Protein 6NKO (pdb70)

B-factor: mean 50.33, std 14.56, range [22.37, 113.45]

Solvent-accessible surface area: 29366 Å² total; per-residue (Å²): 192,35,8,0,0,0,8,6,22,61,65,118,59,1,75,81,1,0,13,0,0,23,177,50,62,7,37,0,0,0,19,112,26,0,22,118,85,0,83,107,51,65,29,68,2,31,96,2,10,19,8,23,8,9,36,101,8,0,54,9,65,0,28,9,0,0,0,13,0,0,0,0,0,2,1,95,94,64,84,54,8,27,32,34,20,2,1,31,2,4,27,40,5,11,0,0,0,0,10,33,105,164,39,49,117,54,105,100,43,27,93,25,81,37,0,45,94,88,2,38,8,9,4,4,3,1,0,6,0,0,0,14,16,11,81,56,0,0,1,0,7,36,9,97,14,5,77,60,0,15,102,49,0,73,148,31,54,2,97,22,92,24,2,51,90,129,64,9,65,49,3,0,41,65,1,0,102,50,3,3,64,14,3,56,49,0,4,103,3,1,33,18,13,36,55,235,144,22,7,0,0,0,12,6,54,57,73,116,66,1,62,70,2,0,8,0,0,45,174,48,57,7,36,1,0,1,21,84,42,1,19,107,73,0,86,103,47,66,33,77,3,34,84,4,12,27,31,0,24,8,54,99,6,0,58,10,54,0,65,7,0,0,0,16,3,0,0,0,0,2,0,56,83,80,87,49,4,35,24,30,13,8,0,17,5,12,46,41,2,14,0,0,0,6,15,28,73,159,28,62,153,50,120,151,78,42,99,70,79,50,13,62,105,101,2,66,6,8,5,4,3,2,0,4,0,0,0,25,4,16,104,59,0,0,1,0,4,44,10,101,19,5,83,74,0,16,112,41,0,66,147,32,44,7,101,25,96,26,2,45,80,121,53,9,44,48,2,0,36,46,2,0,106,52,3,3,64,17,1,46,43,0,0,90,6,6,53,68,66,116,104,58,2,0,0,0,14,3,37,40,55,113,59,0,67,80,1,0,34,1,0,52,155,36,43,9,57,1,0,0,50,103,26,0,18,119,69,0,86,112,44,66,33,144,5,55,105,0,33,108,20,60,24,14,2,84,15,0,70,17,81,0,45,15,1,0,0,11,1,0,0,0,0,5,0,85,86,39,136,50,0,72,144,27,8,74,76,33,21,8,51,40,2,13,0,0,1,2,10,18,133,100,20,64,152,104,220,141,68,61,32,66,57,113,158,3,50,10,10,3,2,5,5,0,7,0,0,0,21,15,10,57,52,0,0,1,0,10,44,11,98,16,3,86,54,0,22,110,44,0,87,149,30,63,6,94,25,96,28,3,56,81,132,63,8,54,50,6,0,45,80,2,0,97,56,1,3,41,8,0,36,14,0,0,74,18,7,88,157,113,44,3,0,0,0,13,0,43,26,67,117,63,0,65,73,0,0,32,7,0,53,158,35,46,7,72,1,0,0,17,108,29,0,21,108,72,0,88,114,50,65,30,142,10,53,105,0,37,115,24,57,22,12,4,81,10,5,78,12,51,0,50,12,0,0,0,9,0,0,0,0,0,8,2,80,92,56,144,53,1,65,129,21,9,76,80,31,32,5,55,42,2,12,0,0,0,2,4,11,136,93,25,73,135,70,130,170,131,75,91,22,80,61,88,153,3,50,5,8,4,2,4,4,0,6,0,0,0,24,18,3,74,61,0,0,1,0,5,34,9,98,15,5,106,61,0,23,115,43,0,82,126,40,64,6,98,21,106,25,3,67,78,114,53,8,15,51,3,0,31,56,0,0,123,40,1,2,40,8,1,45,17,0,0,77,23,25,76

Radius of gyration: 28.03 Å; Cα contacts (8 Å, |Δi|>4): 1583; chains: 4; bounding box: 72×95×61 Å

Foldseek 3Di:
DAEAEAEAPPCPLVQVLQVLLVVLVHAAEYEDPNVVVNVVVPGPHHHLQVPQFPDPPPPRLCGQVHCQNLLLLQQDPDPVSVVVCVVVVRHHHAEYEYEADDADAQAAQQDCVRHPVSDRDSRLSSQLSNLVVLVRHARHYDSVCSPVCSVQCVVVSNDSVSQDPVNSNVNSVVSVVVVVVVVVRVVSNVVSNPGD/DAEAEAEEPPCPLVQVLQVLLVVLVYAYEYDDVNVVVNVVVVHDHHHLQVVQPHCPPPNRLCSQVHCQNLLLLQQDDDPVSVVVCVVVVRHRHAEYEYEADDDDDDDDPDDLVVVVVRDHDNRLSNLLSCLVVLVRYARHYDSVCSVVCSVQCVVVRNDSVSQPSVNSNVNSVVSVVNVVVVVVRVVVSVVD/DPFAAEEAEEPPCPLLQVLQVLLVVLVHAYEYDDVSVVVNVVVPHPHHHLCPQPPQDCPPNSLCRCPDCQNLLLQQFDPDPVSVVVCVVVVRHRHAEYEYEDDQDDAQVVLVVVLVPQRDNRLSNQLSNLVRLVRHQRHYDSVCSVVQSVQCVVVSNDSPSCDPVNSNVNSVVSVVRSVSNVVSSVNSVD/DAAEEEAEEPPCPLLQVLLVLLVVLRHAYEYEDVSVVVNVVVPRPHHHLCPQPPQDCPPNNQCRCVDCLNLLLLQFDPDPVSVVVCVVRVRHHHAEYEYADDADDADDPPLPPVVVPQRDSRLSRQLSNLVVLVRHQRHYDSVCSVVQSVQCVVVSNDNVSQDSVNSNVNSVVSVVRVVSNVVSVVSSVD

Nearest PDB structures (foldseek):
  6nko-assembly6_C  TM=1.005E+00  e=1.215E-35  Streptomyces kaniharaensis
  6nko-assembly5_D  TM=9.969E-01  e=2.941E-32  Streptomyces kaniharaensis
  6nko-assembly1_A  TM=9.649E-01  e=1.818E-29  Streptomyces kaniharaensis
  7mgq-assembly1_B  TM=8.864E-01  e=3.845E-17  Cryptococcus neoformans
  7mgq-assembly1_A  TM=8.821E-01  e=7.609E-17  Cryptococcus neoformans

Organism: NCBI:txid212423

Secondary structure (DSSP, 8-state):
--EEEEE-SS-TTHHHHHHHHHHTT-EEEE-HHHHHHHHHTT--PEETTTTTS-TTTTTTTTTT-SHHHHHHHH--SSHHHHHHHHHHT-----EEEE--PPP----TT--GGGTGGG--SHHHHHHHHHHHTTTTSEEE-SGGGHHHHHHHHHHTTT-GGGS-HHHHHHHHHHHHHHHHHHHHHHHHHHHHHT--/--EEEEEESS-TTHHHHHHHHHHTT-EEEE-HHHHHHHHHTT---EEHHHHTT-SSGGGGTTTT-SIIIIIHHH--SSHHHHHHHHHHT-----EEEEE-PPPPPP-TT---TTGGGG--SHHHHHHHHHHHTTTTSEEE-SGGGHHHHHHHHHTTTT-GGGS-HHHHHHHHHHHHHHHHHHHHHHHHHH--/--S-EEEEE-SS-TTHHHHHHHHHHTT-EEEE-SHHHHHHHHTT---EESTTSTT---TGGGTTTTSSIIIIIHHH--SSHHHHHHHHHHT-----EEEE--PPPPP---HHHHHHT--SHHHHHHHHHHHTTTTSEEE--GGGHHHHHHHHHHTTT-GGGS-HHHHHHHHHHHHHHHHHHHHHHHHHT-/---EEEEEESS-TTHHHHHHHHHHTT-EEEE-HHHHHHHHHTT--PEEGGGSTT---HHHHTTTTSSIIIIIHHH--SSHHHHHHHHHHT-----EEEEE-PPPPPP----TTSGGG--SHHHHHHHHHHHTTTTSEEE--GGGHHHHHHHHHHTTT-GGGS-HHHHHHHHHHHHHHHHHHHHHHHHHH-

Sequence (768 aa):
HMLAVLAVSDKRNIEPLAAGLLRLGWRVAATEGTYRLLRDAGHEVERIADLAGVPTLLGGRVKTLTVSVMGGILARETESDLREMAEYGIPRIDLVCNNYYLLPEPQPGLDPAGFREKVDVGGPAMLRGAAKNFEHVIPLSDPDDYDDVLKLLEQGGGLPSAVPVERRLALAEKAFRISGAYDASVAELFGASGSRHMLAVLAVSDKRNIEPLAAGLLRLGWRVAATEGTYRLLRDAGHEVERIADLAGVPTLLGGRVKTLTVSVMGGILARETESDLREMAEYGIPRIDLVCNNYYLLPEPQPGLDPAGFREKVDVGGPAMLRGAAKNFEHVIPLSDPDDYDDVLKLLEQGGGLPSAVPVERRLALAEKAFRISGAYDASVAELFGAGSHMLAVLAVSDKRNIEPLAAGLLRLGWRVAATEGTYRLLRDAGHEVERIADLAGVPTLLGGRVKTLTVSVMGGILARETESDLREMAEYGIPRIDLVCNNYYLLPEPQDPAGFREKVDVGGPAMLRGAAKNFEHVIPLSDPDDYDDVLKLLEQGGGLPSAVPVERRLALAEKAFRISGAYDASVAELFGSHMLAVLAVSDKRNIEPLAAGLLRLGWRVAATEGTYRLLRDAGHEVERIADLAGVPTLLGGRVKTLTVSVMGGILARETESDLREMAEYGIPRIDLVCNNYYLLPEPQPDPAGFREKVDVGGPAMLRGAAKNFEHVIPLSDPDDYDDVLKLLEQGGGLPSAVPVERRLALAEKAFRISGAYDASVAELFG

Structure (mmCIF, N/CA/C/O backbone):
data_6NKO
#
_entry.id   6NKO
#
_cell.length_a   57.218
_cell.length_b   111.401
_cell.length_c   163.396
_cell.angle_alpha   90.00
_cell.angle_beta   90.00
_cell.angle_gamma   90.00
#
_symmetry.space_group_name_H-M   'P 2 21 21'
#
loop_
_entity.id
_entity.type
_entity.pdbx_description
1 polymer ForH
2 water water
#
loop_
_atom_site.group_PDB
_atom_site.id
_atom_site.type_symbol
_atom_site.label_atom_id
_atom_site.label_alt_id
_atom_site.label_comp_id
_atom_site.label_asym_id
_atom_site.label_entity_id
_atom_site.label_seq_id
_atom_site.pdbx_PDB_ins_code
_atom_site.Cartn_x
_atom_site.Cartn_y
_atom_site.Cartn_z
_atom_site.occupancy
_atom_site.B_iso_or_equiv
_atom_site.auth_seq_id
_atom_site.auth_comp_id
_atom_site.auth_asym_id
_atom_site.auth_atom_id
_atom_site.pdbx_PDB_model_num
ATOM 1 N N . HIS A 1 20 ? 4.345 143.062 7.563 1.00 86.93 -1 HIS A N 1
ATOM 2 C CA . HIS A 1 20 ? 3.071 142.628 8.139 1.00 92.20 -1 HIS A CA 1
ATOM 3 C C . HIS A 1 20 ? 3.020 141.106 8.471 1.00 89.82 -1 HIS A C 1
ATOM 4 O O . HIS A 1 20 ? 2.576 140.746 9.568 1.00 93.59 -1 HIS A O 1
ATOM 11 N N . MET A 1 21 ? 3.486 140.206 7.587 1.00 64.03 0 MET A N 1
ATOM 12 C CA . MET A 1 21 ? 3.187 138.781 7.753 1.00 31.88 0 MET A CA 1
ATOM 13 C C . MET A 1 21 ? 4.381 137.843 7.563 1.00 55.66 0 MET A C 1
ATOM 14 O O . MET A 1 21 ? 5.359 138.141 6.869 1.00 42.25 0 MET A O 1
ATOM 19 N N . LEU A 1 22 ? 4.233 136.650 8.160 1.00 41.36 1 LEU A N 1
ATOM 20 C CA . LEU A 1 22 ? 5.287 135.639 8.259 1.00 36.01 1 LEU A CA 1
ATOM 21 C C . LEU A 1 22 ? 4.696 134.238 8.416 1.00 37.06 1 LEU A C 1
ATOM 22 O O . LEU A 1 22 ? 3.855 134.014 9.291 1.00 40.67 1 LEU A O 1
ATOM 27 N N . ALA A 1 23 ? 5.170 133.298 7.592 1.00 33.17 2 ALA A N 1
ATOM 28 C CA . ALA A 1 23 ? 4.808 131.885 7.658 1.00 28.95 2 ALA A CA 1
ATOM 29 C C . ALA A 1 23 ? 6.051 131.036 7.891 1.00 36.88 2 ALA A C 1
ATOM 30 O O . ALA A 1 23 ? 7.136 131.374 7.411 1.00 29.62 2 ALA A O 1
ATOM 32 N N . VAL A 1 24 ? 5.887 129.925 8.613 1.00 34.26 3 VAL A N 1
ATOM 33 C CA . VAL A 1 24 ? 6.962 128.967 8.866 1.00 30.23 3 VAL A CA 1
ATOM 34 C C . VAL A 1 24 ? 6.560 127.635 8.247 1.00 32.83 3 VAL A C 1
ATOM 35 O O . VAL A 1 24 ? 5.540 127.049 8.631 1.00 33.22 3 VAL A O 1
ATOM 39 N N . LEU A 1 25 ? 7.366 127.151 7.304 1.00 41.42 4 LEU A N 1
ATOM 40 C CA . LEU A 1 25 ? 7.088 125.919 6.569 1.00 41.32 4 LEU A CA 1
ATOM 41 C C . LEU A 1 25 ? 8.071 124.849 7.033 1.00 35.50 4 LEU A C 1
ATOM 42 O O . LEU A 1 25 ? 9.252 124.888 6.674 1.00 45.73 4 LEU A O 1
ATOM 47 N N . ALA A 1 26 ? 7.582 123.892 7.827 1.00 36.89 5 ALA A N 1
ATOM 48 C CA . ALA A 1 26 ? 8.408 122.813 8.376 1.00 36.00 5 ALA A CA 1
ATOM 49 C C . ALA A 1 26 ? 7.753 121.472 8.040 1.00 43.10 5 ALA A C 1
ATOM 50 O O . ALA A 1 26 ? 7.273 120.762 8.925 1.00 38.12 5 ALA A O 1
ATOM 52 N N . VAL A 1 27 ? 7.747 121.119 6.757 1.00 38.97 6 VAL A N 1
ATOM 53 C CA . VAL A 1 27 ? 7.038 119.940 6.274 1.00 40.87 6 VAL A CA 1
ATOM 54 C C . VAL A 1 27 ? 8.042 118.892 5.820 1.00 39.76 6 VAL A C 1
ATOM 55 O O . VAL A 1 27 ? 9.089 119.218 5.247 1.00 52.74 6 VAL A O 1
ATOM 59 N N . SER A 1 28 ? 7.723 117.628 6.096 1.00 48.26 7 SER A N 1
ATOM 60 C CA . SER A 1 28 ? 8.463 116.495 5.557 1.00 47.94 7 SER A CA 1
ATOM 61 C C . SER A 1 28 ? 7.804 115.953 4.295 1.00 46.99 7 SER A C 1
ATOM 62 O O . SER A 1 28 ? 8.497 115.547 3.356 1.00 45.43 7 SER A O 1
ATOM 65 N N . ASP A 1 29 ? 6.473 115.936 4.271 1.00 41.20 8 ASP A N 1
ATOM 66 C CA . ASP A 1 29 ? 5.706 115.654 3.064 1.00 45.41 8 ASP A CA 1
ATOM 67 C C . ASP A 1 29 ? 5.625 116.940 2.249 1.00 44.68 8 ASP A C 1
ATOM 68 O O . ASP A 1 29 ? 4.946 117.891 2.649 1.00 41.57 8 ASP A O 1
ATOM 73 N N . LYS A 1 30 ? 6.313 116.975 1.110 1.00 39.90 9 LYS A N 1
ATOM 74 C CA . LYS A 1 30 ? 6.448 118.197 0.326 1.00 40.85 9 LYS A CA 1
ATOM 75 C C . LYS A 1 30 ? 5.295 118.433 -0.639 1.00 48.38 9 LYS A C 1
ATOM 76 O O . LYS A 1 30 ? 5.339 119.405 -1.400 1.00 38.55 9 LYS A O 1
ATOM 82 N N . ARG A 1 31 ? 4.271 117.582 -0.633 1.00 40.45 10 ARG A N 1
ATOM 83 C CA . ARG A 1 31 ? 3.188 117.725 -1.597 1.00 37.83 10 ARG A CA 1
ATOM 84 C C . ARG A 1 31 ? 2.454 119.043 -1.381 1.00 43.82 10 ARG A C 1
ATOM 85 O O . ARG A 1 31 ? 2.067 119.375 -0.256 1.00 41.80 10 ARG A O 1
ATOM 93 N N . ASN A 1 32 ? 2.284 119.799 -2.469 1.00 45.86 11 ASN A N 1
ATOM 94 C CA . ASN A 1 32 ? 1.591 121.086 -2.519 1.00 38.49 11 ASN A CA 1
ATOM 95 C C . ASN A 1 32 ? 2.325 122.200 -1.783 1.00 39.82 11 ASN A C 1
ATOM 96 O O . ASN A 1 32 ? 1.753 123.282 -1.594 1.00 38.13 11 ASN A O 1
ATOM 101 N N . ILE A 1 33 ? 3.575 121.981 -1.364 1.00 32.30 12 ILE A N 1
ATOM 102 C CA . ILE A 1 33 ? 4.260 123.003 -0.576 1.00 45.78 12 ILE A CA 1
ATOM 103 C C . ILE A 1 33 ? 4.692 124.177 -1.448 1.00 54.80 12 ILE A C 1
ATOM 104 O O . ILE A 1 33 ? 4.806 125.309 -0.960 1.00 43.10 12 ILE A O 1
ATOM 109 N N . GLU A 1 34 ? 4.928 123.945 -2.741 1.00 46.11 13 GLU A N 1
ATOM 110 C CA . GLU A 1 34 ? 5.390 125.018 -3.616 1.00 46.02 13 GLU A CA 1
ATOM 111 C C . GLU A 1 34 ? 4.264 125.978 -3.997 1.00 43.78 13 GLU A C 1
ATOM 112 O O . GLU A 1 34 ? 4.479 127.196 -3.969 1.00 44.81 13 GLU A O 1
ATOM 118 N N . PRO A 1 35 ? 3.065 125.505 -4.367 1.00 50.54 14 PRO A N 1
ATOM 119 C CA . PRO A 1 35 ? 1.981 126.467 -4.631 1.00 48.75 14 PRO A CA 1
ATOM 120 C C . PRO A 1 35 ? 1.595 127.279 -3.410 1.00 42.05 14 PRO A C 1
ATOM 121 O O . PRO A 1 35 ? 1.067 128.388 -3.555 1.00 52.61 14 PRO A O 1
ATOM 125 N N . LEU A 1 36 ? 1.836 126.757 -2.205 1.00 38.90 15 LEU A N 1
ATOM 126 C CA . LEU A 1 36 ? 1.546 127.517 -0.996 1.00 37.49 15 LEU A CA 1
ATOM 127 C C . LEU A 1 36 ? 2.629 128.556 -0.730 1.00 41.84 15 LEU A C 1
ATOM 128 O O . LEU A 1 36 ? 2.329 129.737 -0.530 1.00 40.73 15 LEU A O 1
ATOM 133 N N . ALA A 1 37 ? 3.897 128.133 -0.739 1.00 35.84 16 ALA A N 1
ATOM 134 C CA . ALA A 1 37 ? 4.999 129.065 -0.516 1.00 41.46 16 ALA A CA 1
ATOM 135 C C . ALA A 1 37 ? 5.001 130.174 -1.560 1.00 50.13 16 ALA A C 1
ATOM 136 O O . ALA A 1 37 ? 5.157 131.355 -1.229 1.00 56.33 16 ALA A O 1
ATOM 138 N N . ALA A 1 38 ? 4.829 129.810 -2.833 1.00 55.23 17 ALA A N 1
ATOM 139 C CA . ALA A 1 38 ? 4.780 130.819 -3.886 1.00 53.73 17 ALA A CA 1
ATOM 140 C C . ALA A 1 38 ? 3.558 131.715 -3.732 1.00 52.87 17 ALA A C 1
ATOM 141 O O . ALA A 1 38 ? 3.656 132.938 -3.875 1.00 54.63 17 ALA A O 1
ATOM 143 N N . GLY A 1 39 ? 2.400 131.124 -3.428 1.00 41.39 18 GLY A N 1
ATOM 144 C CA . GLY A 1 39 ? 1.195 131.921 -3.263 1.00 44.13 18 GLY A CA 1
ATOM 145 C C . GLY A 1 39 ? 1.305 132.926 -2.131 1.00 59.85 18 GLY A C 1
ATOM 146 O O . GLY A 1 39 ? 0.778 134.038 -2.221 1.00 50.25 18 GLY A O 1
ATOM 147 N N . LEU A 1 40 ? 1.994 132.551 -1.050 1.00 53.37 19 LEU A N 1
ATOM 148 C CA . LEU A 1 40 ? 2.172 133.479 0.061 1.00 53.38 19 LEU A CA 1
ATOM 149 C C . LEU A 1 40 ? 3.174 134.571 -0.290 1.00 50.88 19 LEU A C 1
ATOM 150 O O . LEU A 1 40 ? 3.008 135.727 0.117 1.00 42.05 19 LEU A O 1
ATOM 155 N N . LEU A 1 41 ? 4.216 134.229 -1.052 1.00 46.73 20 LEU A N 1
ATOM 156 C CA . LEU A 1 41 ? 5.226 135.220 -1.413 1.00 50.67 20 LEU A CA 1
ATOM 157 C C . LEU A 1 41 ? 4.648 136.298 -2.324 1.00 46.54 20 LEU A C 1
ATOM 158 O O . LEU A 1 41 ? 4.987 137.479 -2.185 1.00 52.63 20 LEU A O 1
ATOM 163 N N . ARG A 1 42 ? 3.775 135.916 -3.261 1.00 47.34 21 ARG A N 1
ATOM 164 C CA . ARG A 1 42 ? 3.124 136.905 -4.114 1.00 60.60 21 ARG A CA 1
ATOM 165 C C . ARG A 1 42 ? 2.190 137.816 -3.328 1.00 57.98 21 ARG A C 1
ATOM 166 O O . ARG A 1 42 ? 1.920 138.938 -3.771 1.00 61.81 21 ARG A O 1
ATOM 174 N N . LEU A 1 43 ? 1.693 137.361 -2.179 1.00 51.64 22 LEU A N 1
ATOM 175 C CA . LEU A 1 43 ? 0.851 138.183 -1.321 1.00 48.00 22 LEU A CA 1
ATOM 176 C C . LEU A 1 43 ? 1.656 139.096 -0.404 1.00 42.68 22 LEU A C 1
ATOM 177 O O . LEU A 1 43 ? 1.061 139.801 0.418 1.00 41.06 22 LEU A O 1
ATOM 182 N N . GLY A 1 44 ? 2.982 139.104 -0.525 1.00 39.37 23 GLY A N 1
ATOM 183 C CA . GLY A 1 44 ? 3.826 139.927 0.311 1.00 42.75 23 GLY A CA 1
ATOM 184 C C . GLY A 1 44 ? 4.260 139.286 1.610 1.00 52.70 23 GLY A C 1
ATOM 185 O O . GLY A 1 44 ? 5.017 139.910 2.366 1.00 43.23 23 GLY A O 1
ATOM 186 N N . TRP A 1 45 ? 3.805 138.068 1.894 1.00 46.21 24 TRP A N 1
ATOM 187 C CA . TRP A 1 45 ? 4.204 137.383 3.114 1.00 42.57 24 TRP A CA 1
ATOM 188 C C . TRP A 1 45 ? 5.703 137.113 3.113 1.00 41.11 24 TRP A C 1
ATOM 189 O O . TRP A 1 45 ? 6.344 137.020 2.062 1.00 47.60 24 TRP A O 1
ATOM 200 N N . ARG A 1 46 ? 6.263 136.989 4.309 1.00 44.39 25 ARG A N 1
ATOM 201 C CA . ARG A 1 46 ? 7.590 136.420 4.473 1.00 38.47 25 ARG A CA 1
ATOM 202 C C . ARG A 1 46 ? 7.432 134.930 4.734 1.00 53.60 25 ARG A C 1
ATOM 203 O O . ARG A 1 46 ? 6.618 134.524 5.568 1.00 45.01 25 ARG A O 1
ATOM 211 N N . VAL A 1 47 ? 8.186 134.119 4.001 1.00 51.24 26 VAL A N 1
ATOM 212 C CA . VAL A 1 47 ? 8.078 132.669 4.074 1.00 44.67 26 VAL A CA 1
ATOM 213 C C . VAL A 1 47 ? 9.421 132.121 4.530 1.00 50.66 26 VAL A C 1
ATOM 214 O O . VAL A 1 47 ? 10.439 132.313 3.853 1.00 50.53 26 VAL A O 1
ATOM 218 N N . ALA A 1 48 ? 9.423 131.450 5.678 1.00 46.27 27 ALA A N 1
ATOM 219 C CA . ALA A 1 48 ? 10.619 130.849 6.247 1.00 39.68 27 ALA A CA 1
ATOM 220 C C . ALA A 1 48 ? 10.410 129.348 6.383 1.00 35.77 27 ALA A C 1
ATOM 221 O O . ALA A 1 48 ? 9.309 128.893 6.708 1.00 42.50 27 ALA A O 1
ATOM 223 N N . ALA A 1 49 ? 11.468 128.580 6.135 1.00 42.16 28 ALA A N 1
ATOM 224 C CA . ALA A 1 49 ? 11.355 127.134 6.028 1.00 36.02 28 ALA A CA 1
ATOM 225 C C . ALA A 1 49 ? 12.483 126.442 6.778 1.00 44.62 28 ALA A C 1
ATOM 226 O O . ALA A 1 49 ? 13.569 126.999 6.960 1.00 40.76 28 ALA A O 1
ATOM 228 N N . THR A 1 50 ? 12.208 125.213 7.210 1.00 42.96 29 THR A N 1
ATOM 229 C CA . THR A 1 50 ? 13.238 124.357 7.776 1.00 37.91 29 THR A CA 1
ATOM 230 C C . THR A 1 50 ? 14.112 123.790 6.660 1.00 42.60 29 THR A C 1
ATOM 231 O O . THR A 1 50 ? 13.970 124.137 5.485 1.00 41.70 29 THR A O 1
ATOM 235 N N . GLU A 1 51 ? 15.002 122.868 7.036 1.00 49.99 30 GLU A N 1
ATOM 236 C CA . GLU A 1 51 ? 16.114 122.497 6.165 1.00 60.37 30 GLU A CA 1
ATOM 237 C C . GLU A 1 51 ? 15.632 121.891 4.848 1.00 54.50 30 GLU A C 1
ATOM 238 O O . GLU A 1 51 ? 16.071 122.304 3.769 1.00 57.66 30 GLU A O 1
ATOM 244 N N . GLY A 1 52 ? 14.708 120.930 4.912 1.00 52.61 31 GLY A N 1
ATOM 245 C CA . GLY A 1 52 ? 14.296 120.240 3.699 1.00 60.33 31 GLY A CA 1
ATOM 246 C C . GLY A 1 52 ? 13.516 121.133 2.754 1.00 56.95 31 GLY A C 1
ATOM 247 O O . GLY A 1 52 ? 13.829 121.229 1.565 1.00 61.17 31 GLY A O 1
ATOM 248 N N . THR A 1 53 ? 12.483 121.799 3.275 1.00 47.00 32 THR A N 1
ATOM 249 C CA . THR A 1 53 ? 11.656 122.670 2.447 1.00 44.33 32 THR A CA 1
ATOM 250 C C . THR A 1 53 ? 12.462 123.814 1.848 1.00 52.28 32 THR A C 1
ATOM 251 O O . THR A 1 53 ? 12.173 124.257 0.731 1.00 42.82 32 THR A O 1
ATOM 255 N N . TYR A 1 54 ? 13.478 124.297 2.568 1.00 46.05 33 TYR A N 1
ATOM 256 C CA . TYR A 1 54 ? 14.224 125.469 2.118 1.00 47.79 33 TYR A CA 1
ATOM 257 C C . TYR A 1 54 ? 14.973 125.185 0.823 1.00 33.50 33 TYR A C 1
ATOM 258 O O . TYR A 1 54 ? 14.862 125.944 -0.147 1.00 43.60 33 TYR A O 1
ATOM 267 N N . ARG A 1 55 ? 15.743 124.095 0.789 1.00 40.55 34 ARG A N 1
ATOM 268 C CA . ARG A 1 55 ? 16.551 123.796 -0.389 1.00 49.77 34 ARG A CA 1
ATOM 269 C C . ARG A 1 55 ? 15.676 123.547 -1.609 1.00 49.54 34 ARG A C 1
ATOM 270 O O . ARG A 1 55 ? 16.033 123.934 -2.728 1.00 49.44 34 ARG A O 1
ATOM 278 N N . LEU A 1 56 ? 14.520 122.913 -1.411 1.00 49.73 35 LEU A N 1
ATOM 279 C CA . LEU A 1 56 ? 13.617 122.657 -2.527 1.00 39.93 35 LEU A CA 1
ATOM 280 C C . LEU A 1 56 ? 13.024 123.952 -3.068 1.00 51.06 35 LEU A C 1
ATOM 281 O O . LEU A 1 56 ? 12.955 124.147 -4.287 1.00 47.15 35 LEU A O 1
ATOM 286 N N . LEU A 1 57 ? 12.593 124.850 -2.179 1.00 47.46 36 LEU A N 1
ATOM 287 C CA . LEU A 1 57 ? 11.947 126.077 -2.632 1.00 44.61 36 LEU A CA 1
ATOM 288 C C . LEU A 1 57 ? 12.948 127.053 -3.235 1.00 45.93 36 LEU A C 1
ATOM 289 O O . LEU A 1 57 ? 12.614 127.769 -4.186 1.00 48.21 36 LEU A O 1
ATOM 294 N N . ARG A 1 58 ? 14.173 127.097 -2.705 1.00 41.93 37 ARG A N 1
ATOM 295 C CA . ARG A 1 58 ? 15.173 128.018 -3.236 1.00 59.08 37 ARG A CA 1
ATOM 296 C C . ARG A 1 58 ? 15.695 127.551 -4.589 1.00 60.18 37 ARG A C 1
ATOM 297 O O . ARG A 1 58 ? 15.952 128.373 -5.477 1.00 63.48 37 ARG A O 1
ATOM 305 N N . ASP A 1 59 ? 15.867 126.238 -4.765 1.00 48.70 38 ASP A N 1
ATOM 306 C CA . ASP A 1 59 ? 16.246 125.721 -6.076 1.00 61.10 38 ASP A CA 1
ATOM 307 C C . ASP A 1 59 ? 15.166 125.999 -7.112 1.00 58.62 38 ASP A C 1
ATOM 308 O O . ASP A 1 59 ? 15.467 126.132 -8.304 1.00 57.78 38 ASP A O 1
ATOM 313 N N . ALA A 1 60 ? 13.908 126.088 -6.678 1.00 46.82 39 ALA A N 1
ATOM 314 C CA . ALA A 1 60 ? 12.807 126.481 -7.547 1.00 48.18 39 ALA A CA 1
ATOM 315 C C . ALA A 1 60 ? 12.707 127.992 -7.718 1.00 42.87 39 ALA A C 1
ATOM 316 O O . ALA A 1 60 ? 11.783 128.464 -8.387 1.00 48.45 39 ALA A O 1
ATOM 318 N N . GLY A 1 61 ? 13.613 128.760 -7.116 1.00 50.07 40 GLY A N 1
ATOM 319 C CA . GLY A 1 61 ? 13.645 130.194 -7.338 1.00 54.87 40 GLY A CA 1
ATOM 320 C C . GLY A 1 61 ? 12.660 131.006 -6.530 1.00 50.26 40 GLY A C 1
ATOM 321 O O . GLY A 1 61 ? 12.177 132.037 -7.014 1.00 50.58 40 GLY A O 1
ATOM 322 N N . HIS A 1 62 ? 12.362 130.589 -5.305 1.00 53.85 41 HIS A N 1
ATOM 323 C CA . HIS A 1 62 ? 11.480 131.342 -4.428 1.00 48.28 41 HIS A CA 1
ATOM 324 C C . HIS A 1 62 ? 12.305 131.951 -3.302 1.00 43.32 41 HIS A C 1
ATOM 325 O O . HIS A 1 62 ? 13.241 131.320 -2.793 1.00 42.98 41 HIS A O 1
ATOM 332 N N . GLU A 1 63 ? 11.973 133.192 -2.946 1.00 60.50 42 GLU A N 1
ATOM 333 C CA . GLU A 1 63 ? 12.726 133.961 -1.956 1.00 68.31 42 GLU A CA 1
ATOM 334 C C . GLU A 1 63 ? 12.304 133.569 -0.535 1.00 50.45 42 GLU A C 1
ATOM 335 O O . GLU A 1 63 ? 11.835 134.384 0.264 1.00 58.90 42 GLU A O 1
ATOM 341 N N . VAL A 1 64 ? 12.483 132.304 -0.232 1.00 50.20 43 VAL A N 1
ATOM 342 C CA . VAL A 1 64 ? 12.179 131.786 1.095 1.00 56.14 43 VAL A CA 1
ATOM 343 C C . VAL A 1 64 ? 13.391 132.005 1.985 1.00 50.78 43 VAL A C 1
ATOM 344 O O . VAL A 1 64 ? 14.542 131.991 1.534 1.00 54.59 43 VAL A O 1
ATOM 348 N N . GLU A 1 65 ? 13.128 132.233 3.261 1.00 54.11 44 GLU A N 1
ATOM 349 C CA . GLU A 1 65 ? 14.179 132.484 4.229 1.00 53.19 44 GLU A CA 1
ATOM 350 C C . GLU A 1 65 ? 14.439 131.218 5.032 1.00 44.54 44 GLU A C 1
ATOM 351 O O . GLU A 1 65 ? 13.574 130.350 5.154 1.00 40.04 44 GLU A O 1
ATOM 357 N N . ARG A 1 66 ? 15.654 131.106 5.553 1.00 46.77 45 ARG A N 1
ATOM 358 C CA . ARG A 1 66 ? 16.032 129.952 6.356 1.00 47.72 45 ARG A CA 1
ATOM 359 C C . ARG A 1 66 ? 15.559 130.149 7.790 1.00 62.62 45 ARG A C 1
ATOM 360 O O . ARG A 1 66 ? 16.009 131.076 8.470 1.00 59.54 45 ARG A O 1
ATOM 368 N N . ILE A 1 67 ? 14.662 129.274 8.256 1.00 54.02 46 ILE A N 1
ATOM 369 C CA . ILE A 1 67 ? 14.180 129.345 9.634 1.00 57.52 46 ILE A CA 1
ATOM 370 C C . ILE A 1 67 ? 15.305 129.127 10.632 1.00 61.60 46 ILE A C 1
ATOM 371 O O . ILE A 1 67 ? 15.156 129.444 11.815 1.00 72.66 46 ILE A O 1
ATOM 376 N N . ALA A 1 68 ? 16.429 128.563 10.195 1.00 48.96 47 ALA A N 1
ATOM 377 C CA . ALA A 1 68 ? 17.559 128.399 11.099 1.00 60.24 47 ALA A CA 1
ATOM 378 C C . ALA A 1 68 ? 18.193 129.747 11.428 1.00 75.64 47 ALA A C 1
ATOM 379 O O . ALA A 1 68 ? 18.148 130.203 12.579 1.00 69.47 47 ALA A O 1
ATOM 381 N N . ASP A 1 69 ? 18.817 130.388 10.437 1.00 70.93 48 ASP A N 1
ATOM 382 C CA . ASP A 1 69 ? 19.435 131.690 10.674 1.00 72.90 48 ASP A CA 1
ATOM 383 C C . ASP A 1 69 ? 18.419 132.702 11.198 1.00 76.73 48 ASP A C 1
ATOM 384 O O . ASP A 1 69 ? 18.744 133.564 12.024 1.00 72.14 48 ASP A O 1
ATOM 389 N N . LEU A 1 70 ? 17.184 132.610 10.723 1.00 72.02 49 LEU A N 1
ATOM 390 C CA . LEU A 1 70 ? 16.115 133.525 11.104 1.00 51.70 49 LEU A CA 1
ATOM 391 C C . LEU A 1 70 ? 15.484 133.021 12.386 1.00 79.47 49 LEU A C 1
ATOM 392 O O . LEU A 1 70 ? 14.775 132.014 12.359 1.00 74.26 49 LEU A O 1
ATOM 397 N N . ALA A 1 71 ? 15.694 133.736 13.492 1.00 80.73 50 ALA A N 1
ATOM 398 C CA . ALA A 1 71 ? 14.979 133.479 14.747 1.00 69.53 50 ALA A CA 1
ATOM 399 C C . ALA A 1 71 ? 15.252 132.082 15.276 1.00 61.03 50 ALA A C 1
ATOM 400 O O . ALA A 1 71 ? 14.579 131.609 16.194 1.00 49.96 50 ALA A O 1
ATOM 402 N N . GLY A 1 72 ? 16.237 131.410 14.709 1.00 64.54 51 GLY A N 1
ATOM 403 C CA . GLY A 1 72 ? 16.502 130.056 15.107 1.00 57.29 51 GLY A CA 1
ATOM 404 C C . GLY A 1 72 ? 17.925 129.922 15.557 1.00 78.63 51 GLY A C 1
ATOM 405 O O . GLY A 1 72 ? 18.601 130.914 15.862 1.00 79.72 51 GLY A O 1
ATOM 406 N N . VAL A 1 73 ? 18.405 128.691 15.570 1.00 55.01 52 VAL A N 1
ATOM 407 C CA . VAL A 1 73 ? 19.647 128.367 16.240 1.00 72.64 52 VAL A CA 1
ATOM 408 C C . VAL A 1 73 ? 20.365 127.331 15.366 1.00 77.64 52 VAL A C 1
ATOM 409 O O . VAL A 1 73 ? 20.254 126.118 15.580 1.00 78.14 52 VAL A O 1
ATOM 413 N N . PRO A 1 74 ? 21.018 127.787 14.248 1.00 89.91 53 PRO A N 1
ATOM 414 C CA . PRO A 1 74 ? 21.524 126.863 13.217 1.00 83.78 53 PRO A CA 1
ATOM 415 C C . PRO A 1 74 ? 22.848 126.256 13.617 1.00 72.40 53 PRO A C 1
ATOM 416 O O . PRO A 1 74 ? 23.632 126.936 14.281 1.00 72.07 53 PRO A O 1
ATOM 420 N N . THR A 1 75 ? 23.128 125.029 13.186 1.00 74.78 54 THR A N 1
ATOM 421 C CA . THR A 1 75 ? 24.356 124.260 13.413 1.00 60.61 54 THR A CA 1
ATOM 422 C C . THR A 1 75 ? 24.568 123.913 14.890 1.00 55.37 54 THR A C 1
ATOM 423 O O . THR A 1 75 ? 25.512 123.188 15.186 1.00 65.69 54 THR A O 1
ATOM 427 N N . LEU A 1 76 ? 23.718 124.364 15.820 1.00 54.96 55 LEU A N 1
ATOM 428 C CA . LEU A 1 76 ? 24.048 124.205 17.238 1.00 47.31 55 LEU A CA 1
ATOM 429 C C . LEU A 1 76 ? 24.178 122.738 17.629 1.00 65.55 55 LEU A C 1
ATOM 430 O O . LEU A 1 76 ? 25.209 122.321 18.162 1.00 85.30 55 LEU A O 1
ATOM 435 N N . LEU A 1 77 ? 23.146 121.941 17.378 1.00 55.02 56 LEU A N 1
ATOM 436 C CA . LEU A 1 77 ? 23.173 120.523 17.699 1.00 55.78 56 LEU A CA 1
ATOM 437 C C . LEU A 1 77 ? 22.742 119.742 16.456 1.00 60.47 56 LEU A C 1
ATOM 438 O O . LEU A 1 77 ? 21.851 118.901 16.490 1.00 52.28 56 LEU A O 1
ATOM 443 N N . GLY A 1 78 ? 23.403 120.021 15.333 1.00 49.54 57 GLY A N 1
ATOM 444 C CA . GLY A 1 78 ? 22.915 119.566 14.045 1.00 47.21 57 GLY A CA 1
ATOM 445 C C . GLY A 1 78 ? 21.583 120.160 13.653 1.00 42.65 57 GLY A C 1
ATOM 446 O O . GLY A 1 78 ? 20.896 119.611 12.787 1.00 50.30 57 GLY A O 1
ATOM 447 N N . GLY A 1 79 ? 21.193 121.268 14.281 1.00 48.78 58 GLY A N 1
ATOM 448 C CA . GLY A 1 79 ? 19.921 121.898 13.991 1.00 50.54 58 GLY A CA 1
ATOM 449 C C . GLY A 1 79 ? 18.739 121.338 14.746 1.00 42.84 58 GLY A C 1
ATOM 450 O O . GLY A 1 79 ? 17.595 121.599 14.363 1.00 46.96 58 GLY A O 1
ATOM 451 N N . ARG A 1 80 ? 18.975 120.584 15.820 1.00 36.20 59 ARG A N 1
ATOM 452 C CA . ARG A 1 80 ? 17.895 119.929 16.548 1.00 47.45 59 ARG A CA 1
ATOM 453 C C . ARG A 1 80 ? 17.119 120.872 17.457 1.00 45.07 59 ARG A C 1
ATOM 454 O O . ARG A 1 80 ? 16.081 120.470 17.995 1.00 45.93 59 ARG A O 1
ATOM 462 N N . VAL A 1 81 ? 17.583 122.105 17.637 1.00 31.72 60 VAL A N 1
ATOM 463 C CA . VAL A 1 81 ? 16.880 123.100 18.433 1.00 41.43 60 VAL A CA 1
ATOM 464 C C . VAL A 1 81 ? 16.549 124.341 17.599 1.00 35.96 60 VAL A C 1
ATOM 465 O O . VAL A 1 81 ? 16.188 125.378 18.143 1.00 46.82 60 VAL A O 1
ATOM 469 N N . LYS A 1 82 ? 16.647 124.228 16.271 1.00 41.06 61 LYS A N 1
ATOM 470 C CA . LYS A 1 82 ? 16.616 125.399 15.399 1.00 36.18 61 LYS A CA 1
ATOM 471 C C . LYS A 1 82 ? 15.290 126.153 15.448 1.00 39.61 61 LYS A C 1
ATOM 472 O O . LYS A 1 82 ? 15.262 127.341 15.117 1.00 42.66 61 LYS A O 1
ATOM 478 N N . THR A 1 83 ? 14.194 125.509 15.840 1.00 28.67 62 THR A N 1
ATOM 479 C CA . THR A 1 83 ? 12.937 126.214 16.046 1.00 33.83 62 THR A CA 1
ATOM 480 C C . THR A 1 83 ? 12.580 126.342 17.518 1.00 40.62 62 THR A C 1
ATOM 481 O O . THR A 1 83 ? 11.520 126.887 17.844 1.00 32.67 62 THR A O 1
ATOM 485 N N . LEU A 1 84 ? 13.440 125.862 18.412 1.00 29.80 63 LEU A N 1
ATOM 486 C CA . LEU A 1 84 ? 13.190 125.927 19.847 1.00 32.71 63 LEU A CA 1
ATOM 487 C C . LEU A 1 84 ? 13.932 127.126 20.438 1.00 36.97 63 LEU A C 1
ATOM 488 O O . LEU A 1 84 ? 14.920 127.007 21.163 1.00 38.43 63 LEU A O 1
ATOM 493 N N . THR A 1 85 ? 13.43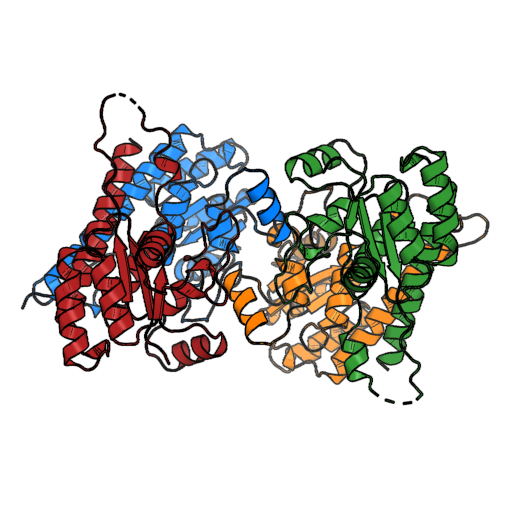5 128.308 20.082 1.00 30.61 64 THR A N 1
ATOM 494 C CA . THR A 1 85 ? 13.947 129.576 20.575 1.00 29.44 64 THR A CA 1
ATOM 495 C C . THR A 1 85 ? 12.775 130.443 21.008 1.00 33.67 64 THR A C 1
ATOM 496 O O . THR A 1 85 ? 11.617 130.175 20.675 1.00 35.47 64 THR A O 1
ATOM 500 N N . VAL A 1 86 ? 13.091 131.501 21.755 1.00 35.74 65 VAL A N 1
ATOM 501 C CA . VAL A 1 86 ? 12.059 132.434 22.196 1.00 30.24 65 VAL A CA 1
ATOM 502 C C . VAL A 1 86 ? 11.406 133.112 20.998 1.00 31.27 65 VAL A C 1
ATOM 503 O O . VAL A 1 86 ? 10.190 133.334 20.978 1.00 44.17 65 VAL A O 1
ATOM 507 N N . SER A 1 87 ? 12.194 133.431 19.970 1.00 36.96 66 SER A N 1
ATOM 508 C CA . SER A 1 87 ? 11.662 134.172 18.830 1.00 38.38 66 SER A CA 1
ATOM 509 C C . SER A 1 87 ? 10.638 133.351 18.052 1.00 38.86 66 SER A C 1
ATOM 510 O O . SER A 1 87 ? 9.576 133.865 17.680 1.00 32.70 66 SER A O 1
ATOM 513 N N . VAL A 1 88 ? 10.931 132.076 17.794 1.00 35.54 67 VAL A N 1
ATOM 514 C CA . VAL A 1 88 ? 10.006 131.253 17.021 1.00 37.03 67 VAL A CA 1
ATOM 515 C C . VAL A 1 88 ? 8.815 130.830 17.873 1.00 36.20 67 VAL A C 1
ATOM 516 O O . VAL A 1 88 ? 7.658 131.031 17.489 1.00 36.22 67 VAL A O 1
ATOM 520 N N . MET A 1 89 ? 9.077 130.236 19.041 1.00 28.78 68 MET A N 1
ATOM 521 C CA . MET A 1 89 ? 7.987 129.753 19.882 1.00 25.76 68 MET A CA 1
ATOM 522 C C . MET A 1 89 ? 7.208 130.900 20.513 1.00 41.03 68 MET A C 1
ATOM 523 O O . MET A 1 89 ? 6.000 130.773 20.747 1.00 37.75 68 MET A O 1
ATOM 528 N N . GLY A 1 90 ? 7.875 132.020 20.799 1.00 36.24 69 GLY A N 1
ATOM 529 C CA . GLY A 1 90 ? 7.154 133.191 21.266 1.00 33.73 69 GLY A CA 1
ATOM 530 C C . GLY A 1 90 ? 6.271 133.788 20.188 1.00 33.97 69 GLY A C 1
ATOM 531 O O . GLY A 1 90 ? 5.161 134.249 20.468 1.00 35.28 69 GLY A O 1
ATOM 532 N N . GLY A 1 91 ? 6.745 133.781 18.941 1.00 38.98 70 GLY A N 1
ATOM 533 C CA . GLY A 1 91 ? 5.938 134.276 17.840 1.00 37.70 70 GLY A CA 1
ATOM 534 C C . GLY A 1 91 ? 4.676 133.474 17.603 1.00 29.94 70 GLY A C 1
ATOM 535 O O . GLY A 1 91 ? 3.740 133.977 16.972 1.00 38.47 70 GLY A O 1
ATOM 536 N N . ILE A 1 92 ? 4.627 132.243 18.101 1.00 26.39 71 ILE A N 1
ATOM 537 C CA . ILE A 1 92 ? 3.464 131.380 17.947 1.00 39.65 71 ILE A CA 1
ATOM 538 C C . ILE A 1 92 ? 2.553 131.439 19.167 1.00 38.71 71 ILE A C 1
ATOM 539 O O . ILE A 1 92 ? 1.329 131.468 19.029 1.00 47.71 71 ILE A O 1
ATOM 544 N N . LEU A 1 93 ? 3.130 131.472 20.369 1.00 38.11 72 LEU A N 1
ATOM 545 C CA . LEU A 1 93 ? 2.354 131.312 21.592 1.00 40.32 72 LEU A CA 1
ATOM 546 C C . LEU A 1 93 ? 1.923 132.628 22.225 1.00 47.74 72 LEU A C 1
ATOM 547 O O . LEU A 1 93 ? 1.010 132.620 23.059 1.00 60.61 72 LEU A O 1
ATOM 552 N N . ALA A 1 94 ? 2.552 133.746 21.867 1.00 35.82 73 ALA A N 1
ATOM 553 C CA . ALA A 1 94 ? 2.259 135.009 22.533 1.00 42.15 73 ALA A CA 1
ATOM 554 C C . ALA A 1 94 ? 0.811 135.425 22.305 1.00 46.42 73 ALA A C 1
ATOM 555 O O . ALA A 1 94 ? 0.281 135.310 21.196 1.00 53.87 73 ALA A O 1
ATOM 557 N N . ARG A 1 95 ? 0.174 135.911 23.370 1.00 51.59 74 ARG A N 1
ATOM 558 C CA . ARG A 1 95 ? -1.218 136.335 23.324 1.00 51.75 74 ARG A CA 1
ATOM 559 C C . ARG A 1 95 ? -1.304 137.766 22.796 1.00 52.19 74 ARG A C 1
ATOM 560 O O . ARG A 1 95 ? -0.315 138.350 22.342 1.00 58.88 74 ARG A O 1
ATOM 568 N N . GLU A 1 96 ? -2.503 138.344 22.842 1.00 63.24 75 GLU A N 1
ATOM 569 C CA . GLU A 1 96 ? -2.702 139.753 22.541 1.00 65.97 75 GLU A CA 1
ATOM 570 C C . GLU A 1 96 ? -2.832 140.597 23.805 1.00 56.58 75 GLU A C 1
ATOM 571 O O . GLU A 1 96 ? -3.345 141.719 23.745 1.00 69.21 75 GLU A O 1
ATOM 577 N N . THR A 1 97 ? -2.384 140.077 24.945 1.00 52.96 76 THR A N 1
ATOM 578 C CA . THR A 1 97 ? -2.378 140.850 26.175 1.00 45.79 76 THR A CA 1
ATOM 579 C C . THR A 1 97 ? -1.398 142.016 26.067 1.00 59.37 76 THR A C 1
ATOM 580 O O . THR A 1 97 ? -0.495 142.029 25.226 1.00 54.67 76 THR A O 1
ATOM 584 N N . GLU A 1 98 ? -1.591 143.009 26.938 1.00 48.72 77 GLU A N 1
ATOM 585 C CA . GLU A 1 98 ? -0.648 144.120 27.007 1.00 52.93 77 GLU A CA 1
ATOM 586 C C . GLU A 1 98 ? 0.748 143.629 27.370 1.00 51.53 77 GLU A C 1
ATOM 587 O O . GLU A 1 98 ? 1.748 144.102 26.817 1.00 49.12 77 GLU A O 1
ATOM 593 N N . SER A 1 99 ? 0.829 142.661 28.286 1.00 40.27 78 SER A N 1
ATOM 594 C CA . SER A 1 99 ? 2.122 142.154 28.733 1.00 43.25 78 SER A CA 1
ATOM 595 C C . SER A 1 99 ? 2.849 141.408 27.619 1.00 48.65 78 SER A C 1
ATOM 596 O O . SER A 1 99 ? 4.071 141.537 27.476 1.00 47.36 78 SER A O 1
ATOM 599 N N . ASP A 1 100 ? 2.120 140.623 26.820 1.00 45.30 79 ASP A N 1
ATOM 600 C CA . ASP A 1 100 ? 2.761 139.883 25.735 1.00 44.59 79 ASP A CA 1
ATOM 601 C C . ASP A 1 100 ? 3.141 140.807 24.586 1.00 47.13 79 ASP A C 1
ATOM 602 O O . ASP A 1 100 ? 4.218 140.661 23.994 1.00 45.85 79 ASP A O 1
ATOM 607 N N . LEU A 1 101 ? 2.267 141.760 24.249 1.00 51.72 80 LEU A N 1
ATOM 608 C CA . LEU A 1 101 ? 2.599 142.733 23.214 1.00 48.13 80 LEU A CA 1
ATOM 609 C C . LEU A 1 101 ? 3.838 143.531 23.592 1.00 48.53 80 LEU A C 1
ATOM 610 O O . LEU A 1 101 ? 4.719 143.759 22.754 1.00 46.22 80 LEU A O 1
ATOM 615 N N . ARG A 1 102 ? 3.924 143.960 24.853 1.00 49.66 81 ARG A N 1
ATOM 616 C CA . ARG A 1 102 ? 5.096 144.701 25.307 1.00 56.58 81 ARG A CA 1
ATOM 617 C C . ARG A 1 102 ? 6.362 143.870 25.143 1.00 52.86 81 ARG A C 1
ATOM 618 O O . ARG A 1 102 ? 7.363 144.345 24.596 1.00 46.13 81 ARG A O 1
ATOM 626 N N . GLU A 1 103 ? 6.326 142.611 25.589 1.00 39.36 82 GLU A N 1
ATOM 627 C CA . GLU A 1 103 ? 7.524 141.778 25.553 1.00 56.47 82 GLU A CA 1
ATOM 628 C C . GLU A 1 103 ? 7.915 141.398 24.128 1.00 47.72 82 GLU A C 1
ATOM 629 O O . GLU A 1 103 ? 9.109 141.278 23.831 1.00 46.73 82 GLU A O 1
ATOM 635 N N . MET A 1 104 ? 6.938 141.206 23.237 1.00 37.96 83 MET A N 1
ATOM 636 C CA . MET A 1 104 ? 7.262 141.012 21.827 1.00 36.35 83 MET A CA 1
ATOM 637 C C . MET A 1 104 ? 7.972 142.233 21.260 1.00 44.09 83 MET A C 1
ATOM 638 O O . MET A 1 104 ? 8.913 142.104 20.466 1.00 38.83 83 MET A O 1
ATOM 643 N N . ALA A 1 105 ? 7.534 143.428 21.660 1.00 40.26 84 ALA A N 1
ATOM 644 C CA . ALA A 1 105 ? 8.160 144.653 21.177 1.00 39.38 84 ALA A CA 1
ATOM 645 C C . ALA A 1 105 ? 9.550 144.840 21.773 1.00 34.46 84 ALA A C 1
ATOM 646 O O . ALA A 1 105 ? 10.492 145.197 21.056 1.00 38.78 84 ALA A O 1
ATOM 648 N N . GLU A 1 106 ? 9.696 144.609 23.083 1.00 36.21 85 GLU A N 1
ATOM 649 C CA . GLU A 1 106 ? 10.992 144.787 23.736 1.00 50.01 85 GLU A CA 1
ATOM 650 C C . GLU A 1 106 ? 12.062 143.927 23.075 1.00 57.58 85 GLU A C 1
ATOM 651 O O . GLU A 1 106 ? 13.148 144.413 22.736 1.00 39.50 85 GLU A O 1
ATOM 657 N N . TYR A 1 107 ? 11.770 142.641 22.881 1.00 39.64 86 TYR A N 1
ATOM 658 C CA . TYR A 1 107 ? 12.745 141.708 22.338 1.00 47.22 86 TYR A CA 1
ATOM 659 C C . TYR A 1 107 ? 12.749 141.665 20.817 1.00 37.14 86 TYR A C 1
ATOM 660 O O . TYR A 1 107 ? 13.646 141.048 20.234 1.00 44.60 86 TYR A O 1
ATOM 669 N N . GLY A 1 108 ? 11.787 142.309 20.164 1.00 47.74 87 GLY A N 1
ATOM 670 C CA . GLY A 1 108 ? 11.753 142.343 18.717 1.00 42.32 87 GLY A CA 1
ATOM 671 C C . GLY A 1 108 ? 11.333 141.028 18.095 1.00 47.46 87 GLY A C 1
ATOM 672 O O . GLY A 1 108 ? 11.992 140.529 17.178 1.00 46.07 87 GLY A O 1
ATOM 673 N N . ILE A 1 109 ? 10.233 140.462 18.579 1.00 36.32 88 ILE A N 1
ATOM 674 C CA . ILE A 1 109 ? 9.746 139.162 18.138 1.00 38.52 88 ILE A CA 1
ATOM 675 C C . ILE A 1 109 ? 8.527 139.392 17.248 1.00 36.50 88 ILE A C 1
ATOM 676 O O . ILE A 1 109 ? 7.471 139.815 17.740 1.00 45.23 88 ILE A O 1
ATOM 681 N N . PRO A 1 110 ? 8.615 139.121 15.951 1.00 43.03 89 PRO A N 1
ATOM 682 C CA . PRO A 1 110 ? 7.435 139.230 15.092 1.00 38.61 89 PRO A CA 1
ATOM 683 C C . PRO A 1 110 ? 6.484 138.063 15.311 1.00 41.93 89 PRO A C 1
ATOM 684 O O . PRO A 1 110 ? 6.867 136.983 15.763 1.00 37.32 89 PRO A O 1
ATOM 688 N N . ARG A 1 111 ? 5.220 138.305 14.986 1.00 41.20 90 ARG A N 1
ATOM 689 C CA . ARG A 1 111 ? 4.212 137.261 15.064 1.00 43.64 90 ARG A CA 1
ATOM 690 C C . ARG A 1 111 ? 4.359 136.306 13.886 1.00 42.03 90 ARG A C 1
ATOM 691 O O . ARG A 1 111 ? 4.607 136.727 12.753 1.00 39.82 90 ARG A O 1
ATOM 699 N N . ILE A 1 112 ? 4.228 135.014 14.165 1.00 40.41 91 ILE A N 1
ATOM 700 C CA . ILE A 1 112 ? 4.170 133.989 13.131 1.00 42.01 91 ILE A CA 1
ATOM 701 C C . ILE A 1 112 ? 2.697 133.714 12.856 1.00 39.00 91 ILE A C 1
ATOM 702 O O . ILE A 1 112 ? 1.978 133.198 13.719 1.00 35.53 91 ILE A O 1
ATOM 707 N N . ASP A 1 113 ? 2.240 134.068 11.656 1.00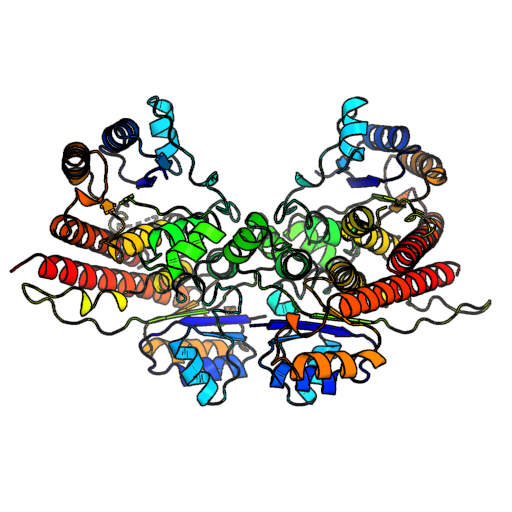 39.28 92 ASP A N 1
ATOM 708 C CA . ASP A 1 113 ? 0.825 133.981 11.322 1.00 42.75 92 ASP A CA 1
ATOM 709 C C . ASP A 1 113 ? 0.406 132.615 10.799 1.00 44.33 92 ASP A C 1
ATOM 710 O O . ASP A 1 113 ? -0.791 132.306 10.809 1.00 44.90 92 ASP A O 1
ATOM 715 N N . LEU A 1 114 ? 1.350 131.793 10.348 1.00 34.30 93 LEU A N 1
ATOM 716 C CA . LEU A 1 114 ? 1.011 130.505 9.759 1.00 42.18 93 LEU A CA 1
ATOM 717 C C . LEU A 1 114 ? 2.116 129.505 10.056 1.00 34.88 93 LEU A C 1
ATOM 718 O O . LEU A 1 114 ? 3.299 129.811 9.881 1.00 31.89 93 LEU A O 1
ATOM 723 N N . VAL A 1 115 ? 1.721 128.313 10.495 1.00 36.54 94 VAL A N 1
ATOM 724 C CA . VAL A 1 115 ? 2.641 127.214 10.755 1.00 30.73 94 VAL A CA 1
ATOM 725 C C . VAL A 1 115 ? 2.215 126.031 9.899 1.00 32.65 94 VAL A C 1
ATOM 726 O O . VAL A 1 115 ? 1.037 125.656 9.892 1.00 37.36 94 VAL A O 1
ATOM 730 N N . CYS A 1 116 ? 3.172 125.451 9.181 1.00 37.74 95 CYS A N 1
ATOM 731 C CA . CYS A 1 116 ? 2.955 124.276 8.346 1.00 30.59 95 CYS A CA 1
ATOM 732 C C . CYS A 1 116 ? 3.928 123.191 8.787 1.00 33.31 95 CYS A C 1
ATOM 733 O O . CYS A 1 116 ? 5.146 123.389 8.721 1.00 39.07 95 CYS A O 1
ATOM 736 N N . ASN A 1 117 ? 3.400 122.052 9.235 1.00 30.40 96 ASN A N 1
ATOM 737 C CA . ASN A 1 117 ? 4.238 121.001 9.805 1.00 44.28 96 ASN A CA 1
ATOM 738 C C . ASN A 1 117 ? 3.741 119.625 9.380 1.00 45.30 96 ASN A C 1
ATOM 739 O O . ASN A 1 117 ? 2.573 119.288 9.599 1.00 33.73 96 ASN A O 1
ATOM 744 N N . ASN A 1 118 ? 4.643 118.835 8.788 1.00 46.54 97 ASN A N 1
ATOM 745 C CA . ASN A 1 118 ? 4.359 117.500 8.272 1.00 63.04 97 ASN A CA 1
ATOM 746 C C . ASN A 1 118 ? 5.355 116.510 8.858 1.00 33.41 97 ASN A C 1
ATOM 747 O O . ASN A 1 118 ? 6.439 116.887 9.308 1.00 46.11 97 ASN A O 1
ATOM 752 N N . TYR A 1 119 ? 5.000 115.227 8.811 1.00 30.83 98 TYR A N 1
ATOM 753 C CA . TYR A 1 119 ? 5.855 114.168 9.331 1.00 50.31 98 TYR A CA 1
ATOM 754 C C . TYR A 1 119 ? 6.235 113.169 8.246 1.00 45.71 98 TYR A C 1
ATOM 755 O O . TYR A 1 119 ? 5.471 112.914 7.310 1.00 43.81 98 TYR A O 1
ATOM 764 N N . TYR A 1 120 ? 7.431 112.602 8.396 1.00 39.14 99 TYR A N 1
ATOM 765 C CA . TYR A 1 120 ? 7.895 111.551 7.505 1.00 36.80 99 TYR A CA 1
ATOM 766 C C . TYR A 1 120 ? 7.063 110.285 7.692 1.00 46.74 99 TYR A C 1
ATOM 767 O O . TYR A 1 120 ? 6.399 110.088 8.714 1.00 54.30 99 TYR A O 1
ATOM 776 N N . LEU A 1 121 ? 7.111 109.419 6.683 1.00 44.19 100 LEU A N 1
ATOM 777 C CA . LEU A 1 121 ? 6.397 108.151 6.746 1.00 40.06 100 LEU A CA 1
ATOM 778 C C . LEU A 1 121 ? 7.065 107.221 7.751 1.00 43.02 100 LEU A C 1
ATOM 779 O O . LEU A 1 121 ? 8.290 107.065 7.750 1.00 49.27 100 LEU A O 1
ATOM 784 N N . LEU A 1 122 ? 6.257 106.598 8.608 1.00 44.02 101 LEU A N 1
ATOM 785 C CA . LEU A 1 122 ? 6.868 105.695 9.568 1.00 48.81 101 LEU A CA 1
ATOM 786 C C . LEU A 1 122 ? 6.687 104.244 9.137 1.00 40.30 101 LEU A C 1
ATOM 787 O O . LEU A 1 122 ? 5.681 103.893 8.513 1.00 46.96 101 LEU A O 1
ATOM 792 N N . PRO A 1 123 ? 7.651 103.376 9.460 1.00 47.17 102 PRO A N 1
ATOM 793 C CA . PRO A 1 123 ? 7.519 101.959 9.097 1.00 40.03 102 PRO A CA 1
ATOM 794 C C . PRO A 1 123 ? 6.488 101.233 9.946 1.00 48.38 102 PRO A C 1
ATOM 795 O O . PRO A 1 123 ? 5.886 101.822 10.850 1.00 51.11 102 PRO A O 1
ATOM 799 N N . GLU A 1 124 ? 6.282 99.943 9.665 1.00 46.72 103 GLU A N 1
ATOM 800 C CA . GLU A 1 124 ? 5.274 99.169 10.369 1.00 43.00 103 GLU A CA 1
ATOM 801 C C . GLU A 1 124 ? 5.843 98.575 11.655 1.00 47.74 103 GLU A C 1
ATOM 802 O O . GLU A 1 124 ? 7.050 98.333 11.755 1.00 48.69 103 GLU A O 1
ATOM 808 N N . PRO A 1 125 ? 4.995 98.351 12.661 1.00 54.08 104 PRO A N 1
ATOM 809 C CA . PRO A 1 125 ? 5.451 97.716 13.906 1.00 51.73 104 PRO A CA 1
ATOM 810 C C . PRO A 1 125 ? 5.657 96.222 13.714 1.00 65.67 104 PRO A C 1
ATOM 811 O O . PRO A 1 125 ? 4.698 95.448 13.640 1.00 79.93 104 PRO A O 1
ATOM 815 N N . GLN A 1 126 ? 6.920 95.812 13.623 1.00 62.23 105 GLN A N 1
ATOM 816 C CA . GLN A 1 126 ? 7.277 94.407 13.533 1.00 65.48 105 GLN A CA 1
ATOM 817 C C . GLN A 1 126 ? 8.062 93.996 14.772 1.00 66.30 105 GLN A C 1
ATOM 818 O O . GLN A 1 126 ? 8.807 94.805 15.334 1.00 64.58 105 GLN A O 1
ATOM 824 N N . PRO A 1 127 ? 7.903 92.754 15.232 1.00 73.66 106 PRO A N 1
ATOM 825 C CA . PRO A 1 127 ? 8.629 92.315 16.431 1.00 72.97 106 PRO A CA 1
ATOM 826 C C . PRO A 1 127 ? 10.135 92.427 16.245 1.00 67.62 106 PRO A C 1
ATOM 827 O O . PRO A 1 127 ? 10.679 92.085 15.193 1.00 59.61 106 PRO A O 1
ATOM 831 N N . GLY A 1 128 ? 10.806 92.916 17.285 1.00 69.88 107 GLY A N 1
ATOM 832 C CA . GLY A 1 128 ? 12.234 93.155 17.202 1.00 59.01 107 GLY A CA 1
ATOM 833 C C . GLY A 1 128 ? 12.604 94.336 16.335 1.00 61.20 107 GLY A C 1
ATOM 834 O O . GLY A 1 128 ? 13.713 94.374 15.793 1.00 62.52 107 GLY A O 1
ATOM 835 N N . LEU A 1 129 ? 11.701 95.305 16.196 1.00 65.29 108 LEU A N 1
ATOM 836 C CA . LEU A 1 129 ? 11.934 96.451 15.326 1.00 60.51 108 LEU A CA 1
ATOM 837 C C . LEU A 1 129 ? 13.152 97.246 15.780 1.00 53.69 108 LEU A C 1
ATOM 838 O O . LEU A 1 129 ? 13.236 97.678 16.933 1.00 54.16 108 LEU A O 1
ATOM 843 N N . ASP A 1 130 ? 14.095 97.433 14.868 1.00 53.61 109 ASP A N 1
ATOM 844 C CA . ASP A 1 130 ? 15.275 98.246 15.147 1.00 62.98 109 ASP A CA 1
ATOM 845 C C . ASP A 1 130 ? 14.868 99.711 15.250 1.00 62.19 109 ASP A C 1
ATOM 846 O O . ASP A 1 130 ? 14.274 100.245 14.304 1.00 52.98 109 ASP A O 1
ATOM 851 N N . PRO A 1 131 ? 15.145 100.390 16.368 1.00 61.10 110 PRO A N 1
ATOM 852 C CA . PRO A 1 131 ? 14.752 101.804 16.487 1.00 58.44 110 PRO A CA 1
ATOM 853 C C . PRO A 1 131 ? 15.347 102.711 15.422 1.00 65.07 110 PRO A C 1
ATOM 854 O O . PRO A 1 131 ? 14.802 103.797 15.187 1.00 64.27 110 PRO A O 1
ATOM 858 N N . ALA A 1 132 ? 16.439 102.307 14.769 1.00 59.35 111 ALA A N 1
ATOM 859 C CA . ALA A 1 132 ? 17.057 103.154 13.755 1.00 54.01 111 ALA A CA 1
ATOM 860 C C . ALA A 1 132 ? 16.135 103.417 12.572 1.00 58.77 111 ALA A C 1
ATOM 861 O O . ALA A 1 132 ? 16.304 104.427 11.880 1.00 80.09 111 ALA A O 1
ATOM 863 N N . GLY A 1 133 ? 15.165 102.542 12.327 1.00 60.05 112 GLY A N 1
ATOM 864 C CA . GLY A 1 133 ? 14.284 102.682 11.188 1.00 60.66 112 GLY A CA 1
ATOM 865 C C . GLY A 1 133 ? 13.171 103.697 11.316 1.00 65.28 112 GLY A C 1
ATOM 866 O O . GLY A 1 133 ? 12.369 103.826 10.386 1.00 64.96 112 GLY A O 1
ATOM 867 N N . PHE A 1 134 ? 13.086 104.429 12.428 1.00 58.01 113 PHE A N 1
ATOM 868 C CA . PHE A 1 134 ? 11.990 105.377 12.598 1.00 61.61 113 PHE A CA 1
ATOM 869 C C . PHE A 1 134 ? 12.338 106.527 13.537 1.00 53.11 113 PHE A C 1
ATOM 870 O O . PHE A 1 134 ? 11.744 107.606 13.442 1.00 62.40 113 PHE A O 1
ATOM 878 N N . ARG A 1 135 ? 13.296 106.313 14.441 1.00 49.32 114 ARG A N 1
ATOM 879 C CA . ARG A 1 135 ? 13.441 107.206 15.588 1.00 53.32 114 ARG A CA 1
ATOM 880 C C . ARG A 1 135 ? 13.892 108.602 15.173 1.00 50.03 114 ARG A C 1
ATOM 881 O O . ARG A 1 135 ? 13.278 109.600 15.568 1.00 48.03 114 ARG A O 1
ATOM 889 N N . GLU A 1 136 ? 14.982 108.706 14.410 1.00 37.32 115 GLU A N 1
ATOM 890 C CA . GLU A 1 136 ? 15.464 110.041 14.070 1.00 60.10 115 GLU A CA 1
ATOM 891 C C . GLU A 1 136 ? 14.557 110.756 13.079 1.00 47.30 115 GLU A C 1
ATOM 892 O O . GLU A 1 136 ? 14.718 111.964 12.879 1.00 62.72 115 GLU A O 1
ATOM 898 N N . LYS A 1 137 ? 13.605 110.048 12.468 1.00 35.43 116 LYS A N 1
ATOM 899 C CA . LYS A 1 137 ? 12.566 110.698 11.683 1.00 44.63 116 LYS A CA 1
ATOM 900 C C . LYS A 1 137 ? 11.504 111.358 12.554 1.00 51.55 116 LYS A C 1
ATOM 901 O O . LYS A 1 137 ? 10.690 112.126 12.031 1.00 41.35 116 LYS A O 1
ATOM 907 N N . VAL A 1 138 ? 11.499 111.082 13.859 1.00 45.85 117 VAL A N 1
ATOM 908 C CA . VAL A 1 138 ? 10.510 111.669 14.756 1.00 47.30 117 VAL A CA 1
ATOM 909 C C . VAL A 1 138 ? 10.805 113.151 14.944 1.00 45.90 117 VAL A C 1
ATOM 910 O O . VAL A 1 138 ? 11.929 113.544 15.285 1.00 39.46 117 VAL A O 1
ATOM 914 N N . ASP A 1 139 ? 9.787 113.980 14.729 1.00 40.47 118 ASP A N 1
ATOM 915 C CA . ASP A 1 139 ? 9.907 115.426 14.853 1.00 44.65 118 ASP A CA 1
ATOM 916 C C . ASP A 1 139 ? 9.564 115.849 16.277 1.00 40.59 118 ASP A C 1
ATOM 917 O O . ASP A 1 139 ? 8.557 115.405 16.838 1.00 44.90 118 ASP A O 1
ATOM 922 N N . VAL A 1 140 ? 10.401 116.704 16.855 1.00 35.30 119 VAL A N 1
ATOM 923 C CA . VAL A 1 140 ? 10.186 117.246 18.191 1.00 33.22 119 VAL A CA 1
ATOM 924 C C . VAL A 1 140 ? 9.773 118.712 18.134 1.00 39.57 119 VAL A C 1
ATOM 925 O O . VAL A 1 140 ? 8.742 119.098 18.688 1.00 44.81 119 VAL A O 1
ATOM 929 N N . GLY A 1 141 ? 10.570 119.546 17.463 1.00 32.92 120 GLY A N 1
ATOM 930 C CA . GLY A 1 141 ? 10.247 120.959 17.385 1.00 34.98 120 GLY A CA 1
ATOM 931 C C . GLY A 1 141 ? 9.071 121.258 16.479 1.00 46.70 120 GLY A C 1
ATOM 932 O O . GLY A 1 141 ? 8.364 122.250 16.685 1.00 40.50 120 GLY A O 1
ATOM 933 N N . GLY A 1 142 ? 8.842 120.415 15.474 1.00 35.36 121 GLY A N 1
ATOM 934 C CA . GLY A 1 142 ? 7.751 120.597 14.546 1.00 32.02 121 GLY A CA 1
ATOM 935 C C . GLY A 1 142 ? 6.392 120.591 15.218 1.00 40.27 121 GLY A C 1
ATOM 936 O O . GLY A 1 142 ? 5.659 121.586 15.189 1.00 35.11 121 GLY A O 1
ATOM 937 N N . PRO A 1 143 ? 6.021 119.458 15.824 1.00 39.54 122 PRO A N 1
ATOM 938 C CA . PRO A 1 143 ? 4.741 119.410 16.550 1.00 42.21 122 PRO A CA 1
ATOM 939 C C . PRO A 1 143 ? 4.632 120.442 17.658 1.00 34.97 122 PRO A C 1
ATOM 940 O O . PRO A 1 143 ? 3.515 120.850 17.994 1.00 36.35 122 PRO A O 1
ATOM 944 N N . ALA A 1 144 ? 5.751 120.879 18.242 1.00 37.16 123 ALA A N 1
ATOM 945 C CA . ALA A 1 144 ? 5.679 121.974 19.205 1.00 35.16 123 ALA A CA 1
ATOM 946 C C . ALA A 1 144 ? 5.153 123.244 18.545 1.00 40.64 123 ALA A C 1
ATOM 947 O O . ALA A 1 144 ? 4.338 123.965 19.132 1.00 39.85 123 ALA A O 1
ATOM 949 N N . MET A 1 145 ? 5.598 123.526 17.316 1.00 29.62 124 MET A N 1
ATOM 950 C CA . MET A 1 145 ? 5.077 124.679 16.588 1.00 31.26 124 MET A CA 1
ATOM 951 C C . MET A 1 145 ? 3.625 124.465 16.178 1.00 35.51 124 MET A C 1
ATOM 952 O O . MET A 1 145 ? 2.814 125.395 16.244 1.00 41.60 124 MET A O 1
ATOM 957 N N . LEU A 1 146 ? 3.278 123.247 15.750 1.00 48.24 125 LEU A N 1
ATOM 958 C CA . LEU A 1 146 ? 1.932 122.997 15.240 1.00 40.01 125 LEU A CA 1
ATOM 959 C C . LEU A 1 146 ? 0.907 122.945 16.368 1.00 39.59 125 LEU A C 1
ATOM 960 O O . LEU A 1 146 ? -0.182 123.519 16.250 1.00 36.33 125 LEU A O 1
ATOM 965 N N . ARG A 1 147 ? 1.231 122.251 17.463 1.00 37.66 126 ARG A N 1
ATOM 966 C CA . ARG A 1 147 ? 0.337 122.241 18.616 1.00 33.35 126 ARG A CA 1
ATOM 967 C C . ARG A 1 147 ? 0.216 123.627 19.230 1.00 37.25 126 ARG A C 1
ATOM 968 O O . ARG A 1 147 ? -0.856 123.995 19.726 1.00 42.29 126 ARG A O 1
ATOM 976 N N . GLY A 1 148 ? 1.297 124.409 19.207 1.00 33.59 127 GLY A N 1
ATOM 977 C CA . GLY A 1 148 ? 1.215 125.775 19.696 1.00 29.38 127 GLY A CA 1
ATOM 978 C C . GLY A 1 148 ? 0.367 126.656 18.798 1.00 38.91 127 GLY A C 1
ATOM 979 O O . GLY A 1 148 ? -0.397 127.497 19.280 1.00 32.30 127 GLY A O 1
ATOM 980 N N . ALA A 1 149 ? 0.487 126.471 17.481 1.00 34.24 128 ALA A N 1
ATOM 981 C CA . ALA A 1 149 ? -0.344 127.220 16.546 1.00 32.53 128 ALA A CA 1
ATOM 982 C C . ALA A 1 149 ? -1.812 126.847 16.696 1.00 40.43 128 ALA A C 1
ATOM 983 O O . ALA A 1 149 ? -2.684 127.723 16.686 1.00 43.56 128 ALA A O 1
ATOM 985 N N . ALA A 1 150 ? -2.102 125.552 16.842 1.00 40.39 129 ALA A N 1
ATOM 986 C CA . ALA A 1 150 ? -3.485 125.119 17.005 1.00 40.89 129 ALA A CA 1
ATOM 987 C C . ALA A 1 150 ? -4.080 125.643 18.306 1.00 43.48 129 ALA A C 1
ATOM 988 O O . ALA A 1 150 ? -5.241 126.067 18.338 1.00 44.67 129 ALA A O 1
ATOM 990 N N . LYS A 1 151 ? -3.302 125.624 19.391 1.00 34.92 130 LYS A N 1
ATOM 991 C CA . LYS A 1 151 ? -3.790 126.176 20.651 1.00 41.23 130 LYS A CA 1
ATOM 992 C C . LYS A 1 151 ? -4.068 127.669 20.523 1.00 44.66 130 LYS A C 1
ATOM 993 O O . LYS A 1 151 ? -5.018 128.186 21.120 1.00 45.58 130 LYS A O 1
ATOM 999 N N . ASN A 1 152 ? -3.257 128.372 19.735 1.00 45.16 131 ASN A N 1
ATOM 1000 C CA . ASN A 1 152 ? -3.409 129.807 19.530 1.00 36.77 131 ASN A CA 1
ATOM 1001 C C . ASN A 1 152 ? -3.981 130.086 18.143 1.00 40.27 131 ASN A C 1
ATOM 1002 O O . ASN A 1 152 ? -3.454 130.928 17.409 1.00 38.10 131 ASN A O 1
ATOM 1007 N N . PHE A 1 153 ? -5.062 129.388 17.776 1.00 37.89 132 PHE A N 1
ATOM 1008 C CA . PHE A 1 153 ? -5.533 129.417 16.393 1.00 51.16 132 PHE A CA 1
ATOM 1009 C C . PHE A 1 153 ? -6.141 130.757 15.994 1.00 40.65 132 PHE A C 1
ATOM 1010 O O . PHE A 1 153 ? -6.258 131.033 14.796 1.00 37.52 132 PHE A O 1
ATOM 1018 N N . GLU A 1 154 ? -6.542 131.588 16.957 1.00 40.41 133 GLU A N 1
ATOM 1019 C CA . GLU A 1 154 ? -7.050 132.911 16.613 1.00 46.49 133 GLU A CA 1
ATOM 1020 C C . GLU A 1 154 ? -5.975 133.798 16.000 1.00 52.69 133 GLU A C 1
ATOM 1021 O O . GLU A 1 154 ? -6.305 134.735 15.266 1.00 47.78 133 GLU A O 1
ATOM 1027 N N . HIS A 1 155 ? -4.700 133.518 16.274 1.00 41.65 134 HIS A N 1
ATOM 1028 C CA . HIS A 1 155 ? -3.605 134.344 15.792 1.00 44.10 134 HIS A CA 1
ATOM 1029 C C . HIS A 1 155 ? -2.584 133.592 14.950 1.00 43.00 134 HIS A C 1
ATOM 1030 O O . HIS A 1 155 ? -1.712 134.235 14.356 1.00 36.88 134 HIS A O 1
ATOM 1037 N N . VAL A 1 156 ? -2.652 132.262 14.887 1.00 41.77 135 VAL A N 1
ATOM 1038 C CA . VAL A 1 156 ? -1.774 131.463 14.038 1.00 38.12 135 VAL A CA 1
ATOM 1039 C C . VAL A 1 156 ? -2.621 130.437 13.302 1.00 36.63 135 VAL A C 1
ATOM 1040 O O . VAL A 1 156 ? -3.461 129.766 13.911 1.00 36.38 135 VAL A O 1
ATOM 1044 N N . ILE A 1 157 ? -2.397 130.307 12.000 1.00 34.59 136 ILE A N 1
ATOM 1045 C CA . ILE A 1 157 ? -3.095 129.324 11.180 1.00 38.78 136 ILE A CA 1
ATOM 1046 C C . ILE A 1 157 ? -2.326 128.007 11.269 1.00 38.03 136 ILE A C 1
ATOM 1047 O O . ILE A 1 157 ? -1.143 127.974 10.895 1.00 33.83 136 ILE A O 1
ATOM 1052 N N . PRO A 1 158 ? -2.941 126.926 11.755 1.00 31.68 137 PRO A N 1
ATOM 1053 C CA . PRO A 1 158 ? -2.223 125.652 11.869 1.00 38.59 137 PRO A CA 1
ATOM 1054 C C . PRO A 1 158 ? -2.532 124.706 10.719 1.00 41.37 137 PRO A C 1
ATOM 1055 O O . PRO A 1 158 ? -3.640 124.169 10.637 1.00 44.76 137 PRO A O 1
ATOM 1059 N N . LEU A 1 159 ? -1.567 124.479 9.834 1.00 30.23 138 LEU A N 1
ATOM 1060 C CA . LEU A 1 159 ? -1.762 123.636 8.664 1.00 33.40 138 LEU A CA 1
ATOM 1061 C C . LEU A 1 159 ? -0.886 122.395 8.762 1.00 44.41 138 LEU A C 1
ATOM 1062 O O . LEU A 1 159 ? 0.281 122.485 9.156 1.00 42.74 138 LEU A O 1
ATOM 1067 N N . SER A 1 160 ? -1.445 121.246 8.381 1.00 36.44 139 SER A N 1
ATOM 1068 C CA . SER A 1 160 ? -0.711 119.986 8.377 1.00 41.97 139 SER A CA 1
ATOM 1069 C C . SER A 1 160 ? -1.010 119.197 7.110 1.00 38.54 139 SER A C 1
ATOM 1070 O O . SER A 1 160 ? -0.093 118.823 6.373 1.00 34.72 139 SER A O 1
ATOM 1073 N N . ASP A 1 161 ? -2.287 118.942 6.860 1.00 35.50 140 ASP A N 1
ATOM 1074 C CA . ASP A 1 161 ? -2.714 118.169 5.699 1.00 39.63 140 ASP A CA 1
ATOM 1075 C C . ASP A 1 161 ? -2.525 118.977 4.421 1.00 37.77 140 ASP A C 1
ATOM 1076 O O . ASP A 1 161 ? -3.123 120.053 4.284 1.00 40.08 140 ASP A O 1
ATOM 1081 N N . PRO A 1 162 ? -1.720 118.505 3.463 1.00 40.92 141 PRO A N 1
ATOM 1082 C CA . PRO A 1 162 ? -1.550 119.247 2.201 1.00 37.22 141 PRO A CA 1
ATOM 1083 C C . PRO A 1 162 ? -2.839 119.445 1.411 1.00 43.05 141 PRO A C 1
ATOM 1084 O O . PRO A 1 162 ? -2.831 120.216 0.443 1.00 44.57 141 PRO A O 1
ATOM 1088 N N . ASP A 1 163 ? -3.935 118.783 1.782 1.00 46.17 142 ASP A N 1
ATOM 1089 C CA . ASP A 1 163 ? -5.214 119.011 1.123 1.00 40.50 142 ASP A CA 1
ATOM 1090 C C . ASP A 1 163 ? -5.924 120.260 1.628 1.00 46.40 142 ASP A C 1
ATOM 1091 O O . ASP A 1 163 ? -6.939 120.656 1.045 1.00 41.13 142 ASP A O 1
ATOM 1096 N N . ASP A 1 164 ? -5.419 120.885 2.690 1.00 44.12 143 ASP A N 1
ATOM 1097 C CA . ASP A 1 164 ? -5.981 122.122 3.214 1.00 38.46 143 ASP A CA 1
ATOM 1098 C C . ASP A 1 164 ? -5.263 123.362 2.699 1.00 35.65 143 ASP A C 1
ATOM 1099 O O . ASP A 1 164 ? -5.699 124.478 2.994 1.00 47.55 143 ASP A O 1
ATOM 1104 N N . TYR A 1 165 ? -4.179 123.193 1.936 1.00 40.45 144 TYR A N 1
ATOM 1105 C CA . TYR A 1 165 ? -3.358 124.334 1.538 1.00 43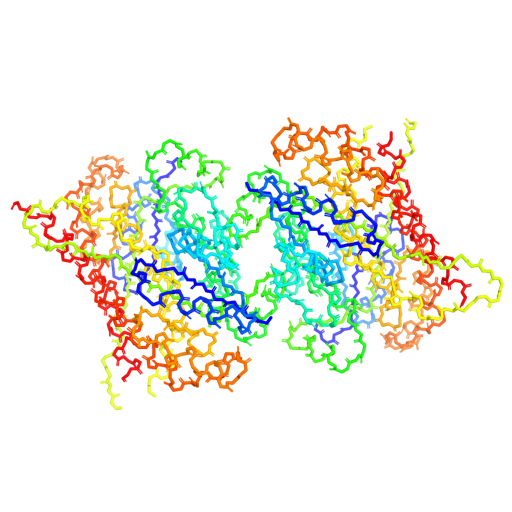.10 144 TYR A CA 1
ATOM 1106 C C . TYR A 1 165 ? -4.137 125.291 0.646 1.00 42.39 144 TYR A C 1
ATOM 1107 O O . TYR A 1 165 ? -4.094 126.512 0.838 1.00 41.66 144 TYR A O 1
ATOM 1116 N N . ASP A 1 166 ? -4.857 124.750 -0.340 1.00 49.03 145 ASP A N 1
ATOM 1117 C CA . ASP A 1 166 ? -5.470 125.589 -1.366 1.00 48.76 145 ASP A CA 1
ATOM 1118 C C . ASP A 1 166 ? -6.554 126.487 -0.782 1.00 39.77 145 ASP A C 1
ATOM 1119 O O . ASP A 1 166 ? -6.584 127.693 -1.055 1.00 48.54 145 ASP A O 1
ATOM 1124 N N . ASP A 1 167 ? -7.456 125.920 0.022 1.00 42.79 146 ASP A N 1
ATOM 1125 C CA . ASP A 1 167 ? -8.542 126.718 0.586 1.00 45.77 146 ASP A CA 1
ATOM 1126 C C . ASP A 1 167 ? -8.004 127.864 1.435 1.00 59.29 146 ASP A C 1
ATOM 1127 O O . ASP A 1 167 ? -8.551 128.973 1.413 1.00 59.44 146 ASP A O 1
ATOM 1132 N N . VAL A 1 168 ? -6.929 127.617 2.187 1.00 49.05 147 VAL A N 1
ATOM 1133 C CA . VAL A 1 168 ? -6.331 128.678 2.989 1.00 45.12 147 VAL A CA 1
ATOM 1134 C C . VAL A 1 168 ? -5.704 129.734 2.089 1.00 45.57 147 VAL A C 1
ATOM 1135 O O . VAL A 1 168 ? -5.881 130.939 2.306 1.00 47.60 147 VAL A O 1
ATOM 1139 N N . LEU A 1 169 ? -4.971 129.303 1.060 1.00 40.13 148 LEU A N 1
ATOM 1140 C CA . LEU A 1 169 ? -4.344 130.252 0.147 1.00 51.10 148 LEU A CA 1
ATOM 1141 C C . LEU A 1 169 ? -5.389 131.054 -0.619 1.00 58.38 148 LEU A C 1
ATOM 1142 O O . LEU A 1 169 ? -5.217 132.259 -0.841 1.00 49.55 148 LEU A O 1
ATOM 1147 N N . LYS A 1 170 ? -6.481 130.404 -1.031 1.00 56.66 149 LYS A N 1
ATOM 1148 C CA . LYS A 1 170 ? -7.543 131.124 -1.724 1.00 54.68 149 LYS A CA 1
ATOM 1149 C C . LYS A 1 170 ? -8.206 132.141 -0.805 1.00 58.89 149 LYS A C 1
ATOM 1150 O O . LYS A 1 170 ? -8.430 133.288 -1.205 1.00 62.38 149 LYS A O 1
ATOM 1156 N N . LEU A 1 171 ? -8.508 131.743 0.435 1.00 55.48 150 LEU A N 1
ATOM 1157 C CA . LEU A 1 171 ? -9.101 132.666 1.399 1.00 48.60 150 LEU A CA 1
ATOM 1158 C C . LEU A 1 171 ? -8.221 133.895 1.598 1.00 53.43 150 LEU A C 1
ATOM 1159 O O . LEU A 1 171 ? -8.706 135.032 1.570 1.00 64.23 150 LEU A O 1
ATOM 1164 N N . LEU A 1 172 ? -6.918 133.683 1.801 1.00 49.83 151 LEU A N 1
ATOM 1165 C CA . LEU A 1 172 ? -6.002 134.809 1.952 1.00 65.02 151 LEU A CA 1
ATOM 1166 C C . LEU A 1 172 ? -5.948 135.659 0.689 1.00 70.87 151 LEU A C 1
ATOM 1167 O O . LEU A 1 172 ? -5.714 136.871 0.766 1.00 58.12 151 LEU A O 1
ATOM 1172 N N . GLU A 1 173 ? -6.169 135.049 -0.477 1.00 65.63 152 GLU A N 1
ATOM 1173 C CA . GLU A 1 173 ? -6.106 135.796 -1.727 1.00 57.92 152 GLU A CA 1
ATOM 1174 C C . GLU A 1 173 ? -7.336 136.672 -1.938 1.00 59.82 152 GLU A C 1
ATOM 1175 O O . GLU A 1 173 ? -7.219 137.757 -2.519 1.00 72.78 152 GLU A O 1
ATOM 1181 N N . GLN A 1 174 ? -8.513 136.235 -1.478 1.00 67.95 153 GLN A N 1
ATOM 1182 C CA . GLN A 1 174 ? -9.688 137.098 -1.559 1.00 67.69 153 GLN A CA 1
ATOM 1183 C C . GLN A 1 174 ? -9.573 138.286 -0.614 1.00 68.32 153 GLN A C 1
ATOM 1184 O O . GLN A 1 174 ? -10.050 139.380 -0.936 1.00 83.03 153 GLN A O 1
ATOM 1190 N N . GLY A 1 175 ? -8.948 138.095 0.546 1.00 66.33 154 GLY A N 1
ATOM 1191 C CA . GLY A 1 175 ? -8.857 139.140 1.545 1.00 38.68 154 GLY A CA 1
ATOM 1192 C C . GLY A 1 175 ? -7.537 139.882 1.556 1.00 59.93 154 GLY A C 1
ATOM 1193 O O . GLY A 1 175 ? -7.073 140.318 2.614 1.00 62.92 154 GLY A O 1
ATOM 1194 N N . GLY A 1 176 ? -6.920 140.028 0.385 1.00 55.24 155 GLY A N 1
ATOM 1195 C CA . GLY A 1 176 ? -5.710 140.821 0.266 1.00 67.61 155 GLY A CA 1
ATOM 1196 C C . GLY A 1 176 ? -4.522 140.310 1.048 1.00 70.33 155 GLY A C 1
ATOM 1197 O O . GLY A 1 176 ? -3.634 141.095 1.388 1.00 63.39 155 GLY A O 1
ATOM 1198 N N . GLY A 1 177 ? -4.472 139.013 1.342 1.00 70.51 156 GLY A N 1
ATOM 1199 C CA . GLY A 1 177 ? -3.353 138.452 2.070 1.00 61.93 156 GLY A CA 1
ATOM 1200 C C . GLY A 1 177 ? -3.358 138.707 3.558 1.00 62.50 156 GLY A C 1
ATOM 1201 O O . GLY A 1 177 ? -2.354 138.423 4.222 1.00 56.57 156 GLY A O 1
ATOM 1202 N N . LEU A 1 178 ? -4.450 139.229 4.106 1.00 55.05 157 LEU A N 1
ATOM 1203 C CA . LEU A 1 178 ? -4.455 139.515 5.535 1.00 54.36 157 LEU A CA 1
ATOM 1204 C C . LEU A 1 178 ? -4.897 138.279 6.316 1.00 54.64 157 LEU A C 1
ATOM 1205 O O . LEU A 1 178 ? -5.834 137.589 5.904 1.00 53.07 157 LEU A O 1
ATOM 1210 N N . PRO A 1 179 ? -4.240 137.980 7.440 1.00 56.05 158 PRO A N 1
ATOM 1211 C CA . PRO A 1 179 ? -4.598 136.771 8.202 1.00 49.60 158 PRO A CA 1
ATOM 1212 C C . PRO A 1 179 ? -6.047 136.738 8.646 1.00 49.16 158 PRO A C 1
ATOM 1213 O O . PRO A 1 179 ? -6.580 135.645 8.876 1.00 51.68 158 PRO A O 1
ATOM 1217 N N . SER A 1 180 ? -6.707 137.893 8.764 1.00 49.18 159 SER A N 1
ATOM 1218 C CA . SER A 1 180 ? -8.120 137.912 9.121 1.00 54.47 159 SER A CA 1
ATOM 1219 C C . SER A 1 180 ? -9.002 137.300 8.040 1.00 52.05 159 SER A C 1
ATOM 1220 O O . SER A 1 180 ? -10.147 136.935 8.329 1.00 50.31 159 SER A O 1
ATOM 1223 N N . ALA A 1 181 ? -8.498 137.173 6.809 1.00 46.07 160 ALA A N 1
ATOM 1224 C CA . ALA A 1 181 ? -9.270 136.562 5.733 1.00 49.09 160 ALA A CA 1
ATOM 1225 C C . ALA A 1 181 ? -9.570 135.087 5.978 1.00 59.88 160 ALA A C 1
ATOM 1226 O O . ALA A 1 181 ? -10.412 134.523 5.271 1.00 55.48 160 ALA A O 1
ATOM 1228 N N . VAL A 1 182 ? -8.905 134.451 6.939 1.00 49.37 161 VAL A N 1
ATOM 1229 C CA . VAL A 1 182 ? -9.232 133.091 7.360 1.00 50.34 161 VAL A CA 1
ATOM 1230 C C . VAL A 1 182 ? -10.068 133.197 8.633 1.00 45.70 161 VAL A C 1
ATOM 1231 O O . VAL A 1 182 ? -9.528 133.575 9.685 1.00 51.80 161 VAL A O 1
ATOM 1235 N N . PRO A 1 183 ? -11.359 132.877 8.593 1.00 53.28 162 PRO A N 1
ATOM 1236 C CA . PRO A 1 183 ? -12.236 133.173 9.732 1.00 49.65 162 PRO A CA 1
ATOM 1237 C C . PRO A 1 183 ? -11.925 132.306 10.944 1.00 55.90 162 PRO A C 1
ATOM 1238 O O . PRO A 1 183 ? -11.195 131.315 10.883 1.00 56.07 162 PRO A O 1
ATOM 1242 N N . VAL A 1 184 ? -12.511 132.716 12.071 1.00 52.55 163 VAL A N 1
ATOM 1243 C CA . VAL A 1 184 ? -12.359 131.979 13.322 1.00 50.78 163 VAL A CA 1
ATOM 1244 C C . VAL A 1 184 ? -12.858 130.548 13.165 1.00 61.03 163 VAL A C 1
ATOM 1245 O O . VAL A 1 184 ? -12.247 129.600 13.674 1.00 55.31 163 VAL A O 1
ATOM 1249 N N . GLU A 1 185 ? -13.970 130.371 12.446 1.00 62.15 164 GLU A N 1
ATOM 1250 C CA . GLU A 1 185 ? -14.581 129.052 12.316 1.00 44.43 164 GLU A CA 1
ATOM 1251 C C . GLU A 1 185 ? -13.665 128.082 11.579 1.00 53.45 164 GLU A C 1
ATOM 1252 O O . GLU A 1 185 ? -13.572 126.905 11.945 1.00 49.47 164 GLU A O 1
ATOM 1258 N N . ARG A 1 186 ? -12.980 128.556 10.535 1.00 46.35 165 ARG A N 1
ATOM 1259 C CA . ARG A 1 186 ? -12.061 127.689 9.806 1.00 47.17 165 ARG A CA 1
ATOM 1260 C C . ARG A 1 186 ? -10.803 127.403 10.618 1.00 57.86 165 ARG A C 1
ATOM 1261 O O . ARG A 1 186 ? -10.225 126.316 10.502 1.00 39.39 165 ARG A O 1
ATOM 1269 N N . ARG A 1 187 ? -10.379 128.352 11.456 1.00 42.42 166 ARG A N 1
ATOM 1270 C CA . ARG A 1 187 ? -9.167 128.158 12.244 1.00 42.95 166 ARG A CA 1
ATOM 1271 C C . ARG A 1 187 ? -9.355 127.073 13.299 1.00 51.44 166 ARG A C 1
ATOM 1272 O O . ARG A 1 187 ? -8.450 126.262 13.532 1.00 42.40 166 ARG A O 1
ATOM 1280 N N . LEU A 1 188 ? -10.523 127.036 13.945 1.00 50.40 167 LEU A N 1
ATOM 1281 C CA . LEU A 1 188 ? -10.766 126.019 14.963 1.00 52.05 167 LEU A CA 1
ATOM 1282 C C . LEU A 1 188 ? -10.851 124.628 14.345 1.00 49.93 167 LEU A C 1
ATOM 1283 O O . LEU A 1 188 ? -10.374 123.651 14.935 1.00 51.33 167 LEU A O 1
ATOM 1288 N N . ALA A 1 189 ? -11.449 124.518 13.156 1.00 42.20 168 ALA A N 1
ATOM 1289 C CA . ALA A 1 189 ? -11.499 123.228 12.474 1.00 47.17 168 ALA A CA 1
ATOM 1290 C C . ALA A 1 189 ? -10.099 122.734 12.131 1.00 50.22 168 ALA A C 1
ATOM 1291 O O . ALA A 1 189 ? -9.804 121.540 12.263 1.00 45.14 168 ALA A O 1
ATOM 1293 N N . LEU A 1 190 ? -9.223 123.638 11.684 1.00 35.50 169 LEU A N 1
ATOM 1294 C CA . LEU A 1 190 ? -7.840 123.256 11.424 1.00 41.17 169 LEU A CA 1
ATOM 1295 C C . LEU A 1 190 ? -7.097 122.950 12.717 1.00 55.13 169 LEU A C 1
ATOM 1296 O O . LEU A 1 190 ? -6.228 122.070 12.739 1.00 38.25 169 LEU A O 1
ATOM 1301 N N . ALA A 1 191 ? -7.428 123.659 13.798 1.00 41.37 170 ALA A N 1
ATOM 1302 C CA . ALA A 1 191 ? -6.756 123.427 15.071 1.00 44.97 170 ALA A CA 1
ATOM 1303 C C . ALA A 1 191 ? -7.107 122.055 15.631 1.00 41.62 170 ALA A C 1
ATOM 1304 O O . ALA A 1 191 ? -6.227 121.315 16.086 1.00 45.64 170 ALA A O 1
ATOM 1306 N N . GLU A 1 192 ? -8.393 121.698 15.601 1.00 50.84 171 GLU A N 1
ATOM 1307 C CA . GLU A 1 192 ? -8.803 120.367 16.037 1.00 53.69 171 GLU A CA 1
ATOM 1308 C C . GLU A 1 192 ? -8.165 119.287 15.175 1.00 38.94 171 GLU A C 1
ATOM 1309 O O . GLU A 1 192 ? -7.751 118.237 15.681 1.00 39.07 171 GLU A O 1
ATOM 1315 N N . LYS A 1 193 ? -8.080 119.528 13.867 1.00 37.62 172 LYS A N 1
ATOM 1316 C CA . LYS A 1 193 ? -7.444 118.566 12.975 1.00 42.81 172 LYS A CA 1
ATOM 1317 C C . LYS A 1 193 ? -5.957 118.432 13.283 1.00 42.55 172 LYS A C 1
ATOM 1318 O O . LYS A 1 193 ? -5.399 117.330 13.209 1.00 39.01 172 LYS A O 1
ATOM 1324 N N . ALA A 1 194 ? -5.304 119.540 13.643 1.00 48.30 173 ALA A N 1
ATOM 1325 C CA . ALA A 1 194 ? -3.877 119.501 13.948 1.00 40.50 173 ALA A CA 1
ATOM 1326 C C . ALA A 1 194 ? -3.599 118.630 15.168 1.00 36.01 173 ALA A C 1
ATOM 1327 O O . ALA A 1 194 ? -2.690 117.791 15.153 1.00 34.15 173 ALA A O 1
ATOM 1329 N N . PHE A 1 195 ? -4.377 118.818 16.239 1.00 26.81 174 PHE A N 1
ATOM 1330 C CA . PHE A 1 195 ? -4.214 117.982 17.426 1.00 36.78 174 PHE A CA 1
ATOM 1331 C C . PHE A 1 195 ? -4.533 116.524 17.129 1.00 37.14 174 PHE A C 1
ATOM 1332 O O . PHE A 1 195 ? -3.918 115.623 17.713 1.00 36.45 174 PHE A O 1
ATOM 1340 N N . ARG A 1 196 ? -5.484 116.274 16.226 1.00 33.47 175 ARG A N 1
ATOM 1341 C CA . ARG A 1 196 ? -5.817 114.904 15.849 1.00 36.04 175 ARG A CA 1
ATOM 1342 C C . ARG A 1 196 ? -4.661 114.242 15.112 1.00 34.16 175 ARG A C 1
ATOM 1343 O O . ARG A 1 196 ? -4.306 113.091 15.395 1.00 34.55 175 ARG A O 1
ATOM 1351 N N . ILE A 1 197 ? -4.060 114.957 14.159 1.00 39.86 176 ILE A N 1
ATOM 1352 C CA . ILE A 1 197 ? -2.921 114.413 13.425 1.00 37.43 176 ILE A CA 1
ATOM 1353 C C . ILE A 1 197 ? -1.747 114.173 14.368 1.00 35.99 176 ILE A C 1
ATOM 1354 O O . ILE A 1 197 ? -1.052 113.154 14.273 1.00 34.44 176 ILE A O 1
ATOM 1359 N N . SER A 1 198 ? -1.517 115.096 15.305 1.00 37.80 177 SER A N 1
ATOM 1360 C CA . SER A 1 198 ? -0.424 114.924 16.256 1.00 44.67 177 SER A CA 1
ATOM 1361 C C . SER A 1 198 ? -0.685 113.752 17.193 1.00 41.03 177 SER A C 1
ATOM 1362 O O . SER A 1 198 ? 0.234 112.989 17.515 1.00 40.02 177 SER A O 1
ATOM 1365 N N . GLY A 1 199 ? -1.932 113.593 17.642 1.00 43.14 178 GLY A N 1
ATOM 1366 C CA . GLY A 1 199 ? -2.256 112.472 18.509 1.00 37.70 178 GLY A CA 1
ATOM 1367 C C . GLY A 1 199 ? -2.062 111.133 17.826 1.00 38.32 178 GLY A C 1
ATOM 1368 O O . GLY A 1 199 ? -1.561 110.183 18.433 1.00 40.95 178 GLY A O 1
ATOM 1369 N N . ALA A 1 200 ? -2.450 111.040 16.551 1.00 37.15 179 ALA A N 1
ATOM 1370 C CA . ALA A 1 200 ? -2.251 109.801 15.809 1.00 32.80 179 ALA A CA 1
ATOM 1371 C C . ALA A 1 200 ? -0.778 109.561 15.513 1.00 35.72 179 ALA A C 1
ATOM 1372 O O . ALA A 1 200 ? -0.329 108.408 15.490 1.00 45.73 179 ALA A O 1
ATOM 1374 N N . TYR A 1 201 ? -0.018 110.634 15.290 1.00 37.05 180 TYR A N 1
ATOM 1375 C CA . TYR A 1 201 ? 1.421 110.515 15.082 1.00 29.46 180 TYR A CA 1
ATOM 1376 C C . TYR A 1 201 ? 2.103 109.908 16.304 1.00 45.40 180 TYR A C 1
ATOM 1377 O O . TYR A 1 201 ? 2.908 108.978 16.182 1.00 45.59 180 TYR A O 1
ATOM 1386 N N . ASP A 1 202 ? 1.782 110.417 17.498 1.00 39.48 181 ASP A N 1
ATOM 1387 C CA . ASP A 1 202 ? 2.402 109.906 18.716 1.00 44.69 181 ASP A CA 1
ATOM 1388 C C . ASP A 1 202 ? 1.966 108.477 19.024 1.00 40.28 181 ASP A C 1
ATOM 1389 O O . ASP A 1 202 ? 2.760 107.690 19.552 1.00 36.19 181 ASP A O 1
ATOM 1394 N N . ALA A 1 203 ? 0.715 108.124 18.714 1.00 38.17 182 ALA A N 1
ATOM 1395 C CA . ALA A 1 203 ? 0.252 106.763 18.975 1.00 39.58 182 ALA A CA 1
ATOM 1396 C C . ALA A 1 203 ? 0.959 105.760 18.073 1.00 42.33 182 ALA A C 1
ATOM 1397 O O . ALA A 1 203 ? 1.270 104.642 18.502 1.00 51.78 182 ALA A O 1
ATOM 1399 N N . SER A 1 204 ? 1.226 106.142 16.821 1.00 35.61 183 SER A N 1
ATOM 1400 C CA . SER A 1 204 ? 1.977 105.268 15.926 1.00 37.85 183 SER A CA 1
ATOM 1401 C C . SER A 1 204 ? 3.419 105.108 16.393 1.00 41.98 183 SER A C 1
ATOM 1402 O O . SER A 1 204 ? 3.972 104.002 16.348 1.00 50.33 183 SER A O 1
ATOM 1405 N N . VAL A 1 205 ? 4.045 106.199 16.842 1.00 42.09 184 VAL A N 1
ATOM 1406 C CA . VAL A 1 205 ? 5.425 106.120 17.316 1.00 44.20 184 VAL A CA 1
ATOM 1407 C C . VAL A 1 205 ? 5.510 105.266 18.576 1.00 39.20 184 VAL A C 1
ATOM 1408 O O . VAL A 1 205 ? 6.465 104.502 18.760 1.00 46.97 184 VAL A O 1
ATOM 1412 N N . ALA A 1 206 ? 4.511 105.374 19.458 1.00 35.74 185 ALA A N 1
ATOM 1413 C CA . ALA A 1 206 ? 4.477 104.525 20.645 1.00 37.63 185 ALA A CA 1
ATOM 1414 C C . ALA A 1 206 ? 4.392 103.053 20.265 1.00 43.11 185 ALA A C 1
ATOM 1415 O O . ALA A 1 206 ? 5.032 102.202 20.893 1.00 41.94 185 ALA A O 1
ATOM 1417 N N . GLU A 1 207 ? 3.609 102.734 19.232 1.00 40.63 186 GLU A N 1
ATOM 1418 C CA . GLU A 1 207 ? 3.517 101.354 18.767 1.00 50.69 186 GLU A CA 1
ATOM 1419 C C . GLU A 1 207 ? 4.856 100.842 18.254 1.00 46.23 186 GLU A C 1
ATOM 1420 O O . GLU A 1 207 ? 5.170 99.657 18.412 1.00 47.36 186 GLU A O 1
ATOM 1426 N N . LEU A 1 208 ? 5.657 101.713 17.636 1.00 45.06 187 LEU A N 1
ATOM 1427 C CA . LEU A 1 208 ? 6.968 101.288 17.156 1.00 52.19 187 LEU A CA 1
ATOM 1428 C C . LEU A 1 208 ? 7.919 101.030 18.318 1.00 52.68 187 LEU A C 1
ATOM 1429 O O . LEU A 1 208 ? 8.688 100.062 18.293 1.00 41.16 187 LEU A O 1
ATOM 1434 N N . PHE A 1 209 ? 7.878 101.880 19.348 1.00 50.68 188 PHE A N 1
ATOM 1435 C CA . PHE A 1 209 ? 8.703 101.646 20.529 1.00 55.86 188 PHE A CA 1
ATOM 1436 C C . PHE A 1 209 ? 8.287 100.365 21.241 1.00 56.39 188 PHE A C 1
ATOM 1437 O O . PHE A 1 209 ? 9.139 99.608 21.721 1.00 46.86 188 PHE A O 1
ATOM 1445 N N . GLY A 1 210 ? 6.979 100.104 21.315 1.00 49.78 189 GLY A N 1
ATOM 1446 C CA . GLY A 1 210 ? 6.515 98.864 21.917 1.00 49.85 189 GLY A CA 1
ATOM 1447 C C . GLY A 1 210 ? 6.955 97.637 21.141 1.00 51.81 189 GLY A C 1
ATOM 1448 O O . GLY A 1 210 ? 7.398 96.646 21.727 1.00 48.25 189 GLY A O 1
ATOM 1449 N N . ALA A 1 211 ? 6.838 97.685 19.810 1.00 60.53 190 ALA A N 1
ATOM 1450 C CA . ALA A 1 211 ? 7.325 96.593 18.975 1.00 53.70 190 ALA A CA 1
ATOM 1451 C C . ALA A 1 211 ? 8.841 96.464 19.024 1.00 56.93 190 ALA A C 1
ATOM 1452 O O . ALA A 1 211 ? 9.367 95.374 18.775 1.00 58.08 190 ALA A O 1
ATOM 1454 N N . SER A 1 212 ? 9.554 97.548 19.337 1.00 53.51 191 SER A N 1
ATOM 1455 C CA . SER A 1 212 ? 10.999 97.474 19.501 1.00 56.86 191 SER A CA 1
ATOM 1456 C C . SER A 1 212 ? 11.401 96.642 20.711 1.00 71.54 191 SER A C 1
ATOM 1457 O O . SER A 1 212 ? 12.513 96.104 20.737 1.00 72.88 191 SER A O 1
ATOM 1460 N N . GLY A 1 213 ? 10.526 96.523 21.708 1.00 71.54 192 GLY A N 1
ATOM 1461 C CA . GLY A 1 213 ? 10.798 95.773 22.914 1.00 75.60 192 GLY A CA 1
ATOM 1462 C C . GLY A 1 213 ? 10.492 94.296 22.850 1.00 82.73 192 GLY A C 1
ATOM 1463 O O . GLY A 1 213 ? 10.725 93.583 23.831 1.00 91.04 192 GLY A O 1
ATOM 1464 N N . SER A 1 214 ? 9.968 93.809 21.728 1.00 83.59 193 SER A N 1
ATOM 1465 C CA . SER A 1 214 ? 9.715 92.390 21.550 1.00 90.25 193 SER A CA 1
ATOM 1466 C C . SER A 1 214 ? 10.928 91.723 20.903 1.00 92.54 193 SER A C 1
ATOM 1467 O O . SER A 1 214 ? 11.944 92.362 20.617 1.00 87.49 193 SER A O 1
ATOM 1470 N N . ARG A 1 215 ? 10.824 90.419 20.669 1.00 97.45 194 ARG A N 1
ATOM 1471 C CA . ARG A 1 215 ? 11.918 89.664 20.070 1.00 97.63 194 ARG A CA 1
ATOM 1472 C C . ARG A 1 215 ? 11.609 89.299 18.622 1.00 87.13 194 ARG A C 1
ATOM 1473 O O . ARG A 1 215 ? 10.453 89.082 18.261 1.00 91.06 194 ARG A O 1
ATOM 1481 N N . HIS B 1 20 ? 27.600 131.789 8.969 1.00 70.42 -1 HIS B N 1
ATOM 1482 C CA . HIS B 1 20 ? 26.547 132.713 8.562 1.00 84.07 -1 HIS B CA 1
ATOM 1483 C C . HIS B 1 20 ? 26.804 134.110 9.109 1.00 82.43 -1 HIS B C 1
ATOM 1484 O O . HIS B 1 20 ? 27.099 134.280 10.292 1.00 85.32 -1 HIS B O 1
ATOM 1491 N N . MET B 1 21 ? 26.683 135.110 8.242 1.00 66.35 0 MET B N 1
ATOM 1492 C CA . MET B 1 21 ? 26.955 136.491 8.603 1.00 43.40 0 MET B CA 1
ATOM 1493 C C . MET B 1 21 ? 25.764 137.363 8.238 1.00 50.76 0 MET B C 1
ATOM 1494 O O . MET B 1 21 ? 25.023 137.071 7.295 1.00 39.89 0 MET B O 1
ATOM 1499 N N . LEU B 1 22 ? 25.593 138.443 8.995 1.00 40.29 1 LEU B N 1
ATOM 1500 C CA . LEU B 1 22 ? 24.478 139.359 8.816 1.00 41.21 1 LEU B CA 1
ATOM 1501 C C . LEU B 1 22 ? 24.995 140.789 8.792 1.00 46.95 1 LEU B C 1
ATOM 1502 O O . LEU B 1 22 ? 25.838 141.169 9.610 1.00 39.23 1 LEU B O 1
ATOM 1507 N N . ALA B 1 23 ? 24.491 141.576 7.845 1.00 38.99 2 ALA B N 1
ATOM 1508 C CA . ALA B 1 23 ? 24.821 142.988 7.738 1.00 44.53 2 ALA B CA 1
ATOM 1509 C C . ALA B 1 23 ? 23.542 143.810 7.795 1.00 42.21 2 ALA B C 1
ATOM 1510 O O . ALA B 1 23 ? 22.505 143.397 7.265 1.00 44.53 2 ALA B O 1
ATOM 1512 N N . VAL B 1 24 ? 23.619 144.966 8.448 1.00 37.22 3 VAL B N 1
ATOM 1513 C CA . VAL B 1 24 ? 22.500 145.900 8.545 1.00 44.03 3 VAL B CA 1
ATOM 1514 C C . VAL B 1 24 ? 22.915 147.190 7.853 1.00 43.93 3 VAL B C 1
ATOM 1515 O O . VAL B 1 24 ? 23.918 147.810 8.231 1.00 40.22 3 VAL B O 1
ATOM 1519 N N . LEU B 1 25 ? 22.148 147.590 6.843 1.00 46.77 4 LEU B N 1
ATOM 1520 C CA . LEU B 1 25 ? 22.465 148.746 6.010 1.00 38.37 4 LEU B CA 1
ATOM 1521 C C . LEU B 1 25 ? 21.397 149.810 6.234 1.00 41.19 4 LEU B C 1
ATOM 1522 O O . LEU B 1 25 ? 20.245 149.633 5.827 1.00 41.99 4 LEU B O 1
ATOM 1527 N N . ALA B 1 26 ? 21.782 150.924 6.876 1.00 41.25 5 ALA B N 1
ATOM 1528 C CA . ALA B 1 26 ? 20.857 152.025 7.169 1.00 48.46 5 ALA B CA 1
ATOM 1529 C C . ALA B 1 26 ? 21.593 153.341 6.907 1.00 52.00 5 ALA B C 1
ATOM 1530 O O . ALA B 1 26 ? 22.037 154.029 7.830 1.00 43.86 5 ALA B O 1
ATOM 1532 N N . VAL B 1 27 ? 21.710 153.698 5.631 1.00 35.66 6 VAL B N 1
ATOM 1533 C CA . VAL B 1 27 ? 22.461 154.872 5.203 1.00 41.09 6 VAL B CA 1
ATOM 1534 C C . VAL B 1 27 ? 21.500 155.915 4.652 1.00 48.89 6 VAL B C 1
ATOM 1535 O O . VAL B 1 27 ? 20.542 155.585 3.943 1.00 52.41 6 VAL B O 1
ATOM 1539 N N . SER B 1 28 ? 21.750 157.179 4.996 1.00 54.41 7 SER B N 1
ATOM 1540 C CA . SER B 1 28 ? 21.037 158.277 4.354 1.00 53.44 7 SER B CA 1
ATOM 1541 C C . SER B 1 28 ? 21.700 158.655 3.037 1.00 53.46 7 SER B C 1
ATOM 1542 O O . SER B 1 28 ? 21.014 158.905 2.040 1.00 60.18 7 SER B O 1
ATOM 1545 N N . ASP B 1 29 ? 23.030 158.704 3.021 1.00 43.19 8 ASP B N 1
ATOM 1546 C CA . ASP B 1 29 ? 23.791 158.878 1.789 1.00 50.80 8 ASP B CA 1
ATOM 1547 C C . ASP B 1 29 ? 23.953 157.510 1.142 1.00 58.18 8 ASP B C 1
ATOM 1548 O O . ASP B 1 29 ? 24.746 156.684 1.606 1.00 56.52 8 ASP B O 1
ATOM 1553 N N . LYS B 1 30 ? 23.202 157.264 0.073 1.00 57.30 9 LYS B N 1
ATOM 1554 C CA . LYS B 1 30 ? 23.188 155.955 -0.564 1.00 47.79 9 LYS B CA 1
ATOM 1555 C C . LYS B 1 30 ? 24.372 155.728 -1.498 1.00 52.58 9 LYS B C 1
ATOM 1556 O O . LYS B 1 30 ? 24.347 154.767 -2.269 1.00 57.18 9 LYS B O 1
ATOM 1562 N N . ARG B 1 31 ? 25.411 156.557 -1.443 1.00 57.67 10 ARG B N 1
ATOM 1563 C CA . ARG B 1 31 ? 26.531 156.403 -2.362 1.00 50.06 10 ARG B CA 1
ATOM 1564 C C . ARG B 1 31 ? 27.275 155.101 -2.091 1.00 56.62 10 ARG B C 1
ATOM 1565 O O . ARG B 1 31 ? 27.610 154.792 -0.944 1.00 56.91 10 ARG B O 1
ATOM 1573 N N . ASN B 1 32 ? 27.518 154.332 -3.156 1.00 65.32 11 ASN B N 1
ATOM 1574 C CA . ASN B 1 32 ? 28.291 153.089 -3.123 1.00 54.53 11 ASN B CA 1
ATOM 1575 C C . ASN B 1 32 ? 27.642 152.008 -2.262 1.00 51.91 11 ASN B C 1
ATOM 1576 O O . ASN B 1 32 ? 28.297 151.021 -1.909 1.00 53.80 11 ASN B O 1
ATOM 1581 N N . ILE B 1 33 ? 26.361 152.159 -1.919 1.00 50.64 12 ILE B N 1
ATOM 1582 C CA . ILE B 1 33 ? 25.714 151.157 -1.077 1.00 57.33 12 ILE B CA 1
ATOM 1583 C C . ILE B 1 33 ? 25.399 149.894 -1.872 1.00 61.24 12 ILE B C 1
ATOM 1584 O O . ILE B 1 33 ? 25.352 148.794 -1.306 1.00 46.33 12 ILE B O 1
ATOM 1589 N N . GLU B 1 34 ? 25.199 150.014 -3.185 1.00 64.24 13 GLU B N 1
ATOM 1590 C CA . GLU B 1 34 ? 24.829 148.861 -3.998 1.00 44.40 13 GLU B CA 1
ATOM 1591 C C . GLU B 1 34 ? 26.023 147.938 -4.243 1.00 50.71 13 GLU B C 1
ATOM 1592 O O . GLU B 1 34 ? 25.884 146.720 -4.070 1.00 56.81 13 GLU B O 1
ATOM 1598 N N . PRO B 1 35 ? 27.198 148.440 -4.648 1.00 53.11 14 PRO B N 1
ATOM 1599 C CA . PRO B 1 35 ? 28.358 147.538 -4.756 1.00 50.45 14 PRO B CA 1
ATOM 1600 C C . PRO B 1 35 ? 28.761 146.903 -3.436 1.00 56.77 14 PRO B C 1
ATOM 1601 O O . PRO B 1 35 ? 29.413 145.851 -3.446 1.00 61.92 14 PRO B O 1
ATOM 1605 N N . LEU B 1 36 ? 28.405 147.506 -2.300 1.00 53.13 15 LEU B N 1
ATOM 1606 C CA . LEU B 1 36 ? 28.685 146.876 -1.014 1.00 53.98 15 LEU B CA 1
ATOM 1607 C C . LEU B 1 36 ? 27.722 145.725 -0.748 1.00 52.57 15 LEU B C 1
ATOM 1608 O O . LEU B 1 36 ? 28.142 144.633 -0.350 1.00 43.75 15 LEU B O 1
ATOM 1613 N N . ALA B 1 37 ? 26.425 145.955 -0.968 1.00 43.10 1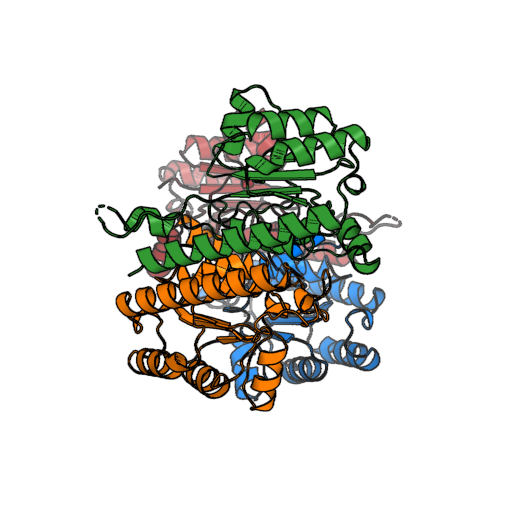6 ALA B N 1
ATOM 1614 C CA . ALA B 1 37 ? 25.440 144.901 -0.757 1.00 48.11 16 ALA B CA 1
ATOM 1615 C C . ALA B 1 37 ? 25.669 143.735 -1.708 1.00 59.25 16 ALA B C 1
ATOM 1616 O O . ALA B 1 37 ? 25.555 142.569 -1.311 1.00 57.23 16 ALA B O 1
ATOM 1618 N N . ALA B 1 38 ? 25.994 144.030 -2.970 1.00 56.62 17 ALA B N 1
ATOM 1619 C CA . ALA B 1 38 ? 26.217 142.967 -3.944 1.00 50.47 17 ALA B CA 1
ATOM 1620 C C . ALA B 1 38 ? 27.408 142.103 -3.554 1.00 47.34 17 ALA B C 1
ATOM 1621 O O . ALA B 1 38 ? 27.344 140.871 -3.638 1.00 57.05 17 ALA B O 1
ATOM 1623 N N . GLY B 1 39 ? 28.501 142.732 -3.119 1.00 38.55 18 GLY B N 1
ATOM 1624 C CA . GLY B 1 39 ? 29.661 141.965 -2.696 1.00 46.57 18 GLY B CA 1
ATOM 1625 C C . GLY B 1 39 ? 29.395 141.139 -1.451 1.00 58.78 18 GLY B C 1
ATOM 1626 O O . GLY B 1 39 ? 29.894 140.017 -1.322 1.00 61.13 18 GLY B O 1
ATOM 1627 N N . LEU B 1 40 ? 28.608 141.678 -0.518 1.00 66.87 19 LEU B N 1
ATOM 1628 C CA . LEU B 1 40 ? 28.288 140.934 0.696 1.00 60.35 19 LEU B CA 1
ATOM 1629 C C . LEU B 1 40 ? 27.399 139.737 0.381 1.00 49.94 19 LEU B C 1
ATOM 1630 O O . LEU B 1 40 ? 27.652 138.622 0.851 1.00 46.54 19 LEU B O 1
ATOM 1635 N N . LEU B 1 41 ? 26.354 139.948 -0.424 1.00 50.25 20 LEU B N 1
ATOM 1636 C CA . LEU B 1 41 ? 25.495 138.840 -0.828 1.00 46.64 20 LEU B CA 1
ATOM 1637 C C . LEU B 1 41 ? 26.273 137.780 -1.599 1.00 51.46 20 LEU B C 1
ATOM 1638 O O . LEU B 1 41 ? 25.957 136.588 -1.505 1.00 60.22 20 LEU B O 1
ATOM 1643 N N . ARG B 1 42 ? 27.291 138.192 -2.357 1.00 48.61 21 ARG B N 1
ATOM 1644 C CA . ARG B 1 42 ? 28.095 137.238 -3.115 1.00 52.80 21 ARG B CA 1
ATOM 1645 C C . ARG B 1 42 ? 28.799 136.249 -2.194 1.00 65.83 21 ARG B C 1
ATOM 1646 O O . ARG B 1 42 ? 28.938 135.067 -2.529 1.00 53.34 21 ARG B O 1
ATOM 1654 N N . LEU B 1 43 ? 29.247 136.713 -1.029 1.00 55.40 22 LEU B N 1
ATOM 1655 C CA . LEU B 1 43 ? 29.979 135.881 -0.085 1.00 48.84 22 LEU B CA 1
ATOM 1656 C C . LEU B 1 43 ? 29.067 135.124 0.872 1.00 55.14 22 LEU B C 1
ATOM 1657 O O . LEU B 1 43 ? 29.551 134.595 1.879 1.00 46.86 22 LEU B O 1
ATOM 1662 N N . GLY B 1 44 ? 27.768 135.058 0.585 1.00 35.23 23 GLY B N 1
ATOM 1663 C CA . GLY B 1 44 ? 26.846 134.329 1.431 1.00 61.86 23 GLY B CA 1
ATOM 1664 C C . GLY B 1 44 ? 26.309 135.090 2.622 1.00 57.37 23 GLY B C 1
ATOM 1665 O O . GLY B 1 44 ? 25.700 134.473 3.504 1.00 60.14 23 GLY B O 1
ATOM 1666 N N . TRP B 1 45 ? 26.509 136.403 2.681 1.00 50.38 24 TRP B N 1
ATOM 1667 C CA . TRP B 1 45 ? 25.998 137.202 3.785 1.00 56.66 24 TRP B CA 1
ATOM 1668 C C . TRP B 1 45 ? 24.496 137.420 3.652 1.00 48.69 24 TRP B C 1
ATOM 1669 O O . TRP B 1 45 ? 23.952 137.511 2.548 1.00 47.18 24 TRP B O 1
ATOM 1680 N N . ARG B 1 46 ? 23.827 137.509 4.798 1.00 52.85 25 ARG B N 1
ATOM 1681 C CA . ARG B 1 46 ? 22.489 138.077 4.845 1.00 45.76 25 ARG B CA 1
ATOM 1682 C C . ARG B 1 46 ? 22.600 139.592 4.946 1.00 46.99 25 ARG B C 1
ATOM 1683 O O . ARG B 1 46 ? 23.501 140.117 5.607 1.00 47.01 25 ARG B O 1
ATOM 1691 N N . VAL B 1 47 ? 21.691 140.297 4.278 1.00 43.35 26 VAL B N 1
ATOM 1692 C CA . VAL B 1 47 ? 21.729 141.755 4.213 1.00 37.09 26 VAL B CA 1
ATOM 1693 C C . VAL B 1 47 ? 20.349 142.288 4.570 1.00 34.38 26 VAL B C 1
ATOM 1694 O O . VAL B 1 47 ? 19.400 142.138 3.791 1.00 39.44 26 VAL B O 1
ATOM 1698 N N . ALA B 1 48 ? 20.236 142.911 5.739 1.00 39.74 27 ALA B N 1
ATOM 1699 C CA . ALA B 1 48 ? 19.028 143.613 6.144 1.00 47.38 27 ALA B CA 1
ATOM 1700 C C . ALA B 1 48 ? 19.234 145.114 5.986 1.00 36.21 27 ALA B C 1
ATOM 1701 O O . ALA B 1 48 ? 20.359 145.614 6.066 1.00 41.82 27 ALA B O 1
ATOM 1703 N N . ALA B 1 49 ? 18.136 145.834 5.756 1.00 35.73 28 ALA B N 1
ATOM 1704 C CA . ALA B 1 49 ? 18.230 147.258 5.463 1.00 54.53 28 ALA B CA 1
ATOM 1705 C C . ALA B 1 49 ? 16.964 147.978 5.904 1.00 51.39 28 ALA B C 1
ATOM 1706 O O . ALA B 1 49 ? 15.882 147.388 5.967 1.00 48.90 28 ALA B O 1
ATOM 1708 N N . THR B 1 50 ? 17.117 149.265 6.208 1.00 38.28 29 THR B N 1
ATOM 1709 C CA . THR B 1 50 ? 15.982 150.136 6.459 1.00 41.06 29 THR B CA 1
ATOM 1710 C C . THR B 1 50 ? 15.337 150.542 5.133 1.00 43.08 29 THR B C 1
ATOM 1711 O O . THR B 1 50 ? 15.888 150.314 4.054 1.00 46.20 29 THR B O 1
ATOM 1715 N N . GLU B 1 51 ? 14.164 151.176 5.231 1.00 47.14 30 GLU B N 1
ATOM 1716 C CA . GLU B 1 51 ? 13.258 151.315 4.091 1.00 60.38 30 GLU B CA 1
ATOM 1717 C C . GLU B 1 51 ? 13.944 151.905 2.861 1.00 59.57 30 GLU B C 1
ATOM 1718 O O . GLU B 1 51 ? 13.964 151.287 1.790 1.00 52.13 30 GLU B O 1
ATOM 1724 N N . GLY B 1 52 ? 14.500 153.111 2.993 1.00 50.74 31 GLY B N 1
ATOM 1725 C CA . GLY B 1 52 ? 15.100 153.768 1.840 1.00 34.72 31 GLY B CA 1
ATOM 1726 C C . GLY B 1 52 ? 16.244 152.975 1.238 1.00 49.29 31 GLY B C 1
ATOM 1727 O O . GLY B 1 52 ? 16.354 152.854 0.016 1.00 46.06 31 GLY B O 1
ATOM 1728 N N . THR B 1 53 ? 17.114 152.425 2.087 1.00 59.32 32 THR B N 1
ATOM 1729 C CA . THR B 1 53 ? 18.191 151.576 1.593 1.00 42.59 32 THR B CA 1
ATOM 1730 C C . THR B 1 53 ? 17.655 150.260 1.044 1.00 61.27 32 THR B C 1
ATOM 1731 O O . THR B 1 53 ? 18.204 149.724 0.074 1.00 47.50 32 THR B O 1
ATOM 1735 N N . TYR B 1 54 ? 16.581 149.736 1.638 1.00 56.84 33 TYR B N 1
ATOM 1736 C CA . TYR B 1 54 ? 16.014 148.471 1.183 1.00 51.96 33 TYR B CA 1
ATOM 1737 C C . TYR B 1 54 ? 15.441 148.597 -0.223 1.00 63.98 33 TYR B C 1
ATOM 1738 O O . TYR B 1 54 ? 15.747 147.784 -1.103 1.00 56.79 33 TYR B O 1
ATOM 1747 N N . ARG B 1 55 ? 14.596 149.608 -0.446 1.00 62.19 34 ARG B N 1
ATOM 1748 C CA . ARG B 1 55 ? 13.936 149.754 -1.739 1.00 63.88 34 ARG B CA 1
ATOM 1749 C C . ARG B 1 55 ? 14.950 149.938 -2.863 1.00 63.70 34 ARG B C 1
ATOM 1750 O O . ARG B 1 55 ? 14.814 149.334 -3.933 1.00 66.20 34 ARG B O 1
ATOM 1758 N N . LEU B 1 56 ? 15.981 150.754 -2.636 1.00 59.62 35 LEU B N 1
ATOM 1759 C CA . LEU B 1 56 ? 17.007 150.933 -3.659 1.00 58.91 35 LEU B CA 1
ATOM 1760 C C . LEU B 1 56 ? 17.752 149.631 -3.923 1.00 56.38 35 LEU B C 1
ATOM 1761 O O . LEU B 1 56 ? 18.097 149.325 -5.070 1.00 59.10 35 LEU B O 1
ATOM 1766 N N . LEU B 1 57 ? 18.003 148.846 -2.873 1.00 63.51 36 LEU B N 1
ATOM 1767 C CA . LEU B 1 57 ? 18.739 147.600 -3.046 1.00 62.17 36 LEU B CA 1
ATOM 1768 C C . LEU B 1 57 ? 17.892 146.536 -3.733 1.00 64.48 36 LEU B C 1
ATOM 1769 O O . LEU B 1 57 ? 18.430 145.702 -4.472 1.00 51.68 36 LEU B O 1
ATOM 1774 N N . ARG B 1 58 ? 16.577 146.543 -3.508 1.00 59.56 37 ARG B N 1
ATOM 1775 C CA . ARG B 1 58 ? 15.709 145.597 -4.200 1.00 61.43 37 ARG B CA 1
ATOM 1776 C C . ARG B 1 58 ? 15.436 146.024 -5.636 1.00 77.33 37 ARG B C 1
ATOM 1777 O O . ARG B 1 58 ? 15.291 145.167 -6.514 1.00 79.08 37 ARG B O 1
ATOM 1785 N N . ASP B 1 59 ? 15.367 147.333 -5.896 1.00 77.17 38 ASP B N 1
ATOM 1786 C CA . ASP B 1 59 ? 15.271 147.813 -7.270 1.00 62.50 38 ASP B CA 1
ATOM 1787 C C . ASP B 1 59 ? 16.501 147.439 -8.085 1.00 70.08 38 ASP B C 1
ATOM 1788 O O . ASP B 1 59 ? 16.414 147.347 -9.314 1.00 77.08 38 ASP B O 1
ATOM 1793 N N . ALA B 1 60 ? 17.641 147.221 -7.428 1.00 64.82 39 ALA B N 1
ATOM 1794 C CA . ALA B 1 60 ? 18.827 146.676 -8.075 1.00 62.54 39 ALA B CA 1
ATOM 1795 C C . ALA B 1 60 ? 18.750 145.170 -8.273 1.00 71.28 39 ALA B C 1
ATOM 1796 O O . ALA B 1 60 ? 19.704 144.580 -8.792 1.00 67.95 39 ALA B O 1
ATOM 1798 N N . GLY B 1 61 ? 17.652 144.537 -7.867 1.00 66.64 40 GLY B N 1
ATOM 1799 C CA . GLY B 1 61 ? 17.523 143.102 -8.008 1.00 63.45 40 GLY B CA 1
ATOM 1800 C C . GLY B 1 61 ? 18.288 142.293 -6.987 1.00 68.67 40 GLY B C 1
ATOM 1801 O O . GLY B 1 61 ? 18.679 141.159 -7.276 1.00 68.17 40 GLY B O 1
ATOM 1802 N N . HIS B 1 62 ? 18.517 142.842 -5.797 1.00 60.96 41 HIS B N 1
ATOM 1803 C CA . HIS B 1 62 ? 19.243 142.147 -4.744 1.00 58.45 41 HIS B CA 1
ATOM 1804 C C . HIS B 1 62 ? 18.272 141.601 -3.707 1.00 53.70 41 HIS B C 1
ATOM 1805 O O . HIS B 1 62 ? 17.269 142.243 -3.380 1.00 58.97 41 HIS B O 1
ATOM 1812 N N . GLU B 1 63 ? 18.577 140.410 -3.193 1.00 61.78 42 GLU B N 1
ATOM 1813 C CA . GLU B 1 63 ? 17.738 139.745 -2.196 1.00 65.19 42 GLU B CA 1
ATOM 1814 C C . GLU B 1 63 ? 18.144 140.251 -0.818 1.00 56.82 42 GLU B C 1
ATOM 1815 O O . GLU B 1 63 ? 18.985 139.664 -0.137 1.00 50.23 42 GLU B O 1
ATOM 1821 N N . VAL B 1 64 ? 17.541 141.360 -0.405 1.00 63.05 43 VAL B N 1
ATOM 1822 C CA . VAL B 1 64 ? 17.800 141.945 0.901 1.00 57.05 43 VAL B CA 1
ATOM 1823 C C . VAL B 1 64 ? 16.527 141.864 1.730 1.00 48.21 43 VAL B C 1
ATOM 1824 O O . VAL B 1 64 ? 15.422 141.669 1.212 1.00 60.31 43 VAL B O 1
ATOM 1828 N N . GLU B 1 65 ? 16.691 142.011 3.039 1.00 48.48 44 GLU B N 1
ATOM 1829 C CA . GLU B 1 65 ? 15.585 141.930 3.979 1.00 51.50 44 GLU B CA 1
ATOM 1830 C C . GLU B 1 65 ? 15.365 143.277 4.654 1.00 43.28 44 GLU B C 1
ATOM 1831 O O . GLU B 1 65 ? 16.260 144.124 4.712 1.00 51.62 44 GLU B O 1
ATOM 1837 N N . ARG B 1 66 ? 14.151 143.469 5.159 1.00 44.04 45 ARG B N 1
ATOM 1838 C CA . ARG B 1 66 ? 13.819 144.645 5.950 1.00 45.86 45 ARG B CA 1
ATOM 1839 C C . ARG B 1 66 ? 14.184 144.374 7.404 1.00 44.56 45 ARG B C 1
ATOM 1840 O O . ARG B 1 66 ? 13.611 143.479 8.034 1.00 55.46 45 ARG B O 1
ATOM 1848 N N . ILE B 1 67 ? 15.144 145.138 7.932 1.00 43.77 46 ILE B N 1
ATOM 1849 C CA . ILE B 1 67 ? 15.514 144.994 9.335 1.00 48.24 46 ILE B CA 1
ATOM 1850 C C . ILE B 1 67 ? 14.341 145.330 10.248 1.00 48.88 46 ILE B C 1
ATOM 1851 O O . ILE B 1 67 ? 14.300 144.880 11.397 1.00 54.37 46 ILE B O 1
ATOM 1856 N N . ALA B 1 68 ? 13.369 146.099 9.752 1.00 46.57 47 ALA B N 1
ATOM 1857 C CA . ALA B 1 68 ? 12.182 146.403 10.543 1.00 52.21 47 ALA B CA 1
ATOM 1858 C C . ALA B 1 68 ? 11.359 145.147 10.807 1.00 53.74 47 ALA B C 1
ATOM 1859 O O . ALA B 1 68 ? 10.947 144.891 11.945 1.00 49.50 47 ALA B O 1
ATOM 1861 N N . ASP B 1 69 ? 11.109 144.348 9.764 1.00 51.22 48 ASP B N 1
ATOM 1862 C CA . ASP B 1 69 ? 10.325 143.128 9.937 1.00 56.01 48 ASP B CA 1
ATOM 1863 C C . ASP B 1 69 ? 11.029 142.131 10.849 1.00 54.08 48 ASP B C 1
ATOM 1864 O O . ASP B 1 69 ? 10.368 141.388 11.585 1.00 57.95 48 ASP B O 1
ATOM 1869 N N . LEU B 1 70 ? 12.363 142.099 10.816 1.00 55.39 49 LEU B N 1
ATOM 1870 C CA . LEU B 1 70 ? 13.115 141.200 11.682 1.00 54.77 49 LEU B CA 1
ATOM 1871 C C . LEU B 1 70 ? 13.078 141.630 13.142 1.00 60.24 49 LEU B C 1
ATOM 1872 O O . LEU B 1 70 ? 13.323 140.800 14.024 1.00 66.66 49 LEU B O 1
ATOM 1877 N N . ALA B 1 71 ? 12.786 142.901 13.417 1.00 63.87 50 ALA B N 1
ATOM 1878 C CA . ALA B 1 71 ? 12.711 143.411 14.779 1.00 53.57 50 ALA B CA 1
ATOM 1879 C C . ALA B 1 71 ? 11.277 143.566 15.273 1.00 63.89 50 ALA B C 1
ATOM 1880 O O . ALA B 1 71 ? 11.060 144.141 16.344 1.00 61.06 50 ALA B O 1
ATOM 1882 N N . GLY B 1 72 ? 10.296 143.097 14.506 1.00 58.54 51 GLY B N 1
ATOM 1883 C CA . GLY B 1 72 ? 8.935 142.960 14.991 1.00 60.00 51 GLY B CA 1
ATOM 1884 C C . GLY B 1 72 ? 8.174 144.217 15.372 1.00 49.89 51 GLY B C 1
ATOM 1885 O O . GLY B 1 72 ? 7.004 144.121 15.754 1.00 62.84 51 GLY B O 1
ATOM 1886 N N . VAL B 1 73 ? 8.797 145.390 15.290 1.00 65.50 52 VAL B N 1
ATOM 1887 C CA . VAL B 1 73 ? 8.079 146.638 15.556 1.00 69.65 52 VAL B CA 1
ATOM 1888 C C . VAL B 1 73 ? 8.334 147.657 14.449 1.00 56.32 52 VAL B C 1
ATOM 1889 O O . VAL B 1 73 ? 8.876 148.741 14.713 1.00 50.24 52 VAL B O 1
ATOM 1893 N N . PRO B 1 74 ? 7.946 147.370 13.204 1.00 58.74 53 PRO B N 1
ATOM 1894 C CA . PRO B 1 74 ? 8.153 148.359 12.136 1.00 54.28 53 PRO B CA 1
ATOM 1895 C C . PRO B 1 74 ? 7.218 149.552 12.222 1.00 51.47 53 PRO B C 1
ATOM 1896 O O . PRO B 1 74 ? 7.553 150.616 11.690 1.00 52.57 53 PRO B O 1
ATOM 1900 N N . THR B 1 75 ? 6.068 149.415 12.884 1.00 54.74 54 THR B N 1
ATOM 1901 C CA . THR B 1 75 ? 5.007 150.408 12.816 1.00 62.63 54 THR B CA 1
ATOM 1902 C C . THR B 1 75 ? 4.839 151.222 14.096 1.00 50.47 54 THR B C 1
ATOM 1903 O O . THR B 1 75 ? 4.333 152.347 14.028 1.00 50.11 54 THR B O 1
ATOM 1907 N N . LEU B 1 76 ? 5.294 150.711 15.240 1.00 54.06 55 LEU B N 1
ATOM 1908 C CA . LEU B 1 76 ? 5.126 151.406 16.512 1.00 53.26 55 LEU B CA 1
ATOM 1909 C C . LEU B 1 76 ? 5.715 152.812 16.468 1.00 48.04 55 LEU B C 1
ATOM 1910 O O . LEU B 1 76 ? 6.862 153.006 16.054 1.00 56.86 55 LEU B O 1
ATOM 1915 N N . LEU B 1 77 ? 4.912 153.791 16.898 1.00 51.30 56 LEU B N 1
ATOM 1916 C CA . LEU B 1 77 ? 5.343 155.187 17.029 1.00 45.17 56 LEU B CA 1
ATOM 1917 C C . LEU B 1 77 ? 5.966 155.713 15.737 1.00 48.16 56 LEU B C 1
ATOM 1918 O O . LEU B 1 77 ? 6.971 156.428 15.751 1.00 46.50 56 LEU B O 1
ATOM 1923 N N . GLY B 1 78 ? 5.359 155.353 14.608 1.00 46.86 57 GLY B N 1
ATOM 1924 C CA . GLY B 1 78 ? 5.839 155.816 13.322 1.00 41.91 57 GLY B CA 1
ATOM 1925 C C . GLY B 1 78 ? 7.199 155.299 12.917 1.00 43.51 57 GLY B C 1
ATOM 1926 O O . GLY B 1 78 ? 7.870 155.930 12.098 1.00 56.66 57 GLY B O 1
ATOM 1927 N N . GLY B 1 79 ? 7.631 154.166 13.468 1.00 49.28 58 GLY B N 1
ATOM 1928 C CA . GLY B 1 79 ? 8.919 153.603 13.119 1.00 45.24 58 GLY B CA 1
ATOM 1929 C C . GLY B 1 79 ? 10.101 154.160 13.879 1.00 40.61 58 GLY B C 1
ATOM 1930 O O . GLY B 1 79 ? 11.243 153.826 13.545 1.00 47.08 58 GLY B O 1
ATOM 1931 N N . ARG B 1 80 ? 9.870 154.990 14.897 1.00 40.13 59 ARG B N 1
ATOM 1932 C CA . ARG B 1 80 ? 10.957 155.596 15.659 1.00 42.75 59 ARG B CA 1
ATOM 1933 C C . ARG B 1 80 ? 11.698 154.599 16.540 1.00 40.99 59 ARG B C 1
ATOM 1934 O O . ARG B 1 80 ? 12.656 154.989 17.217 1.00 43.43 59 ARG B O 1
ATOM 1942 N N . VAL B 1 81 ? 11.290 153.334 16.543 1.00 38.83 60 VAL B N 1
ATOM 1943 C CA . VAL B 1 81 ? 11.817 152.343 17.472 1.00 44.96 60 VAL B CA 1
ATOM 1944 C C . VAL B 1 81 ? 12.110 151.071 16.670 1.00 32.07 60 VAL B C 1
ATOM 1945 O O . VAL B 1 81 ? 12.428 150.016 17.227 1.00 39.72 60 VAL B O 1
ATOM 1949 N N . LYS B 1 82 ? 12.103 151.191 15.336 1.00 37.17 61 LYS B N 1
ATOM 1950 C CA . LYS B 1 82 ? 12.157 150.003 14.483 1.00 43.25 61 LYS B CA 1
ATOM 1951 C C . LYS B 1 82 ? 13.421 149.172 14.702 1.00 37.25 61 LYS B C 1
ATOM 1952 O O . LYS B 1 82 ? 13.366 147.941 14.615 1.00 43.55 61 LYS B O 1
ATOM 1958 N N . THR B 1 83 ? 14.557 149.799 14.998 1.00 39.22 62 THR B N 1
ATOM 1959 C CA . THR B 1 83 ? 15.771 149.049 15.301 1.00 39.70 62 THR B CA 1
ATOM 1960 C C . THR B 1 83 ? 16.122 149.048 16.781 1.00 37.25 62 THR B C 1
ATOM 1961 O O . THR B 1 83 ? 17.169 148.507 17.154 1.00 38.96 62 THR B O 1
ATOM 1965 N N . LEU B 1 84 ? 15.282 149.630 17.632 1.00 39.43 63 LEU B N 1
ATOM 1966 C CA . LEU B 1 84 ? 15.558 149.696 19.065 1.00 38.47 63 LEU B CA 1
ATOM 1967 C C . LEU B 1 84 ? 14.841 148.551 19.780 1.00 39.01 63 LEU B C 1
ATOM 1968 O O . LEU B 1 84 ? 13.833 148.727 20.466 1.00 38.24 63 LEU B O 1
ATOM 1973 N N . THR B 1 85 ? 15.383 147.349 19.583 1.00 36.05 64 THR B N 1
ATOM 1974 C CA . THR B 1 85 ? 14.897 146.130 20.215 1.00 36.59 64 THR B CA 1
ATOM 1975 C C . THR B 1 85 ? 16.083 145.329 20.733 1.00 34.62 64 THR B C 1
ATOM 1976 O O . THR B 1 85 ? 17.241 145.626 20.429 1.00 33.31 64 THR B O 1
ATOM 1980 N N . VAL B 1 86 ? 15.779 144.290 21.514 1.00 30.76 65 VAL B N 1
ATOM 1981 C CA . VAL B 1 86 ? 16.825 143.394 21.998 1.00 33.92 65 VAL B CA 1
ATOM 1982 C C . VAL B 1 86 ? 17.458 142.634 20.837 1.00 39.10 65 VAL B C 1
ATOM 1983 O O . VAL B 1 86 ? 18.664 142.367 20.836 1.00 41.53 65 VAL B O 1
ATOM 1987 N N . SER B 1 87 ? 16.661 142.283 19.826 1.00 34.50 66 SER B N 1
ATOM 1988 C CA . SER B 1 87 ? 17.181 141.490 18.716 1.00 43.83 66 SER B CA 1
ATOM 1989 C C . SER B 1 87 ? 18.234 142.263 17.927 1.00 38.35 66 SER B C 1
ATOM 1990 O O . SER B 1 87 ? 19.311 141.735 17.628 1.00 38.23 66 SER B O 1
ATOM 1993 N N . VAL B 1 88 ? 17.945 143.518 17.586 1.00 32.97 67 VAL B N 1
ATOM 1994 C CA . VAL B 1 88 ? 18.890 144.304 16.799 1.00 31.34 67 VAL B CA 1
ATOM 1995 C C . VAL B 1 88 ? 20.025 144.823 17.673 1.00 39.92 67 VAL B C 1
ATOM 1996 O O . VAL B 1 88 ? 21.206 144.628 17.362 1.00 42.28 67 VAL B O 1
ATOM 2000 N N . MET B 1 89 ? 19.690 145.490 18.780 1.00 32.62 68 MET B N 1
ATOM 2001 C CA . MET B 1 89 ? 20.724 146.100 19.612 1.00 31.17 68 MET B CA 1
ATOM 2002 C C . MET B 1 89 ? 21.536 145.048 20.357 1.00 33.18 68 MET B C 1
ATOM 2003 O O . MET B 1 89 ? 22.751 145.201 20.526 1.00 35.28 68 MET B O 1
ATOM 2008 N N . GLY B 1 90 ? 20.886 143.976 20.813 1.00 36.84 69 GLY B N 1
ATOM 2009 C CA . GLY B 1 90 ? 21.627 142.887 21.426 1.00 37.17 69 GLY B CA 1
ATOM 2010 C C . GLY B 1 90 ? 22.558 142.197 20.447 1.00 49.01 69 GLY B C 1
ATOM 2011 O O . GLY B 1 90 ? 23.705 141.888 20.781 1.00 37.83 69 GLY B O 1
ATOM 2012 N N . GLY B 1 91 ? 22.086 141.960 19.221 1.00 36.35 70 GLY B N 1
ATOM 2013 C CA . GLY B 1 91 ? 22.934 141.368 18.201 1.00 45.05 70 GLY B CA 1
ATOM 2014 C C . GLY B 1 91 ? 24.189 142.165 17.908 1.00 41.95 70 GLY B C 1
ATOM 2015 O O . GLY B 1 91 ? 25.169 141.604 17.404 1.00 37.31 70 GLY B O 1
ATOM 2016 N N . ILE B 1 92 ? 24.185 143.458 18.219 1.00 40.72 71 ILE B N 1
ATOM 2017 C CA . ILE B 1 92 ? 25.352 144.307 18.002 1.00 44.72 71 ILE B CA 1
ATOM 2018 C C . ILE B 1 92 ? 26.224 144.380 19.249 1.00 45.25 71 ILE B C 1
ATOM 2019 O O . ILE B 1 92 ? 27.448 144.242 19.175 1.00 41.97 71 ILE B O 1
ATOM 2024 N N . LEU B 1 93 ? 25.610 144.583 20.413 1.00 41.40 72 LEU B N 1
ATOM 2025 C CA . LEU B 1 93 ? 26.348 144.857 21.639 1.00 43.54 72 LEU B CA 1
ATOM 2026 C C . LEU B 1 93 ? 26.735 143.608 22.419 1.00 31.51 72 LEU B C 1
ATOM 2027 O O . LEU B 1 93 ? 27.560 143.708 23.332 1.00 44.92 72 LEU B O 1
ATOM 2032 N N . ALA B 1 94 ? 26.165 142.448 22.097 1.00 36.03 73 ALA B N 1
ATOM 2033 C CA . ALA B 1 94 ? 26.507 141.231 22.820 1.00 43.30 73 ALA B CA 1
ATOM 2034 C C . ALA B 1 94 ? 27.990 140.917 22.682 1.00 50.12 73 ALA B C 1
ATOM 2035 O O . ALA B 1 94 ? 28.598 141.135 21.631 1.00 46.77 73 ALA B O 1
ATOM 2037 N N . ARG B 1 95 ? 28.571 140.401 23.758 1.00 45.21 74 ARG B N 1
ATOM 2038 C CA . ARG B 1 95 ? 29.974 140.024 23.771 1.00 49.62 74 ARG B CA 1
ATOM 2039 C C . ARG B 1 95 ? 30.095 138.526 23.491 1.00 57.71 74 ARG B C 1
ATOM 2040 O O . ARG B 1 95 ? 29.106 137.840 23.216 1.00 59.77 74 ARG B O 1
ATOM 2048 N N . GLU B 1 96 ? 31.316 137.997 23.561 1.00 63.06 75 GLU B N 1
ATOM 2049 C CA . GLU B 1 96 ? 31.581 136.599 23.247 1.00 62.57 75 GLU B CA 1
ATOM 2050 C C . GLU B 1 96 ? 31.700 135.725 24.489 1.00 60.56 75 GLU B C 1
ATOM 2051 O O . GLU B 1 96 ? 32.200 134.599 24.399 1.00 70.35 75 GLU B O 1
ATOM 2057 N N . THR B 1 97 ? 31.252 136.2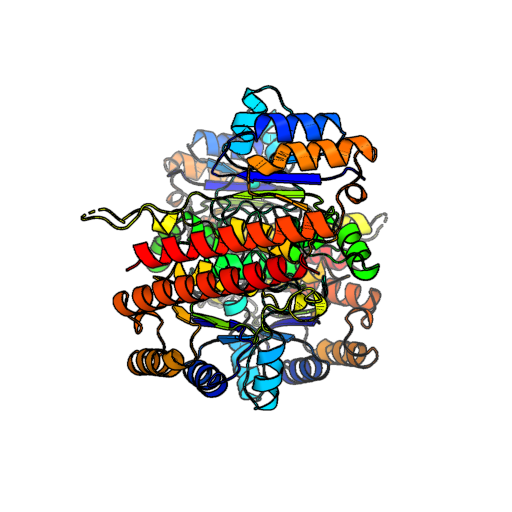15 25.640 1.00 59.32 76 THR B N 1
ATOM 2058 C CA . THR B 1 97 ? 31.276 135.419 26.855 1.00 49.65 76 THR B CA 1
ATOM 2059 C C . THR B 1 97 ? 30.245 134.294 26.767 1.00 57.57 76 THR B C 1
ATOM 2060 O O . THR B 1 97 ? 29.354 134.291 25.914 1.00 58.59 76 THR B O 1
ATOM 2064 N N . GLU B 1 98 ? 30.381 133.323 27.672 1.00 58.09 77 GLU B N 1
ATOM 2065 C CA . GLU B 1 98 ? 29.477 132.178 27.668 1.00 59.55 77 GLU B CA 1
ATOM 2066 C C . GLU B 1 98 ? 28.040 132.606 27.936 1.00 53.25 77 GLU B C 1
ATOM 2067 O O . GLU B 1 98 ? 27.108 132.122 27.282 1.00 44.86 77 GLU B O 1
ATOM 2073 N N . SER B 1 99 ? 27.843 133.515 28.893 1.00 48.94 78 SER B N 1
ATOM 2074 C CA . SER B 1 99 ? 26.494 133.953 29.235 1.00 52.72 78 SER B CA 1
ATOM 2075 C C . SER B 1 99 ? 25.844 134.712 28.083 1.00 58.74 78 SER B C 1
ATOM 2076 O O . SER B 1 99 ? 24.661 134.505 27.786 1.00 51.20 78 SER B O 1
ATOM 2079 N N . ASP B 1 100 ? 26.598 135.595 27.422 1.00 50.75 79 ASP B N 1
ATOM 2080 C CA . ASP B 1 100 ? 26.041 136.344 26.300 1.00 55.99 79 ASP B CA 1
ATOM 2081 C C . ASP B 1 100 ? 25.726 135.426 25.125 1.00 46.05 79 ASP B C 1
ATOM 2082 O O . ASP B 1 100 ? 24.688 135.579 24.470 1.00 43.71 79 ASP B O 1
ATOM 2087 N N . LEU B 1 101 ? 26.609 134.467 24.842 1.00 50.35 80 LEU B N 1
ATOM 2088 C CA . LEU B 1 101 ? 26.371 133.558 23.726 1.00 48.78 80 LEU B CA 1
ATOM 2089 C C . LEU B 1 101 ? 25.179 132.650 23.998 1.00 45.26 80 LEU B C 1
ATOM 2090 O O . LEU B 1 101 ? 24.387 132.372 23.090 1.00 48.11 80 LEU B O 1
ATOM 2095 N N . ARG B 1 102 ? 25.030 132.184 25.241 1.00 42.13 81 ARG B N 1
ATOM 2096 C CA . ARG B 1 102 ? 23.893 131.332 25.578 1.00 44.46 81 ARG B CA 1
ATOM 2097 C C . ARG B 1 102 ? 22.576 132.086 25.441 1.00 49.70 81 ARG B C 1
ATOM 2098 O O . ARG B 1 102 ? 21.590 131.538 24.932 1.00 47.83 81 ARG B O 1
ATOM 2106 N N . GLU B 1 103 ? 22.540 133.344 25.882 1.00 39.22 82 GLU B N 1
ATOM 2107 C CA . GLU B 1 103 ? 21.301 134.110 25.823 1.00 44.11 82 GLU B CA 1
ATOM 2108 C C . GLU B 1 103 ? 20.889 134.413 24.388 1.00 47.32 82 GLU B C 1
ATOM 2109 O O . GLU B 1 103 ? 19.691 134.435 24.082 1.00 37.91 82 GLU B O 1
ATOM 2115 N N . MET B 1 104 ? 21.858 134.642 23.497 1.00 40.85 83 MET B N 1
ATOM 2116 C CA . MET B 1 104 ? 21.529 134.862 22.092 1.00 47.01 83 MET B CA 1
ATOM 2117 C C . MET B 1 104 ? 20.917 133.614 21.469 1.00 42.81 83 MET B C 1
ATOM 2118 O O . MET B 1 104 ? 19.955 133.703 20.697 1.00 44.80 83 MET B O 1
ATOM 2123 N N . ALA B 1 105 ? 21.465 132.442 21.791 1.00 44.34 84 ALA B N 1
ATOM 2124 C CA . ALA B 1 105 ? 20.885 131.193 21.312 1.00 51.40 84 ALA B CA 1
ATOM 2125 C C . ALA B 1 105 ? 19.531 130.934 21.960 1.00 51.17 84 ALA B C 1
ATOM 2126 O O . ALA B 1 105 ? 18.619 130.397 21.319 1.00 48.88 84 ALA B O 1
ATOM 2128 N N . GLU B 1 106 ? 19.387 131.312 23.232 1.00 43.78 85 GLU B N 1
ATOM 2129 C CA . GLU B 1 106 ? 18.123 131.120 23.936 1.00 49.20 85 GLU B CA 1
ATOM 2130 C C . GLU B 1 106 ? 16.991 131.884 23.263 1.00 44.54 85 GLU B C 1
ATOM 2131 O O . GLU B 1 106 ? 15.874 131.369 23.133 1.00 49.54 85 GLU B O 1
ATOM 2137 N N . TYR B 1 107 ? 17.258 133.112 22.826 1.00 44.85 86 TYR B N 1
ATOM 2138 C CA . TYR B 1 107 ? 16.231 133.962 22.245 1.00 48.38 86 TYR B CA 1
ATOM 2139 C C . TYR B 1 107 ? 16.233 133.954 20.723 1.00 38.37 86 TYR B C 1
ATOM 2140 O O . TYR B 1 107 ? 15.330 134.541 20.117 1.00 52.54 86 TYR B O 1
ATOM 2149 N N . GLY B 1 108 ? 17.204 133.300 20.095 1.00 49.29 87 GLY B N 1
ATOM 2150 C CA . GLY B 1 108 ? 17.280 133.286 18.644 1.00 36.10 87 GLY B CA 1
ATOM 2151 C C . GLY B 1 108 ? 17.760 134.593 18.051 1.00 39.46 87 GLY B C 1
ATOM 2152 O O . GLY B 1 108 ? 17.244 135.024 17.012 1.00 48.68 87 GLY B O 1
ATOM 2153 N N . ILE B 1 109 ? 18.736 135.234 18.686 1.00 39.04 88 ILE B N 1
ATOM 2154 C CA . ILE B 1 109 ? 19.253 136.528 18.251 1.00 48.94 88 ILE B CA 1
ATOM 2155 C C . ILE B 1 109 ? 20.526 136.276 17.444 1.00 40.78 88 ILE B C 1
ATOM 2156 O O . ILE B 1 109 ? 21.522 135.800 18.013 1.00 40.10 88 ILE B O 1
ATOM 2161 N N . PRO B 1 110 ? 20.544 136.575 16.151 1.00 40.26 89 PRO B N 1
ATOM 2162 C CA . PRO B 1 110 ? 21.785 136.445 15.387 1.00 38.92 89 PRO B CA 1
ATOM 2163 C C . PRO B 1 110 ? 22.734 137.594 15.675 1.00 32.27 89 PRO B C 1
ATOM 2164 O O . PRO B 1 110 ? 22.324 138.713 15.993 1.00 40.75 89 PRO B O 1
ATOM 2168 N N . ARG B 1 111 ? 24.024 137.298 15.569 1.00 38.83 90 ARG B N 1
ATOM 2169 C CA . ARG B 1 111 ? 25.028 138.346 15.649 1.00 40.16 90 ARG B CA 1
ATOM 2170 C C . ARG B 1 111 ? 24.966 139.203 14.392 1.00 48.61 90 ARG B C 1
ATOM 2171 O O . ARG B 1 111 ? 24.860 138.682 13.278 1.00 40.81 90 ARG B O 1
ATOM 2179 N N . ILE B 1 112 ? 25.001 140.520 14.570 1.00 40.44 91 ILE B N 1
ATOM 2180 C CA . ILE B 1 112 ? 25.100 141.446 13.449 1.00 45.53 91 ILE B CA 1
ATOM 2181 C C . ILE B 1 112 ? 26.580 141.739 13.242 1.00 43.97 91 ILE B C 1
ATOM 2182 O O . ILE B 1 112 ? 27.230 142.345 14.098 1.00 47.89 91 ILE B O 1
ATOM 2187 N N . ASP B 1 113 ? 27.118 141.290 12.110 1.00 46.42 92 ASP B N 1
ATOM 2188 C CA . ASP B 1 113 ? 28.551 141.364 11.861 1.00 46.36 92 ASP B CA 1
ATOM 2189 C C . ASP B 1 113 ? 28.993 142.691 11.270 1.00 39.31 92 ASP B C 1
ATOM 2190 O O . ASP B 1 113 ? 30.183 143.016 11.341 1.00 48.76 92 ASP B O 1
ATOM 2195 N N . LEU B 1 114 ? 28.075 143.463 10.694 1.00 47.44 93 LEU B N 1
ATOM 2196 C CA . LEU B 1 114 ? 28.438 144.718 10.052 1.00 52.07 93 LEU B CA 1
ATOM 2197 C C . LEU B 1 114 ? 27.271 145.687 10.149 1.00 37.09 93 LEU B C 1
ATOM 2198 O O . LEU B 1 114 ? 26.125 145.308 9.890 1.00 34.10 93 LEU B O 1
ATOM 2203 N N . VAL B 1 115 ? 27.568 146.929 10.519 1.00 43.48 94 VAL B N 1
ATOM 2204 C CA . VAL B 1 115 ? 26.593 148.012 10.536 1.00 50.76 94 VAL B CA 1
ATOM 2205 C C . VAL B 1 115 ? 27.074 149.095 9.584 1.00 44.30 94 VAL B C 1
ATOM 2206 O O . VAL B 1 115 ? 28.226 149.534 9.668 1.00 44.66 94 VAL B O 1
ATOM 2210 N N . CYS B 1 116 ? 26.193 149.524 8.685 1.00 38.79 95 CYS B N 1
ATOM 2211 C CA . CYS B 1 116 ? 26.467 150.629 7.776 1.00 43.04 95 CYS B CA 1
ATOM 2212 C C . CYS B 1 116 ? 25.462 151.735 8.049 1.00 37.03 95 CYS B C 1
ATOM 2213 O O . CYS B 1 116 ? 24.255 151.540 7.865 1.00 47.28 95 CYS B O 1
ATOM 2216 N N . ASN B 1 117 ? 25.957 152.892 8.480 1.00 44.08 96 ASN B N 1
ATOM 2217 C CA . ASN B 1 117 ? 25.083 153.968 8.935 1.00 48.73 96 ASN B CA 1
ATOM 2218 C C . ASN B 1 117 ? 25.770 155.307 8.715 1.00 37.94 96 ASN B C 1
ATOM 2219 O O . ASN B 1 117 ? 26.886 155.519 9.200 1.00 43.28 96 ASN B O 1
ATOM 2224 N N . ASN B 1 118 ? 25.108 156.200 7.983 1.00 37.78 97 ASN B N 1
ATOM 2225 C CA . ASN B 1 118 ? 25.551 157.579 7.827 1.00 39.48 97 ASN B CA 1
ATOM 2226 C C . ASN B 1 118 ? 24.322 158.475 7.848 1.00 42.17 97 ASN B C 1
ATOM 2227 O O . ASN B 1 118 ? 23.184 157.999 7.882 1.00 35.80 97 ASN B O 1
ATOM 2232 N N . TYR B 1 119 ? 24.548 159.785 7.817 1.00 44.07 98 TYR B N 1
ATOM 2233 C CA . TYR B 1 119 ? 23.478 160.731 8.089 1.00 40.29 98 TYR B CA 1
ATOM 2234 C C . TYR B 1 119 ? 23.238 161.700 6.942 1.00 43.74 98 TYR B C 1
ATOM 2235 O O . TYR B 1 119 ? 24.098 161.937 6.089 1.00 44.27 98 TYR B O 1
ATOM 2244 N N . TYR B 1 120 ? 22.039 162.271 6.971 1.00 42.86 99 TYR B N 1
ATOM 2245 C CA . TYR B 1 120 ? 21.662 163.336 6.059 1.00 45.82 99 TYR B CA 1
ATOM 2246 C C . TYR B 1 120 ? 22.470 164.598 6.348 1.00 67.95 99 TYR B C 1
ATOM 2247 O O . TYR B 1 120 ? 22.749 164.929 7.504 1.00 59.03 99 TYR B O 1
ATOM 2256 N N . LEU B 1 121 ? 22.860 165.292 5.278 1.00 73.43 100 LEU B N 1
ATOM 2257 C CA . LEU B 1 121 ? 23.662 166.506 5.391 1.00 74.42 100 LEU B CA 1
ATOM 2258 C C . LEU B 1 121 ? 22.852 167.633 6.019 1.00 66.83 100 LEU B C 1
ATOM 2259 O O . LEU B 1 121 ? 21.766 167.962 5.540 1.00 67.90 100 LEU B O 1
ATOM 2264 N N . LEU B 1 122 ? 23.393 168.260 7.057 1.00 71.22 101 LEU B N 1
ATOM 2265 C CA . LEU B 1 122 ? 22.559 169.327 7.586 1.00 72.00 101 LEU B CA 1
ATOM 2266 C C . LEU B 1 122 ? 23.053 170.694 7.128 1.00 78.83 101 LEU B C 1
ATOM 2267 O O . LEU B 1 122 ? 24.253 170.891 6.905 1.00 71.07 101 LEU B O 1
ATOM 2272 N N . PRO B 1 123 ? 22.142 171.653 6.973 1.00 70.37 102 PRO B N 1
ATOM 2273 C CA . PRO B 1 123 ? 22.551 173.016 6.612 1.00 76.39 102 PRO B CA 1
ATOM 2274 C C . PRO B 1 123 ? 23.486 173.603 7.659 1.00 94.11 102 PRO B C 1
ATOM 2275 O O . PRO B 1 123 ? 23.186 173.601 8.854 1.00 92.16 102 PRO B O 1
ATOM 2279 N N . GLU B 1 124 ? 24.634 174.088 7.200 1.00 104.28 103 GLU B N 1
ATOM 2280 C CA . GLU B 1 124 ? 25.492 174.892 8.056 1.00 96.13 103 GLU B CA 1
ATOM 2281 C C . GLU B 1 124 ? 24.724 176.137 8.491 1.00 93.57 103 GLU B C 1
ATOM 2282 O O . GLU B 1 124 ? 24.025 176.745 7.669 1.00 91.35 103 GLU B O 1
ATOM 2288 N N . PRO B 1 125 ? 24.796 176.530 9.759 1.00 100.48 104 PRO B N 1
ATOM 2289 C CA . PRO B 1 125 ? 23.999 177.676 10.209 1.00 96.86 104 PRO B CA 1
ATOM 2290 C C . PRO B 1 125 ? 24.603 179.009 9.797 1.00 87.03 104 PRO B C 1
ATOM 2291 O O . PRO B 1 125 ? 25.823 179.176 9.697 1.00 91.82 104 PRO B O 1
ATOM 2295 N N . GLN B 1 126 ? 23.715 179.961 9.541 1.00 83.13 105 GLN B N 1
ATOM 2296 C CA . GLN B 1 126 ? 24.098 181.342 9.292 1.00 85.77 105 GLN B CA 1
ATOM 2297 C C . GLN B 1 126 ? 22.920 182.229 9.654 1.00 77.99 105 GLN B C 1
ATOM 2298 O O . GLN B 1 126 ? 21.779 181.754 9.739 1.00 79.94 105 GLN B O 1
ATOM 2304 N N . PRO B 1 127 ? 23.159 183.534 9.872 1.00 80.74 106 PRO B N 1
ATOM 2305 C CA . PRO B 1 127 ? 22.147 184.396 10.522 1.00 76.19 106 PRO B CA 1
ATOM 2306 C C . PRO B 1 127 ? 20.706 184.237 10.049 1.00 78.43 106 PRO B C 1
ATOM 2307 O O . PRO B 1 127 ? 19.791 184.274 10.883 1.00 90.98 106 PRO B O 1
ATOM 2311 N N . GLY B 1 128 ? 20.466 184.056 8.755 1.00 80.80 107 GLY B N 1
ATOM 2312 C CA . GLY B 1 128 ? 19.116 184.016 8.234 1.00 80.25 107 GLY B CA 1
ATOM 2313 C C . GLY B 1 128 ? 18.507 182.648 8.039 1.00 80.26 107 GLY B C 1
ATOM 2314 O O . GLY B 1 128 ? 17.420 182.553 7.457 1.00 68.42 107 GLY B O 1
ATOM 2315 N N . LEU B 1 129 ? 19.153 181.588 8.512 1.00 94.33 108 LEU B N 1
ATOM 2316 C CA . LEU B 1 129 ? 18.686 180.245 8.212 1.00 95.84 108 LEU B CA 1
ATOM 2317 C C . LEU B 1 129 ? 17.567 179.829 9.160 1.00 96.44 108 LEU B C 1
ATOM 2318 O O . LEU B 1 129 ? 17.538 180.209 10.335 1.00 86.61 108 LEU B O 1
ATOM 2323 N N . ASP B 1 130 ? 16.655 179.013 8.635 1.00 94.35 109 ASP B N 1
ATOM 2324 C CA . ASP B 1 130 ? 15.372 178.488 9.084 1.00 105.18 109 ASP B CA 1
ATOM 2325 C C . ASP B 1 130 ? 15.527 177.125 9.750 1.00 102.93 109 ASP B C 1
ATOM 2326 O O . ASP B 1 130 ? 16.345 176.309 9.311 1.00 88.62 109 ASP B O 1
ATOM 2331 N N . PRO B 1 131 ? 14.755 176.839 10.806 1.00 102.38 110 PRO B N 1
ATOM 2332 C CA . PRO B 1 131 ? 14.710 175.450 11.300 1.00 97.64 110 PRO B CA 1
ATOM 2333 C C . PRO B 1 131 ? 14.191 174.491 10.245 1.00 88.20 110 PRO B C 1
ATOM 2334 O O . PRO B 1 131 ? 14.825 173.463 9.975 1.00 90.60 110 PRO B O 1
ATOM 2338 N N . ALA B 1 132 ? 13.042 174.808 9.643 1.00 89.29 111 ALA B N 1
ATOM 2339 C CA . ALA B 1 132 ? 12.543 174.121 8.449 1.00 92.12 111 ALA B CA 1
ATOM 2340 C C . ALA B 1 132 ? 12.423 172.614 8.659 1.00 90.05 111 ALA B C 1
ATOM 2341 O O . ALA B 1 132 ? 12.719 171.821 7.762 1.00 94.71 111 ALA B O 1
ATOM 2343 N N . GLY B 1 133 ? 11.985 172.213 9.850 1.00 73.22 112 GLY B N 1
ATOM 2344 C CA . GLY B 1 133 ? 11.802 170.800 10.129 1.00 65.19 112 GLY B CA 1
ATOM 2345 C C . GLY B 1 133 ? 13.062 169.972 10.015 1.00 77.88 112 GLY B C 1
ATOM 2346 O O . GLY B 1 133 ? 12.987 168.781 9.691 1.00 64.61 112 GLY B O 1
ATOM 2347 N N . PHE B 1 134 ? 14.229 170.576 10.258 1.00 74.02 113 PHE B N 1
ATOM 2348 C CA . PHE B 1 134 ? 15.467 169.803 10.280 1.00 60.00 113 PHE B CA 1
ATOM 2349 C C . PHE B 1 134 ? 15.448 168.760 11.388 1.00 68.33 113 PHE B C 1
ATOM 2350 O O . PHE B 1 134 ? 16.098 167.715 11.270 1.00 54.52 113 PHE B O 1
ATOM 2358 N N . ARG B 1 135 ? 14.707 169.028 12.466 1.00 63.78 114 ARG B N 1
ATOM 2359 C CA . ARG B 1 135 ? 14.698 168.135 13.619 1.00 64.84 114 ARG B CA 1
ATOM 2360 C C . ARG B 1 135 ? 14.164 166.756 13.262 1.00 66.29 114 ARG B C 1
ATOM 2361 O O . ARG B 1 135 ? 14.626 165.750 13.814 1.00 64.45 114 ARG B O 1
ATOM 2369 N N . GLU B 1 136 ? 13.198 166.685 12.344 1.00 72.97 115 GLU B N 1
ATOM 2370 C CA . GLU B 1 136 ? 12.662 165.396 11.926 1.00 67.16 115 GLU B CA 1
ATOM 2371 C C . GLU B 1 136 ? 13.687 164.562 11.171 1.00 63.34 115 GLU B C 1
ATOM 2372 O O . GLU B 1 136 ? 13.554 163.335 11.121 1.00 75.68 115 GLU B O 1
ATOM 2378 N N . LYS B 1 137 ? 14.703 165.194 10.588 1.00 55.55 116 LYS B N 1
ATOM 2379 C CA . LYS B 1 137 ? 15.748 164.476 9.872 1.00 62.75 116 LYS B CA 1
ATOM 2380 C C . LYS B 1 137 ? 16.845 163.954 10.791 1.00 58.96 116 LYS B C 1
ATOM 2381 O O . LYS B 1 137 ? 17.762 163.277 10.313 1.00 52.56 116 LYS B O 1
ATOM 2387 N N . VAL B 1 138 ? 16.774 164.243 12.086 1.00 58.80 117 VAL B N 1
ATOM 2388 C CA . VAL B 1 138 ? 17.732 163.706 13.046 1.00 51.39 117 VAL B CA 1
ATOM 2389 C C . VAL B 1 138 ? 17.277 162.316 13.465 1.00 51.56 117 VAL B C 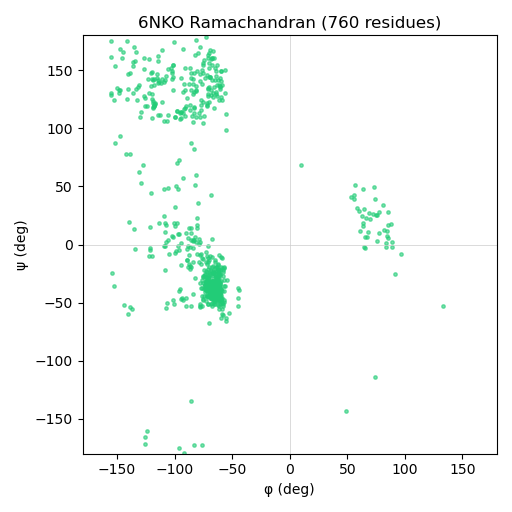1
ATOM 2390 O O . VAL B 1 138 ? 16.118 162.116 13.848 1.00 41.65 117 VAL B O 1
ATOM 2394 N N . ASP B 1 139 ? 18.186 161.349 13.391 1.00 43.09 118 ASP B N 1
ATOM 2395 C CA . ASP B 1 139 ? 17.873 159.962 13.691 1.00 42.61 118 ASP B CA 1
ATOM 2396 C C . ASP B 1 139 ? 18.487 159.550 15.023 1.00 48.58 118 ASP B C 1
ATOM 2397 O O . ASP B 1 139 ? 19.578 159.996 15.391 1.00 42.64 118 ASP B O 1
ATOM 2402 N N . VAL B 1 140 ? 17.772 158.687 15.740 1.00 32.37 119 VAL B N 1
ATOM 2403 C CA . VAL B 1 140 ? 18.200 158.177 17.036 1.00 31.51 119 VAL B CA 1
ATOM 2404 C C . VAL B 1 140 ? 18.646 156.722 16.939 1.00 41.73 119 VAL B C 1
ATOM 2405 O O . VAL B 1 140 ? 19.725 156.362 17.412 1.00 42.99 119 VAL B O 1
ATOM 2409 N N . GLY B 1 141 ? 17.821 155.869 16.328 1.00 46.58 120 GLY B N 1
ATOM 2410 C CA . GLY B 1 141 ? 18.138 154.450 16.285 1.00 33.46 120 GLY B CA 1
ATOM 2411 C C . GLY B 1 141 ? 19.387 154.144 15.479 1.00 47.25 120 GLY B C 1
ATOM 2412 O O . GLY B 1 141 ? 20.188 153.287 15.863 1.00 41.24 120 GLY B O 1
ATOM 2413 N N . GLY B 1 142 ? 19.569 154.837 14.357 1.00 37.43 121 GLY B N 1
ATOM 2414 C CA . GLY B 1 142 ? 20.717 154.644 13.503 1.00 34.11 121 GLY B CA 1
ATOM 2415 C C . GLY B 1 142 ? 22.039 154.866 14.210 1.00 43.19 121 GLY B C 1
ATOM 2416 O O . GLY B 1 142 ? 22.881 153.966 14.288 1.00 35.71 121 GLY B O 1
ATOM 2417 N N . PRO B 1 143 ? 22.255 156.079 14.728 1.00 44.73 122 PRO B N 1
ATOM 2418 C CA . PRO B 1 143 ? 23.486 156.334 15.492 1.00 34.93 122 PRO B CA 1
ATOM 2419 C C . PRO B 1 143 ? 23.702 155.367 16.641 1.00 30.99 122 PRO B C 1
ATOM 2420 O O . PRO B 1 143 ? 24.855 155.076 16.980 1.00 32.87 122 PRO B O 1
ATOM 2424 N N . ALA B 1 144 ? 22.632 154.854 17.252 1.00 32.92 123 ALA B N 1
ATOM 2425 C CA . ALA B 1 144 ? 22.804 153.875 18.320 1.00 33.18 123 ALA B CA 1
ATOM 2426 C C . ALA B 1 144 ? 23.385 152.570 17.784 1.00 38.85 123 ALA B C 1
ATOM 2427 O O . ALA B 1 144 ? 24.193 151.921 18.459 1.00 32.85 123 ALA B O 1
ATOM 2429 N N . MET B 1 145 ? 22.990 152.172 16.572 1.00 32.64 124 MET B N 1
ATOM 2430 C CA . MET B 1 145 ? 23.572 150.981 15.961 1.00 38.52 124 MET B CA 1
ATOM 2431 C C . MET B 1 145 ? 25.034 151.209 15.598 1.00 35.19 124 MET B C 1
ATOM 2432 O O . MET B 1 145 ? 25.885 150.349 15.856 1.00 42.20 124 MET B O 1
ATOM 2437 N N . LEU B 1 146 ? 25.345 152.363 15.005 1.00 33.21 125 LEU B N 1
ATOM 2438 C CA . LEU B 1 146 ? 26.714 152.636 14.578 1.00 38.84 125 LEU B CA 1
ATOM 2439 C C . LEU B 1 146 ? 27.643 152.798 15.776 1.00 44.21 125 LEU B C 1
ATOM 2440 O O . LEU B 1 146 ? 28.743 152.233 15.802 1.00 44.88 125 LEU B O 1
ATOM 2445 N N . ARG B 1 147 ? 27.216 153.569 16.779 1.00 41.82 126 ARG B N 1
ATOM 2446 C CA . ARG B 1 147 ? 28.040 153.751 17.971 1.00 31.81 126 ARG B CA 1
ATOM 2447 C C . ARG B 1 147 ? 28.208 152.439 18.724 1.00 40.50 126 ARG B C 1
ATOM 2448 O O . ARG B 1 147 ? 29.275 152.169 19.287 1.00 43.89 126 ARG B O 1
ATOM 2456 N N . GLY B 1 148 ? 27.161 151.613 18.752 1.00 36.94 127 GLY B N 1
ATOM 2457 C CA . GLY B 1 148 ? 27.286 150.308 19.378 1.00 34.28 127 GLY B CA 1
ATOM 2458 C C . GLY B 1 148 ? 28.241 149.401 18.627 1.00 39.50 127 GLY B C 1
ATOM 2459 O O . GLY B 1 148 ? 29.007 148.650 19.237 1.00 44.88 127 GLY B O 1
ATOM 2460 N N . ALA B 1 149 ? 28.210 149.460 17.295 1.00 37.27 128 ALA B N 1
ATOM 2461 C CA . ALA B 1 149 ? 29.156 148.689 16.498 1.00 34.46 128 ALA B CA 1
ATOM 2462 C C . ALA B 1 149 ? 30.577 149.201 16.685 1.00 48.09 128 ALA B C 1
ATOM 2463 O O . ALA B 1 149 ? 31.519 148.408 16.798 1.00 39.09 128 ALA B O 1
ATOM 2465 N N . ALA B 1 150 ? 30.751 150.525 16.725 1.00 42.35 129 ALA B N 1
ATOM 2466 C CA . ALA B 1 150 ? 32.082 151.088 16.922 1.00 44.36 129 ALA B CA 1
ATOM 2467 C C . ALA B 1 150 ? 32.630 150.743 18.301 1.00 43.19 129 ALA B C 1
ATOM 2468 O O . ALA B 1 150 ? 33.823 150.449 18.446 1.00 44.99 129 ALA B O 1
ATOM 2470 N N . LYS B 1 151 ? 31.775 150.769 19.327 1.00 34.35 130 LYS B N 1
ATOM 2471 C CA . LYS B 1 151 ? 32.207 150.342 20.654 1.00 44.11 130 LYS B CA 1
ATOM 2472 C C . LYS B 1 151 ? 32.601 148.870 20.652 1.00 51.90 130 LYS B C 1
ATOM 2473 O O . LYS B 1 151 ? 33.625 148.490 21.234 1.00 46.09 130 LYS B O 1
ATOM 2479 N N . ASN B 1 152 ? 31.807 148.032 19.997 1.00 41.63 131 ASN B N 1
ATOM 2480 C CA . ASN B 1 152 ? 32.079 146.599 19.875 1.00 45.71 131 ASN B CA 1
ATOM 2481 C C . ASN B 1 152 ? 32.770 146.277 18.556 1.00 43.48 131 ASN B C 1
ATOM 2482 O O . ASN B 1 152 ? 32.389 145.347 17.847 1.00 38.09 131 ASN B O 1
ATOM 2487 N N . PHE B 1 153 ? 33.809 147.046 18.222 1.00 44.79 132 PHE B N 1
ATOM 2488 C CA . PHE B 1 153 ? 34.446 146.935 16.914 1.00 45.90 132 PHE B CA 1
ATOM 2489 C C . PHE B 1 153 ? 35.121 145.587 16.698 1.00 49.06 132 PHE B C 1
ATOM 2490 O O . PHE B 1 153 ? 35.373 145.212 15.548 1.00 45.15 132 PHE B O 1
ATOM 2498 N N . GLU B 1 154 ? 35.425 144.852 17.769 1.00 45.80 133 GLU B N 1
ATOM 2499 C CA . GLU B 1 154 ? 36.069 143.555 17.611 1.00 45.91 133 GLU B CA 1
ATOM 2500 C C . GLU B 1 154 ? 35.128 142.501 17.045 1.00 55.63 133 GLU B C 1
ATOM 2501 O O . GLU B 1 154 ? 35.597 141.463 16.567 1.00 51.65 133 GLU B O 1
ATOM 2507 N N . HIS B 1 155 ? 33.816 142.740 17.086 1.00 47.63 134 HIS B N 1
ATOM 2508 C CA . HIS B 1 155 ? 32.859 141.758 16.601 1.00 46.79 134 HIS B CA 1
ATOM 2509 C C . HIS B 1 155 ? 31.774 142.346 15.712 1.00 41.59 134 HIS B C 1
ATOM 2510 O O . HIS B 1 155 ? 30.952 141.586 15.190 1.00 48.16 134 HIS B O 1
ATOM 2517 N N . VAL B 1 156 ? 31.738 143.663 15.529 1.00 40.82 135 VAL B N 1
ATOM 2518 C CA . VAL B 1 156 ? 30.904 144.310 14.525 1.00 40.28 135 VAL B CA 1
ATOM 2519 C C . VAL B 1 156 ? 31.780 145.292 13.762 1.00 48.52 135 VAL B C 1
ATOM 2520 O O . VAL B 1 156 ? 32.586 146.012 14.362 1.00 47.08 135 VAL B O 1
ATOM 2524 N N . ILE B 1 157 ? 31.630 145.318 12.443 1.00 38.25 136 ILE B N 1
ATOM 2525 C CA . ILE B 1 157 ? 32.390 146.223 11.587 1.00 44.07 136 ILE B CA 1
ATOM 2526 C C . ILE B 1 157 ? 31.587 147.512 11.436 1.00 41.49 136 ILE B C 1
ATOM 2527 O O . ILE B 1 157 ? 30.467 147.469 10.901 1.00 42.73 136 ILE B O 1
ATOM 2532 N N . PRO B 1 158 ? 32.102 148.658 11.891 1.00 42.69 137 PRO B N 1
ATOM 2533 C CA . PRO B 1 158 ? 31.352 149.913 11.757 1.00 38.26 137 PRO B CA 1
ATOM 2534 C C . PRO B 1 158 ? 31.694 150.667 10.481 1.00 37.24 137 PRO B C 1
ATOM 2535 O O . PRO B 1 158 ? 32.836 151.097 10.288 1.00 49.96 137 PRO B O 1
ATOM 2539 N N . LEU B 1 159 ? 30.708 150.834 9.605 1.00 40.16 138 LEU B N 1
ATOM 2540 C CA . LEU B 1 159 ? 30.881 151.535 8.342 1.00 34.50 138 LEU B CA 1
ATOM 2541 C C . LEU B 1 159 ? 29.986 152.765 8.315 1.00 46.62 138 LEU B C 1
ATOM 2542 O O . LEU B 1 159 ? 28.822 152.707 8.723 1.00 53.31 138 LEU B O 1
ATOM 2547 N N . SER B 1 160 ? 30.537 153.875 7.829 1.00 51.13 139 SER B N 1
ATOM 2548 C CA . SER B 1 160 ? 29.775 155.110 7.699 1.00 45.27 139 SER B CA 1
ATOM 2549 C C . SER B 1 160 ? 30.132 155.821 6.402 1.00 30.51 139 SER B C 1
ATOM 2550 O O . SER B 1 160 ? 29.268 156.045 5.548 1.00 40.85 139 SER B O 1
ATOM 2553 N N . ASP B 1 161 ? 31.400 156.175 6.252 1.00 42.33 140 ASP B N 1
ATOM 2554 C CA . ASP B 1 161 ? 31.864 156.888 5.068 1.00 48.33 140 ASP B CA 1
ATOM 2555 C C . ASP B 1 161 ? 31.872 155.949 3.868 1.00 43.23 140 ASP B C 1
ATOM 2556 O O . ASP B 1 161 ? 32.547 154.912 3.911 1.00 52.58 140 ASP B O 1
ATOM 2561 N N . PRO B 1 162 ? 31.145 156.261 2.791 1.00 36.34 141 PRO B N 1
ATOM 2562 C CA . PRO B 1 162 ? 31.139 155.368 1.618 1.00 52.55 141 PRO B CA 1
ATOM 2563 C C . PRO B 1 162 ? 32.516 155.104 1.028 1.00 51.49 141 PRO B C 1
ATOM 2564 O O . PRO B 1 162 ? 32.681 154.116 0.303 1.00 60.11 141 PRO B O 1
ATOM 2568 N N . ASP B 1 163 ? 33.510 155.945 1.317 1.00 55.17 142 ASP B N 1
ATOM 2569 C CA . ASP B 1 163 ? 34.842 155.770 0.751 1.00 54.06 142 ASP B CA 1
ATOM 2570 C C . ASP B 1 163 ? 35.571 154.544 1.287 1.00 54.23 142 ASP B C 1
ATOM 2571 O O . ASP B 1 163 ? 36.628 154.195 0.752 1.00 58.17 142 ASP B O 1
ATOM 2576 N N . ASP B 1 164 ? 35.047 153.885 2.318 1.00 52.87 143 ASP B N 1
ATOM 2577 C CA . ASP B 1 164 ? 35.702 152.728 2.918 1.00 66.42 143 ASP B CA 1
ATOM 2578 C C . ASP B 1 164 ? 34.984 151.422 2.640 1.00 50.94 143 ASP B C 1
ATOM 2579 O O . ASP B 1 164 ? 35.451 150.366 3.086 1.00 61.37 143 ASP B O 1
ATOM 2584 N N . TYR B 1 165 ? 33.859 151.465 1.929 1.00 57.12 144 TYR B N 1
ATOM 2585 C CA . TYR B 1 165 ? 33.134 150.240 1.623 1.00 54.73 144 TYR B CA 1
ATOM 2586 C C . TYR B 1 165 ? 34.013 149.281 0.834 1.00 56.01 144 TYR B C 1
ATOM 2587 O O . TYR B 1 165 ? 34.106 148.092 1.158 1.00 54.92 144 TYR B O 1
ATOM 2596 N N . ASP B 1 166 ? 34.693 149.795 -0.195 1.00 66.14 145 ASP B N 1
ATOM 2597 C CA . ASP B 1 166 ? 35.463 148.934 -1.085 1.00 55.91 145 ASP B CA 1
ATOM 2598 C C . ASP B 1 166 ? 36.603 148.242 -0.349 1.00 57.15 145 ASP B C 1
ATOM 2599 O O . ASP B 1 166 ? 36.824 147.040 -0.528 1.00 61.17 145 ASP B O 1
ATOM 2604 N N . ASP B 1 167 ? 37.336 148.983 0.486 1.00 59.77 146 ASP B N 1
ATOM 2605 C CA . ASP B 1 167 ? 38.455 148.386 1.211 1.00 70.27 146 ASP B CA 1
ATOM 2606 C C . ASP B 1 167 ? 37.983 147.280 2.148 1.00 73.36 146 ASP B C 1
ATOM 2607 O O . ASP B 1 167 ? 38.654 146.251 2.293 1.00 69.06 146 ASP B O 1
ATOM 2612 N N . VAL B 1 168 ? 36.830 147.473 2.793 1.00 61.18 147 VAL B N 1
ATOM 2613 C CA . VAL B 1 168 ? 36.289 146.441 3.672 1.00 67.47 147 VAL B CA 1
ATOM 2614 C C . VAL B 1 168 ? 35.815 145.242 2.859 1.00 64.55 147 VAL B C 1
ATOM 2615 O O . VAL B 1 168 ? 36.038 144.086 3.241 1.00 47.02 147 VAL B O 1
ATOM 2619 N N . LEU B 1 169 ? 35.163 145.497 1.720 1.00 49.06 148 LEU B N 1
ATOM 2620 C CA . LEU B 1 169 ? 34.689 144.406 0.874 1.00 53.34 148 LEU B CA 1
ATOM 2621 C C . LEU B 1 169 ? 35.847 143.566 0.348 1.00 64.44 148 LEU B C 1
ATOM 2622 O O . LEU B 1 169 ? 35.778 142.331 0.349 1.00 59.91 148 LEU B O 1
ATOM 2627 N N . LYS B 1 170 ? 36.921 144.218 -0.104 1.00 64.09 149 LYS B N 1
ATOM 2628 C CA . LYS B 1 170 ? 38.078 143.479 -0.602 1.00 64.48 149 LYS B CA 1
ATOM 2629 C C . LYS B 1 170 ? 38.764 142.705 0.517 1.00 68.27 149 LYS B C 1
ATOM 2630 O O . LYS B 1 170 ? 39.237 141.583 0.302 1.00 63.26 149 LYS B O 1
ATOM 2636 N N . LEU B 1 171 ? 38.831 143.289 1.717 1.00 60.54 150 LEU B N 1
ATOM 2637 C CA . LEU B 1 171 ? 39.388 142.570 2.858 1.00 59.93 150 LEU B CA 1
ATOM 2638 C C . LEU B 1 171 ? 38.582 141.314 3.158 1.00 71.32 150 LEU B C 1
ATOM 2639 O O . LEU B 1 171 ? 39.150 140.258 3.463 1.00 67.73 150 LEU B O 1
ATOM 2644 N N . LEU B 1 172 ? 37.253 141.409 3.074 1.00 70.55 151 LEU B N 1
ATOM 2645 C CA . LEU B 1 172 ? 36.408 140.249 3.335 1.00 66.09 151 LEU B CA 1
ATOM 2646 C C . LEU B 1 172 ? 36.564 139.201 2.241 1.00 68.81 151 LEU B C 1
ATOM 2647 O O . LEU B 1 172 ? 36.696 138.006 2.527 1.00 68.36 151 LEU B O 1
ATOM 2652 N N . GLU B 1 173 ? 36.568 139.636 0.977 1.00 68.69 152 GLU B N 1
ATOM 2653 C CA . GLU B 1 173 ? 36.609 138.695 -0.138 1.00 69.05 152 GLU B CA 1
ATOM 2654 C C . GLU B 1 173 ? 37.898 137.884 -0.157 1.00 70.15 152 GLU B C 1
ATOM 2655 O O . GLU B 1 173 ? 37.914 136.758 -0.668 1.00 65.85 152 GLU B O 1
ATOM 2661 N N . GLN B 1 174 ? 38.986 138.429 0.391 1.00 78.83 153 GLN B N 1
ATOM 2662 C CA . GLN B 1 174 ? 40.253 137.707 0.412 1.00 73.65 153 GLN B CA 1
ATOM 2663 C C . GLN B 1 174 ? 40.313 136.655 1.512 1.00 74.96 153 GLN B C 1
ATOM 2664 O O . GLN B 1 174 ? 41.193 135.789 1.473 1.00 76.26 153 GLN B O 1
ATOM 2670 N N . GLY B 1 175 ? 39.406 136.710 2.483 1.00 75.34 154 GLY B N 1
ATOM 2671 C CA . GLY B 1 175 ? 39.317 135.681 3.499 1.00 61.24 154 GLY B CA 1
ATOM 2672 C C . GLY B 1 175 ? 37.959 135.009 3.497 1.00 72.71 154 GLY B C 1
ATOM 2673 O O . GLY B 1 175 ? 37.367 134.780 4.556 1.00 80.84 154 GLY B O 1
ATOM 2674 N N . GLY B 1 176 ? 37.458 134.687 2.307 1.00 69.85 155 GLY B N 1
ATOM 2675 C CA . GLY B 1 176 ? 36.116 134.159 2.168 1.00 65.17 155 GLY B CA 1
ATOM 2676 C C . GLY B 1 176 ? 35.071 135.237 2.366 1.00 76.14 155 GLY B C 1
ATOM 2677 O O . GLY B 1 176 ? 34.966 136.167 1.561 1.00 86.12 155 GLY B O 1
ATOM 2678 N N . GLY B 1 177 ? 34.291 135.119 3.434 1.00 67.64 156 GLY B N 1
ATOM 2679 C CA . GLY B 1 177 ? 33.363 136.161 3.825 1.00 61.03 156 GLY B CA 1
ATOM 2680 C C . GLY B 1 177 ? 33.372 136.319 5.329 1.00 69.90 156 GLY B C 1
ATOM 2681 O O . GLY B 1 177 ? 32.445 136.882 5.919 1.00 72.65 156 GLY B O 1
ATOM 2682 N N . LEU B 1 178 ? 34.435 135.826 5.952 1.00 58.83 157 LEU B N 1
ATOM 2683 C CA . LEU B 1 178 ? 34.496 135.728 7.403 1.00 71.22 157 LEU B CA 1
ATOM 2684 C C . LEU B 1 178 ? 34.918 137.063 8.006 1.00 69.43 157 LEU B C 1
ATOM 2685 O O . LEU B 1 178 ? 35.905 137.654 7.556 1.00 68.57 157 LEU B O 1
ATOM 2690 N N . PRO B 1 179 ? 34.203 137.562 9.018 1.00 64.71 158 PRO B N 1
ATOM 2691 C CA . PRO B 1 179 ? 34.545 138.876 9.589 1.00 63.66 158 PRO B CA 1
ATOM 2692 C C . PRO B 1 179 ? 35.947 138.956 10.166 1.00 53.63 158 PRO B C 1
ATOM 2693 O O . PRO B 1 179 ? 36.482 140.064 10.292 1.00 62.06 158 PRO B O 1
ATOM 2697 N N . SER B 1 180 ? 36.562 137.825 10.519 1.00 66.53 159 SER B N 1
ATOM 2698 C CA . SER B 1 180 ? 37.937 137.848 11.002 1.00 71.82 159 SER B CA 1
ATOM 2699 C C . SER B 1 180 ? 38.933 138.251 9.921 1.00 62.91 159 SER B C 1
ATOM 2700 O O . SER B 1 180 ? 40.099 138.503 10.244 1.00 61.24 159 SER B O 1
ATOM 2703 N N . ALA B 1 181 ? 38.507 138.314 8.656 1.00 58.32 160 ALA B N 1
ATOM 2704 C CA . ALA B 1 181 ? 39.394 138.783 7.597 1.00 57.46 160 ALA B CA 1
ATOM 2705 C C . ALA B 1 181 ? 39.717 140.263 7.751 1.00 60.28 160 ALA B C 1
ATOM 2706 O O . ALA B 1 181 ? 40.810 140.699 7.373 1.00 58.98 160 ALA B O 1
ATOM 2708 N N . VAL B 1 182 ? 38.788 141.047 8.290 1.00 71.06 161 VAL B N 1
ATOM 2709 C CA . VAL B 1 182 ? 39.045 142.448 8.610 1.00 60.53 161 VAL B CA 1
ATOM 2710 C C . VAL B 1 182 ? 39.829 142.493 9.916 1.00 55.26 161 VAL B C 1
ATOM 2711 O O . VAL B 1 182 ? 39.298 142.112 10.970 1.00 52.06 161 VAL B O 1
ATOM 2715 N N . PRO B 1 183 ? 41.085 142.934 9.899 1.00 59.22 162 PRO B N 1
ATOM 2716 C CA . PRO B 1 183 ? 41.891 142.916 11.123 1.00 60.49 162 PRO B CA 1
ATOM 2717 C C . PRO B 1 183 ? 41.373 143.903 12.159 1.00 55.79 162 PRO B C 1
ATOM 2718 O O . PRO B 1 183 ? 40.637 144.845 11.857 1.00 47.53 162 PRO B O 1
ATOM 2722 N N . VAL B 1 184 ? 41.782 143.667 13.408 1.00 47.65 163 VAL B N 1
ATOM 2723 C CA . VAL B 1 184 ? 41.317 144.489 14.521 1.00 45.90 163 VAL B CA 1
ATOM 2724 C C . VAL B 1 184 ? 41.826 145.921 14.385 1.00 60.01 163 VAL B C 1
ATOM 2725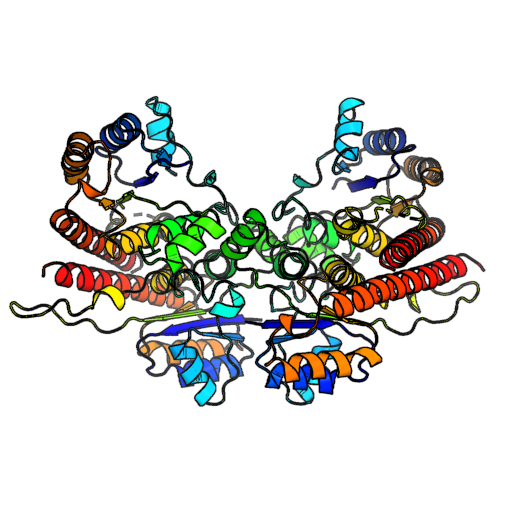 O O . VAL B 1 184 ? 41.120 146.878 14.726 1.00 57.99 163 VAL B O 1
ATOM 2729 N N . GLU B 1 185 ? 43.048 146.095 13.873 1.00 47.63 164 GLU B N 1
ATOM 2730 C CA . GLU B 1 185 ? 43.586 147.441 13.692 1.00 48.72 164 GLU B CA 1
ATOM 2731 C C . GLU B 1 185 ? 42.741 148.243 12.708 1.00 57.17 164 GLU B C 1
ATOM 2732 O O . GLU B 1 185 ? 42.567 149.456 12.872 1.00 63.18 164 GLU B O 1
ATOM 2738 N N . ARG B 1 186 ? 42.200 147.582 11.682 1.00 48.10 165 ARG B N 1
ATOM 2739 C CA . ARG B 1 186 ? 41.297 148.266 10.765 1.00 55.42 165 ARG B CA 1
ATOM 2740 C C . ARG B 1 186 ? 39.940 148.517 11.412 1.00 60.29 165 ARG B C 1
ATOM 2741 O O . ARG B 1 186 ? 39.297 149.534 11.130 1.00 49.21 165 ARG B O 1
ATOM 2749 N N . ARG B 1 187 ? 39.497 147.612 12.288 1.00 44.00 166 ARG B N 1
ATOM 2750 C CA . ARG B 1 187 ? 38.242 147.825 12.999 1.00 55.62 166 ARG B CA 1
ATOM 2751 C C . ARG B 1 187 ? 38.352 148.991 13.973 1.00 54.19 166 ARG B C 1
ATOM 2752 O O . ARG B 1 187 ? 37.400 149.763 14.138 1.00 54.59 166 ARG B O 1
ATOM 2760 N N . LEU B 1 188 ? 39.508 149.134 14.628 1.00 49.65 167 LEU B N 1
ATOM 2761 C CA . LEU B 1 188 ? 39.723 150.271 15.517 1.00 54.76 167 LEU B CA 1
ATOM 2762 C C . LEU B 1 188 ? 39.694 151.585 14.747 1.00 57.90 167 LEU B C 1
ATOM 2763 O O . LEU B 1 188 ? 39.123 152.577 15.216 1.00 55.50 167 LEU B O 1
ATOM 2768 N N . ALA B 1 189 ? 40.301 151.609 13.558 1.00 50.90 168 ALA B N 1
ATOM 2769 C CA . ALA B 1 189 ? 40.324 152.832 12.763 1.00 58.35 168 ALA B CA 1
ATOM 2770 C C . ALA B 1 189 ? 38.932 153.189 12.258 1.00 54.13 168 ALA B C 1
ATOM 2771 O O . ALA B 1 189 ? 38.586 154.372 12.161 1.00 52.78 168 ALA B O 1
ATOM 2773 N N . LEU B 1 190 ? 38.121 152.181 11.926 1.00 45.62 169 LEU B N 1
ATOM 2774 C CA . LEU B 1 190 ? 36.745 152.450 11.522 1.00 51.16 169 LEU B CA 1
ATOM 2775 C C . LEU B 1 190 ? 35.912 152.930 12.705 1.00 52.01 169 LEU B C 1
ATOM 2776 O O . LEU B 1 190 ? 35.052 153.805 12.552 1.00 41.54 169 LEU B O 1
ATOM 2781 N N . ALA B 1 191 ? 36.158 152.371 13.893 1.00 38.87 170 ALA B N 1
ATOM 2782 C CA . ALA B 1 191 ? 35.417 152.784 15.079 1.00 47.10 170 ALA B CA 1
ATOM 2783 C C . ALA B 1 191 ? 35.744 154.220 15.462 1.00 47.08 170 ALA B C 1
ATOM 2784 O O . ALA B 1 191 ? 34.854 154.982 15.860 1.00 47.09 170 ALA B O 1
ATOM 2786 N N . GLU B 1 192 ? 37.019 154.604 15.360 1.00 44.28 171 GLU B N 1
ATOM 2787 C CA . GLU B 1 192 ? 37.394 155.991 15.610 1.00 50.14 171 GLU B CA 1
ATOM 2788 C C . GLU B 1 192 ? 36.704 156.924 14.627 1.00 48.44 171 GLU B C 1
ATOM 2789 O O . GLU B 1 192 ? 36.231 158.003 15.004 1.00 45.40 171 GLU B O 1
ATOM 2795 N N . LYS B 1 193 ? 36.631 156.521 13.361 1.00 39.32 172 LYS B N 1
ATOM 2796 C CA . LYS B 1 193 ? 35.982 157.365 12.371 1.00 40.75 172 LYS B CA 1
ATOM 2797 C C . LYS B 1 193 ? 34.495 157.509 12.652 1.00 43.34 172 LYS B C 1
ATOM 2798 O O . LYS B 1 193 ? 33.924 158.588 12.467 1.00 41.86 172 LYS B O 1
ATOM 2804 N N . ALA B 1 194 ? 33.849 156.426 13.089 1.00 43.12 173 ALA B N 1
ATOM 2805 C CA . ALA B 1 194 ? 32.414 156.473 13.345 1.00 45.34 173 ALA B CA 1
ATOM 2806 C C . ALA B 1 194 ? 32.092 157.385 14.523 1.00 40.20 173 ALA B C 1
ATOM 2807 O O . ALA B 1 194 ? 31.128 158.157 14.469 1.00 37.24 173 ALA B O 1
ATOM 2809 N N . PHE B 1 195 ? 32.884 157.310 15.595 1.00 26.36 174 PHE B N 1
ATOM 2810 C CA . PHE B 1 195 ? 32.686 158.214 16.724 1.00 37.83 174 PHE B CA 1
ATOM 2811 C C . PHE B 1 195 ? 33.008 159.655 16.354 1.00 43.97 174 PHE B C 1
ATOM 2812 O O . PHE B 1 195 ? 32.361 160.580 16.858 1.00 54.19 174 PHE B O 1
ATOM 2820 N N . ARG B 1 196 ? 33.998 159.869 15.483 1.00 36.37 175 ARG B N 1
ATOM 2821 C CA . ARG B 1 196 ? 34.307 161.225 15.043 1.00 43.07 175 ARG B CA 1
ATOM 2822 C C . ARG B 1 196 ? 33.178 161.799 14.196 1.00 42.24 175 ARG B C 1
ATOM 2823 O O . ARG B 1 196 ? 32.779 162.955 14.383 1.00 37.47 175 ARG B O 1
ATOM 2831 N N . ILE B 1 197 ? 32.651 161.005 13.260 1.00 32.96 176 ILE B N 1
ATOM 2832 C CA . ILE B 1 197 ? 31.521 161.452 12.453 1.00 36.33 176 ILE B CA 1
ATOM 2833 C C . ILE B 1 197 ? 30.295 161.683 13.327 1.00 41.05 176 ILE B C 1
ATOM 2834 O O . ILE B 1 197 ? 29.506 162.604 13.076 1.00 42.80 176 ILE B O 1
ATOM 2839 N N . SER B 1 198 ? 30.122 160.869 14.372 1.00 36.99 177 SER B N 1
ATOM 2840 C CA . SER B 1 198 ? 28.988 161.046 15.273 1.00 32.20 177 SER B CA 1
ATOM 2841 C C . SER B 1 198 ? 29.101 162.344 16.064 1.00 41.20 177 SER B C 1
ATOM 2842 O O . SER B 1 198 ? 28.115 163.076 16.211 1.00 39.43 177 SER B O 1
ATOM 2845 N N . GLY B 1 199 ? 30.292 162.646 16.584 1.00 40.83 178 GLY B N 1
ATOM 2846 C CA . GLY B 1 199 ? 30.468 163.882 17.329 1.00 41.91 178 GLY B CA 1
ATOM 2847 C C . GLY B 1 199 ? 30.307 165.116 16.462 1.00 50.69 178 GLY B C 1
ATOM 2848 O O . GLY B 1 199 ? 29.682 166.097 16.875 1.00 51.32 178 GLY B O 1
ATOM 2849 N N . ALA B 1 200 ? 30.869 165.088 15.250 1.00 40.73 179 ALA B N 1
ATOM 2850 C CA . ALA B 1 200 ? 30.717 166.220 14.344 1.00 49.61 179 ALA B CA 1
ATOM 2851 C C . ALA B 1 200 ? 29.260 166.441 13.971 1.00 38.92 179 ALA B C 1
ATOM 2852 O O . ALA B 1 200 ? 28.845 167.582 13.737 1.00 47.24 179 ALA B O 1
ATOM 2854 N N . TYR B 1 201 ? 28.469 165.368 13.920 1.00 40.00 180 TYR B N 1
ATOM 2855 C CA . TYR B 1 201 ? 27.062 165.490 13.559 1.00 39.32 180 TYR B CA 1
ATOM 2856 C C . TYR B 1 201 ? 26.232 166.048 14.710 1.00 47.06 180 TYR B C 1
ATOM 2857 O O . TYR B 1 201 ? 25.295 166.820 14.484 1.00 39.70 180 TYR B O 1
ATOM 2866 N N . ASP B 1 202 ? 26.543 165.655 15.947 1.00 36.12 181 ASP B N 1
ATOM 2867 C CA . ASP B 1 202 ? 25.797 166.188 17.080 1.00 45.02 181 ASP B CA 1
ATOM 2868 C C . ASP B 1 202 ? 26.120 167.658 17.314 1.00 45.11 181 ASP B C 1
ATOM 2869 O O . ASP B 1 202 ? 25.251 168.419 17.754 1.00 38.27 181 ASP B O 1
ATOM 2874 N N . ALA B 1 203 ? 27.353 168.078 17.021 1.00 40.22 182 ALA B N 1
ATOM 2875 C CA . ALA B 1 203 ? 27.647 169.505 17.010 1.00 37.15 182 ALA B CA 1
ATOM 2876 C C . ALA B 1 203 ? 26.869 170.213 15.909 1.00 46.80 182 ALA B C 1
ATOM 2877 O O . ALA B 1 203 ? 26.471 171.371 16.077 1.00 50.14 182 ALA B O 1
ATOM 2879 N N . SER B 1 204 ? 26.633 169.529 14.785 1.00 47.94 183 SER B N 1
ATOM 2880 C CA . SER B 1 204 ? 25.812 170.100 13.721 1.00 50.43 183 SER B CA 1
ATOM 2881 C C . SER B 1 204 ? 24.401 170.388 14.218 1.00 42.41 183 SER B C 1
ATOM 2882 O O . SER B 1 204 ? 23.847 171.463 13.964 1.00 53.21 183 SER B O 1
ATOM 2885 N N . VAL B 1 205 ? 23.802 169.431 14.931 1.00 43.02 184 VAL B N 1
ATOM 2886 C CA . VAL B 1 205 ? 22.442 169.618 15.429 1.00 51.59 184 VAL B CA 1
ATOM 2887 C C . VAL B 1 205 ? 22.400 170.691 16.511 1.00 43.71 184 VAL B C 1
ATOM 2888 O O . VAL B 1 205 ? 21.421 171.441 16.612 1.00 58.24 184 VAL B O 1
ATOM 2892 N N . ALA B 1 206 ? 23.452 170.795 17.327 1.00 40.05 185 ALA B N 1
ATOM 2893 C CA . ALA B 1 206 ? 23.462 171.784 18.401 1.00 48.12 185 ALA B CA 1
ATOM 2894 C C . ALA B 1 206 ? 23.458 173.204 17.844 1.00 63.98 185 ALA B C 1
ATOM 2895 O O . ALA B 1 206 ? 22.693 174.059 18.306 1.00 59.88 185 ALA B O 1
ATOM 2897 N N . GLU B 1 207 ? 24.304 173.471 16.845 1.00 56.13 186 GLU B N 1
ATOM 2898 C CA . GLU B 1 207 ? 24.362 174.807 16.260 1.00 56.70 186 GLU B CA 1
ATOM 2899 C C . GLU B 1 207 ? 23.042 175.179 15.595 1.00 53.83 186 GLU B C 1
ATOM 2900 O O . GLU B 1 207 ? 22.619 176.340 15.642 1.00 66.23 186 GLU B O 1
ATOM 2906 N N . LEU B 1 208 ? 22.376 174.208 14.968 1.00 47.04 187 LEU B N 1
ATOM 2907 C CA . LEU B 1 208 ? 21.088 174.478 14.344 1.00 62.48 187 LEU B CA 1
ATOM 2908 C C . LEU B 1 208 ? 19.985 174.690 15.369 1.00 69.46 187 LEU B C 1
ATOM 2909 O O . LEU B 1 208 ? 18.980 175.340 15.055 1.00 67.27 187 LEU B O 1
ATOM 2914 N N . PHE B 1 209 ? 20.146 174.160 16.583 1.00 62.83 188 PHE B N 1
ATOM 2915 C CA . PHE B 1 209 ? 19.189 174.444 17.644 1.00 63.46 188 PHE B CA 1
ATOM 2916 C C . PHE B 1 209 ? 19.294 175.880 18.137 1.00 57.83 188 PHE B C 1
ATOM 2917 O O . PHE B 1 209 ? 18.379 176.358 18.815 1.00 68.10 188 PHE B O 1
ATOM 2925 N N . GLY B 1 210 ? 20.382 176.574 17.810 1.00 64.33 189 GLY B N 1
ATOM 2926 C CA . GLY B 1 210 ? 20.501 177.988 18.102 1.00 55.88 189 GLY B CA 1
ATOM 2927 C C . GLY B 1 210 ? 19.812 178.843 17.057 1.00 70.87 189 GLY B C 1
ATOM 2928 O O . GLY B 1 210 ? 20.410 179.772 16.506 1.00 83.85 189 GLY B O 1
ATOM 2929 N N . ALA B 1 211 ? 18.551 178.529 16.774 1.00 95.86 190 ALA B N 1
ATOM 2930 C CA . ALA B 1 211 ? 17.768 179.262 15.786 1.00 81.87 190 ALA B CA 1
ATOM 2931 C C . ALA B 1 211 ? 16.275 179.040 16.014 1.00 80.68 190 ALA B C 1
ATOM 2932 O O . ALA B 1 211 ? 15.799 179.067 17.150 1.00 66.67 190 ALA B O 1
ATOM 2934 N N . GLY C 1 18 ? 3.332 154.760 38.707 1.00 57.53 -3 GLY C N 1
ATOM 2935 C CA . GLY C 1 18 ? 2.185 154.585 37.836 1.00 40.83 -3 GLY C CA 1
ATOM 2936 C C . GLY C 1 18 ? 1.832 155.830 37.048 1.00 57.47 -3 GLY C C 1
ATOM 2937 O O . GLY C 1 18 ? 2.583 156.248 36.167 1.00 76.50 -3 GLY C O 1
ATOM 2938 N N . SER C 1 19 ? 0.685 156.433 37.375 1.00 70.53 -2 SER C N 1
ATOM 2939 C CA . SER C 1 19 ? 0.187 157.624 36.690 1.00 74.29 -2 SER C CA 1
ATOM 2940 C C . SER C 1 19 ? 1.050 158.861 36.925 1.00 45.70 -2 SER C C 1
ATOM 2941 O O . SER C 1 19 ? 0.685 159.949 36.465 1.00 46.47 -2 SER C O 1
ATOM 2944 N N . HIS C 1 20 ? 2.177 158.723 37.611 1.00 42.78 -1 HIS C N 1
ATOM 2945 C CA . HIS C 1 20 ? 3.007 159.857 37.970 1.00 49.92 -1 HIS C CA 1
ATOM 2946 C C . HIS C 1 20 ? 3.871 160.293 36.792 1.00 41.36 -1 HIS C C 1
ATOM 2947 O O . HIS C 1 20 ? 4.025 159.580 35.796 1.00 44.11 -1 HIS C O 1
ATOM 2954 N N . MET C 1 21 ? 4.427 161.494 36.913 1.00 36.98 0 MET C N 1
ATOM 2955 C CA . MET C 1 21 ? 5.502 161.899 36.022 1.00 36.96 0 MET C CA 1
ATOM 2956 C C . MET C 1 21 ? 6.719 161.015 36.264 1.00 40.84 0 MET C C 1
ATOM 2957 O O . MET C 1 21 ? 6.928 160.494 37.365 1.00 34.10 0 MET C O 1
ATOM 2962 N N . LEU C 1 22 ? 7.527 160.839 35.224 1.00 39.96 1 LEU C N 1
ATOM 2963 C CA . LEU C 1 22 ? 8.644 159.906 35.271 1.00 34.77 1 LEU C CA 1
ATOM 2964 C C . LEU C 1 22 ? 9.928 160.616 34.872 1.00 32.08 1 LEU C C 1
ATOM 2965 O O . LEU C 1 22 ? 9.987 161.259 33.819 1.00 31.04 1 LEU C O 1
ATOM 2970 N N . ALA C 1 23 ? 10.948 160.497 35.716 1.00 27.41 2 ALA C N 1
ATOM 2971 C CA . ALA C 1 23 ? 12.282 160.999 35.423 1.00 31.04 2 ALA C CA 1
ATOM 2972 C C . ALA C 1 23 ? 13.265 159.839 35.426 1.00 28.26 2 ALA C C 1
ATOM 2973 O O . ALA C 1 23 ? 13.162 158.928 36.252 1.00 28.24 2 ALA C O 1
ATOM 2975 N N . VAL C 1 24 ? 14.217 159.879 34.498 1.00 31.78 3 VAL C N 1
ATOM 2976 C CA . VAL C 1 24 ? 15.268 158.874 34.390 1.00 34.44 3 VAL C CA 1
ATOM 2977 C C . VAL C 1 24 ? 16.602 159.578 34.593 1.00 32.18 3 VAL C C 1
ATOM 2978 O O . VAL C 1 24 ? 16.937 160.511 33.852 1.00 33.10 3 VAL C O 1
ATOM 2982 N N . LEU C 1 25 ? 17.356 159.137 35.596 1.00 32.81 4 LEU C N 1
ATOM 2983 C CA . LEU C 1 25 ? 18.608 159.769 35.997 1.00 35.22 4 LEU C CA 1
ATOM 2984 C C . LEU C 1 25 ? 19.748 158.780 35.793 1.00 45.07 4 LEU C C 1
ATOM 2985 O O . LEU C 1 25 ? 19.743 157.697 36.384 1.00 43.76 4 LEU C O 1
ATOM 2990 N N . ALA C 1 26 ? 20.723 159.148 34.959 1.00 32.83 5 ALA C N 1
ATOM 2991 C CA . ALA C 1 26 ? 21.885 158.288 34.712 1.00 41.53 5 ALA C CA 1
ATOM 2992 C C . ALA C 1 26 ? 23.080 159.208 34.454 1.00 44.52 5 ALA C C 1
ATOM 2993 O O . ALA C 1 26 ? 23.326 159.622 33.319 1.00 40.62 5 ALA C O 1
ATOM 2995 N N . VAL C 1 27 ? 23.821 159.508 35.518 1.00 42.12 6 VAL C N 1
ATOM 2996 C CA . VAL C 1 27 ? 24.845 160.544 35.494 1.00 45.60 6 VAL C CA 1
ATOM 2997 C C . VAL C 1 27 ? 26.212 159.934 35.774 1.00 43.33 6 VAL C C 1
ATOM 2998 O O . VAL C 1 27 ? 26.344 159.016 36.592 1.00 44.43 6 VAL C O 1
ATOM 3002 N N . SER C 1 28 ? 27.228 160.454 35.087 1.00 44.16 7 SER C N 1
ATOM 3003 C CA . SER C 1 28 ? 28.623 160.226 35.443 1.00 38.92 7 SER C CA 1
ATOM 3004 C C . SER C 1 28 ? 29.114 161.297 36.412 1.00 46.96 7 SER C C 1
ATOM 3005 O O . SER C 1 28 ? 29.639 160.981 37.484 1.00 42.06 7 SER C O 1
ATOM 3008 N N . ASP C 1 29 ? 28.941 162.566 36.048 1.00 35.81 8 ASP C N 1
ATOM 3009 C CA . ASP C 1 29 ? 29.137 163.678 36.971 1.00 41.70 8 ASP C CA 1
ATOM 3010 C C . ASP C 1 29 ? 27.915 163.769 37.878 1.00 52.00 8 ASP C C 1
ATOM 3011 O O . ASP C 1 29 ? 26.829 164.152 37.430 1.00 34.24 8 ASP C O 1
ATOM 3016 N N . LYS C 1 30 ? 28.090 163.423 39.154 1.00 52.39 9 LYS C N 1
ATOM 3017 C CA . LYS C 1 30 ? 26.999 163.362 40.118 1.00 40.54 9 LYS C CA 1
ATOM 3018 C C . LYS C 1 30 ? 26.704 164.703 40.773 1.00 49.89 9 LYS C C 1
ATOM 3019 O O . LYS C 1 30 ? 25.935 164.748 41.739 1.00 49.75 9 LYS C O 1
ATOM 3025 N N . ARG C 1 31 ? 27.295 165.788 40.282 1.00 49.00 10 ARG C N 1
ATOM 3026 C CA . ARG C 1 31 ? 27.092 167.088 40.904 1.00 40.84 10 ARG C CA 1
ATOM 3027 C C . ARG C 1 31 ? 25.632 167.514 40.796 1.00 47.31 10 ARG C C 1
ATOM 3028 O O . ARG C 1 31 ? 25.030 167.445 39.721 1.00 33.47 10 ARG C O 1
ATOM 3036 N N . ASN C 1 32 ? 25.067 167.945 41.926 1.00 43.43 11 ASN C N 1
ATOM 3037 C CA . ASN C 1 32 ? 23.704 168.456 42.054 1.00 39.28 11 ASN C CA 1
ATOM 3038 C C . ASN C 1 32 ? 22.636 167.394 41.812 1.00 35.97 11 ASN C C 1
ATOM 3039 O O . ASN C 1 32 ? 21.445 167.727 41.774 1.00 39.35 11 ASN C O 1
ATOM 3044 N N . ILE C 1 33 ? 23.015 166.124 41.655 1.00 42.59 12 ILE C N 1
ATOM 3045 C CA . ILE C 1 33 ? 22.013 165.103 41.364 1.00 49.08 12 ILE C CA 1
ATOM 3046 C C . ILE C 1 33 ? 21.189 164.780 42.604 1.00 48.27 12 ILE C C 1
ATOM 3047 O O . ILE C 1 33 ? 20.032 164.356 42.494 1.00 42.01 12 ILE C O 1
ATOM 3052 N N . GLU C 1 34 ? 21.755 164.980 43.799 1.00 48.80 13 GLU C N 1
ATOM 3053 C CA . GLU C 1 34 ? 20.988 164.705 45.013 1.00 42.13 13 GLU C CA 1
ATOM 3054 C C . GLU C 1 34 ? 19.906 165.751 45.247 1.00 45.55 13 GLU C C 1
ATOM 3055 O O . GLU C 1 34 ? 18.752 165.364 45.501 1.00 37.00 13 GLU C O 1
ATOM 3061 N N . PRO C 1 35 ? 20.178 167.061 45.178 1.00 41.89 14 PRO C N 1
ATOM 3062 C CA . PRO C 1 35 ? 19.066 168.022 45.272 1.00 37.52 14 PRO C CA 1
ATOM 3063 C C . PRO C 1 35 ? 18.050 167.879 44.151 1.00 47.74 14 PRO C C 1
ATOM 3064 O O . PRO C 1 35 ? 16.868 168.179 44.361 1.00 46.31 14 PRO C O 1
ATOM 3068 N N . LEU C 1 36 ? 18.468 167.423 42.967 1.00 38.31 15 LEU C N 1
ATOM 3069 C CA . LEU C 1 36 ? 17.523 167.254 41.868 1.00 37.53 15 LEU C CA 1
ATOM 3070 C C . LEU C 1 36 ? 16.581 166.083 42.125 1.00 42.69 15 LEU C C 1
ATOM 3071 O O . LEU C 1 36 ? 15.358 166.223 42.015 1.00 40.67 15 LEU C O 1
ATOM 3076 N N . ALA C 1 37 ? 17.134 164.914 42.461 1.00 33.24 16 ALA C N 1
ATOM 3077 C CA . ALA C 1 37 ? 16.294 163.747 42.710 1.00 42.38 16 ALA C CA 1
ATOM 3078 C C . ALA C 1 37 ? 15.389 163.961 43.918 1.00 53.53 16 ALA C C 1
ATOM 3079 O O . ALA C 1 37 ? 14.216 163.571 43.901 1.00 49.69 16 ALA C O 1
ATOM 3081 N N . ALA C 1 38 ? 15.921 164.574 44.979 1.00 35.43 17 ALA C N 1
ATOM 3082 C CA . ALA C 1 38 ? 15.103 164.865 46.151 1.00 43.34 17 ALA C CA 1
ATOM 3083 C C . ALA C 1 38 ? 13.991 165.849 45.813 1.00 34.42 17 ALA C C 1
ATOM 3084 O O . ALA C 1 38 ? 12.878 165.744 46.339 1.00 38.84 17 ALA C O 1
ATOM 3086 N N . GLY C 1 39 ? 14.274 166.811 44.934 1.00 28.41 18 GLY C N 1
ATOM 3087 C CA . GLY C 1 39 ? 13.240 167.742 44.519 1.00 37.18 18 GLY C CA 1
ATOM 3088 C C . GLY C 1 39 ? 12.140 167.068 43.721 1.00 44.41 18 GLY C C 1
ATOM 3089 O O . GLY C 1 39 ? 10.954 167.322 43.945 1.00 42.93 18 GLY C O 1
ATOM 3090 N N . LEU C 1 40 ? 12.517 166.190 42.789 1.00 37.83 19 LEU C N 1
ATOM 3091 C CA . LEU C 1 40 ? 11.524 165.500 41.972 1.00 45.98 19 LEU C CA 1
ATOM 3092 C C . LEU C 1 40 ? 10.664 164.564 42.814 1.00 40.97 19 LEU C C 1
ATOM 3093 O O . LEU C 1 40 ? 9.439 164.523 42.647 1.00 29.94 19 LEU C O 1
ATOM 3098 N N . LEU C 1 41 ? 11.283 163.809 43.727 1.00 23.73 20 LEU C N 1
ATOM 3099 C CA . LEU C 1 41 ? 10.507 162.974 44.639 1.00 40.32 20 LEU C CA 1
ATOM 3100 C C . LEU C 1 41 ? 9.579 163.822 45.502 1.00 45.14 20 LEU C C 1
ATOM 3101 O O . LEU C 1 41 ? 8.437 163.430 45.771 1.00 38.52 20 LEU C O 1
ATOM 3106 N N . ARG C 1 42 ? 10.053 164.993 45.940 1.00 39.05 21 ARG C N 1
ATOM 3107 C CA . ARG C 1 42 ? 9.211 165.903 46.709 1.00 35.18 21 ARG C CA 1
ATOM 3108 C C . ARG C 1 42 ? 8.007 166.367 45.900 1.00 43.84 21 ARG C C 1
ATOM 3109 O O . ARG C 1 42 ? 6.946 166.649 46.469 1.00 41.78 21 ARG C O 1
ATOM 3117 N N . LEU C 1 43 ? 8.150 166.443 44.579 1.00 33.40 22 LEU C N 1
ATOM 3118 C CA . LEU C 1 43 ? 7.081 166.889 43.697 1.00 37.86 22 LEU C CA 1
ATOM 3119 C C . LEU C 1 43 ? 6.111 165.779 43.325 1.00 33.90 22 LEU C C 1
ATOM 3120 O O . LEU C 1 43 ? 5.203 166.021 42.525 1.00 41.81 22 LEU C O 1
ATOM 3125 N N . GLY C 1 44 ? 6.274 164.582 43.882 1.00 37.66 23 GLY C N 1
ATOM 3126 C CA . GLY C 1 44 ? 5.423 163.466 43.532 1.00 37.80 23 GLY C CA 1
ATOM 3127 C C . GLY C 1 44 ? 5.858 162.692 42.310 1.00 35.92 23 GLY C C 1
ATOM 3128 O O . GLY C 1 44 ? 5.134 161.786 41.882 1.00 35.07 23 GLY C O 1
ATOM 3129 N N . TRP C 1 45 ? 7.014 163.015 41.737 1.00 33.93 24 TRP C N 1
ATOM 3130 C CA . TRP C 1 45 ? 7.488 162.331 40.545 1.00 28.93 24 TRP C CA 1
ATOM 3131 C C . TRP C 1 45 ? 8.005 160.936 40.882 1.00 34.74 24 TRP C C 1
ATOM 3132 O O . TRP C 1 45 ? 8.369 160.630 42.021 1.00 38.73 24 TRP C O 1
ATOM 3143 N N . ARG C 1 46 ? 8.036 160.085 39.862 1.00 40.45 25 ARG C N 1
ATOM 3144 C CA . ARG C 1 46 ? 8.783 158.837 39.919 1.00 33.97 25 ARG C CA 1
ATOM 3145 C C . ARG C 1 46 ? 10.181 159.075 39.363 1.00 33.89 25 ARG C C 1
ATOM 3146 O O . ARG C 1 46 ? 10.351 159.772 38.358 1.00 33.81 25 ARG C O 1
ATOM 3154 N N . VAL C 1 47 ? 11.185 158.509 40.029 1.00 32.86 26 VAL C N 1
ATOM 3155 C CA . VAL C 1 47 ? 12.585 158.735 39.680 1.00 37.11 26 VAL C CA 1
ATOM 3156 C C . VAL C 1 47 ? 13.273 157.383 39.539 1.00 34.20 26 VAL C C 1
ATOM 3157 O O . VAL C 1 47 ? 13.422 156.654 40.526 1.00 37.77 26 VAL C O 1
ATOM 3161 N N . ALA C 1 48 ? 13.702 157.055 38.323 1.00 30.52 27 ALA C N 1
ATOM 3162 C CA . ALA C 1 48 ? 14.479 155.854 38.052 1.00 39.96 27 ALA C CA 1
ATOM 3163 C C . ALA C 1 48 ? 15.939 156.220 37.793 1.00 29.86 27 ALA C C 1
ATOM 3164 O O . ALA C 1 48 ? 16.246 157.316 37.318 1.00 37.28 27 ALA C O 1
ATOM 3166 N N . ALA C 1 49 ? 16.839 155.291 38.115 1.00 40.55 28 ALA C N 1
ATOM 3167 C CA . ALA C 1 49 ? 18.276 155.531 38.012 1.00 44.35 28 ALA C CA 1
ATOM 3168 C C . ALA C 1 49 ? 18.988 154.195 37.838 1.00 41.42 28 ALA C C 1
ATOM 3169 O O . ALA C 1 49 ? 18.365 153.133 37.908 1.00 44.95 28 ALA C O 1
ATOM 3171 N N . THR C 1 50 ? 20.309 154.249 37.620 1.00 54.42 29 THR C N 1
ATOM 3172 C CA . THR C 1 50 ? 21.006 153.007 37.285 1.00 53.57 29 THR C CA 1
ATOM 3173 C C . THR C 1 50 ? 22.374 152.773 37.939 1.00 49.99 29 THR C C 1
ATOM 3174 O O . THR C 1 50 ? 22.582 151.713 38.539 1.00 66.62 29 THR C O 1
ATOM 3178 N N . GLU C 1 51 ? 23.321 153.710 37.824 1.00 67.62 30 GLU C N 1
ATOM 3179 C CA . GLU C 1 51 ? 24.714 153.434 38.186 1.00 81.14 30 GLU C CA 1
ATOM 3180 C C . GLU C 1 51 ? 24.924 153.656 39.682 1.00 62.73 30 GLU C C 1
ATOM 3181 O O . GLU C 1 51 ? 24.123 153.194 40.502 1.00 51.04 30 GLU C O 1
ATOM 3187 N N . GLY C 1 52 ? 26.012 154.337 40.051 1.00 56.80 31 GLY C N 1
ATOM 3188 C CA . GLY C 1 52 ? 26.099 154.937 41.365 1.00 68.59 31 GLY C CA 1
ATOM 3189 C C . GLY C 1 52 ? 25.013 155.955 41.605 1.00 73.61 31 GLY C C 1
ATOM 3190 O O . GLY C 1 52 ? 24.656 156.201 42.759 1.00 76.60 31 GLY C O 1
ATOM 3191 N N . THR C 1 53 ? 24.480 156.545 40.529 1.00 66.54 32 THR C N 1
ATOM 3192 C CA . THR C 1 53 ? 23.280 157.369 40.623 1.00 46.75 32 THR C CA 1
ATOM 3193 C C . THR C 1 53 ? 22.227 156.699 41.494 1.00 46.71 32 THR C C 1
ATOM 3194 O O . THR C 1 53 ? 21.738 157.290 42.462 1.00 46.54 32 THR C O 1
ATOM 3198 N N . TYR C 1 54 ? 21.886 155.447 41.183 1.00 43.28 33 TYR C N 1
ATOM 3199 C CA . TYR C 1 54 ? 20.933 154.726 42.019 1.00 42.35 33 TYR C CA 1
ATOM 3200 C C . TYR C 1 54 ? 21.471 154.551 43.434 1.00 51.30 33 TYR C C 1
ATOM 3201 O O . TYR C 1 54 ? 20.800 154.901 44.411 1.00 56.07 33 TYR C O 1
ATOM 3210 N N . ARG C 1 55 ? 22.693 154.026 43.567 1.00 64.89 34 ARG C N 1
ATOM 3211 C CA . ARG C 1 55 ? 23.211 153.724 44.898 1.00 51.44 34 ARG C CA 1
ATOM 3212 C C . ARG C 1 55 ? 23.544 154.988 45.682 1.00 50.30 34 ARG C C 1
ATOM 3213 O O . ARG C 1 55 ? 23.385 155.008 46.908 1.00 48.69 34 ARG C O 1
ATOM 3221 N N . LEU C 1 56 ? 23.996 156.050 45.010 1.00 52.93 35 LEU C N 1
ATOM 3222 C CA . LEU C 1 56 ? 24.238 157.306 45.715 1.00 53.72 35 LEU C CA 1
ATOM 3223 C C . LEU C 1 56 ? 22.943 157.873 46.283 1.00 56.06 35 LEU C C 1
ATOM 3224 O O . LEU C 1 56 ? 22.912 158.350 47.424 1.00 60.01 35 LEU C O 1
ATOM 3229 N N . LEU C 1 57 ? 21.857 157.817 45.506 1.00 46.44 36 LEU C N 1
ATOM 3230 C CA . LEU C 1 57 ? 20.589 158.363 45.977 1.00 51.43 36 LEU C CA 1
ATOM 3231 C C . LEU C 1 57 ? 19.951 157.475 47.039 1.00 48.39 36 LEU C C 1
ATOM 3232 O O . LEU C 1 57 ? 19.322 157.988 47.973 1.00 49.85 36 LEU C O 1
ATOM 3237 N N . ARG C 1 58 ? 20.105 156.152 46.925 1.00 49.73 37 ARG C N 1
ATOM 3238 C CA . ARG C 1 58 ? 19.542 155.255 47.932 1.00 47.05 37 ARG C CA 1
ATOM 3239 C C . ARG C 1 58 ? 20.284 155.374 49.259 1.00 62.61 37 ARG C C 1
ATOM 3240 O O . ARG C 1 58 ? 19.658 155.393 50.326 1.00 63.26 37 ARG C O 1
ATOM 3248 N N . ASP C 1 59 ? 21.618 155.452 49.216 1.00 54.37 38 ASP C N 1
ATOM 3249 C CA . ASP C 1 59 ? 22.383 155.639 50.445 1.00 56.33 38 ASP C CA 1
ATOM 3250 C C . ASP C 1 59 ? 22.050 156.964 51.115 1.00 56.72 38 ASP C C 1
ATOM 3251 O O . ASP C 1 59 ? 22.111 157.070 52.346 1.00 60.79 38 ASP C O 1
ATOM 3256 N N . ALA C 1 60 ? 21.697 157.982 50.331 1.00 56.63 39 ALA C N 1
ATOM 3257 C CA . ALA C 1 60 ? 21.305 159.276 50.873 1.00 53.58 39 ALA C CA 1
ATOM 3258 C C . ALA C 1 60 ? 19.874 159.294 51.392 1.00 48.05 39 ALA C C 1
ATOM 3259 O O . ALA C 1 60 ? 19.392 160.360 51.791 1.00 49.69 39 ALA C O 1
ATOM 3261 N N . GLY C 1 61 ? 19.185 158.157 51.391 1.00 47.00 40 GLY C N 1
ATOM 3262 C CA . GLY C 1 61 ? 17.843 158.084 51.930 1.00 52.43 40 GLY C CA 1
ATOM 3263 C C . GLY C 1 61 ? 16.731 158.407 50.961 1.00 51.06 40 GLY C C 1
ATOM 3264 O O . GLY C 1 61 ? 15.610 158.683 51.401 1.00 61.28 40 GLY C O 1
ATOM 3265 N N . HIS C 1 62 ? 16.996 158.384 49.658 1.00 55.60 41 HIS C N 1
ATOM 3266 C CA . HIS C 1 62 ? 15.987 158.675 48.649 1.00 52.29 41 HIS C CA 1
ATOM 3267 C C . HIS C 1 62 ? 15.478 157.374 48.042 1.00 55.63 41 HIS C C 1
ATOM 3268 O O . HIS C 1 62 ? 16.272 156.498 47.683 1.00 54.95 41 HIS C O 1
ATOM 3275 N N . GLU C 1 63 ? 14.158 157.254 47.928 1.00 48.88 42 GLU C N 1
ATOM 3276 C CA . GLU C 1 63 ? 13.535 156.031 47.424 1.00 59.11 42 GLU C CA 1
ATOM 3277 C C . GLU C 1 63 ? 13.316 156.116 45.912 1.00 51.62 42 GLU C C 1
ATOM 3278 O O . GLU C 1 63 ? 12.205 155.994 45.395 1.00 53.17 42 GLU C O 1
ATOM 3284 N N . VAL C 1 64 ? 14.420 156.337 45.198 1.00 49.09 43 VAL C N 1
ATOM 3285 C CA . VAL C 1 64 ? 14.399 156.181 43.750 1.00 42.30 43 VAL C CA 1
ATOM 3286 C C . VAL C 1 64 ? 14.295 154.699 43.400 1.00 39.89 43 VAL C C 1
ATOM 3287 O O . VAL C 1 64 ? 14.536 153.812 44.227 1.00 49.07 43 VAL C O 1
ATOM 3291 N N . GLU C 1 65 ? 13.920 154.426 42.157 1.00 37.47 44 GLU C N 1
ATOM 3292 C CA . GLU C 1 65 ? 13.816 153.060 41.668 1.00 49.14 44 GLU C CA 1
ATOM 3293 C C . GLU C 1 65 ? 14.901 152.785 40.635 1.00 39.26 44 GLU C C 1
ATOM 3294 O O . GLU C 1 65 ? 15.573 153.694 40.140 1.00 36.55 44 GLU C O 1
ATOM 3300 N N . ARG C 1 66 ? 15.072 151.504 40.322 1.00 36.10 45 ARG C N 1
ATOM 3301 C CA . ARG C 1 66 ? 16.021 151.076 39.306 1.00 48.58 45 ARG C CA 1
ATOM 3302 C C . ARG C 1 66 ? 15.374 151.125 37.929 1.00 42.48 45 ARG C C 1
ATOM 3303 O O . ARG C 1 66 ? 14.188 150.821 37.775 1.00 44.72 45 ARG C O 1
ATOM 3311 N N . ILE C 1 67 ? 16.166 151.506 36.925 1.00 42.56 46 ILE C N 1
ATOM 3312 C CA . ILE C 1 67 ? 15.701 151.395 35.547 1.00 42.13 46 ILE C CA 1
ATOM 3313 C C . ILE C 1 67 ? 15.448 149.936 35.193 1.00 41.25 46 ILE C C 1
ATOM 3314 O O . ILE C 1 67 ? 14.527 149.622 34.428 1.00 46.92 46 ILE C O 1
ATOM 3319 N N . ALA C 1 68 ? 16.238 149.021 35.763 1.00 47.05 47 ALA C N 1
ATOM 3320 C CA . ALA C 1 68 ? 16.089 147.603 35.452 1.00 56.35 47 ALA C CA 1
ATOM 3321 C C . ALA C 1 68 ? 14.735 147.061 35.892 1.00 42.27 47 ALA C C 1
ATOM 3322 O O . ALA C 1 68 ? 14.225 146.111 35.287 1.00 62.25 47 ALA C O 1
ATOM 3324 N N . ASP C 1 69 ? 14.139 147.641 36.931 1.00 45.24 48 ASP C N 1
ATOM 3325 C CA . ASP C 1 69 ? 12.850 147.183 37.435 1.00 51.79 48 ASP C CA 1
ATOM 3326 C C . ASP C 1 69 ? 11.665 147.851 36.749 1.00 45.26 48 ASP C C 1
ATOM 3327 O O . ASP C 1 69 ? 10.519 147.533 37.081 1.00 61.60 48 ASP C O 1
ATOM 3332 N N . LEU C 1 70 ? 11.907 148.767 35.815 1.00 54.24 49 LEU C N 1
ATOM 3333 C CA . LEU C 1 70 ? 10.817 149.337 35.037 1.00 42.33 49 LEU C CA 1
ATOM 3334 C C . LEU C 1 70 ? 10.175 148.254 34.178 1.00 55.97 49 LEU C C 1
ATOM 3335 O O . LEU C 1 70 ? 10.861 147.383 33.635 1.00 52.82 49 LEU C O 1
ATOM 3340 N N . ALA C 1 71 ? 8.850 148.309 34.064 1.00 49.72 50 ALA C N 1
ATOM 3341 C CA . ALA C 1 71 ? 8.099 147.249 33.404 1.00 49.55 50 ALA C CA 1
ATOM 3342 C C . ALA C 1 71 ? 8.556 147.074 31.962 1.00 53.77 50 ALA C C 1
ATOM 3343 O O . ALA C 1 71 ? 8.555 148.027 31.177 1.00 48.53 50 ALA C O 1
ATOM 3345 N N . GLY C 1 72 ? 8.950 145.851 31.618 1.00 46.74 51 GLY C N 1
ATOM 3346 C CA . GLY C 1 72 ? 9.372 145.535 30.273 1.00 42.12 51 GLY C CA 1
ATOM 3347 C C . GLY C 1 72 ? 10.811 145.865 29.950 1.00 48.87 51 GLY C C 1
ATOM 3348 O O . GLY C 1 72 ? 11.232 145.650 28.807 1.00 59.32 51 GLY C O 1
ATOM 3349 N N . VAL C 1 73 ? 11.580 146.379 30.903 1.00 46.59 52 VAL C N 1
ATOM 3350 C CA . VAL C 1 73 ? 12.983 146.694 30.650 1.00 40.71 52 VAL C CA 1
ATOM 3351 C C . VAL C 1 73 ? 13.769 145.389 30.630 1.00 40.97 52 VAL C C 1
ATOM 3352 O O . VAL C 1 73 ? 13.740 144.628 31.608 1.00 40.68 52 VAL C O 1
ATOM 3356 N N . PRO C 1 74 ? 14.473 145.084 29.540 1.00 46.15 53 PRO C N 1
ATOM 3357 C CA . PRO C 1 74 ? 15.193 143.805 29.453 1.00 39.89 53 PRO C CA 1
ATOM 3358 C C . PRO C 1 74 ? 16.525 143.873 30.186 1.00 40.50 53 PRO C C 1
ATOM 3359 O O . PRO C 1 74 ? 17.299 144.817 30.012 1.00 46.25 53 PRO C O 1
ATOM 3363 N N . THR C 1 75 ? 16.788 142.863 31.011 1.00 41.70 54 THR C N 1
ATOM 3364 C CA . THR C 1 75 ? 18.073 142.721 31.677 1.00 44.39 54 THR C CA 1
ATOM 3365 C C . THR C 1 75 ? 18.999 141.762 30.940 1.00 48.42 54 THR C C 1
ATOM 3366 O O . THR C 1 75 ? 20.063 141.417 31.465 1.00 47.40 54 THR C O 1
ATOM 3370 N N . LEU C 1 76 ? 18.616 141.333 29.737 1.00 45.53 55 LEU C N 1
ATOM 3371 C CA . LEU C 1 76 ? 19.440 140.435 28.937 1.00 45.35 55 LEU C CA 1
ATOM 3372 C C . LEU C 1 76 ? 20.827 141.022 28.705 1.00 46.89 55 LEU C C 1
ATOM 3373 O O . LEU C 1 76 ? 21.008 142.241 28.638 1.00 44.93 55 LEU C O 1
ATOM 3378 N N . LEU C 1 77 ? 21.810 140.131 28.571 1.00 44.61 56 LEU C N 1
ATOM 3379 C CA . LEU C 1 77 ? 23.175 140.509 28.212 1.00 38.82 56 LEU C CA 1
ATOM 3380 C C . LEU C 1 77 ? 23.745 141.531 29.197 1.00 54.14 56 LEU C C 1
ATOM 3381 O O . LEU C 1 77 ? 24.247 142.589 28.810 1.00 38.38 56 LEU C O 1
ATOM 3386 N N . GLY C 1 78 ? 23.642 141.210 30.486 1.00 44.33 57 GLY C N 1
ATOM 3387 C CA . GLY C 1 78 ? 24.234 142.035 31.527 1.00 40.88 57 GLY C CA 1
ATOM 3388 C C . GLY C 1 78 ? 23.748 143.467 31.565 1.00 52.49 57 GLY C C 1
ATOM 3389 O O . GLY C 1 78 ? 24.511 144.362 31.943 1.00 50.61 57 GLY C O 1
ATOM 3390 N N . GLY C 1 79 ? 22.499 143.714 31.176 1.00 41.29 58 GLY C N 1
ATOM 3391 C CA . GLY C 1 79 ? 21.938 145.046 31.232 1.00 34.88 58 GLY C CA 1
ATOM 3392 C C . GLY C 1 79 ? 22.400 145.999 30.152 1.00 42.37 58 GLY C C 1
ATOM 3393 O O . GLY C 1 79 ? 21.987 147.167 30.167 1.00 47.27 58 GLY C O 1
ATOM 3394 N N . ARG C 1 80 ? 23.229 145.545 29.207 1.00 39.08 59 ARG C N 1
ATOM 3395 C CA . ARG C 1 80 ? 23.724 146.411 28.139 1.00 51.99 59 ARG C CA 1
ATOM 3396 C C . ARG C 1 80 ? 22.609 146.968 27.267 1.00 39.48 59 ARG C C 1
ATOM 3397 O O . ARG C 1 80 ? 22.867 147.858 26.449 1.00 43.47 59 ARG C O 1
ATOM 3405 N N . VAL C 1 81 ? 21.379 146.480 27.432 1.00 46.69 60 VAL C N 1
ATOM 3406 C CA . VAL C 1 81 ? 20.278 146.790 26.532 1.00 43.87 60 VAL C CA 1
ATOM 3407 C C . VAL C 1 81 ? 19.107 147.449 27.253 1.00 43.89 60 VAL C C 1
ATOM 3408 O O . VAL C 1 81 ? 18.185 147.946 26.599 1.00 33.82 60 VAL C O 1
ATOM 3412 N N . LYS C 1 82 ? 19.194 147.595 28.583 1.00 34.30 61 LYS C N 1
ATOM 3413 C CA . LYS C 1 82 ? 18.088 148.075 29.417 1.00 42.61 61 LYS C CA 1
ATOM 3414 C C . LYS C 1 82 ? 17.370 149.284 28.824 1.00 38.76 61 LYS C C 1
ATOM 3415 O O . LYS C 1 82 ? 16.135 149.335 28.801 1.00 48.48 61 LYS C O 1
ATOM 3421 N N . THR C 1 83 ? 18.122 150.278 28.356 1.00 39.37 62 THR C N 1
ATOM 3422 C CA . THR C 1 83 ? 17.537 151.539 27.923 1.00 31.30 62 THR C CA 1
ATOM 3423 C C . THR C 1 83 ? 17.411 151.656 26.409 1.00 33.86 62 THR C C 1
ATOM 3424 O O . THR C 1 83 ? 17.028 152.721 25.915 1.00 46.89 62 THR C O 1
ATOM 3428 N N . LEU C 1 84 ? 17.707 150.592 25.660 1.00 43.98 63 LEU C N 1
ATOM 3429 C CA . LEU C 1 84 ? 17.726 150.653 24.203 1.00 41.63 63 LEU C CA 1
ATOM 3430 C C . LEU C 1 84 ? 16.564 149.899 23.563 1.00 38.12 63 LEU C C 1
ATOM 3431 O O . LEU C 1 84 ? 16.669 149.471 22.409 1.00 36.73 63 LEU C O 1
ATOM 3436 N N . THR C 1 85 ? 15.456 149.728 24.282 1.00 38.03 64 THR C N 1
ATOM 3437 C CA . THR C 1 85 ? 14.277 149.097 23.700 1.00 34.99 64 THR C CA 1
ATOM 3438 C C . THR C 1 85 ? 13.048 149.985 23.865 1.00 39.90 64 THR C C 1
ATOM 3439 O O . THR C 1 85 ? 13.168 151.164 24.210 1.00 44.80 64 THR C O 1
ATOM 3443 N N . VAL C 1 86 ? 11.861 149.415 23.640 1.00 38.23 65 VAL C N 1
ATOM 3444 C CA . VAL C 1 86 ? 10.649 150.218 23.507 1.00 39.38 65 VAL C CA 1
ATOM 3445 C C . VAL C 1 86 ? 10.277 150.887 24.826 1.00 42.10 65 VAL C C 1
ATOM 3446 O O . VAL C 1 86 ? 9.764 152.011 24.837 1.00 45.86 65 VAL C O 1
ATOM 3450 N N . SER C 1 87 ? 10.513 150.212 25.954 1.00 30.96 66 SER C N 1
ATOM 3451 C CA . SER C 1 87 ? 10.065 150.743 27.241 1.00 37.82 66 SER C CA 1
ATOM 3452 C C . SER C 1 87 ? 10.657 152.122 27.512 1.00 47.19 66 SER C C 1
ATOM 3453 O O . SER C 1 87 ? 9.931 153.071 27.833 1.00 49.38 66 SER C O 1
ATOM 3456 N N . VAL C 1 88 ? 11.975 152.257 27.376 1.00 26.05 67 VAL C N 1
ATOM 3457 C CA . VAL C 1 88 ? 12.616 153.541 27.638 1.00 34.58 67 VAL C CA 1
ATOM 3458 C C . VAL C 1 88 ? 12.584 154.427 26.399 1.00 40.42 67 VAL C C 1
ATOM 3459 O O . VAL C 1 88 ? 12.139 155.579 26.456 1.00 47.46 67 VAL C O 1
ATOM 3463 N N . MET C 1 89 ? 13.055 153.907 25.261 1.00 36.97 68 MET C N 1
ATOM 3464 C CA . MET C 1 89 ? 13.135 154.724 24.054 1.00 39.83 68 MET C CA 1
ATOM 3465 C C . MET C 1 89 ? 11.756 155.130 23.548 1.00 42.43 68 MET C C 1
ATOM 3466 O O . MET C 1 89 ? 11.606 156.208 22.963 1.00 36.10 68 MET C O 1
ATOM 3471 N N . GLY C 1 90 ? 10.741 154.289 23.758 1.00 37.57 69 GLY C N 1
ATOM 3472 C CA . GLY C 1 90 ? 9.394 154.673 23.375 1.00 33.12 69 GLY C CA 1
ATOM 3473 C C . GLY C 1 90 ? 8.817 155.741 24.283 1.00 35.84 69 GLY C C 1
ATOM 3474 O O . GLY C 1 90 ? 8.132 156.658 23.821 1.00 33.19 69 GLY C O 1
ATOM 3475 N N . GLY C 1 91 ? 9.087 155.641 25.586 1.00 35.70 70 GLY C N 1
ATOM 3476 C CA . GLY C 1 91 ? 8.656 156.672 26.513 1.00 34.87 70 GLY C CA 1
ATOM 3477 C C . GLY C 1 91 ? 9.271 158.025 26.235 1.00 35.61 70 GLY C C 1
ATOM 3478 O O . GLY C 1 91 ? 8.704 159.049 26.631 1.00 35.76 70 GLY C O 1
ATOM 3479 N N . ILE C 1 92 ? 10.408 158.052 25.547 1.00 37.96 71 ILE C N 1
ATOM 3480 C CA . ILE C 1 92 ? 11.089 159.297 25.209 1.00 30.41 71 ILE C CA 1
ATOM 3481 C C . ILE C 1 92 ? 10.670 159.808 23.836 1.00 32.09 71 ILE C C 1
ATOM 3482 O O . ILE C 1 92 ? 10.354 160.988 23.668 1.00 38.79 71 ILE C O 1
ATOM 3487 N N . LEU C 1 93 ? 10.659 158.929 22.834 1.00 33.00 72 LEU C N 1
ATOM 3488 C CA . LEU C 1 93 ? 10.547 159.350 21.443 1.00 37.54 72 LEU C CA 1
ATOM 3489 C C . LEU C 1 93 ? 9.112 159.499 20.961 1.00 36.72 72 LEU C C 1
ATOM 3490 O O . LEU C 1 93 ? 8.888 160.134 19.923 1.00 36.03 72 LEU C O 1
ATOM 3495 N N . ALA C 1 94 ? 8.143 158.929 21.673 1.00 33.55 73 ALA C N 1
ATOM 3496 C CA . ALA C 1 94 ? 6.758 159.004 21.233 1.00 44.68 73 ALA C CA 1
ATOM 3497 C C . ALA C 1 94 ? 6.283 160.451 21.181 1.00 39.84 73 ALA C C 1
ATOM 3498 O O . ALA C 1 94 ? 6.572 161.253 22.073 1.00 37.70 73 ALA C O 1
ATOM 3500 N N . ARG C 1 95 ? 5.560 160.784 20.116 1.00 42.90 74 ARG C N 1
ATOM 3501 C CA . ARG C 1 95 ? 4.994 162.112 19.963 1.00 37.48 74 ARG C CA 1
ATOM 3502 C C . ARG C 1 95 ? 3.697 162.215 20.760 1.00 60.20 74 ARG C C 1
ATOM 3503 O O . ARG C 1 95 ? 3.219 161.245 21.355 1.00 55.95 74 ARG C O 1
ATOM 3511 N N . GLU C 1 96 ? 3.115 163.411 20.779 1.00 64.59 75 GLU C N 1
ATOM 3512 C CA . GLU C 1 96 ? 1.796 163.601 21.359 1.00 60.43 75 GLU C CA 1
ATOM 3513 C C . GLU C 1 96 ? 0.681 163.317 20.365 1.00 54.26 75 GLU C C 1
ATOM 3514 O O . GLU C 1 96 ? -0.468 163.694 20.617 1.00 77.14 75 GLU C O 1
ATOM 3520 N N . THR C 1 97 ? 0.989 162.672 19.243 1.00 73.11 76 THR C N 1
ATOM 3521 C CA . THR C 1 97 ? -0.061 162.270 18.324 1.00 57.91 76 THR C CA 1
ATOM 3522 C C . THR C 1 97 ? -0.919 161.182 18.960 1.00 66.63 76 THR C C 1
ATOM 3523 O O . THR C 1 97 ? -0.484 160.448 19.851 1.00 69.65 76 THR C O 1
ATOM 3527 N N . GLU C 1 98 ? -2.164 161.103 18.497 1.00 70.62 77 GLU C N 1
ATOM 3528 C CA . GLU C 1 98 ? -3.163 160.257 19.137 1.00 71.24 77 GLU C CA 1
ATOM 3529 C C . GLU C 1 98 ? -2.916 158.783 18.848 1.00 56.08 77 GLU C C 1
ATOM 3530 O O . GLU C 1 98 ? -3.331 157.919 19.630 1.00 51.47 77 GLU C O 1
ATOM 3536 N N . SER C 1 99 ? -2.244 158.479 17.738 1.00 51.85 78 SER C N 1
ATOM 3537 C CA . SER C 1 99 ? -1.863 157.100 17.460 1.00 56.98 78 SER C CA 1
ATOM 3538 C C . SER C 1 99 ? -0.726 156.649 18.372 1.00 54.97 78 SER C C 1
ATOM 3539 O O . SER C 1 99 ? -0.721 155.507 18.847 1.00 50.56 78 SER C O 1
ATOM 3542 N N . ASP C 1 100 ? 0.244 157.532 18.633 1.00 48.06 79 ASP C N 1
ATOM 3543 C CA . ASP C 1 100 ? 1.336 157.190 19.541 1.00 38.38 79 ASP C CA 1
ATOM 3544 C C . ASP C 1 100 ? 0.829 157.018 20.967 1.00 49.45 79 ASP C C 1
ATOM 3545 O O . ASP C 1 100 ? 1.201 156.062 21.658 1.00 44.67 79 ASP C O 1
ATOM 3550 N N . LEU C 1 101 ? -0.022 157.940 21.428 1.00 54.40 80 LEU C N 1
ATOM 3551 C CA . LEU C 1 101 ? -0.521 157.865 22.798 1.00 56.89 80 LEU C CA 1
ATOM 3552 C C . LEU C 1 101 ? -1.369 156.620 23.019 1.00 54.24 80 LEU C C 1
ATOM 3553 O O . LEU C 1 101 ? -1.372 156.059 24.121 1.00 51.50 80 LEU C O 1
ATOM 3558 N N . ARG C 1 102 ? -2.090 156.169 21.991 1.00 55.99 81 ARG C N 1
ATOM 3559 C CA . ARG C 1 102 ? -2.858 154.937 22.125 1.00 57.13 81 ARG C CA 1
ATOM 3560 C C . ARG C 1 102 ? -1.941 153.721 22.158 1.00 59.05 81 ARG C C 1
ATOM 3561 O O . ARG C 1 102 ? -2.176 152.779 22.925 1.00 56.20 81 ARG C O 1
ATOM 3569 N N . GLU C 1 103 ? -0.889 153.725 21.336 1.00 45.49 82 GLU C N 1
ATOM 3570 C CA . GLU C 1 103 ? 0.045 152.604 21.330 1.00 55.83 82 GLU C CA 1
ATOM 3571 C C . GLU C 1 103 ? 0.814 152.517 22.644 1.00 48.79 82 GLU C C 1
ATOM 3572 O O . GLU C 1 103 ? 1.093 151.415 23.130 1.00 48.33 82 GLU C O 1
ATOM 3578 N N . MET C 1 104 ? 1.164 153.664 23.233 1.00 40.07 83 MET C N 1
ATOM 3579 C CA . MET C 1 104 ? 1.812 153.652 24.542 1.00 49.16 83 MET C CA 1
ATOM 3580 C C . MET C 1 104 ? 0.904 153.026 25.590 1.00 46.02 83 MET C C 1
ATOM 3581 O O . MET C 1 104 ? 1.336 152.175 26.377 1.00 50.87 83 MET C O 1
ATOM 3586 N N . ALA C 1 105 ? -0.363 153.445 25.619 1.00 48.28 84 ALA C N 1
ATOM 3587 C CA . ALA C 1 105 ? -1.322 152.844 26.539 1.00 55.09 84 ALA C CA 1
ATOM 3588 C C . ALA C 1 105 ? -1.529 151.369 26.226 1.00 46.92 84 ALA C C 1
ATOM 3589 O O . ALA C 1 105 ? -1.678 150.546 27.137 1.00 56.70 84 ALA C O 1
ATOM 3591 N N . GLU C 1 106 ? -1.532 151.016 24.939 1.00 49.06 85 GLU C N 1
ATOM 3592 C CA . GLU C 1 106 ? -1.735 149.627 24.540 1.00 46.91 85 GLU C CA 1
ATOM 3593 C C . GLU C 1 106 ? -0.593 148.739 25.018 1.00 63.09 85 GLU C C 1
ATOM 3594 O O . GLU C 1 106 ? -0.824 147.618 25.485 1.00 67.28 85 GLU C O 1
ATOM 3600 N N . TYR C 1 107 ? 0.642 149.221 24.913 1.00 63.37 86 TYR C N 1
ATOM 3601 C CA . TYR C 1 107 ? 1.811 148.447 25.307 1.00 60.39 86 TYR C CA 1
ATOM 3602 C C . TYR C 1 107 ? 2.258 148.727 26.736 1.00 53.73 86 TYR C C 1
ATOM 3603 O O . TYR C 1 107 ? 3.247 148.138 27.185 1.00 53.30 86 TYR C O 1
ATOM 3612 N N . GLY C 1 108 ? 1.558 149.597 27.460 1.00 51.62 87 GLY C N 1
ATOM 3613 C CA . GLY C 1 108 ? 1.948 149.928 28.817 1.00 53.66 87 GLY C CA 1
ATOM 3614 C C . GLY C 1 108 ? 3.297 150.615 28.892 1.00 59.20 87 GLY C C 1
ATOM 3615 O O . GLY C 1 108 ? 4.152 150.240 29.700 1.00 57.56 87 GLY C O 1
ATOM 3616 N N . ILE C 1 109 ? 3.504 151.616 28.045 1.00 56.60 88 ILE C N 1
ATOM 3617 C CA . ILE C 1 109 ? 4.735 152.396 28.017 1.00 50.23 88 ILE C CA 1
ATOM 3618 C C . ILE C 1 109 ? 4.426 153.769 28.609 1.00 45.86 88 ILE C C 1
ATOM 3619 O O . ILE C 1 109 ? 3.768 154.590 27.952 1.00 44.16 88 ILE C O 1
ATOM 3624 N N . PRO C 1 110 ? 4.865 154.066 29.829 1.00 43.93 89 PRO C N 1
ATOM 3625 C CA . PRO C 1 110 ? 4.667 155.416 30.362 1.00 42.15 89 PRO C CA 1
ATOM 3626 C C . PRO C 1 110 ? 5.582 156.411 29.669 1.00 39.36 89 PRO C C 1
ATOM 3627 O O . PRO C 1 110 ? 6.702 156.089 29.265 1.00 36.18 89 PRO C O 1
ATOM 3631 N N . ARG C 1 111 ? 5.076 157.630 29.510 1.00 30.28 90 ARG C N 1
ATOM 3632 C CA . ARG C 1 111 ? 5.898 158.715 29.001 1.00 35.10 90 ARG C CA 1
ATOM 3633 C C . ARG C 1 111 ? 7.002 159.044 29.999 1.00 37.23 90 ARG C C 1
ATOM 3634 O O . ARG C 1 111 ? 6.767 159.111 31.208 1.00 44.70 90 ARG C O 1
ATOM 3642 N N . ILE C 1 112 ? 8.217 159.227 29.491 1.00 40.20 91 ILE C N 1
ATOM 3643 C CA . ILE C 1 112 ? 9.336 159.686 30.307 1.00 28.69 91 ILE C CA 1
ATOM 3644 C C . ILE C 1 112 ? 9.407 161.201 30.164 1.00 37.80 91 ILE C C 1
ATOM 3645 O O . ILE C 1 112 ? 9.679 161.722 29.078 1.00 36.71 91 ILE C O 1
ATOM 3650 N N . ASP C 1 113 ? 9.153 161.911 31.263 1.00 31.26 92 ASP C N 1
ATOM 3651 C CA . ASP C 1 113 ? 9.037 163.363 31.230 1.00 32.73 92 ASP C CA 1
ATOM 3652 C C . ASP C 1 113 ? 10.368 164.081 31.378 1.00 36.16 92 ASP C C 1
ATOM 3653 O O . ASP C 1 113 ? 10.471 165.248 30.982 1.00 34.99 92 ASP C O 1
ATOM 3658 N N . LEU C 1 114 ? 11.383 163.424 31.933 1.00 33.75 93 LEU C N 1
ATOM 3659 C CA . LEU C 1 114 ? 12.672 164.068 32.141 1.00 35.11 93 LEU C CA 1
ATOM 3660 C C . LEU C 1 114 ? 13.776 163.034 31.993 1.00 33.32 93 LEU C C 1
ATOM 3661 O O . LEU C 1 114 ? 13.693 161.946 32.570 1.00 35.83 93 LEU C O 1
ATOM 3666 N N . VAL C 1 115 ? 14.809 163.386 31.234 1.00 29.84 94 VAL C N 1
ATOM 3667 C CA . VAL C 1 115 ? 16.010 162.571 31.095 1.00 39.47 94 VAL C CA 1
ATOM 3668 C C . VAL C 1 115 ? 17.186 163.404 31.587 1.00 29.85 94 VAL C C 1
ATOM 3669 O O . VAL C 1 115 ? 17.390 164.532 31.123 1.00 31.27 94 VAL C O 1
ATOM 3673 N N . CYS C 1 116 ? 17.941 162.861 32.542 1.00 33.49 95 CYS C N 1
ATOM 3674 C CA . CYS C 1 116 ? 19.138 163.511 33.071 1.00 37.33 95 CYS C CA 1
ATOM 3675 C C . CYS C 1 116 ? 20.327 162.598 32.805 1.00 31.13 95 CYS C C 1
ATOM 3676 O O . CYS C 1 116 ? 20.466 161.547 33.441 1.00 37.69 95 CYS C O 1
ATOM 3679 N N . ASN C 1 117 ? 21.185 163.003 31.875 1.00 31.55 96 ASN C N 1
ATOM 3680 C CA . ASN C 1 117 ? 22.284 162.167 31.417 1.00 41.96 96 ASN C CA 1
ATOM 3681 C C . ASN C 1 117 ? 23.515 163.037 31.222 1.00 40.08 96 ASN C C 1
ATOM 3682 O O . ASN C 1 117 ? 23.421 164.118 30.633 1.00 42.25 96 ASN C O 1
ATOM 3687 N N . ASN C 1 118 ? 24.660 162.580 31.724 1.00 38.16 97 ASN C N 1
ATOM 3688 C CA . ASN C 1 118 ? 25.910 163.290 31.489 1.00 41.72 97 ASN C CA 1
ATOM 3689 C C . ASN C 1 118 ? 27.043 162.282 31.356 1.00 36.55 97 ASN C C 1
ATOM 3690 O O . ASN C 1 118 ? 26.908 161.107 31.707 1.00 42.25 97 ASN C O 1
ATOM 3695 N N . TYR C 1 119 ? 28.170 162.765 30.842 1.00 47.70 98 TYR C N 1
ATOM 3696 C CA . TYR C 1 119 ? 29.340 161.935 30.606 1.00 44.89 98 TYR C CA 1
ATOM 3697 C C . TYR C 1 119 ? 30.592 162.718 30.965 1.00 48.33 98 TYR C C 1
ATOM 3698 O O . TYR C 1 119 ? 30.648 163.941 30.810 1.00 42.14 98 TYR C O 1
ATOM 3707 N N . TYR C 1 120 ? 31.591 162.000 31.462 1.00 37.00 99 TYR C N 1
ATOM 3708 C CA . TYR C 1 120 ? 32.935 162.546 31.543 1.00 36.48 99 TYR C CA 1
ATOM 3709 C C . TYR C 1 120 ? 33.598 162.404 30.181 1.00 38.18 99 TYR C C 1
ATOM 3710 O O . TYR C 1 120 ? 33.510 161.345 29.550 1.00 39.94 99 TYR C O 1
ATOM 3719 N N . LEU C 1 121 ? 34.229 163.476 29.710 1.00 37.13 100 LEU C N 1
ATOM 3720 C CA . LEU C 1 121 ? 35.048 163.366 28.512 1.00 48.63 100 LEU C CA 1
ATOM 3721 C C . LEU C 1 121 ? 36.149 162.343 28.750 1.00 44.33 100 LEU C C 1
ATOM 3722 O O . LEU C 1 121 ? 36.710 162.255 29.845 1.00 43.01 100 LEU C O 1
ATOM 3727 N N . LEU C 1 122 ? 36.436 161.546 27.733 1.00 42.56 101 LEU C N 1
ATOM 3728 C CA . LEU C 1 122 ? 37.496 160.561 27.867 1.00 54.16 101 LEU C CA 1
ATOM 3729 C C . LEU C 1 122 ? 38.847 161.270 27.945 1.00 48.41 101 LEU C C 1
ATOM 3730 O O . LEU C 1 122 ? 39.042 162.309 27.305 1.00 50.50 101 LEU C O 1
ATOM 3735 N N . PRO C 1 123 ? 39.788 160.751 28.733 1.00 42.56 102 PRO C N 1
ATOM 3736 C CA . PRO C 1 123 ? 41.066 161.452 28.910 1.00 47.85 102 PRO C CA 1
ATOM 3737 C C . PRO C 1 123 ? 41.852 161.535 27.610 1.00 60.07 102 PRO C C 1
ATOM 3738 O O . PRO C 1 123 ? 41.760 160.663 26.743 1.00 52.13 102 PRO C O 1
ATOM 3742 N N . GLU C 1 124 ? 42.627 162.611 27.484 1.00 54.65 103 GLU C N 1
ATOM 3743 C CA . GLU C 1 124 ? 43.448 162.823 26.305 1.00 71.47 103 GLU C CA 1
ATOM 3744 C C . GLU C 1 124 ? 44.598 161.814 26.274 1.00 62.36 103 GLU C C 1
ATOM 3745 O O . GLU C 1 124 ? 44.999 161.287 27.314 1.00 49.35 103 GLU C O 1
ATOM 3751 N N . PRO C 1 125 ? 45.142 161.526 25.085 1.00 77.06 104 PRO C N 1
ATOM 3752 C CA . PRO C 1 125 ? 46.097 160.408 24.953 1.00 77.46 104 PRO C CA 1
ATOM 3753 C C . PRO C 1 125 ? 47.346 160.516 25.821 1.00 81.41 104 PRO C C 1
ATOM 3754 O O . PRO C 1 125 ? 48.080 159.524 25.928 1.00 74.28 104 PRO C O 1
ATOM 3758 N N . GLN C 1 126 ? 47.618 161.663 26.434 1.00 88.01 105 GLN C N 1
ATOM 3759 C CA . GLN C 1 126 ? 48.789 161.795 27.297 1.00 89.40 105 GLN C CA 1
ATOM 3760 C C . GLN C 1 126 ? 48.635 160.962 28.566 1.00 83.54 105 GLN C C 1
ATOM 3761 O O . GLN C 1 126 ? 49.223 159.886 28.687 1.00 79.81 105 GLN C O 1
ATOM 3767 N N . ASP C 1 130 ? 45.929 153.638 30.053 1.00 81.27 109 ASP C N 1
ATOM 3768 C CA . ASP C 1 130 ? 45.027 152.492 30.081 1.00 88.79 109 ASP C CA 1
ATOM 3769 C C . ASP C 1 130 ? 43.799 152.721 29.203 1.00 95.99 109 ASP C C 1
ATOM 3770 O O . ASP C 1 130 ? 42.685 152.854 29.714 1.00 96.62 109 ASP C O 1
ATOM 3775 N N . PRO C 1 131 ? 43.994 152.758 27.881 1.00 95.60 110 PRO C N 1
ATOM 3776 C CA . PRO C 1 131 ? 42.851 152.994 26.985 1.00 86.01 110 PRO C CA 1
ATOM 3777 C C . PRO C 1 131 ? 41.863 151.844 26.955 1.00 88.01 110 PRO C C 1
ATOM 3778 O O . PRO C 1 131 ? 40.697 152.065 26.607 1.00 74.25 110 PRO C O 1
ATOM 3782 N N . ALA C 1 132 ? 42.287 150.633 27.327 1.00 88.52 111 ALA C N 1
ATOM 3783 C CA . ALA C 1 132 ? 41.431 149.456 27.208 1.00 83.31 111 ALA C CA 1
ATOM 3784 C C . ALA C 1 132 ? 40.146 149.616 28.013 1.00 88.59 111 ALA C C 1
ATOM 3785 O O . ALA C 1 132 ? 39.039 149.492 27.474 1.00 71.93 111 ALA C O 1
ATOM 3787 N N . GLY C 1 133 ? 40.274 149.889 29.314 1.00 86.75 112 GLY C N 1
ATOM 3788 C CA . GLY C 1 133 ? 39.097 150.000 30.158 1.00 69.33 112 GLY C CA 1
ATOM 3789 C C . GLY C 1 133 ? 38.182 151.144 29.770 1.00 76.38 112 GLY C C 1
ATOM 3790 O O . GLY C 1 133 ? 36.972 151.080 29.999 1.00 65.46 112 GLY C O 1
ATOM 3791 N N . PHE C 1 134 ? 38.739 152.199 29.171 1.00 72.95 113 PHE C N 1
ATOM 3792 C CA . PHE C 1 134 ? 37.925 153.353 28.808 1.00 75.97 113 PHE C CA 1
ATOM 3793 C C . PHE C 1 134 ? 37.100 153.087 27.553 1.00 70.52 113 PHE C C 1
ATOM 3794 O O . PHE C 1 134 ? 35.947 153.525 27.464 1.00 67.92 113 PHE C O 1
ATOM 3802 N N . ARG C 1 135 ? 37.663 152.370 26.578 1.00 71.86 114 ARG C N 1
ATOM 3803 C CA . ARG C 1 135 ? 36.888 152.011 25.394 1.00 68.80 114 ARG C CA 1
ATOM 3804 C C . ARG C 1 135 ? 35.755 151.052 25.737 1.00 73.20 114 ARG C C 1
ATOM 3805 O O . ARG C 1 135 ? 34.740 151.015 25.032 1.00 55.82 114 ARG C O 1
ATOM 3813 N N . GLU C 1 136 ? 35.906 150.278 26.815 1.00 68.04 115 GLU C N 1
ATOM 3814 C CA . GLU C 1 136 ? 34.849 149.360 27.229 1.00 62.07 115 GLU C CA 1
ATOM 3815 C C . GLU C 1 136 ? 33.661 150.113 27.815 1.00 64.18 115 GLU C C 1
ATOM 3816 O O . GLU C 1 136 ? 32.504 149.817 27.492 1.00 77.03 115 GLU C O 1
ATOM 3822 N N . LYS C 1 137 ? 33.925 151.088 28.684 1.00 65.60 116 LYS C N 1
ATOM 3823 C CA . LYS C 1 137 ? 32.883 151.820 29.393 1.00 63.20 116 LYS C CA 1
ATOM 3824 C C . LYS C 1 137 ? 32.246 152.928 28.556 1.00 58.38 116 LYS C C 1
ATOM 3825 O O . LYS C 1 137 ? 31.593 153.811 29.125 1.00 56.42 116 LYS C O 1
ATOM 3831 N N . VAL C 1 138 ? 32.415 152.909 27.234 1.00 49.49 117 VAL C N 1
ATOM 3832 C CA . VAL C 1 138 ? 31.783 153.913 26.386 1.00 52.17 117 VAL C CA 1
ATOM 3833 C C . VAL C 1 138 ? 30.272 153.729 26.430 1.00 51.20 117 VAL C C 1
ATOM 3834 O O . VAL C 1 138 ? 29.755 152.628 26.198 1.00 50.27 117 VAL C O 1
ATOM 3838 N N . ASP C 1 139 ? 29.559 154.810 26.733 1.00 38.77 118 ASP C N 1
ATOM 3839 C CA . ASP C 1 139 ? 28.112 154.764 26.903 1.00 33.45 118 ASP C CA 1
ATOM 3840 C C . ASP C 1 139 ? 27.427 154.696 25.542 1.00 36.39 118 ASP C C 1
ATOM 3841 O O . ASP C 1 139 ? 27.648 155.557 24.683 1.00 44.84 118 ASP C O 1
ATOM 3846 N N . VAL C 1 140 ? 26.594 153.680 25.349 1.00 41.34 119 VAL C N 1
ATOM 3847 C CA . VAL C 1 140 ? 25.802 153.529 24.131 1.00 34.17 119 VAL C CA 1
ATOM 3848 C C . VAL C 1 140 ? 24.359 153.963 24.350 1.00 33.43 119 VAL C C 1
ATOM 3849 O O . VAL C 1 140 ? 23.800 154.715 23.551 1.00 39.87 119 VAL C O 1
ATOM 3853 N N . GLY C 1 141 ? 23.738 153.499 25.438 1.00 35.34 120 GLY C N 1
ATOM 3854 C CA . GLY C 1 141 ? 22.352 153.846 25.697 1.00 36.09 120 GLY C CA 1
ATOM 3855 C C . GLY C 1 141 ? 22.156 155.259 26.195 1.00 38.57 120 GLY C C 1
ATOM 3856 O O . GLY C 1 141 ? 21.093 155.851 25.980 1.00 33.92 120 GLY C O 1
ATOM 3857 N N . GLY C 1 142 ? 23.162 155.819 26.863 1.00 41.71 121 GLY C N 1
ATOM 3858 C CA . GLY C 1 142 ? 23.092 157.166 27.377 1.00 33.73 121 GLY C CA 1
ATOM 3859 C C . GLY C 1 142 ? 22.839 158.211 26.306 1.00 38.89 121 GLY C C 1
ATOM 3860 O O . GLY C 1 142 ? 21.856 158.958 26.361 1.00 39.60 121 GLY C O 1
ATOM 3861 N N . PRO C 1 143 ? 23.739 158.303 25.322 1.00 34.83 122 PRO C N 1
ATOM 3862 C CA . PRO C 1 143 ? 23.510 159.256 24.222 1.00 36.71 122 PRO C CA 1
ATOM 3863 C C . PRO C 1 143 ? 22.190 159.048 23.502 1.00 40.36 122 PRO C C 1
ATOM 3864 O O . PRO C 1 143 ? 21.559 160.028 23.085 1.00 39.75 122 PRO C O 1
ATOM 3868 N N . ALA C 1 144 ? 21.748 157.798 23.345 1.00 27.52 123 ALA C N 1
ATOM 3869 C CA . ALA C 1 144 ? 20.463 157.556 22.697 1.00 32.86 123 ALA C CA 1
ATOM 3870 C C . ALA C 1 144 ? 19.322 158.166 23.502 1.00 46.14 123 ALA C C 1
ATOM 3871 O O . ALA C 1 144 ? 18.399 158.762 22.932 1.00 43.16 123 ALA C O 1
ATOM 3873 N N . MET C 1 145 ? 19.377 158.043 24.832 1.00 34.38 124 MET C N 1
ATOM 3874 C CA . MET C 1 145 ? 18.341 158.626 25.680 1.00 36.30 124 MET C CA 1
ATOM 3875 C C . MET C 1 145 ? 18.345 160.147 25.591 1.00 36.97 124 MET C C 1
ATOM 3876 O O . MET C 1 145 ? 17.289 160.773 25.438 1.00 37.14 124 MET C O 1
ATOM 3881 N N . LEU C 1 146 ? 19.528 160.760 25.681 1.00 36.37 125 LEU C N 1
ATOM 3882 C CA . LEU C 1 146 ? 19.612 162.218 25.708 1.00 36.88 125 LEU C CA 1
ATOM 3883 C C . LEU C 1 146 ? 19.299 162.823 24.344 1.00 34.64 125 LEU C C 1
ATOM 3884 O O . LEU C 1 146 ? 18.571 163.818 24.256 1.00 35.24 125 LEU C O 1
ATOM 3889 N N . ARG C 1 147 ? 19.851 162.249 23.270 1.00 35.60 126 ARG C N 1
ATOM 3890 C CA . ARG C 1 147 ? 19.538 162.744 21.931 1.00 35.10 126 ARG C CA 1
ATOM 3891 C C . ARG C 1 147 ? 18.060 162.567 21.616 1.00 34.17 126 ARG C C 1
ATOM 3892 O O . ARG C 1 147 ? 17.443 163.434 20.986 1.00 41.52 126 ARG C O 1
ATOM 3900 N N . GLY C 1 148 ? 17.473 161.450 22.047 1.00 40.02 127 GLY C N 1
ATOM 3901 C CA . GLY C 1 148 ? 16.041 161.273 21.877 1.00 34.38 127 GLY C CA 1
ATOM 3902 C C . GLY C 1 148 ? 15.237 162.300 22.648 1.00 41.78 127 GLY C C 1
ATOM 3903 O O . GLY C 1 148 ? 14.228 162.812 22.155 1.00 32.33 127 GLY C O 1
ATOM 3904 N N . ALA C 1 149 ? 15.676 162.621 23.868 1.00 35.54 128 ALA C N 1
ATOM 3905 C CA . ALA C 1 149 ? 14.992 163.640 24.659 1.00 34.88 128 ALA C CA 1
ATOM 3906 C C . ALA C 1 149 ? 15.115 165.013 24.010 1.00 35.09 128 ALA C C 1
ATOM 3907 O O . ALA C 1 149 ? 14.125 165.742 23.887 1.00 29.05 128 ALA C O 1
ATOM 3909 N N . ALA C 1 150 ? 16.326 165.379 23.580 1.00 36.82 129 ALA C N 1
ATOM 3910 C CA . ALA C 1 150 ? 16.531 166.692 22.975 1.00 32.33 129 ALA C CA 1
ATOM 3911 C C . ALA C 1 150 ? 15.768 166.827 21.663 1.00 37.03 129 ALA C C 1
ATOM 3912 O O . ALA C 1 150 ? 15.226 167.897 21.363 1.00 37.51 129 ALA C O 1
ATOM 3914 N N . LYS C 1 151 ? 15.713 165.756 20.866 1.00 40.01 130 LYS C N 1
ATOM 3915 C CA . LYS C 1 151 ? 14.937 165.802 19.631 1.00 36.75 130 LYS C CA 1
ATOM 3916 C C . LYS C 1 151 ? 13.449 165.962 19.915 1.00 40.73 130 LYS C C 1
ATOM 3917 O O . LYS C 1 151 ? 12.731 166.589 19.128 1.00 40.97 130 LYS C O 1
ATOM 3923 N N . ASN C 1 152 ? 12.973 165.413 21.031 1.00 35.64 131 ASN C N 1
ATOM 3924 C CA . ASN C 1 152 ? 11.573 165.536 21.417 1.00 35.17 131 ASN C CA 1
ATOM 3925 C C . ASN C 1 152 ? 11.439 166.454 22.627 1.00 39.45 131 ASN C C 1
ATOM 3926 O O . ASN C 1 152 ? 10.752 166.116 23.596 1.00 36.52 131 ASN C O 1
ATOM 3931 N N . PHE C 1 153 ? 12.089 167.623 22.571 1.00 39.54 132 PHE C N 1
ATOM 3932 C CA . PHE C 1 153 ? 12.203 168.486 23.742 1.00 40.18 132 PHE C CA 1
ATOM 3933 C C . PHE C 1 153 ? 10.868 169.078 24.179 1.00 42.09 132 PHE C C 1
ATOM 3934 O O . PHE C 1 153 ? 10.756 169.530 25.324 1.00 36.83 132 PHE C O 1
ATOM 3942 N N . GLU C 1 154 ? 9.864 169.099 23.300 1.00 37.19 133 GLU C N 1
ATOM 3943 C CA . GLU C 1 154 ? 8.550 169.593 23.700 1.00 41.16 133 GLU C CA 1
ATOM 3944 C C . GLU C 1 154 ? 7.924 168.714 24.773 1.00 39.63 133 GLU C C 1
ATOM 3945 O O . GLU C 1 154 ? 7.162 169.207 25.612 1.00 34.64 133 GLU C O 1
ATOM 3951 N N . HIS C 1 155 ? 8.234 167.417 24.767 1.00 31.68 134 HIS C N 1
ATOM 3952 C CA . HIS C 1 155 ? 7.569 166.458 25.632 1.00 40.03 134 HIS C CA 1
ATOM 3953 C C . HIS C 1 155 ? 8.499 165.744 26.602 1.00 36.57 134 HIS C C 1
ATOM 3954 O O . HIS C 1 155 ? 8.008 165.047 27.497 1.00 34.13 134 HIS C O 1
ATOM 3961 N N . VAL C 1 156 ? 9.814 165.886 26.454 1.00 35.10 135 VAL C N 1
ATOM 3962 C CA . VAL C 1 156 ? 10.783 165.296 27.368 1.00 39.74 135 VAL C CA 1
ATOM 3963 C C . VAL C 1 156 ? 11.799 166.369 27.727 1.00 35.20 135 VAL C C 1
ATOM 3964 O O . VAL C 1 156 ? 12.426 166.953 26.837 1.00 39.04 135 VAL C O 1
ATOM 3968 N N . ILE C 1 157 ? 11.963 166.624 29.022 1.00 28.30 136 ILE C N 1
ATOM 3969 C CA . ILE C 1 157 ? 12.952 167.585 29.502 1.00 31.61 136 ILE C CA 1
ATOM 3970 C C . ILE C 1 157 ? 14.332 166.941 29.431 1.00 34.13 136 ILE C C 1
ATOM 3971 O O . ILE C 1 157 ? 14.588 165.951 30.132 1.00 39.09 136 ILE C O 1
ATOM 3976 N N . PRO C 1 158 ? 15.243 167.451 28.602 1.00 36.42 137 PRO C N 1
ATOM 3977 C CA . PRO C 1 158 ? 16.596 166.885 28.558 1.00 32.68 137 PRO C CA 1
ATOM 3978 C C . PRO C 1 158 ? 17.572 167.687 29.404 1.00 41.96 137 PRO C C 1
ATOM 3979 O O . PRO C 1 158 ? 17.849 168.854 29.108 1.00 44.12 137 PRO C O 1
ATOM 3983 N N . LEU C 1 159 ? 18.095 167.075 30.461 1.00 31.48 138 LEU C N 1
ATOM 3984 C CA . LEU C 1 159 ? 19.016 167.733 31.374 1.00 34.13 138 LEU C CA 1
ATOM 3985 C C . LEU C 1 159 ? 20.390 167.086 31.275 1.00 41.54 138 LEU C C 1
ATOM 3986 O O . LEU C 1 159 ? 20.504 165.860 31.164 1.00 41.69 138 LEU C O 1
ATOM 3991 N N . SER C 1 160 ? 21.432 167.915 31.321 1.00 38.53 139 SER C N 1
ATOM 3992 C CA . SER C 1 160 ? 22.802 167.421 31.288 1.00 41.89 139 SER C CA 1
ATOM 3993 C C . SER C 1 160 ? 23.705 168.271 32.174 1.00 35.30 139 SER C C 1
ATOM 3994 O O . SER C 1 160 ? 24.425 167.742 33.026 1.00 41.81 139 SER C O 1
ATOM 3997 N N . ASP C 1 161 ? 23.670 169.583 31.981 1.00 31.86 140 ASP C N 1
ATOM 3998 C CA . ASP C 1 161 ? 24.486 170.496 32.774 1.00 41.80 140 ASP C CA 1
ATOM 3999 C C . ASP C 1 161 ? 23.948 170.590 34.198 1.00 42.52 140 ASP C C 1
ATOM 4000 O O . ASP C 1 161 ? 22.804 171.023 34.390 1.00 32.51 140 ASP C O 1
ATOM 4005 N N . PRO C 1 162 ? 24.728 170.214 35.216 1.00 47.15 141 PRO C N 1
ATOM 4006 C CA . PRO C 1 162 ? 24.245 170.343 36.603 1.00 45.69 141 PRO C CA 1
ATOM 4007 C C . PRO C 1 162 ? 23.901 171.768 37.008 1.00 49.86 141 PRO C C 1
ATOM 4008 O O . PRO C 1 162 ? 23.170 171.957 37.988 1.00 45.79 141 PRO C O 1
ATOM 4012 N N . ASP C 1 163 ? 24.403 172.775 36.290 1.00 45.47 142 ASP C N 1
ATOM 4013 C CA . ASP C 1 163 ? 24.049 174.160 36.571 1.00 39.14 142 ASP C CA 1
ATOM 4014 C C . ASP C 1 163 ? 22.627 174.506 36.149 1.00 47.74 142 ASP C C 1
ATOM 4015 O O . ASP C 1 163 ? 22.171 175.618 36.435 1.00 46.42 142 ASP C O 1
ATOM 4020 N N . ASP C 1 164 ? 21.923 173.595 35.472 1.00 37.71 143 ASP C N 1
ATOM 4021 C CA . ASP C 1 164 ? 20.551 173.832 35.048 1.00 42.45 143 ASP C CA 1
ATOM 4022 C C . ASP C 1 164 ? 19.522 173.089 35.887 1.00 38.13 143 ASP C C 1
ATOM 4023 O O . ASP C 1 164 ? 18.321 173.335 35.718 1.00 44.61 143 ASP C O 1
ATOM 4028 N N . TYR C 1 165 ? 19.956 172.197 36.782 1.00 36.03 144 TYR C N 1
ATOM 4029 C CA . TYR C 1 165 ? 19.020 171.412 37.583 1.00 41.92 144 TYR C CA 1
ATOM 4030 C C . TYR C 1 165 ? 18.111 172.313 38.407 1.00 42.78 144 TYR C C 1
ATOM 4031 O O . TYR C 1 165 ? 16.885 172.154 38.401 1.00 42.24 144 TYR C O 1
ATOM 4040 N N . ASP C 1 166 ? 18.704 173.266 39.132 1.00 44.64 145 ASP C N 1
ATOM 4041 C CA . ASP C 1 166 ? 17.942 174.079 40.074 1.00 43.58 145 ASP C CA 1
ATOM 4042 C C . ASP C 1 166 ? 16.886 174.918 39.364 1.00 46.60 145 ASP C C 1
ATOM 4043 O O . ASP C 1 166 ? 15.747 175.013 39.831 1.00 43.35 145 ASP C O 1
ATOM 4048 N N . ASP C 1 167 ? 17.241 175.525 38.230 1.00 41.76 146 ASP C N 1
ATOM 4049 C CA . ASP C 1 167 ? 16.275 176.347 37.507 1.00 51.07 146 ASP C CA 1
ATOM 4050 C C . ASP C 1 167 ? 15.111 175.510 36.985 1.00 53.90 146 ASP C C 1
ATOM 4051 O O . ASP C 1 167 ? 13.968 175.981 36.940 1.00 50.87 146 ASP C O 1
ATOM 4056 N N . VAL C 1 168 ? 15.382 174.266 36.584 1.00 48.22 147 VAL C N 1
ATOM 4057 C CA . VAL C 1 168 ? 14.309 173.388 36.126 1.00 50.11 147 VAL C CA 1
ATOM 4058 C C . VAL C 1 168 ? 13.450 172.943 37.305 1.00 49.01 147 VAL C C 1
ATOM 4059 O O . VAL C 1 168 ? 12.223 172.829 37.191 1.00 41.21 147 VAL C O 1
ATOM 4063 N N . LEU C 1 169 ? 14.078 172.710 38.460 1.00 44.13 148 LEU C N 1
ATOM 4064 C CA . LEU C 1 169 ? 13.331 172.297 39.643 1.00 45.65 148 LEU C CA 1
ATOM 4065 C C . LEU C 1 169 ? 12.374 173.389 40.107 1.00 44.91 148 LEU C C 1
ATOM 4066 O O . LEU C 1 169 ? 11.246 173.100 40.523 1.00 47.55 148 LEU C O 1
ATOM 4071 N N . LYS C 1 170 ? 12.803 174.653 40.038 1.00 45.23 149 LYS C N 1
ATOM 4072 C CA . LYS C 1 170 ? 11.949 175.745 40.498 1.00 42.67 149 LYS C CA 1
ATOM 4073 C C . LYS C 1 170 ? 10.745 175.929 39.584 1.00 41.47 149 LYS C C 1
ATOM 4074 O O . LYS C 1 170 ? 9.624 176.135 40.061 1.00 42.19 149 LYS C O 1
ATOM 4080 N N . LEU C 1 171 ? 10.956 175.863 38.268 1.00 38.67 150 LEU C N 1
ATOM 4081 C CA . LEU C 1 171 ? 9.838 175.996 37.341 1.00 37.24 150 LEU C CA 1
ATOM 4082 C C . LEU C 1 171 ? 8.814 174.889 37.558 1.00 43.10 150 LEU C C 1
ATOM 4083 O O . LEU C 1 171 ? 7.606 175.119 37.438 1.00 45.23 150 LEU C O 1
ATOM 4088 N N . LEU C 1 172 ? 9.277 173.685 37.904 1.00 43.52 151 LEU C N 1
ATOM 4089 C CA . LEU C 1 172 ? 8.356 172.573 38.116 1.00 42.56 151 LEU C CA 1
ATOM 4090 C C . LEU C 1 172 ? 7.515 172.783 39.371 1.00 38.99 151 LEU C C 1
ATOM 4091 O O . LEU C 1 172 ? 6.295 172.590 39.347 1.00 36.87 151 LEU C O 1
ATOM 4096 N N . GLU C 1 173 ? 8.146 173.183 40.481 1.00 43.26 152 GLU C N 1
ATOM 4097 C CA . GLU C 1 173 ? 7.382 173.369 41.713 1.00 61.65 152 GLU C CA 1
ATOM 4098 C C . GLU C 1 173 ? 6.464 174.580 41.623 1.00 46.56 152 GLU C C 1
ATOM 4099 O O . GLU C 1 173 ? 5.320 174.529 42.091 1.00 48.98 152 GLU C O 1
ATOM 4105 N N . GLN C 1 174 ? 6.945 175.680 41.038 1.00 34.93 153 GLN C N 1
ATOM 4106 C CA . GLN C 1 174 ? 6.079 176.837 40.830 1.00 37.69 153 GLN C CA 1
ATOM 4107 C C . GLN C 1 174 ? 4.882 176.484 39.957 1.00 46.55 153 GLN C C 1
ATOM 4108 O O . GLN C 1 174 ? 3.797 177.051 40.132 1.00 45.39 153 GLN C O 1
ATOM 4114 N N . GLY C 1 175 ? 5.054 175.550 39.026 1.00 37.18 154 GLY C N 1
ATOM 4115 C CA . GLY C 1 175 ? 3.993 175.079 38.164 1.00 31.64 154 GLY C CA 1
ATOM 4116 C C . GLY C 1 175 ? 3.204 173.903 38.695 1.00 42.09 154 GLY C C 1
ATOM 4117 O O . GLY C 1 175 ? 2.408 173.319 37.953 1.00 41.64 154 GLY C O 1
ATOM 4118 N N . GLY C 1 176 ? 3.397 173.530 39.957 1.00 29.83 155 GLY C N 1
ATOM 4119 C CA . GLY C 1 176 ? 2.629 172.442 40.528 1.00 39.43 155 GLY C CA 1
ATOM 4120 C C . GLY C 1 176 ? 3.062 171.065 40.086 1.00 50.29 155 GLY C C 1
ATOM 4121 O O . GLY C 1 176 ? 2.252 170.132 40.104 1.00 35.44 155 GLY C O 1
ATOM 4122 N N . GLY C 1 177 ? 4.322 170.908 39.687 1.00 40.01 156 GLY C N 1
ATOM 4123 C CA . GLY C 1 177 ? 4.848 169.618 39.304 1.00 39.72 156 GLY C CA 1
ATOM 4124 C C . GLY C 1 177 ? 4.574 169.200 37.878 1.00 35.31 156 GLY C C 1
ATOM 4125 O O . GLY C 1 177 ? 5.034 168.127 37.469 1.00 49.57 156 GLY C O 1
ATOM 4126 N N . LEU C 1 178 ? 3.847 170.004 37.105 1.00 34.06 157 LEU C N 1
ATOM 4127 C CA . LEU C 1 178 ? 3.514 169.601 35.745 1.00 36.49 157 LEU C CA 1
ATOM 4128 C C . LEU C 1 178 ? 4.661 169.936 34.791 1.00 44.98 157 LEU C C 1
ATOM 4129 O O . LEU C 1 178 ? 5.258 171.013 34.887 1.00 36.13 157 LEU C O 1
ATOM 4134 N N . PRO C 1 179 ? 4.987 169.031 33.865 1.00 41.90 158 PRO C N 1
ATOM 4135 C CA . PRO C 1 179 ? 6.071 169.314 32.908 1.00 37.91 158 PRO C CA 1
ATOM 4136 C C . PRO C 1 179 ? 5.804 170.516 32.017 1.00 38.11 158 PRO C C 1
ATOM 4137 O O . PRO C 1 179 ? 6.761 171.133 31.535 1.00 37.81 158 PRO C O 1
ATOM 4141 N N . SER C 1 180 ? 4.540 170.872 31.782 1.00 43.15 159 SER C N 1
ATOM 4142 C CA . SER C 1 180 ? 4.231 172.045 30.974 1.00 45.57 159 SER C CA 1
ATOM 4143 C C . SER C 1 180 ? 4.702 173.345 31.614 1.00 38.35 159 SER C C 1
ATOM 4144 O O . SER C 1 180 ? 4.763 174.368 30.923 1.00 36.98 159 SER C O 1
ATOM 4147 N N . ALA C 1 181 ? 5.035 173.334 32.908 1.00 40.46 160 ALA C N 1
ATOM 4148 C CA . ALA C 1 181 ? 5.555 174.533 33.555 1.00 44.79 160 ALA C CA 1
ATOM 4149 C C . ALA C 1 181 ? 6.919 174.938 33.013 1.00 43.90 160 ALA C C 1
ATOM 4150 O O . ALA C 1 181 ? 7.285 176.113 33.110 1.00 53.79 160 ALA C O 1
ATOM 4152 N N . VAL C 1 182 ? 7.675 173.998 32.453 1.00 39.65 161 VAL C N 1
ATOM 4153 C CA . VAL C 1 182 ? 8.949 174.304 31.809 1.00 42.01 161 VAL C CA 1
ATOM 4154 C C . VAL C 1 182 ? 8.652 174.769 30.388 1.00 42.02 161 VAL C C 1
ATOM 4155 O O . VAL C 1 182 ? 8.180 173.973 29.564 1.00 43.00 161 VAL C O 1
ATOM 4159 N N . PRO C 1 183 ? 8.903 176.034 30.059 1.00 38.53 162 PRO C N 1
ATOM 4160 C CA . PRO C 1 183 ? 8.476 176.561 28.758 1.00 40.58 162 PRO C CA 1
ATOM 4161 C C . PRO C 1 183 ? 9.251 175.941 27.603 1.00 46.94 162 PRO C C 1
ATOM 4162 O O . PRO C 1 183 ? 10.343 175.391 27.763 1.00 43.85 162 PRO C O 1
ATOM 4166 N N . VAL C 1 184 ? 8.650 176.044 26.414 1.00 45.71 163 VAL C N 1
ATOM 4167 C CA . VAL C 1 184 ? 9.259 175.483 25.210 1.00 48.28 163 VAL C CA 1
ATOM 4168 C C . VAL C 1 184 ? 10.597 176.156 24.927 1.00 40.17 163 VAL C C 1
ATOM 4169 O O . VAL C 1 184 ? 11.557 175.505 24.496 1.00 40.76 163 VAL C O 1
ATOM 4173 N N . GLU C 1 185 ? 10.688 177.464 25.185 1.00 47.38 164 GLU C N 1
ATOM 4174 C CA . GLU C 1 185 ? 11.935 178.184 24.939 1.00 34.78 164 GLU C CA 1
ATOM 4175 C C . GLU C 1 185 ? 13.058 177.673 25.833 1.00 46.14 164 GLU C C 1
ATOM 4176 O O . GLU C 1 185 ? 14.208 177.556 25.393 1.00 45.80 164 GLU C O 1
ATOM 4182 N N . ARG C 1 186 ? 12.748 177.363 27.094 1.00 40.18 165 ARG C N 1
ATOM 4183 C CA . ARG C 1 186 ? 13.759 176.777 27.970 1.00 49.39 165 ARG C CA 1
ATOM 4184 C C . ARG C 1 186 ? 14.126 175.371 27.510 1.00 46.17 165 ARG C C 1
ATOM 4185 O O . ARG C 1 186 ? 15.307 175.004 27.503 1.00 43.98 165 ARG C O 1
ATOM 4193 N N . ARG C 1 187 ? 13.132 174.576 27.104 1.00 51.26 166 ARG C N 1
ATOM 4194 C CA . ARG C 1 187 ? 13.420 173.238 26.595 1.00 41.36 166 ARG C CA 1
ATOM 4195 C C . ARG C 1 187 ? 14.332 173.295 25.375 1.00 44.89 166 ARG C C 1
ATOM 4196 O O . ARG C 1 187 ? 15.223 172.453 25.217 1.00 40.91 166 ARG C O 1
ATOM 4204 N N . LEU C 1 188 ? 14.125 174.288 24.504 1.00 41.05 167 LEU C N 1
ATOM 4205 C CA . LEU C 1 188 ? 14.965 174.428 23.319 1.00 39.89 167 LEU C CA 1
ATOM 4206 C C . LEU C 1 188 ? 16.416 174.700 23.699 1.00 47.74 167 LEU C C 1
ATOM 4207 O O . LEU C 1 188 ? 17.339 174.158 23.079 1.00 45.76 167 LEU C O 1
ATOM 4212 N N . ALA C 1 189 ? 16.636 175.538 24.717 1.00 41.45 168 ALA C N 1
ATOM 4213 C CA . ALA C 1 189 ? 17.996 175.817 25.167 1.00 34.82 168 ALA C CA 1
ATOM 4214 C C . ALA C 1 189 ? 18.649 174.572 25.750 1.00 39.66 168 ALA C C 1
ATOM 4215 O O . ALA C 1 189 ? 19.858 174.363 25.588 1.00 39.08 168 ALA C O 1
ATOM 4217 N N . LEU C 1 190 ? 17.867 173.734 26.435 1.00 34.58 169 LEU C N 1
ATOM 4218 C CA . LEU C 1 190 ? 18.419 172.500 26.981 1.00 39.28 169 LEU C CA 1
ATOM 4219 C C . LEU C 1 190 ? 18.726 171.496 25.874 1.00 37.31 169 LEU C C 1
ATOM 4220 O O . LEU C 1 190 ? 19.717 170.760 25.955 1.00 38.37 169 LEU C O 1
ATOM 4225 N N . ALA C 1 191 ? 17.891 171.454 24.832 1.00 39.50 170 ALA C N 1
ATOM 4226 C CA . ALA C 1 191 ? 18.134 170.530 23.727 1.00 40.29 170 ALA C CA 1
ATOM 4227 C C . ALA C 1 191 ? 19.409 170.891 22.975 1.00 40.94 170 ALA C C 1
ATOM 4228 O O . ALA C 1 191 ? 20.149 170.004 22.534 1.00 39.76 170 ALA C O 1
ATOM 4230 N N . GLU C 1 192 ? 19.680 172.189 22.820 1.00 44.94 171 GLU C N 1
ATOM 4231 C CA . GLU C 1 192 ? 20.904 172.620 22.153 1.00 38.00 171 GLU C CA 1
ATOM 4232 C C . GLU C 1 192 ? 22.136 172.141 22.909 1.00 44.37 171 GLU C C 1
ATOM 4233 O O . GLU C 1 192 ? 23.075 171.600 22.313 1.00 50.17 171 GLU C O 1
ATOM 4239 N N . LYS C 1 193 ? 22.147 172.325 24.232 1.00 42.74 172 LYS C N 1
ATOM 4240 C CA . LYS C 1 193 ? 23.297 171.908 25.027 1.00 48.24 172 LYS C CA 1
ATOM 4241 C C . LYS C 1 193 ? 23.410 170.391 25.100 1.00 35.70 172 LYS C C 1
ATOM 4242 O O . LYS C 1 193 ? 24.522 169.859 25.187 1.00 46.94 172 LYS C O 1
ATOM 4248 N N . ALA C 1 194 ? 22.279 169.680 25.071 1.00 36.89 173 ALA C N 1
ATOM 4249 C CA . ALA C 1 194 ? 22.324 168.221 25.102 1.00 42.44 173 ALA C CA 1
ATOM 4250 C C . ALA C 1 194 ? 23.051 167.663 23.884 1.00 35.13 173 ALA C C 1
ATOM 4251 O O . ALA C 1 194 ? 23.851 166.729 24.003 1.00 36.91 173 ALA C O 1
ATOM 4253 N N . PHE C 1 195 ? 22.788 168.221 22.701 1.00 34.18 174 PHE C N 1
ATOM 4254 C CA . PHE C 1 195 ? 23.514 167.764 21.521 1.00 46.74 174 PHE C CA 1
ATOM 4255 C C . PHE C 1 195 ? 24.961 168.235 21.546 1.00 45.74 174 PHE C C 1
ATOM 4256 O O . PHE C 1 195 ? 25.851 167.518 21.075 1.00 37.67 174 PHE C O 1
ATOM 4264 N N . ARG C 1 196 ? 25.219 169.418 22.106 1.00 45.52 175 ARG C N 1
ATOM 4265 C CA . ARG C 1 196 ? 26.595 169.880 22.239 1.00 32.85 175 ARG C CA 1
ATOM 4266 C C . ARG C 1 196 ? 27.386 168.984 23.186 1.00 38.63 175 ARG C C 1
ATOM 4267 O O . ARG C 1 196 ? 28.564 168.700 22.940 1.00 45.49 175 ARG C O 1
ATOM 4275 N N . ILE C 1 197 ? 26.753 168.511 24.262 1.00 41.29 176 ILE C N 1
ATOM 4276 C CA . ILE C 1 197 ? 27.461 167.628 25.185 1.00 35.29 176 ILE C CA 1
ATOM 4277 C C . ILE C 1 197 ? 27.586 166.220 24.610 1.00 47.81 176 ILE C C 1
ATOM 4278 O O . ILE C 1 197 ? 28.562 165.515 24.893 1.00 44.05 176 ILE C O 1
ATOM 4283 N N . SER C 1 198 ? 26.624 165.786 23.793 1.00 49.06 177 SER C N 1
ATOM 4284 C CA . SER C 1 198 ? 26.732 164.470 23.176 1.00 41.89 177 SER C CA 1
ATOM 4285 C C . SER C 1 198 ? 27.809 164.452 22.100 1.00 42.35 177 SER C C 1
ATOM 4286 O O . SER C 1 198 ? 28.494 163.436 21.927 1.00 38.64 177 SER C O 1
ATOM 4289 N N . GLY C 1 199 ? 27.981 165.563 21.381 1.00 36.25 178 GLY C N 1
ATOM 4290 C CA . GLY C 1 199 ? 29.022 165.623 20.369 1.00 44.95 178 GLY C CA 1
ATOM 4291 C C . GLY C 1 199 ? 30.415 165.676 20.964 1.00 40.27 178 GLY C C 1
ATOM 4292 O O . GLY C 1 199 ? 31.324 164.983 20.499 1.00 36.92 178 GLY C O 1
ATOM 4293 N N . ALA C 1 200 ? 30.603 166.499 22.000 1.00 37.79 179 ALA C N 1
ATOM 4294 C CA . ALA C 1 200 ? 31.910 166.587 22.642 1.00 35.12 179 ALA C CA 1
ATOM 4295 C C . ALA C 1 200 ? 32.317 165.258 23.260 1.00 35.88 179 ALA C C 1
ATOM 4296 O O . ALA C 1 200 ? 33.509 164.930 23.302 1.00 40.75 179 ALA C O 1
ATOM 4298 N N . TYR C 1 201 ? 31.346 164.480 23.740 1.00 35.23 180 TYR C N 1
ATOM 4299 C CA . TYR C 1 201 ? 31.656 163.161 24.280 1.00 48.42 180 TYR C CA 1
ATOM 4300 C C . TYR C 1 201 ? 32.180 162.234 23.191 1.00 45.35 180 TYR C C 1
ATOM 4301 O O . TYR C 1 201 ? 33.216 161.583 23.363 1.00 39.95 180 TYR C O 1
ATOM 4310 N N . ASP C 1 202 ? 31.477 162.165 22.056 1.00 35.68 181 ASP C N 1
ATOM 4311 C CA . ASP C 1 202 ? 31.910 161.289 20.971 1.00 43.24 181 ASP C CA 1
ATOM 4312 C C . ASP C 1 202 ? 33.251 161.730 20.401 1.00 42.66 181 ASP C C 1
ATOM 4313 O O . ASP C 1 202 ? 34.074 160.889 20.021 1.00 41.28 181 ASP C O 1
ATOM 4318 N N . ALA C 1 203 ? 33.487 163.043 20.327 1.00 34.98 182 ALA C N 1
ATOM 4319 C CA . ALA C 1 203 ? 34.776 163.534 19.850 1.00 50.31 182 ALA C CA 1
ATOM 4320 C C . ALA C 1 203 ? 35.914 163.046 20.739 1.00 50.85 182 ALA C C 1
ATOM 4321 O O . ALA C 1 203 ? 36.938 162.566 20.239 1.00 52.14 182 ALA C O 1
ATOM 4323 N N . SER C 1 204 ? 35.749 163.148 22.060 1.00 38.80 183 SER C N 1
ATOM 4324 C CA . SER C 1 204 ? 36.778 162.650 22.966 1.00 42.75 183 SER C CA 1
ATOM 4325 C C . SER C 1 204 ? 36.887 161.133 22.907 1.00 40.09 183 SER C C 1
ATOM 4326 O O . SER C 1 204 ? 37.976 160.584 23.106 1.00 46.18 183 SER C O 1
ATOM 4329 N N . VAL C 1 205 ? 35.776 160.440 22.647 1.00 47.64 184 VAL C N 1
ATOM 4330 C CA . VAL C 1 205 ? 35.837 158.995 22.450 1.00 50.54 184 VAL C CA 1
ATOM 4331 C C . VAL C 1 205 ? 36.637 158.672 21.194 1.00 51.11 184 VAL C C 1
ATOM 4332 O O . VAL C 1 205 ? 37.443 157.734 21.176 1.00 45.85 184 VAL C O 1
ATOM 4336 N N . ALA C 1 206 ? 36.445 159.460 20.134 1.00 35.16 185 ALA C N 1
ATOM 4337 C CA . ALA C 1 206 ? 37.171 159.230 18.889 1.00 48.98 185 ALA C CA 1
ATOM 4338 C C . ALA C 1 206 ? 38.667 159.462 19.065 1.00 64.95 185 ALA C C 1
ATOM 4339 O O . ALA C 1 206 ? 39.488 158.662 18.600 1.00 50.75 185 ALA C O 1
ATOM 4341 N N . GLU C 1 207 ? 39.043 160.559 19.732 1.00 57.06 186 GLU C N 1
ATOM 4342 C CA . GLU C 1 207 ? 40.459 160.884 19.872 1.00 58.77 186 GLU C CA 1
ATOM 4343 C C . GLU C 1 207 ? 41.187 159.870 20.744 1.00 48.23 186 GLU C C 1
ATOM 4344 O O . GLU C 1 207 ? 42.376 159.610 20.527 1.00 67.74 186 GLU C O 1
ATOM 4350 N N . LEU C 1 208 ? 40.498 159.283 21.725 1.00 49.05 187 LEU C N 1
ATOM 4351 C CA . LEU C 1 208 ? 41.118 158.234 22.526 1.00 52.73 187 LEU C CA 1
ATOM 4352 C C . LEU C 1 208 ? 41.311 156.955 21.718 1.00 58.63 187 LEU C C 1
ATOM 4353 O O . LEU C 1 208 ? 42.217 156.168 22.013 1.00 62.61 187 LEU C O 1
ATOM 4358 N N . PHE C 1 209 ? 40.482 156.738 20.695 1.00 57.38 188 PHE C N 1
ATOM 4359 C CA . PHE C 1 209 ? 40.629 155.570 19.834 1.00 62.37 188 PHE C CA 1
ATOM 4360 C C . PHE C 1 209 ? 41.841 155.662 18.912 1.00 51.77 188 PHE C C 1
ATOM 4361 O O . PHE C 1 209 ? 42.182 154.663 18.270 1.00 70.78 188 PHE C O 1
ATOM 4369 N N . GLY C 1 210 ? 42.490 156.819 18.827 1.00 69.80 189 GLY C N 1
ATOM 4370 C CA . GLY C 1 210 ? 43.661 156.981 17.982 1.00 59.26 189 GLY C CA 1
ATOM 4371 C C . GLY C 1 210 ? 44.971 156.673 18.683 1.00 66.80 189 GLY C C 1
ATOM 4372 O O . GLY C 1 210 ? 45.114 156.884 19.888 1.00 61.34 189 GLY C O 1
ATOM 4373 N N . SER D 1 19 ? 28.523 117.971 35.922 1.00 47.55 -2 SER D N 1
ATOM 4374 C CA . SER D 1 19 ? 29.011 117.012 36.907 1.00 44.82 -2 SER D CA 1
ATOM 4375 C C . SER D 1 19 ? 27.856 116.269 37.575 1.00 45.22 -2 SER D C 1
ATOM 4376 O O . SER D 1 19 ? 27.819 115.038 37.587 1.00 44.10 -2 SER D O 1
ATOM 4379 N N . HIS D 1 20 ? 26.919 117.026 38.137 1.00 40.60 -1 HIS D N 1
ATOM 4380 C CA . HIS D 1 20 ? 25.756 116.428 38.776 1.00 50.23 -1 HIS D CA 1
ATOM 4381 C C . HIS D 1 20 ? 24.837 115.799 37.738 1.00 40.65 -1 HIS D C 1
ATOM 4382 O O . HIS D 1 20 ? 24.691 116.310 36.624 1.00 47.76 -1 HIS D O 1
ATOM 4389 N N . MET D 1 21 ? 24.218 114.681 38.106 1.00 37.96 0 MET D N 1
ATOM 4390 C CA . MET D 1 21 ? 23.110 114.161 37.319 1.00 34.99 0 MET D CA 1
ATOM 4391 C C . MET D 1 21 ? 21.878 115.026 37.549 1.00 36.26 0 MET D C 1
ATOM 4392 O O . MET D 1 21 ? 21.637 115.509 38.659 1.00 33.73 0 MET D O 1
ATOM 4397 N N . LEU D 1 22 ? 21.095 115.225 36.491 1.00 28.93 1 LEU D N 1
ATOM 4398 C CA . LEU D 1 22 ? 20.011 116.197 36.504 1.00 33.63 1 LEU D CA 1
ATOM 4399 C C . LEU D 1 22 ? 18.701 115.531 36.109 1.00 36.14 1 LEU D C 1
ATOM 4400 O O . LEU D 1 22 ? 18.610 114.901 35.050 1.00 35.20 1 LEU D O 1
ATOM 4405 N N . ALA D 1 23 ? 17.693 115.676 36.961 1.00 29.85 2 ALA D N 1
ATOM 4406 C CA . ALA D 1 23 ? 16.339 115.237 36.664 1.00 29.39 2 ALA D CA 1
ATOM 4407 C C . ALA D 1 23 ? 15.424 116.451 36.607 1.00 34.62 2 ALA D C 1
ATOM 4408 O O . ALA D 1 23 ? 15.598 117.409 37.369 1.00 34.71 2 ALA D O 1
ATOM 4410 N N . VAL D 1 24 ? 14.456 116.411 35.697 1.00 29.95 3 VAL D N 1
ATOM 4411 C CA . VAL D 1 24 ? 13.479 117.480 35.526 1.00 34.55 3 VAL D CA 1
ATOM 4412 C C . VAL D 1 24 ? 12.099 116.899 35.801 1.00 33.86 3 VAL D C 1
ATOM 4413 O O . VAL D 1 24 ? 11.694 115.919 35.162 1.00 30.85 3 VAL D O 1
ATOM 4417 N N . LEU D 1 25 ? 11.385 117.497 36.751 1.00 35.34 4 LEU D N 1
ATOM 4418 C CA . LEU D 1 25 ? 10.112 116.979 37.239 1.00 34.94 4 LEU D CA 1
ATOM 4419 C C . LEU D 1 25 ? 9.018 117.995 36.941 1.00 39.37 4 LEU D C 1
ATOM 4420 O O . LEU D 1 25 ? 9.069 119.127 37.431 1.00 39.60 4 LEU D O 1
ATOM 4425 N N . ALA D 1 26 ? 8.028 117.587 36.146 1.00 34.58 5 ALA D N 1
ATOM 4426 C CA . ALA D 1 26 ? 6.916 118.469 35.785 1.00 37.57 5 ALA D CA 1
ATOM 4427 C C . ALA D 1 26 ? 5.707 117.575 35.510 1.00 39.29 5 ALA D C 1
ATOM 4428 O O . ALA D 1 26 ? 5.459 117.181 34.372 1.00 31.80 5 ALA D O 1
ATOM 4430 N N . VAL D 1 27 ? 4.956 117.264 36.557 1.00 29.42 6 VAL D N 1
ATOM 4431 C CA . VAL D 1 27 ? 3.883 116.285 36.461 1.00 32.25 6 VAL D CA 1
ATOM 4432 C C . VAL D 1 27 ? 2.559 116.942 36.820 1.00 45.33 6 VAL D C 1
ATOM 4433 O O . VAL D 1 27 ? 2.472 117.722 37.776 1.00 36.31 6 VAL D O 1
ATOM 4437 N N . SER D 1 28 ? 1.531 116.640 36.026 1.00 39.04 7 SER D N 1
ATOM 4438 C CA . SER D 1 28 ? 0.168 116.989 36.403 1.00 42.46 7 SER D CA 1
ATOM 4439 C C . SER D 1 28 ? -0.364 116.010 37.441 1.00 37.69 7 SER D C 1
ATOM 4440 O O . SER D 1 28 ? -0.836 116.416 38.508 1.00 40.55 7 SER D O 1
ATOM 4443 N N . ASP D 1 29 ? -0.294 114.717 37.136 1.00 41.30 8 ASP D N 1
ATOM 4444 C CA . ASP D 1 29 ? -0.543 113.670 38.119 1.00 35.64 8 ASP D CA 1
ATOM 4445 C C . ASP D 1 29 ? 0.662 113.584 39.047 1.00 41.30 8 ASP D C 1
ATOM 4446 O O . ASP D 1 29 ? 1.744 113.156 38.633 1.00 41.70 8 ASP D O 1
ATOM 4451 N N . LYS D 1 30 ? 0.482 113.990 40.303 1.00 34.08 9 LYS D N 1
ATOM 4452 C CA . LYS D 1 30 ? 1.582 114.114 41.249 1.00 38.61 9 LYS D CA 1
ATOM 4453 C C . LYS D 1 30 ? 1.715 112.902 42.164 1.00 36.46 9 LYS D C 1
ATOM 4454 O O . LYS D 1 30 ? 2.366 112.993 43.210 1.00 43.99 9 LYS D O 1
ATOM 4460 N N . ARG D 1 31 ? 1.122 111.770 41.793 1.00 37.52 10 ARG D N 1
ATOM 4461 C CA . ARG D 1 31 ? 1.258 110.562 42.596 1.00 47.94 10 ARG D CA 1
ATOM 4462 C C . ARG D 1 31 ? 2.694 110.051 42.540 1.00 41.44 10 ARG D C 1
ATOM 4463 O O . ARG D 1 31 ? 3.294 109.969 41.463 1.00 32.68 10 ARG D O 1
ATOM 4471 N N . ASN D 1 32 ? 3.248 109.724 43.709 1.00 35.79 11 ASN D N 1
ATOM 4472 C CA . ASN D 1 32 ? 4.585 109.161 43.886 1.00 38.12 11 ASN D CA 1
ATOM 4473 C C . ASN D 1 32 ? 5.709 110.111 43.485 1.00 37.81 11 ASN D C 1
ATOM 4474 O O . ASN D 1 32 ? 6.878 109.702 43.483 1.00 37.93 11 ASN D O 1
ATOM 4479 N N . ILE D 1 33 ? 5.402 111.367 43.147 1.00 34.70 12 ILE D N 1
ATOM 4480 C CA . ILE D 1 33 ? 6.467 112.295 42.788 1.00 33.02 12 ILE D CA 1
ATOM 4481 C C . ILE D 1 33 ? 7.302 112.673 44.002 1.00 36.41 12 ILE D C 1
ATOM 4482 O O . ILE D 1 33 ? 8.471 113.046 43.853 1.00 45.27 12 ILE D O 1
ATOM 4487 N N . GLU D 1 34 ? 6.739 112.572 45.210 1.00 36.18 13 GLU D N 1
ATOM 4488 C CA . GLU D 1 34 ? 7.531 112.876 46.401 1.00 36.95 13 GLU D CA 1
ATOM 4489 C C . GLU D 1 34 ? 8.584 111.808 46.669 1.00 40.12 13 GLU D C 1
ATOM 4490 O O . GLU D 1 34 ? 9.763 112.168 46.840 1.00 42.56 13 GLU D O 1
ATOM 4496 N N . PRO D 1 35 ? 8.263 110.506 46.715 1.00 42.47 14 PRO D N 1
ATOM 4497 C CA . PRO D 1 35 ? 9.343 109.514 46.873 1.00 35.77 14 PRO D CA 1
ATOM 4498 C C . PRO D 1 35 ? 10.322 109.487 45.709 1.00 46.62 14 PRO D C 1
ATOM 4499 O O . PRO D 1 35 ? 11.486 109.115 45.908 1.00 53.56 14 PRO D O 1
ATOM 4503 N N . LEU D 1 36 ? 9.895 109.864 44.501 1.00 44.87 15 LEU D N 1
ATOM 4504 C CA . LEU D 1 36 ? 10.830 109.921 43.378 1.00 35.46 15 LEU D CA 1
ATOM 4505 C C . LEU D 1 36 ? 11.856 111.031 43.578 1.00 44.28 15 LEU D C 1
ATOM 4506 O O . LEU D 1 36 ? 13.066 110.800 43.461 1.00 44.18 15 LEU D O 1
ATOM 4511 N N . ALA D 1 37 ? 11.391 112.244 43.884 1.00 35.16 16 ALA D N 1
ATOM 4512 C CA . ALA D 1 37 ? 12.313 113.350 44.118 1.00 36.36 16 ALA D CA 1
ATOM 4513 C C . ALA D 1 37 ? 13.194 113.087 45.332 1.00 48.74 16 ALA D C 1
ATOM 4514 O O . ALA D 1 37 ? 14.385 113.422 45.329 1.00 44.19 16 ALA D O 1
ATOM 4516 N N . ALA D 1 38 ? 12.626 112.487 46.382 1.00 44.94 17 ALA D N 1
ATOM 4517 C CA . ALA D 1 38 ? 13.419 112.164 47.565 1.00 50.51 17 ALA D CA 1
ATOM 4518 C C . ALA D 1 38 ? 14.487 111.126 47.246 1.00 36.71 17 ALA D C 1
ATOM 4519 O O . ALA D 1 38 ? 15.634 111.252 47.690 1.00 37.64 17 ALA D O 1
ATOM 4521 N N . GLY D 1 39 ? 14.130 110.097 46.474 1.00 33.32 18 GLY D N 1
ATOM 4522 C CA . GLY D 1 39 ? 15.106 109.081 46.116 1.00 30.24 18 GLY D CA 1
ATOM 4523 C C . GLY D 1 39 ? 16.233 109.624 45.256 1.00 45.21 18 GLY D C 1
ATOM 4524 O O . GLY D 1 39 ? 17.395 109.246 45.429 1.00 45.22 18 GLY D O 1
ATOM 4525 N N . LEU D 1 40 ? 15.908 110.519 44.320 1.00 43.35 19 LEU D N 1
ATOM 4526 C CA . LEU D 1 40 ? 16.937 111.079 43.450 1.00 38.11 19 LEU D CA 1
ATOM 4527 C C . LEU D 1 40 ? 17.881 111.990 44.224 1.00 36.73 19 LEU D C 1
ATOM 4528 O O . LEU D 1 40 ? 19.103 111.918 44.046 1.00 36.91 19 LEU D O 1
ATOM 4533 N N . LEU D 1 41 ? 17.334 112.851 45.088 1.00 29.56 20 LEU D N 1
ATOM 4534 C CA . LEU D 1 41 ? 18.176 113.696 45.930 1.00 40.09 20 LEU D CA 1
ATOM 4535 C C . LEU D 1 41 ? 19.072 112.853 46.828 1.00 43.70 20 LEU D C 1
ATOM 4536 O O . LEU D 1 41 ? 20.225 113.217 47.090 1.00 39.03 20 LEU D O 1
ATOM 4541 N N . ARG D 1 42 ? 18.556 111.717 47.304 1.00 44.69 21 ARG D N 1
ATOM 4542 C CA . ARG D 1 42 ? 19.358 110.813 48.119 1.00 44.28 21 ARG D CA 1
ATOM 4543 C C . ARG D 1 42 ? 20.524 110.234 47.329 1.00 45.75 21 ARG D C 1
ATOM 4544 O O . ARG D 1 42 ? 21.605 110.013 47.888 1.00 40.36 21 ARG D O 1
ATOM 4552 N N . LEU D 1 43 ? 20.333 109.996 46.033 1.00 40.61 22 LEU D N 1
ATOM 4553 C CA . LEU D 1 43 ? 21.382 109.464 45.172 1.00 34.29 22 LEU D CA 1
ATOM 4554 C C . LEU D 1 43 ? 22.348 110.538 44.674 1.00 48.93 22 LEU D C 1
ATOM 4555 O O . LEU D 1 43 ? 23.204 110.237 43.835 1.00 56.90 22 LEU D O 1
ATOM 4560 N N . GLY D 1 44 ? 22.233 111.773 45.165 1.00 38.37 23 GLY D N 1
ATOM 4561 C CA . GLY D 1 44 ? 23.123 112.847 44.774 1.00 44.45 23 GLY D CA 1
ATOM 4562 C C . GLY D 1 44 ? 22.689 113.646 43.563 1.00 56.70 23 GLY D C 1
ATOM 4563 O O . GLY D 1 44 ? 23.419 114.558 43.149 1.00 41.28 23 GLY D O 1
ATOM 4564 N N . TRP D 1 45 ? 21.530 113.344 42.987 1.00 35.49 24 TRP D N 1
ATOM 4565 C CA . TRP D 1 45 ? 21.076 114.047 41.798 1.00 34.90 24 TRP D CA 1
ATOM 4566 C C . TRP D 1 45 ? 20.686 115.485 42.118 1.00 33.94 24 TRP D C 1
ATOM 4567 O O . TRP D 1 45 ? 20.280 115.814 43.236 1.00 42.98 24 TRP D O 1
ATOM 4578 N N . ARG D 1 46 ? 20.823 116.345 41.114 1.00 40.44 25 ARG D N 1
ATOM 4579 C CA . ARG D 1 46 ? 20.109 117.611 41.106 1.00 38.77 25 ARG D CA 1
ATOM 4580 C C . ARG D 1 46 ? 18.688 117.363 40.623 1.00 40.29 25 ARG D C 1
ATOM 4581 O O . ARG D 1 46 ? 18.467 116.614 39.667 1.00 38.20 25 ARG D O 1
ATOM 4589 N N . VAL D 1 47 ? 17.721 117.976 41.296 1.00 37.98 26 VAL D N 1
ATOM 4590 C CA . VAL D 1 47 ? 16.318 117.826 40.936 1.00 45.31 26 VAL D CA 1
ATOM 4591 C C . VAL D 1 47 ? 15.732 119.216 40.729 1.00 38.00 26 VAL D C 1
ATOM 4592 O O . VAL D 1 47 ? 15.722 120.039 41.651 1.00 38.69 26 VAL D O 1
ATOM 4596 N N . ALA D 1 48 ? 15.255 119.476 39.520 1.00 36.33 27 ALA D N 1
ATOM 4597 C CA . ALA D 1 48 ? 14.616 120.730 39.163 1.00 46.52 27 ALA D CA 1
ATOM 4598 C C . ALA D 1 48 ? 13.153 120.470 38.837 1.00 43.80 27 ALA D C 1
ATOM 4599 O O . ALA D 1 48 ? 12.818 119.457 38.217 1.00 36.08 27 ALA D O 1
ATOM 4601 N N . ALA D 1 49 ? 12.277 121.388 39.244 1.00 35.19 28 ALA D N 1
ATOM 4602 C CA . ALA D 1 49 ? 10.842 121.203 39.033 1.00 51.24 28 ALA D CA 1
ATOM 4603 C C . ALA D 1 49 ? 10.179 122.546 38.773 1.00 43.05 28 ALA D C 1
ATOM 4604 O O . ALA D 1 49 ? 10.717 123.594 39.128 1.00 43.63 28 ALA D O 1
ATOM 4606 N N . THR D 1 50 ? 8.987 122.492 38.178 1.00 47.61 29 THR D N 1
ATOM 4607 C CA . THR D 1 50 ? 8.149 123.647 37.894 1.00 51.23 29 THR D CA 1
ATOM 4608 C C . THR D 1 50 ? 7.050 123.753 38.932 1.00 42.88 29 THR D C 1
ATOM 4609 O O . THR D 1 50 ? 6.923 122.901 39.813 1.00 56.74 29 THR D O 1
ATOM 4613 N N . GLU D 1 51 ? 6.291 124.849 38.829 1.00 53.72 30 GLU D N 1
ATOM 4614 C CA . GLU D 1 51 ? 4.899 124.933 39.262 1.00 62.28 30 GLU D CA 1
ATOM 4615 C C . GLU D 1 51 ? 4.659 124.398 40.674 1.00 54.88 30 GLU D C 1
ATOM 4616 O O . GLU D 1 51 ? 5.494 124.626 41.570 1.00 49.80 30 GLU D O 1
ATOM 4622 N N . GLY D 1 52 ? 3.510 123.740 40.895 1.00 43.75 31 GLY D N 1
ATOM 4623 C CA . GLY D 1 52 ? 3.265 123.137 42.192 1.00 52.57 31 GLY D CA 1
ATOM 4624 C C . GLY D 1 52 ? 4.042 121.853 42.422 1.00 55.32 31 GLY D C 1
ATOM 4625 O O . GLY D 1 52 ? 4.102 121.360 43.556 1.00 67.36 31 GLY D O 1
ATOM 4626 N N . THR D 1 53 ? 4.646 121.290 41.367 1.00 45.01 32 THR D N 1
ATOM 4627 C CA . THR D 1 53 ? 5.582 120.195 41.590 1.00 39.74 32 THR D CA 1
ATOM 4628 C C . THR D 1 53 ? 6.726 120.669 42.471 1.00 42.89 32 THR D C 1
ATOM 4629 O O . THR D 1 53 ? 7.075 120.021 43.461 1.00 46.33 32 THR D O 1
ATOM 4633 N N . TYR D 1 54 ? 7.279 121.843 42.155 1.00 46.34 33 TYR D N 1
ATOM 4634 C CA . TYR D 1 54 ? 8.308 122.437 42.998 1.00 50.84 33 TYR D CA 1
ATOM 4635 C C . TYR D 1 54 ? 7.751 122.806 44.367 1.00 37.66 33 TYR D C 1
ATOM 4636 O O . TYR D 1 54 ? 8.358 122.495 45.397 1.00 48.09 33 TYR D O 1
ATOM 4645 N N . ARG D 1 55 ? 6.594 123.476 44.394 1.00 50.33 34 ARG D N 1
ATOM 4646 C CA . ARG D 1 55 ? 6.027 123.938 45.660 1.00 50.67 34 ARG D CA 1
ATOM 4647 C C . ARG D 1 55 ? 5.683 122.769 46.575 1.00 43.73 34 ARG D C 1
ATOM 4648 O O . ARG D 1 55 ? 5.893 122.843 47.791 1.00 50.43 34 ARG D O 1
ATOM 4656 N N . LEU D 1 56 ? 5.154 121.682 46.011 1.00 42.30 35 LEU D N 1
ATOM 4657 C CA . LEU D 1 56 ? 4.855 120.507 46.823 1.00 49.56 35 LEU D CA 1
ATOM 4658 C C . LEU D 1 56 ? 6.126 119.908 47.411 1.00 50.69 35 LEU D C 1
ATOM 4659 O O . LEU D 1 56 ? 6.165 119.553 48.595 1.00 50.36 35 LEU D O 1
ATOM 4664 N N . LEU D 1 57 ? 7.184 119.806 46.602 1.00 44.30 36 LEU D N 1
ATOM 4665 C CA . LEU D 1 57 ? 8.408 119.164 47.066 1.00 48.29 36 LEU D CA 1
ATOM 4666 C C . LEU D 1 57 ? 9.132 120.004 48.112 1.00 51.03 36 LEU D C 1
ATOM 4667 O O . LEU D 1 57 ? 9.755 119.447 49.023 1.00 53.44 36 LEU D O 1
ATOM 4672 N N . ARG D 1 58 ? 9.063 121.334 48.010 1.00 50.81 37 ARG D N 1
ATOM 4673 C CA . ARG D 1 58 ? 9.684 122.174 49.031 1.00 64.34 37 ARG D CA 1
ATOM 4674 C C . ARG D 1 58 ? 8.888 122.143 50.332 1.00 58.13 37 ARG D C 1
ATOM 4675 O O . ARG D 1 58 ? 9.472 122.117 51.421 1.00 55.97 37 ARG D O 1
ATOM 4683 N N . ASP D 1 59 ? 7.555 122.144 50.239 1.00 58.56 38 ASP D N 1
ATOM 4684 C CA . ASP D 1 59 ? 6.733 122.061 51.443 1.00 53.84 38 ASP D CA 1
ATOM 4685 C C . ASP D 1 59 ? 6.932 120.738 52.168 1.00 58.00 38 ASP D C 1
ATOM 4686 O O . ASP D 1 59 ? 6.759 120.667 53.390 1.00 66.63 38 ASP D O 1
ATOM 4691 N N . ALA D 1 60 ? 7.291 119.684 51.439 1.00 59.36 39 ALA D N 1
ATOM 4692 C CA . ALA D 1 60 ? 7.607 118.401 52.051 1.00 52.32 39 ALA D CA 1
ATOM 4693 C C . ALA D 1 60 ? 9.047 118.322 52.546 1.00 54.15 39 ALA D C 1
ATOM 4694 O O . ALA D 1 60 ? 9.461 117.265 53.033 1.00 63.08 39 ALA D O 1
ATOM 4696 N N . GLY D 1 61 ? 9.815 119.403 52.430 1.00 52.25 40 GLY D N 1
ATOM 4697 C CA . GLY D 1 61 ? 11.168 119.418 52.949 1.00 62.04 40 GLY D CA 1
ATOM 4698 C C . GLY D 1 61 ? 12.224 118.855 52.024 1.00 63.77 40 GLY D C 1
ATOM 4699 O O . GLY D 1 61 ? 13.240 118.340 52.500 1.00 62.40 40 GLY D O 1
ATOM 4700 N N . HIS D 1 62 ? 12.015 118.933 50.713 1.00 58.25 41 HIS D N 1
ATOM 4701 C CA . HIS D 1 62 ? 12.990 118.478 49.729 1.00 49.07 41 HIS D CA 1
ATOM 4702 C C . HIS D 1 62 ? 13.542 119.692 49.002 1.00 53.56 41 HIS D C 1
ATOM 4703 O O . HIS D 1 62 ? 12.780 120.458 48.405 1.00 62.24 41 HIS D O 1
ATOM 4710 N N . GLU D 1 63 ? 14.863 119.864 49.047 1.00 56.49 42 GLU D N 1
ATOM 4711 C CA . GLU D 1 63 ? 15.499 121.025 48.428 1.00 66.38 42 GLU D CA 1
ATOM 4712 C C . GLU D 1 63 ? 15.690 120.745 46.940 1.00 54.56 42 GLU D C 1
ATOM 4713 O O . GLU D 1 63 ? 16.756 120.339 46.470 1.00 49.52 42 GLU D O 1
ATOM 4719 N N . VAL D 1 64 ? 14.611 120.960 46.190 1.00 51.05 43 VAL D N 1
ATOM 4720 C CA . VAL D 1 64 ? 14.628 120.867 44.737 1.00 37.66 43 VAL D CA 1
ATOM 4721 C C . VAL D 1 64 ? 14.913 122.253 44.177 1.00 40.88 43 VAL D C 1
ATOM 4722 O O . VAL D 1 64 ? 14.861 123.251 44.906 1.00 43.37 43 VAL D O 1
ATOM 4726 N N . GLU D 1 65 ? 15.211 122.329 42.885 1.00 42.32 44 GLU D N 1
ATOM 4727 C CA . GLU D 1 65 ? 15.440 123.598 42.215 1.00 44.07 44 GLU D CA 1
ATOM 4728 C C . GLU D 1 65 ? 14.211 124.004 41.412 1.00 47.25 44 GLU D C 1
ATOM 4729 O O . GLU D 1 65 ? 13.410 123.163 40.994 1.00 39.25 44 GLU D O 1
ATOM 4735 N N . ARG D 1 66 ? 14.069 125.310 41.202 1.00 39.39 45 ARG D N 1
ATOM 4736 C CA . ARG D 1 66 ? 13.062 125.830 40.288 1.00 48.28 45 ARG D CA 1
ATOM 4737 C C . ARG D 1 66 ? 13.624 125.830 38.873 1.00 49.70 45 ARG D C 1
ATOM 4738 O O . ARG D 1 66 ? 14.756 126.270 38.647 1.00 51.06 45 ARG D O 1
ATOM 4746 N N . ILE D 1 67 ? 12.836 125.327 37.920 1.00 53.41 46 ILE D N 1
ATOM 4747 C CA . ILE D 1 67 ? 13.281 125.307 36.530 1.00 53.17 46 ILE D CA 1
ATOM 4748 C C . ILE D 1 67 ? 13.499 126.723 36.016 1.00 44.51 46 ILE D C 1
ATOM 4749 O O . ILE D 1 67 ? 14.393 126.965 35.195 1.00 56.96 46 ILE D O 1
ATOM 4754 N N . ALA D 1 68 ? 12.718 127.686 36.512 1.00 44.29 47 ALA D N 1
ATOM 4755 C CA . ALA D 1 68 ? 12.895 129.071 36.092 1.00 57.50 47 ALA D CA 1
ATOM 4756 C C . ALA D 1 68 ? 14.285 129.591 36.435 1.00 62.98 47 ALA D C 1
ATOM 4757 O O . ALA D 1 68 ? 14.795 130.491 35.758 1.00 63.50 47 ALA D O 1
ATOM 4759 N N . ASP D 1 69 ? 14.916 129.030 37.465 1.00 61.48 48 ASP D N 1
ATOM 4760 C CA . ASP D 1 69 ? 16.213 129.494 37.937 1.00 54.00 48 ASP D CA 1
ATOM 4761 C C . ASP D 1 69 ? 17.386 128.810 37.248 1.00 62.78 48 ASP D C 1
ATOM 4762 O O . ASP D 1 69 ? 18.536 129.170 37.521 1.00 69.41 48 ASP D O 1
ATOM 4767 N N . LEU D 1 70 ? 17.135 127.835 36.379 1.00 61.42 49 LEU D N 1
ATOM 4768 C CA . LEU D 1 70 ? 18.224 127.211 35.641 1.00 64.96 49 LEU D CA 1
ATOM 4769 C C . LEU D 1 70 ? 18.887 128.232 34.725 1.00 72.09 49 LEU D C 1
ATOM 4770 O O . LEU D 1 70 ? 18.229 129.125 34.184 1.00 56.09 49 LEU D O 1
ATOM 4775 N N . ALA D 1 71 ? 20.205 128.100 34.568 1.00 62.10 50 ALA D N 1
ATOM 4776 C CA . ALA D 1 71 ? 20.993 129.055 33.800 1.00 65.11 50 ALA D CA 1
ATOM 4777 C C . ALA D 1 71 ? 20.450 129.222 32.386 1.00 66.81 50 ALA D C 1
ATOM 4778 O O . ALA D 1 71 ? 20.497 128.287 31.579 1.00 52.58 50 ALA D O 1
ATOM 4780 N N . GLY D 1 72 ? 19.914 130.405 32.088 1.00 45.24 51 GLY D N 1
ATOM 4781 C CA . GLY D 1 72 ? 19.470 130.743 30.754 1.00 48.33 51 GLY D CA 1
ATOM 4782 C C . GLY D 1 72 ? 17.994 130.543 30.485 1.00 51.80 51 GLY D C 1
ATOM 4783 O O . GLY D 1 72 ? 17.519 130.964 29.425 1.00 52.76 51 GLY D O 1
ATOM 4784 N N . VAL D 1 73 ? 17.254 129.924 31.401 1.00 38.80 52 VAL D N 1
ATOM 4785 C CA . VAL D 1 73 ? 15.840 129.632 31.170 1.00 45.17 52 VAL D CA 1
ATOM 4786 C C . VAL D 1 73 ? 15.053 130.936 31.085 1.00 35.07 52 VAL D C 1
ATOM 4787 O O . VAL D 1 73 ? 15.009 131.700 32.061 1.00 49.90 52 VAL D O 1
ATOM 4791 N N . PRO D 1 74 ? 14.426 131.234 29.948 1.00 42.69 53 PRO D N 1
ATOM 4792 C CA . PRO D 1 74 ? 13.671 132.488 29.823 1.00 37.86 53 PRO D CA 1
ATOM 4793 C C . PRO D 1 74 ? 12.315 132.398 30.504 1.00 41.68 53 PRO D C 1
ATOM 4794 O O . PRO D 1 74 ? 11.630 131.376 30.439 1.00 40.18 53 PRO D O 1
ATOM 4798 N N . THR D 1 75 ? 11.922 133.492 31.152 1.00 45.40 54 THR D N 1
ATOM 4799 C CA . THR D 1 75 ? 10.681 133.541 31.913 1.00 52.19 54 THR D CA 1
ATOM 4800 C C . THR D 1 75 ? 9.601 134.385 31.251 1.00 39.11 54 THR D C 1
ATOM 4801 O O . THR D 1 75 ? 8.490 134.471 31.786 1.00 44.82 54 THR D O 1
ATOM 4805 N N . LEU D 1 76 ? 9.890 135.000 30.107 1.00 36.30 55 LEU D N 1
ATOM 4806 C CA . LEU D 1 76 ? 8.973 135.954 29.501 1.00 36.88 55 LEU D CA 1
ATOM 4807 C C . LEU D 1 76 ? 7.696 135.260 29.028 1.00 42.22 55 LEU D C 1
ATOM 4808 O O . LEU D 1 76 ? 7.611 134.030 28.942 1.00 43.08 55 LEU D O 1
ATOM 4813 N N . LEU D 1 77 ? 6.691 136.084 28.718 1.00 36.89 56 LEU D N 1
ATOM 4814 C CA . LEU D 1 77 ? 5.365 135.614 28.309 1.00 33.24 56 LEU D CA 1
ATOM 4815 C C . LEU D 1 77 ? 4.766 134.672 29.351 1.00 44.03 56 LEU D C 1
ATOM 4816 O O . LEU D 1 77 ? 4.192 133.636 29.016 1.00 43.64 56 LEU D O 1
ATOM 4821 N N . GLY D 1 78 ? 4.909 135.035 30.625 1.00 46.35 57 GLY D N 1
ATOM 4822 C CA . GLY D 1 78 ? 4.328 134.247 31.698 1.00 37.68 57 GLY D CA 1
ATOM 4823 C C . GLY D 1 78 ? 4.905 132.857 31.831 1.00 47.21 57 GLY D C 1
ATOM 4824 O O . GLY D 1 78 ? 4.191 131.934 32.245 1.00 60.63 57 GLY D O 1
ATOM 4825 N N . GLY D 1 79 ? 6.183 132.679 31.487 1.00 51.65 58 GLY D N 1
ATOM 4826 C CA . GLY D 1 79 ? 6.832 131.383 31.594 1.00 48.93 58 GLY D CA 1
ATOM 4827 C C . GLY D 1 79 ? 6.377 130.328 30.613 1.00 45.48 58 GLY D C 1
ATOM 4828 O O . GLY D 1 79 ? 6.571 129.137 30.880 1.00 53.28 58 GLY D O 1
ATOM 4829 N N . ARG D 1 80 ? 5.790 130.715 29.475 1.00 35.90 59 ARG D N 1
ATOM 4830 C CA . ARG D 1 80 ? 5.215 129.713 28.582 1.00 47.62 59 ARG D CA 1
ATOM 4831 C C . ARG D 1 80 ? 6.246 129.095 27.646 1.00 47.62 59 ARG D C 1
ATOM 4832 O O . ARG D 1 80 ? 5.967 128.058 27.030 1.00 41.45 59 ARG D O 1
ATOM 4840 N N . VAL D 1 81 ? 7.424 129.702 27.515 1.00 42.15 60 VAL D N 1
ATOM 4841 C CA . VAL D 1 81 ? 8.487 129.138 26.675 1.00 42.54 60 VAL D CA 1
ATOM 4842 C C . VAL D 1 81 ? 9.689 128.686 27.506 1.00 43.44 60 VAL D C 1
ATOM 4843 O O . VAL D 1 81 ? 10.773 128.504 26.959 1.00 49.31 60 VAL D O 1
ATOM 4847 N N . LYS D 1 82 ? 9.526 128.488 28.821 1.00 32.51 61 LYS D N 1
ATOM 4848 C CA . LYS D 1 82 ? 10.724 128.307 29.633 1.00 46.84 61 LYS D CA 1
ATOM 4849 C C . LYS D 1 82 ? 11.340 126.919 29.495 1.00 41.99 61 LYS D C 1
ATOM 4850 O O . LYS D 1 82 ? 12.505 126.737 29.859 1.00 37.71 61 LYS D O 1
ATOM 4856 N N . THR D 1 83 ? 10.607 125.937 28.974 1.00 32.33 62 THR D N 1
ATOM 4857 C CA . THR D 1 83 ? 11.200 124.646 28.633 1.00 35.35 62 THR D CA 1
ATOM 4858 C C . THR D 1 83 ? 11.304 124.434 27.123 1.00 34.97 62 THR D C 1
ATOM 4859 O O . THR D 1 83 ? 11.601 123.317 26.689 1.00 41.77 62 THR D O 1
ATOM 4863 N N . LEU D 1 84 ? 11.080 125.472 26.314 1.00 40.09 63 LEU D N 1
ATOM 4864 C CA . LEU D 1 84 ? 11.037 125.341 24.862 1.00 37.36 63 LEU D CA 1
ATOM 4865 C C . LEU D 1 84 ? 12.244 125.953 24.168 1.00 35.61 63 LEU D C 1
ATOM 4866 O O . LEU D 1 84 ? 12.171 126.226 22.964 1.00 30.29 63 LEU D O 1
ATOM 4871 N N . THR D 1 85 ? 13.337 126.190 24.886 1.00 33.97 64 THR D N 1
ATOM 4872 C CA . THR D 1 85 ? 14.545 126.761 24.291 1.00 30.87 64 THR D CA 1
ATOM 4873 C C . THR D 1 85 ? 15.739 125.857 24.604 1.00 34.06 64 THR D C 1
ATOM 4874 O O . THR D 1 85 ? 15.575 124.754 25.133 1.00 42.43 64 THR D O 1
ATOM 4878 N N . VAL D 1 86 ? 16.944 126.340 24.282 1.00 39.57 65 VAL D N 1
ATOM 4879 C CA . VAL D 1 86 ? 18.118 125.474 24.279 1.00 41.25 65 VAL D CA 1
ATOM 4880 C C . VAL D 1 86 ? 18.516 125.046 25.685 1.00 39.09 65 VAL D C 1
ATOM 4881 O O . VAL D 1 86 ? 19.145 123.997 25.861 1.00 40.68 65 VAL D O 1
ATOM 4885 N N . SER D 1 87 ? 18.171 125.833 26.705 1.00 38.63 66 SER D N 1
ATOM 4886 C CA . SER D 1 87 ? 18.603 125.496 28.058 1.00 37.75 66 SER D CA 1
ATOM 4887 C C . SER D 1 87 ? 18.007 124.171 28.519 1.00 44.39 66 SER D C 1
ATOM 4888 O O . SER D 1 87 ? 18.710 123.332 29.096 1.00 50.67 66 SER D O 1
ATOM 4891 N N . VAL D 1 88 ? 16.721 123.955 28.259 1.00 34.60 67 VAL D N 1
ATOM 4892 C CA . VAL D 1 88 ? 16.071 122.705 28.643 1.00 34.41 67 VAL D CA 1
ATOM 4893 C C . VAL D 1 88 ? 16.071 121.704 27.495 1.00 33.93 67 VAL D C 1
ATOM 4894 O O . VAL D 1 88 ? 16.411 120.532 27.679 1.00 42.19 67 VAL D O 1
ATOM 4898 N N . MET D 1 89 ? 15.697 122.145 26.291 1.00 35.12 68 MET D N 1
ATOM 4899 C CA . MET D 1 89 ? 15.610 121.220 25.165 1.00 34.63 68 MET D CA 1
ATOM 4900 C C . MET D 1 89 ? 16.987 120.784 24.682 1.00 35.64 68 MET D C 1
ATOM 4901 O O . MET D 1 89 ? 17.142 119.659 24.193 1.00 42.02 68 MET D O 1
ATOM 4906 N N . GLY D 1 90 ? 17.992 121.653 24.803 1.00 35.18 69 GLY D N 1
ATOM 4907 C CA . GLY D 1 90 ? 19.340 121.261 24.426 1.00 36.70 69 GLY D CA 1
ATOM 4908 C C . GLY D 1 90 ? 19.897 120.164 25.313 1.00 36.03 69 GLY D C 1
ATOM 4909 O O . GLY D 1 90 ? 20.483 119.197 24.822 1.00 40.79 69 GLY D O 1
ATOM 4910 N N . GLY D 1 91 ? 19.718 120.294 26.629 1.00 36.45 70 GLY D N 1
ATOM 4911 C CA . GLY D 1 91 ? 20.122 119.236 27.537 1.00 33.94 70 GLY D CA 1
ATOM 4912 C C . GLY D 1 91 ? 19.383 117.933 27.320 1.00 42.43 70 GLY D C 1
ATOM 4913 O O . GLY D 1 91 ? 19.875 116.872 27.721 1.00 39.17 70 GLY D O 1
ATOM 4914 N N . ILE D 1 92 ? 18.216 117.985 26.686 1.00 39.56 71 ILE D N 1
ATOM 4915 C CA . ILE D 1 92 ? 17.445 116.783 26.392 1.00 33.81 71 ILE D CA 1
ATOM 4916 C C . ILE D 1 92 ? 17.813 116.209 25.031 1.00 34.08 71 ILE D C 1
ATOM 4917 O O . ILE D 1 92 ? 18.021 115.001 24.888 1.00 37.22 71 ILE D O 1
ATOM 4922 N N . LEU D 1 93 ? 17.906 117.062 24.012 1.00 40.85 72 LEU D N 1
ATOM 4923 C CA . LEU D 1 93 ? 18.044 116.603 22.637 1.00 33.12 72 LEU D CA 1
ATOM 4924 C C . LEU D 1 93 ? 19.489 116.407 22.202 1.00 36.13 72 LEU D C 1
ATOM 4925 O O . LEU D 1 93 ? 19.718 115.793 21.155 1.00 38.45 72 LEU D O 1
ATOM 4930 N N . ALA D 1 94 ? 20.459 116.912 22.963 1.00 49.97 73 ALA D N 1
ATOM 4931 C CA . ALA D 1 94 ? 21.857 116.771 22.580 1.00 38.68 73 ALA D CA 1
ATOM 4932 C C . ALA D 1 94 ? 22.246 115.302 22.495 1.00 36.14 73 ALA D C 1
ATOM 4933 O O . ALA D 1 94 ? 21.900 114.496 23.363 1.00 40.74 73 ALA D O 1
ATOM 4935 N N . ARG D 1 95 ? 22.962 114.953 21.432 1.00 32.12 74 ARG D N 1
ATOM 4936 C CA . ARG D 1 95 ? 23.467 113.600 21.297 1.00 55.60 74 ARG D CA 1
ATOM 4937 C C . ARG D 1 95 ? 24.764 113.442 22.085 1.00 49.05 74 ARG D C 1
ATOM 4938 O O . ARG D 1 95 ? 25.419 114.418 22.461 1.00 48.00 74 ARG D O 1
ATOM 4946 N N . GLU D 1 96 ? 25.132 112.190 22.339 1.00 50.76 75 GLU D N 1
ATOM 4947 C CA . GLU D 1 96 ? 26.399 111.898 23.008 1.00 59.28 75 GLU D CA 1
ATOM 4948 C C . GLU D 1 96 ? 27.590 111.975 22.061 1.00 58.52 75 GLU D C 1
ATOM 4949 O O . GLU D 1 96 ? 28.539 111.198 22.181 1.00 77.36 75 GLU D O 1
ATOM 4955 N N . THR D 1 97 ? 27.552 112.896 21.103 1.00 67.53 76 THR D N 1
ATOM 4956 C CA . THR D 1 97 ? 28.680 113.156 20.225 1.00 54.88 76 THR D CA 1
ATOM 4957 C C . THR D 1 97 ? 29.552 114.253 20.822 1.00 66.41 76 THR D C 1
ATOM 4958 O O . THR D 1 97 ? 29.075 115.119 21.561 1.00 68.68 76 THR D O 1
ATOM 4962 N N . GLU D 1 98 ? 30.847 114.205 20.495 1.00 65.57 77 GLU D N 1
ATOM 4963 C CA . GLU D 1 98 ? 31.791 115.151 21.080 1.00 72.32 77 GLU D CA 1
ATOM 4964 C C . GLU D 1 98 ? 31.505 116.583 20.642 1.00 59.94 77 GLU D C 1
ATOM 4965 O O . GLU D 1 98 ? 31.746 117.523 21.408 1.00 52.99 77 GLU D O 1
ATOM 4971 N N . SER D 1 99 ? 30.990 116.769 19.425 1.00 56.38 78 SER D N 1
ATOM 4972 C CA . SER D 1 99 ? 30.651 118.113 18.969 1.00 57.62 78 SER D CA 1
ATOM 4973 C C . SER D 1 99 ? 29.455 118.670 19.734 1.00 65.61 78 SER D C 1
ATOM 4974 O O . SER D 1 99 ? 29.448 119.847 20.115 1.00 59.32 78 SER D O 1
ATOM 4977 N N . ASP D 1 100 ? 28.436 117.838 19.972 1.00 55.25 79 ASP D N 1
ATOM 4978 C CA . ASP D 1 100 ? 27.262 118.295 20.711 1.00 49.02 79 ASP D CA 1
ATOM 4979 C C . ASP D 1 100 ? 27.607 118.606 22.161 1.00 51.02 79 ASP D C 1
ATOM 4980 O O . ASP D 1 100 ? 27.145 119.612 22.713 1.00 45.46 79 ASP D O 1
ATOM 4985 N N . LEU D 1 101 ? 28.417 117.755 22.795 1.00 48.88 80 LEU D N 1
ATOM 4986 C CA . LEU D 1 101 ? 28.776 117.979 24.191 1.00 46.11 80 LEU D CA 1
ATOM 4987 C C . LEU D 1 101 ? 29.730 119.155 24.346 1.00 52.38 80 LEU D C 1
ATOM 4988 O O . LEU D 1 101 ? 29.739 119.809 25.396 1.00 56.45 80 LEU D O 1
ATOM 4993 N N . ARG D 1 102 ? 30.541 119.439 23.323 1.00 44.84 81 ARG D N 1
ATOM 4994 C CA . ARG D 1 102 ? 31.398 120.618 23.373 1.00 56.36 81 ARG D CA 1
ATOM 4995 C C . ARG D 1 102 ? 30.570 121.896 23.355 1.00 56.28 81 ARG D C 1
ATOM 4996 O O . ARG D 1 102 ? 30.863 122.844 24.093 1.00 63.63 81 ARG D O 1
ATOM 5004 N N . GLU D 1 103 ? 29.523 121.933 22.527 1.00 49.24 82 GLU D N 1
ATOM 5005 C CA . GLU D 1 103 ? 28.681 123.122 22.454 1.00 54.09 82 GLU D CA 1
ATOM 5006 C C . GLU D 1 103 ? 27.868 123.308 23.730 1.00 47.72 82 GLU D C 1
ATOM 5007 O O . GLU D 1 103 ? 27.662 124.440 24.181 1.00 52.59 82 GLU D O 1
ATOM 5013 N N . MET D 1 104 ? 27.401 122.210 24.330 1.00 37.61 83 MET D N 1
ATOM 5014 C CA . MET D 1 104 ? 26.651 122.326 25.576 1.00 45.67 83 MET D CA 1
ATOM 5015 C C . MET D 1 104 ? 27.551 122.770 26.723 1.00 47.00 83 MET D C 1
ATOM 5016 O O . MET D 1 104 ? 27.127 123.547 27.587 1.00 48.83 83 MET D O 1
ATOM 5021 N N . ALA D 1 105 ? 28.798 122.295 26.747 1.00 48.33 84 ALA D N 1
ATOM 5022 C CA . ALA D 1 105 ? 29.757 122.798 27.725 1.00 51.00 84 ALA D CA 1
ATOM 5023 C C . ALA D 1 105 ? 30.113 124.251 27.440 1.00 46.61 84 ALA D C 1
ATOM 5024 O O . ALA D 1 105 ? 30.287 125.048 28.370 1.00 50.36 84 ALA D O 1
ATOM 5026 N N . GLU D 1 106 ? 30.217 124.611 26.158 1.00 50.07 85 GLU D N 1
ATOM 5027 C CA . GLU D 1 106 ? 30.510 125.991 25.783 1.00 50.41 85 GLU D CA 1
ATOM 5028 C C . GLU D 1 106 ? 29.438 126.952 26.280 1.00 58.59 85 GLU D C 1
ATOM 5029 O O . GLU D 1 106 ? 29.748 128.093 26.641 1.00 71.14 85 GLU D O 1
ATOM 5035 N N . TYR D 1 107 ? 28.181 126.513 26.310 1.00 57.37 86 TYR D N 1
ATOM 5036 C CA . TYR D 1 107 ? 27.067 127.349 26.737 1.00 57.50 86 TYR D CA 1
ATOM 5037 C C . TYR D 1 107 ? 26.676 127.128 28.191 1.00 56.97 86 TYR D C 1
ATOM 5038 O O . TYR D 1 107 ? 25.763 127.801 28.679 1.00 55.65 86 TYR D O 1
ATOM 5047 N N . GLY D 1 108 ? 27.336 126.210 28.891 1.00 56.64 87 GLY D N 1
ATOM 5048 C CA . GLY D 1 108 ? 26.948 125.905 30.255 1.00 44.61 87 GLY D CA 1
ATOM 5049 C C . GLY D 1 108 ? 25.612 125.207 30.371 1.00 58.70 87 GLY D C 1
ATOM 5050 O O . GLY D 1 108 ? 24.941 125.333 31.400 1.00 60.08 87 GLY D O 1
ATOM 5051 N N . ILE D 1 109 ? 25.206 124.477 29.336 1.00 48.20 88 ILE D N 1
ATOM 5052 C CA . ILE D 1 109 ? 23.926 123.767 29.327 1.00 52.94 88 ILE D CA 1
ATOM 5053 C C . ILE D 1 109 ? 24.184 122.343 29.785 1.00 41.13 88 ILE D C 1
ATOM 5054 O O . ILE D 1 109 ? 24.788 121.556 29.034 1.00 41.97 88 ILE D O 1
ATOM 5059 N N . PRO D 1 110 ? 23.750 121.950 30.983 1.00 39.73 89 PRO D N 1
ATOM 5060 C CA . PRO D 1 110 ? 23.998 120.587 31.449 1.00 43.87 89 PRO D CA 1
ATOM 5061 C C . PRO D 1 110 ? 23.078 119.590 30.768 1.00 37.54 89 PRO D C 1
ATOM 5062 O O . PRO D 1 110 ? 21.989 119.929 30.299 1.00 38.49 89 PRO D O 1
ATOM 5066 N N . ARG D 1 111 ? 23.543 118.346 30.709 1.00 38.33 90 ARG D N 1
ATOM 5067 C CA . ARG D 1 111 ? 22.710 117.266 30.202 1.00 37.35 90 ARG D CA 1
ATOM 5068 C C . ARG D 1 111 ? 21.595 116.958 31.194 1.00 43.49 90 ARG D C 1
ATOM 5069 O O . ARG D 1 111 ? 21.820 116.890 32.405 1.00 47.40 90 ARG D O 1
ATOM 5077 N N . ILE D 1 112 ? 20.382 116.792 30.678 1.00 39.75 91 ILE D N 1
ATOM 5078 C CA . ILE D 1 112 ? 19.245 116.389 31.497 1.00 37.38 91 ILE D CA 1
ATOM 5079 C C . ILE D 1 112 ? 19.134 114.873 31.393 1.00 40.73 91 ILE D C 1
ATOM 5080 O O . ILE D 1 112 ? 18.869 114.332 30.316 1.00 37.21 91 ILE D O 1
ATOM 5085 N N . ASP D 1 113 ? 19.360 114.181 32.510 1.00 27.82 92 ASP D N 1
ATOM 5086 C CA . ASP D 1 113 ? 19.419 112.725 32.493 1.00 31.95 92 ASP D CA 1
ATOM 5087 C C . ASP D 1 113 ? 18.064 112.063 32.693 1.00 37.14 92 ASP D C 1
ATOM 5088 O O . ASP D 1 113 ? 17.911 110.886 32.346 1.00 39.61 92 ASP D O 1
ATOM 5093 N N . LEU D 1 114 ? 17.083 112.779 33.237 1.00 27.78 93 LEU D N 1
ATOM 5094 C CA . LEU D 1 114 ? 15.779 112.191 33.508 1.00 36.28 93 LEU D CA 1
ATOM 5095 C C . LEU D 1 114 ? 14.706 113.255 33.352 1.00 31.07 93 LEU D C 1
ATOM 5096 O O . LEU D 1 114 ? 14.822 114.348 33.915 1.00 25.74 93 LEU D O 1
ATOM 5101 N N . VAL D 1 115 ? 13.666 112.925 32.596 1.00 29.28 94 VAL D N 1
ATOM 5102 C CA . VAL D 1 115 ? 12.499 113.782 32.435 1.00 42.57 94 VAL D CA 1
ATOM 5103 C C . VAL D 1 115 ? 11.297 113.021 32.973 1.00 39.44 94 VAL D C 1
ATOM 5104 O O . VAL D 1 115 ? 10.975 111.930 32.482 1.00 37.44 94 VAL D O 1
ATOM 5108 N N . CYS D 1 116 ? 10.653 113.578 33.996 1.00 34.32 95 CYS D N 1
ATOM 5109 C CA . CYS D 1 116 ? 9.422 113.026 34.556 1.00 40.45 95 CYS D CA 1
ATOM 5110 C C . CYS D 1 116 ? 8.296 114.004 34.252 1.00 31.08 95 CYS D C 1
ATOM 5111 O O . CYS D 1 116 ? 8.258 115.110 34.803 1.00 38.01 95 CYS D O 1
ATOM 5114 N N . ASN D 1 117 ? 7.375 113.596 33.387 1.00 30.60 96 ASN D N 1
ATOM 5115 C CA . ASN D 1 117 ? 6.377 114.519 32.868 1.00 33.47 96 ASN D CA 1
ATOM 5116 C C . ASN D 1 117 ? 5.153 113.720 32.446 1.00 35.82 96 ASN D C 1
ATOM 5117 O O . ASN D 1 117 ? 5.284 112.725 31.728 1.00 34.03 96 ASN D O 1
ATOM 5122 N N . ASN D 1 118 ? 3.976 114.135 32.920 1.00 39.60 97 ASN D N 1
ATOM 5123 C CA . ASN D 1 118 ? 2.714 113.516 32.534 1.00 43.17 97 ASN D CA 1
ATOM 5124 C C . ASN D 1 118 ? 1.621 114.579 32.519 1.00 35.98 97 ASN D C 1
ATOM 5125 O O . ASN D 1 118 ? 1.807 115.699 33.002 1.00 39.98 97 ASN D O 1
ATOM 5130 N N . TYR D 1 119 ? 0.470 114.216 31.951 1.00 42.61 98 TYR D N 1
ATOM 5131 C CA . TYR D 1 119 ? -0.665 115.119 31.807 1.00 32.78 98 TYR D CA 1
ATOM 5132 C C . TYR D 1 119 ? -1.948 114.397 32.179 1.00 44.10 98 TYR D C 1
ATOM 5133 O O . TYR D 1 119 ? -2.038 113.168 32.122 1.00 46.02 98 TYR D O 1
ATOM 5142 N N . TYR D 1 120 ? -2.949 115.184 32.548 1.00 41.28 99 TYR D N 1
ATOM 5143 C CA . TYR D 1 120 ? -4.296 114.672 32.727 1.00 37.59 99 TYR D CA 1
ATOM 5144 C C . TYR D 1 120 ? -5.033 114.759 31.400 1.00 40.30 99 TYR D C 1
ATOM 5145 O O . TYR D 1 120 ? -5.070 115.823 30.775 1.00 37.93 99 TYR D O 1
ATOM 5154 N N . LEU D 1 121 ? -5.593 113.636 30.960 1.00 37.06 100 LEU D N 1
ATOM 5155 C CA . LEU D 1 121 ? -6.438 113.658 29.775 1.00 50.50 100 LEU D CA 1
ATOM 5156 C C . LEU D 1 121 ? -7.623 114.581 30.018 1.00 46.83 100 LEU D C 1
ATOM 5157 O O . LEU D 1 121 ? -8.249 114.537 31.080 1.00 41.86 100 LEU D O 1
ATOM 5162 N N . LEU D 1 122 ? -7.908 115.439 29.043 1.00 44.70 101 LEU D N 1
ATOM 5163 C CA . LEU D 1 122 ? -9.019 116.365 29.178 1.00 49.98 101 LEU D CA 1
ATOM 5164 C C . LEU D 1 122 ? -10.322 115.585 29.362 1.00 52.83 101 LEU D C 1
ATOM 5165 O O . LEU D 1 122 ? -10.452 114.456 28.879 1.00 42.81 101 LEU D O 1
ATOM 5170 N N . PRO D 1 123 ? -11.292 116.150 30.083 1.00 43.94 102 PRO D N 1
ATOM 5171 C CA . PRO D 1 123 ? -12.556 115.437 30.297 1.00 45.43 102 PRO D CA 1
ATOM 5172 C C . PRO D 1 123 ? -13.252 115.125 28.981 1.00 49.78 102 PRO D C 1
ATOM 5173 O O . PRO D 1 123 ? -13.124 115.854 27.995 1.00 44.51 102 PRO D O 1
ATOM 5177 N N . GLU D 1 124 ? -13.984 114.017 28.976 1.00 59.72 103 GLU D N 1
ATOM 5178 C CA . GLU D 1 124 ? -14.745 113.636 27.797 1.00 60.29 103 GLU D CA 1
ATOM 5179 C C . GLU D 1 124 ? -15.799 114.700 27.494 1.00 72.77 103 GLU D C 1
ATOM 5180 O O . GLU D 1 124 ? -16.393 115.267 28.420 1.00 51.16 103 GLU D O 1
ATOM 5186 N N . PRO D 1 125 ? -16.048 115.003 26.220 1.00 69.10 104 PRO D N 1
ATOM 5187 C CA . PRO D 1 125 ? -17.022 116.052 25.882 1.00 77.35 104 PRO D CA 1
ATOM 5188 C C . PRO D 1 125 ? -18.424 115.686 26.351 1.00 84.09 104 PRO D C 1
ATOM 5189 O O . PRO D 1 125 ? -18.938 114.606 26.053 1.00 80.99 104 PRO D O 1
ATOM 5193 N N . GLN D 1 126 ? -19.040 116.603 27.090 1.00 79.71 105 GLN D N 1
ATOM 5194 C CA . GLN D 1 126 ? -20.382 116.436 27.624 1.00 75.83 105 GLN D CA 1
ATOM 5195 C C . GLN D 1 126 ? -21.141 117.745 27.471 1.00 81.86 105 GLN D C 1
ATOM 5196 O O . GLN D 1 126 ? -20.539 118.824 27.534 1.00 84.80 105 GLN D O 1
ATOM 5202 N N . PRO D 1 127 ? -22.467 117.682 27.258 1.00 87.74 106 PRO D N 1
ATOM 5203 C CA . PRO D 1 127 ? -23.317 118.875 27.151 1.00 78.50 106 PRO D CA 1
ATOM 5204 C C . PRO D 1 127 ? -23.206 119.797 28.362 1.00 77.40 106 PRO D C 1
ATOM 5205 O O . PRO D 1 127 ? -23.677 119.423 29.436 1.00 71.22 106 PRO D O 1
ATOM 5209 N N . ASP D 1 130 ? -18.976 125.837 28.659 1.00 84.71 109 ASP D N 1
ATOM 5210 C CA . ASP D 1 130 ? -18.632 124.523 29.198 1.00 93.59 109 ASP D CA 1
ATOM 5211 C C . ASP D 1 130 ? -17.207 124.081 28.809 1.00 94.31 109 ASP D C 1
ATOM 5212 O O . ASP D 1 130 ? -16.425 123.728 29.692 1.00 87.89 109 ASP D O 1
ATOM 5217 N N . PRO D 1 131 ? -16.849 124.095 27.523 1.00 98.52 110 PRO D N 1
ATOM 5218 C CA . PRO D 1 131 ? -15.454 123.814 27.153 1.00 93.16 110 PRO D CA 1
ATOM 5219 C C . PRO D 1 131 ? -14.554 125.041 27.128 1.00 91.62 110 PRO D C 1
ATOM 5220 O O . PRO D 1 131 ? -13.393 124.922 26.725 1.00 87.91 110 PRO D O 1
ATOM 5224 N N . ALA D 1 132 ? -15.061 126.200 27.540 1.00 94.90 111 ALA D N 1
ATOM 5225 C CA . ALA D 1 132 ? -14.246 127.403 27.602 1.00 85.93 111 ALA D CA 1
ATOM 5226 C C . ALA D 1 132 ? -13.226 127.292 28.728 1.00 88.77 111 ALA D C 1
ATOM 5227 O O . ALA D 1 132 ? -13.503 126.722 29.787 1.00 89.13 111 ALA D O 1
ATOM 5229 N N . GLY D 1 133 ? -12.036 127.840 28.492 1.00 79.52 112 GLY D N 1
ATOM 5230 C CA . GLY D 1 133 ? -10.968 127.806 29.461 1.00 69.95 112 GLY D CA 1
ATOM 5231 C C . GLY D 1 133 ? -10.027 126.625 29.340 1.00 71.16 112 GLY D C 1
ATOM 5232 O O . GLY D 1 133 ? -8.875 126.726 29.772 1.00 73.35 112 GLY D O 1
ATOM 5233 N N . PHE D 1 134 ? -10.481 125.508 28.768 1.00 57.61 113 PHE D N 1
ATOM 5234 C CA . PHE D 1 134 ? -9.606 124.346 28.633 1.00 55.64 113 PHE D CA 1
ATOM 5235 C C . PHE D 1 134 ? -8.483 124.609 27.638 1.00 62.70 113 PHE D C 1
ATOM 5236 O O . PHE D 1 134 ? -7.354 124.144 27.831 1.00 52.33 113 PHE D O 1
ATOM 5244 N N . ARG D 1 135 ? -8.775 125.360 26.573 1.00 56.44 114 ARG D N 1
ATOM 5245 C CA . ARG D 1 135 ? -7.801 125.550 25.503 1.00 57.37 114 ARG D CA 1
ATOM 5246 C C . ARG D 1 135 ? -6.570 126.306 25.990 1.00 55.25 114 ARG D C 1
ATOM 5247 O O . ARG D 1 135 ? -5.438 125.956 25.635 1.00 60.89 114 ARG D O 1
ATOM 5255 N N . GLU D 1 136 ? -6.767 127.339 26.809 1.00 50.20 115 GLU D N 1
ATOM 5256 C CA . GLU D 1 136 ? -5.653 128.181 27.230 1.00 62.87 115 GLU D CA 1
ATOM 5257 C C . GLU D 1 136 ? -4.691 127.477 28.179 1.00 57.62 115 GLU D C 1
ATOM 5258 O O . GLU D 1 136 ? -3.590 127.991 28.404 1.00 59.16 115 GLU D O 1
ATOM 5264 N N . LYS D 1 137 ? -5.064 126.322 28.733 1.00 53.09 116 LYS D N 1
ATOM 5265 C CA . LYS D 1 137 ? -4.204 125.585 29.651 1.00 47.87 116 LYS D CA 1
ATOM 5266 C C . LYS D 1 137 ? -3.621 124.324 29.019 1.00 53.87 116 LYS D C 1
ATOM 5267 O O . LYS D 1 137 ? -3.128 123.445 29.734 1.00 49.91 116 LYS D O 1
ATOM 5273 N N . VAL D 1 138 ? -3.660 124.224 27.690 1.00 47.29 117 VAL D N 1
ATOM 5274 C CA . VAL D 1 138 ? -3.088 123.075 26.997 1.00 43.11 117 VAL D CA 1
ATOM 5275 C C . VAL D 1 138 ? -1.568 123.137 27.084 1.00 41.87 117 VAL D C 1
ATOM 5276 O O . VAL D 1 138 ? -0.952 124.167 26.781 1.00 34.29 117 VAL D O 1
ATOM 5280 N N . ASP D 1 139 ? -0.957 122.029 27.496 1.00 43.19 118 ASP D N 1
ATOM 5281 C CA . ASP D 1 139 ? 0.488 121.971 27.685 1.00 39.27 118 ASP D CA 1
ATOM 5282 C C . ASP D 1 139 ? 1.190 121.858 26.336 1.00 33.13 118 ASP D C 1
ATOM 5283 O O . ASP D 1 139 ? 0.971 120.896 25.591 1.00 42.62 118 ASP D O 1
ATOM 5288 N N . VAL D 1 140 ? 2.039 122.832 26.028 1.00 44.92 119 VAL D N 1
ATOM 5289 C CA . VAL D 1 140 ? 2.845 122.820 24.812 1.00 35.12 119 VAL D CA 1
ATOM 5290 C C . VAL D 1 140 ? 4.273 122.369 25.097 1.00 40.52 119 VAL D C 1
ATOM 5291 O O . VAL D 1 140 ? 4.786 121.459 24.446 1.00 43.74 119 VAL D O 1
ATOM 5295 N N . GLY D 1 141 ? 4.926 122.991 26.082 1.00 46.20 120 GLY D N 1
ATOM 5296 C CA . GLY D 1 141 ? 6.303 122.642 26.385 1.00 33.68 120 GLY D CA 1
ATOM 5297 C C . GLY D 1 141 ? 6.454 121.271 27.012 1.00 47.21 120 GLY D C 1
ATOM 5298 O O . GLY D 1 141 ? 7.498 120.629 26.860 1.00 41.83 120 GLY D O 1
ATOM 5299 N N . GLY D 1 142 ? 5.427 120.806 27.720 1.00 41.13 121 GLY D N 1
ATOM 5300 C CA . GLY D 1 142 ? 5.440 119.498 28.333 1.00 30.31 121 GLY D CA 1
ATOM 5301 C C . GLY D 1 142 ? 5.719 118.377 27.350 1.00 41.57 121 GLY D C 1
ATOM 5302 O O . GLY D 1 142 ? 6.726 117.669 27.455 1.00 51.87 121 GLY D O 1
ATOM 5303 N N . PRO D 1 143 ? 4.824 118.188 26.375 1.00 40.07 122 PRO D N 1
ATOM 5304 C CA . PRO D 1 143 ? 5.043 117.123 25.380 1.00 36.25 122 PRO D CA 1
ATOM 5305 C C . PRO D 1 143 ? 6.360 117.234 24.631 1.00 33.32 122 PRO D C 1
ATOM 5306 O O . PRO D 1 143 ? 6.917 116.203 24.237 1.00 40.46 122 PRO D O 1
ATOM 5310 N N . ALA D 1 144 ? 6.883 118.444 24.425 1.00 28.71 123 ALA D N 1
ATOM 5311 C CA . ALA D 1 144 ? 8.177 118.573 23.761 1.00 33.18 123 ALA D CA 1
ATOM 5312 C C . ALA D 1 144 ? 9.287 117.944 24.596 1.00 41.39 123 ALA D C 1
ATOM 5313 O O . ALA D 1 144 ? 10.158 117.247 24.061 1.00 35.30 123 ALA D O 1
ATOM 5315 N N . MET D 1 145 ? 9.267 118.172 25.911 1.00 31.03 124 MET D N 1
ATOM 5316 C CA . MET D 1 145 ? 10.271 117.577 26.789 1.00 43.34 124 MET D CA 1
ATOM 5317 C C . MET D 1 145 ? 10.182 116.057 26.776 1.00 34.28 124 MET D C 1
ATOM 5318 O O . MET D 1 145 ? 11.196 115.366 26.631 1.00 35.90 124 MET D O 1
ATOM 5323 N N . LEU D 1 146 ? 8.971 115.519 26.935 1.00 35.86 125 LEU D N 1
ATOM 5324 C CA . LEU D 1 146 ? 8.812 114.075 27.085 1.00 35.90 125 LEU D CA 1
ATOM 5325 C C . LEU D 1 146 ? 9.062 113.346 25.770 1.00 42.13 125 LEU D C 1
ATOM 5326 O O . LEU D 1 146 ? 9.725 112.302 25.752 1.00 30.73 125 LEU D O 1
ATOM 5331 N N . ARG D 1 147 ? 8.529 113.870 24.663 1.00 34.81 126 ARG D N 1
ATOM 5332 C CA . ARG D 1 147 ? 8.811 113.273 23.362 1.00 30.26 126 ARG D CA 1
ATOM 5333 C C . ARG D 1 147 ? 10.292 113.388 23.017 1.00 36.34 126 ARG D C 1
ATOM 5334 O O . ARG D 1 147 ? 10.875 112.470 22.431 1.00 36.53 126 ARG D O 1
ATOM 5342 N N . GLY D 1 148 ? 10.919 114.509 23.379 1.00 35.73 127 GLY D N 1
ATOM 5343 C CA . GLY D 1 148 ? 12.344 114.655 23.135 1.00 34.93 127 GLY D CA 1
ATOM 5344 C C . GLY D 1 148 ? 13.171 113.687 23.958 1.00 41.54 127 GLY D C 1
ATOM 5345 O O . GLY D 1 148 ? 14.115 113.075 23.451 1.00 34.18 127 GLY D O 1
ATOM 5346 N N . ALA D 1 149 ? 12.824 113.531 25.238 1.00 35.46 128 ALA D N 1
ATOM 5347 C CA . ALA D 1 149 ? 13.508 112.552 26.075 1.00 38.19 128 ALA D CA 1
ATOM 5348 C C . ALA D 1 149 ? 13.292 111.138 25.554 1.00 37.92 128 ALA D C 1
ATOM 5349 O O . ALA D 1 149 ? 14.224 110.326 25.532 1.00 32.58 128 ALA D O 1
ATOM 5351 N N . ALA D 1 150 ? 12.067 110.827 25.122 1.00 38.06 129 ALA D N 1
ATOM 5352 C CA . ALA D 1 150 ? 11.777 109.492 24.609 1.00 41.45 129 ALA D CA 1
ATOM 5353 C C . ALA D 1 150 ? 12.475 109.247 23.276 1.00 42.68 129 ALA D C 1
ATOM 5354 O O . ALA D 1 150 ? 12.920 108.127 22.999 1.00 38.55 129 ALA D O 1
ATOM 5356 N N . LYS D 1 151 ? 12.578 110.278 22.434 1.00 42.19 130 LYS D N 1
ATOM 5357 C CA . LYS D 1 151 ? 13.333 110.135 21.194 1.00 46.32 130 LYS D CA 1
ATOM 5358 C C . LYS D 1 151 ? 14.811 109.899 21.482 1.00 44.80 130 LYS D C 1
ATOM 5359 O O . LYS D 1 151 ? 15.473 109.122 20.784 1.00 42.29 130 LYS D O 1
ATOM 5365 N N . ASN D 1 152 ? 15.339 110.552 22.510 1.00 42.19 131 ASN D N 1
ATOM 5366 C CA . ASN D 1 152 ? 16.723 110.375 22.951 1.00 42.64 131 ASN D CA 1
ATOM 5367 C C . ASN D 1 152 ? 16.800 109.419 24.136 1.00 43.29 131 ASN D C 1
ATOM 5368 O O . ASN D 1 152 ? 17.424 109.716 25.157 1.00 36.66 131 ASN D O 1
ATOM 5373 N N . PHE D 1 153 ? 16.170 108.247 24.000 1.00 41.83 132 PHE D N 1
ATOM 5374 C CA . PHE D 1 153 ? 15.949 107.361 25.140 1.00 42.87 132 PHE D CA 1
ATOM 5375 C C . PHE D 1 153 ? 17.235 106.749 25.685 1.00 42.61 132 PHE D C 1
ATOM 5376 O O . PHE D 1 153 ? 17.262 106.340 26.851 1.00 43.85 132 PHE D O 1
ATOM 5384 N N . GLU D 1 154 ? 18.295 106.666 24.881 1.00 42.91 133 GLU D N 1
ATOM 5385 C CA . GLU D 1 154 ? 19.535 106.080 25.377 1.00 54.26 133 GLU D CA 1
ATOM 5386 C C . GLU D 1 154 ? 20.276 107.007 26.330 1.00 40.41 133 GLU D C 1
ATOM 5387 O O . GLU D 1 154 ? 21.080 106.529 27.137 1.00 43.26 133 GLU D O 1
ATOM 5393 N N . HIS D 1 155 ? 20.020 108.313 26.264 1.00 41.13 134 HIS D N 1
ATOM 5394 C CA . HIS D 1 155 ? 20.743 109.281 27.072 1.00 40.46 134 HIS D CA 1
ATOM 5395 C C . HIS D 1 155 ? 19.853 110.113 27.983 1.00 39.10 134 HIS D C 1
ATOM 5396 O O . HIS D 1 155 ? 20.379 110.915 28.763 1.00 34.55 134 HIS D O 1
ATOM 5403 N N . VAL D 1 156 ? 18.532 109.961 27.898 1.00 34.91 135 VAL D N 1
ATOM 5404 C CA . VAL D 1 156 ? 17.592 110.607 28.810 1.00 38.29 135 VAL D CA 1
ATOM 5405 C C . VAL D 1 156 ? 16.540 109.579 29.201 1.00 38.89 135 VAL D C 1
ATOM 5406 O O . VAL D 1 156 ? 15.969 108.909 28.334 1.00 34.86 135 VAL D O 1
ATOM 5410 N N . ILE D 1 157 ? 16.285 109.454 30.499 1.00 30.11 136 ILE D N 1
ATOM 5411 C CA . ILE D 1 157 ? 15.273 108.529 31.001 1.00 38.25 136 ILE D CA 1
ATOM 5412 C C . ILE D 1 157 ? 13.906 109.198 30.904 1.00 29.41 136 ILE D C 1
ATOM 5413 O O . ILE D 1 157 ? 13.688 110.247 31.527 1.00 34.79 136 ILE D O 1
ATOM 5418 N N . PRO D 1 158 ? 12.964 108.646 30.133 1.00 31.91 137 PRO D N 1
ATOM 5419 C CA . PRO D 1 158 ? 11.637 109.266 30.033 1.00 36.84 137 PRO D CA 1
ATOM 5420 C C . PRO D 1 158 ? 10.631 108.663 31.001 1.00 34.62 137 PRO D C 1
ATOM 5421 O O . PRO D 1 158 ? 10.186 107.528 30.813 1.00 45.16 137 PRO D O 1
ATOM 5425 N N . LEU D 1 159 ? 10.263 109.413 32.036 1.00 34.66 138 LEU D N 1
ATOM 5426 C CA . LEU D 1 159 ? 9.317 108.959 33.045 1.00 43.15 138 LEU D CA 1
ATOM 5427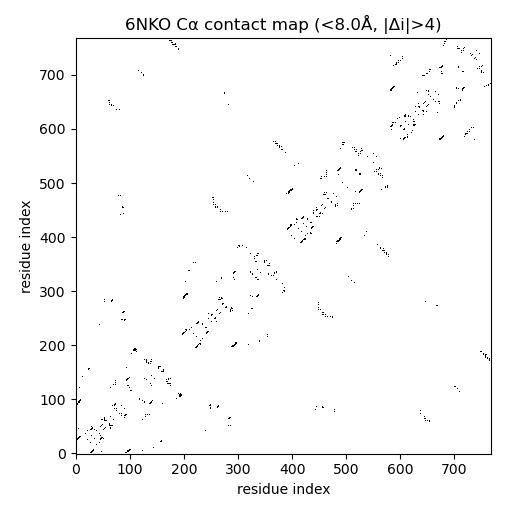 C C . LEU D 1 159 ? 7.993 109.693 32.886 1.00 32.49 138 LEU D C 1
ATOM 5428 O O . LEU D 1 159 ? 7.970 110.892 32.592 1.00 41.64 138 LEU D O 1
ATOM 5433 N N . SER D 1 160 ? 6.891 108.971 33.093 1.00 37.36 139 SER D N 1
ATOM 5434 C CA . SER D 1 160 ? 5.561 109.562 32.985 1.00 35.78 139 SER D CA 1
ATOM 5435 C C . SER D 1 160 ? 4.554 108.830 33.865 1.00 34.61 139 SER D C 1
ATOM 5436 O O . SER D 1 160 ? 3.646 109.452 34.426 1.00 34.29 139 SER D O 1
ATOM 5439 N N . ASP D 1 161 ? 4.706 107.511 33.988 1.00 32.82 140 ASP D N 1
ATOM 5440 C CA . ASP D 1 161 ? 3.778 106.696 34.766 1.00 35.61 140 ASP D CA 1
ATOM 5441 C C . ASP D 1 161 ? 4.250 106.613 36.211 1.00 39.42 140 ASP D C 1
ATOM 5442 O O . ASP D 1 161 ? 5.348 106.098 36.461 1.00 31.52 140 ASP D O 1
ATOM 5447 N N . PRO D 1 162 ? 3.464 107.088 37.181 1.00 41.75 141 PRO D N 1
ATOM 5448 C CA . PRO D 1 162 ? 3.873 106.966 38.591 1.00 40.83 141 PRO D CA 1
ATOM 5449 C C . PRO D 1 162 ? 4.130 105.537 39.042 1.00 42.85 141 PRO D C 1
ATOM 5450 O O . PRO D 1 162 ? 4.815 105.341 40.053 1.00 41.27 141 PRO D O 1
ATOM 5454 N N . ASP D 1 163 ? 3.608 104.535 38.334 1.00 34.97 142 ASP D N 1
ATOM 5455 C CA . ASP D 1 163 ? 3.864 103.146 38.695 1.00 43.13 142 ASP D CA 1
ATOM 5456 C C . ASP D 1 163 ? 5.247 102.664 38.274 1.00 45.69 142 ASP D C 1
ATOM 5457 O O . ASP D 1 163 ? 5.638 101.554 38.651 1.00 46.68 142 ASP D O 1
ATOM 5462 N N . ASP D 1 164 ? 5.993 103.463 37.509 1.00 41.76 143 ASP D N 1
ATOM 5463 C CA . ASP D 1 164 ? 7.351 103.121 37.106 1.00 40.36 143 ASP D CA 1
ATOM 5464 C C . ASP D 1 164 ? 8.418 103.802 37.954 1.00 46.27 143 ASP D C 1
ATOM 5465 O O . ASP D 1 164 ? 9.602 103.488 37.793 1.00 46.44 143 ASP D O 1
ATOM 5470 N N . TYR D 1 165 ? 8.029 104.716 38.847 1.00 37.28 144 TYR D N 1
ATOM 5471 C CA . TYR D 1 165 ? 9.011 105.515 39.576 1.00 36.50 144 TYR D CA 1
ATOM 5472 C C . TYR D 1 165 ? 9.918 104.642 40.435 1.00 44.88 144 TYR D C 1
ATOM 5473 O O . TYR D 1 165 ? 11.125 104.895 40.533 1.00 45.52 144 TYR D O 1
ATOM 5482 N N . ASP D 1 166 ? 9.356 103.605 41.063 1.00 55.04 145 ASP D N 1
ATOM 5483 C CA . ASP D 1 166 ? 10.118 102.824 42.033 1.00 52.69 145 ASP D CA 1
ATOM 5484 C C . ASP D 1 166 ? 11.136 101.916 41.352 1.00 49.47 145 ASP D C 1
ATOM 5485 O O . ASP D 1 166 ? 12.250 101.738 41.859 1.00 45.24 145 ASP D O 1
ATOM 5490 N N . ASP D 1 167 ? 10.775 101.327 40.210 1.00 53.46 146 ASP D N 1
ATOM 5491 C CA . ASP D 1 167 ? 11.715 100.461 39.504 1.00 51.66 146 ASP D CA 1
ATOM 5492 C C . ASP D 1 167 ? 12.901 101.253 38.968 1.00 53.38 146 ASP D C 1
ATOM 5493 O O . ASP D 1 167 ? 14.048 100.799 39.059 1.00 57.58 146 ASP D O 1
ATOM 5498 N N . VAL D 1 168 ? 12.645 102.436 38.404 1.00 47.03 147 VAL D N 1
ATOM 5499 C CA . VAL D 1 168 ? 13.740 103.295 37.962 1.00 50.49 147 VAL D CA 1
ATOM 5500 C C . VAL D 1 168 ? 14.600 103.705 39.150 1.00 44.65 147 VAL D C 1
ATOM 5501 O O . VAL D 1 168 ? 15.835 103.677 39.085 1.00 49.90 147 VAL D O 1
ATOM 5505 N N . LEU D 1 169 ? 13.959 104.085 40.258 1.00 52.33 148 LEU D N 1
ATOM 5506 C CA . LEU D 1 169 ? 14.698 104.444 41.464 1.00 50.12 148 LEU D CA 1
ATOM 5507 C C . LEU D 1 169 ? 15.516 103.266 41.971 1.00 50.77 148 LEU D C 1
ATOM 5508 O O . LEU D 1 169 ? 16.682 103.421 42.351 1.00 49.96 148 LEU D O 1
ATOM 5513 N N . LYS D 1 170 ? 14.913 102.077 41.992 1.00 58.22 149 LYS D N 1
ATOM 5514 C CA . LYS D 1 170 ? 15.641 100.864 42.332 1.00 55.28 149 LYS D CA 1
ATOM 5515 C C . LYS D 1 170 ? 16.840 100.724 41.404 1.00 67.58 149 LYS D C 1
ATOM 5516 O O . LYS D 1 170 ? 17.982 100.864 41.849 1.00 77.61 149 LYS D O 1
ATOM 5522 N N . LEU D 1 171 ? 16.585 100.513 40.110 1.00 58.70 150 LEU D N 1
ATOM 5523 C CA . LEU D 1 171 ? 17.632 100.295 39.114 1.00 56.09 150 LEU D CA 1
ATOM 5524 C C . LEU D 1 171 ? 18.794 101.272 39.261 1.00 46.92 150 LEU D C 1
ATOM 5525 O O . LEU D 1 171 ? 19.954 100.886 39.090 1.00 67.07 150 LEU D O 1
ATOM 5530 N N . LEU D 1 172 ? 18.499 102.527 39.606 1.00 55.41 151 LEU D N 1
ATOM 5531 C CA . LEU D 1 172 ? 19.549 103.534 39.729 1.00 50.57 151 LEU D CA 1
ATOM 5532 C C . LEU D 1 172 ? 20.473 103.238 40.909 1.00 71.77 151 LEU D C 1
ATOM 5533 O O . LEU D 1 172 ? 21.702 103.292 40.774 1.00 53.99 151 LEU D O 1
ATOM 5538 N N . GLU D 1 173 ? 19.898 102.921 42.075 1.00 55.22 152 GLU D N 1
ATOM 5539 C CA . GLU D 1 173 ? 20.703 102.798 43.289 1.00 70.46 152 GLU D CA 1
ATOM 5540 C C . GLU D 1 173 ? 21.641 101.596 43.235 1.00 73.45 152 GLU D C 1
ATOM 5541 O O . GLU D 1 173 ? 22.743 101.650 43.795 1.00 68.32 152 GLU D O 1
ATOM 5547 N N . GLN D 1 174 ? 21.232 100.513 42.571 1.00 60.52 153 GLN D N 1
ATOM 5548 C CA . GLN D 1 174 ? 22.124 99.370 42.395 1.00 61.18 153 GLN D CA 1
ATOM 5549 C C . GLN D 1 174 ? 23.407 99.782 41.682 1.00 76.21 153 GLN D C 1
ATOM 5550 O O . GLN D 1 174 ? 24.514 99.531 42.174 1.00 72.62 153 GLN D O 1
ATOM 5556 N N . GLY D 1 175 ? 23.276 100.437 40.529 1.00 67.55 154 GLY D N 1
ATOM 5557 C CA . GLY D 1 175 ? 24.427 100.850 39.749 1.00 40.87 154 GLY D CA 1
ATOM 5558 C C . GLY D 1 175 ? 25.103 102.118 40.235 1.00 57.79 154 GLY D C 1
ATOM 5559 O O . GLY D 1 175 ? 25.788 102.795 39.463 1.00 66.20 154 GLY D O 1
ATOM 5560 N N . GLY D 1 176 ? 24.918 102.455 41.509 1.00 56.82 155 GLY D N 1
ATOM 5561 C CA . GLY D 1 176 ? 25.619 103.584 42.089 1.00 56.98 155 GLY D CA 1
ATOM 5562 C C . GLY D 1 176 ? 25.108 104.945 41.675 1.00 57.69 155 GLY D C 1
ATOM 5563 O O . GLY D 1 176 ? 25.868 105.919 41.703 1.00 54.49 155 GLY D O 1
ATOM 5564 N N . GLY D 1 177 ? 23.837 105.044 41.289 1.00 70.89 156 GLY D N 1
ATOM 5565 C CA . GLY D 1 177 ? 23.249 106.319 40.933 1.00 48.91 156 GLY D CA 1
ATOM 5566 C C . GLY D 1 177 ? 23.536 106.799 39.530 1.00 57.44 156 GLY D C 1
ATOM 5567 O O . GLY D 1 177 ? 23.277 107.970 39.230 1.00 66.42 156 GLY D O 1
ATOM 5568 N N . LEU D 1 178 ? 24.060 105.939 38.658 1.00 51.30 157 LEU D N 1
ATOM 5569 C CA . LEU D 1 178 ? 24.335 106.389 37.301 1.00 53.74 157 LEU D CA 1
ATOM 5570 C C . LEU D 1 178 ? 23.243 105.918 36.349 1.00 54.57 157 LEU D C 1
ATOM 5571 O O . LEU D 1 178 ? 22.714 104.812 36.511 1.00 54.27 157 LEU D O 1
ATOM 5576 N N . PRO D 1 179 ? 22.888 106.740 35.356 1.00 49.83 158 PRO D N 1
ATOM 5577 C CA . PRO D 1 179 ? 21.779 106.374 34.457 1.00 55.59 158 PRO D CA 1
ATOM 5578 C C . PRO D 1 179 ? 22.045 105.131 33.629 1.00 47.45 158 PRO D C 1
ATOM 5579 O O . PRO D 1 179 ? 21.089 104.526 33.130 1.00 46.85 158 PRO D O 1
ATOM 5583 N N . SER D 1 180 ? 23.308 104.729 33.465 1.00 55.62 159 SER D N 1
ATOM 5584 C CA . SER D 1 180 ? 23.612 103.498 32.744 1.00 47.43 159 SER D CA 1
ATOM 5585 C C . SER D 1 180 ? 23.020 102.271 33.422 1.00 52.84 159 SER D C 1
ATOM 5586 O O . SER D 1 180 ? 22.923 101.213 32.791 1.00 48.66 159 SER D O 1
ATOM 5589 N N . ALA D 1 181 ? 22.621 102.387 34.691 1.00 49.37 160 ALA D N 1
ATOM 5590 C CA . ALA D 1 181 ? 21.999 101.268 35.387 1.00 47.45 160 ALA D CA 1
ATOM 5591 C C . ALA D 1 181 ? 20.583 100.994 34.898 1.00 55.83 160 ALA D C 1
ATOM 5592 O O . ALA D 1 181 ? 20.039 99.922 35.186 1.00 55.14 160 ALA D O 1
ATOM 5594 N N . VAL D 1 182 ? 19.971 101.930 34.177 1.00 50.45 161 VAL D N 1
ATOM 5595 C CA . VAL D 1 182 ? 18.674 101.712 33.547 1.00 43.12 161 VAL D CA 1
ATOM 5596 C C . VAL D 1 182 ? 18.934 101.185 32.133 1.00 39.70 161 VAL D C 1
ATOM 5597 O O . VAL D 1 182 ? 19.434 101.947 31.291 1.00 48.57 161 VAL D O 1
ATOM 5601 N N . PRO D 1 183 ? 18.628 99.925 31.845 1.00 55.06 162 PRO D N 1
ATOM 5602 C CA . PRO D 1 183 ? 19.014 99.348 30.552 1.00 37.51 162 PRO D CA 1
ATOM 5603 C C . PRO D 1 183 ? 18.200 99.921 29.402 1.00 52.62 162 PRO D C 1
ATOM 5604 O O . PRO D 1 183 ? 17.116 100.483 29.582 1.00 51.77 162 PRO D O 1
ATOM 5608 N N . VAL D 1 184 ? 18.753 99.755 28.197 1.00 54.62 163 VAL D N 1
ATOM 5609 C CA . VAL D 1 184 ? 18.112 100.263 26.985 1.00 43.43 163 VAL D CA 1
ATOM 5610 C C . VAL D 1 184 ? 16.708 99.691 26.839 1.00 55.75 163 VAL D C 1
ATOM 5611 O O . VAL D 1 184 ? 15.771 100.399 26.447 1.00 49.92 163 VAL D O 1
ATOM 5615 N N . GLU D 1 185 ? 16.538 98.404 27.160 1.00 45.43 164 GLU D N 1
ATOM 5616 C CA . GLU D 1 185 ? 15.227 97.773 27.034 1.00 46.26 164 GLU D CA 1
ATOM 5617 C C . GLU D 1 185 ? 14.204 98.437 27.947 1.00 52.14 164 GLU D C 1
ATOM 5618 O O . GLU D 1 185 ? 13.050 98.646 27.551 1.00 46.55 164 GLU D O 1
ATOM 5624 N N . ARG D 1 186 ? 14.609 98.783 29.172 1.00 46.80 165 ARG D N 1
ATOM 5625 C CA . ARG D 1 186 ? 13.707 99.498 30.070 1.00 47.41 165 ARG D CA 1
ATOM 5626 C C . ARG D 1 186 ? 13.397 100.894 29.541 1.00 46.56 165 ARG D C 1
ATOM 5627 O O . ARG D 1 186 ? 12.244 101.338 29.582 1.00 45.41 165 ARG D O 1
ATOM 5635 N N . ARG D 1 187 ? 14.416 101.600 29.043 1.00 47.51 166 ARG D N 1
ATOM 5636 C CA . ARG D 1 187 ? 14.178 102.893 28.412 1.00 48.95 166 ARG D CA 1
ATOM 5637 C C . ARG D 1 187 ? 13.287 102.757 27.185 1.00 50.11 166 ARG D C 1
ATOM 5638 O O . ARG D 1 187 ? 12.476 103.648 26.903 1.00 45.41 166 ARG D O 1
ATOM 5646 N N . LEU D 1 188 ? 13.414 101.647 26.453 1.00 44.30 167 LEU D N 1
ATOM 5647 C CA . LEU D 1 188 ? 12.557 101.412 25.295 1.00 37.69 167 LEU D CA 1
ATOM 5648 C C . LEU D 1 188 ? 11.098 101.260 25.710 1.00 50.72 167 LEU D C 1
ATOM 5649 O O . LEU D 1 188 ? 10.193 101.747 25.021 1.00 49.40 167 LEU D O 1
ATOM 5654 N N . ALA D 1 189 ? 10.848 100.585 26.834 1.00 38.10 168 ALA D N 1
ATOM 5655 C CA . ALA D 1 189 ? 9.478 100.447 27.318 1.00 33.13 168 ALA D CA 1
ATOM 5656 C C . ALA D 1 189 ? 8.946 101.761 27.874 1.00 42.42 168 ALA D C 1
ATOM 5657 O O . ALA D 1 189 ? 7.742 102.026 27.791 1.00 40.74 168 ALA D O 1
ATOM 5659 N N . LEU D 1 190 ? 9.824 102.593 28.441 1.00 31.73 169 LEU D N 1
ATOM 5660 C CA . LEU D 1 190 ? 9.393 103.895 28.940 1.00 40.12 169 LEU D CA 1
ATOM 5661 C C . LEU D 1 190 ? 9.099 104.858 27.793 1.00 44.95 169 LEU D C 1
ATOM 5662 O O . LEU D 1 190 ? 8.158 105.656 27.875 1.00 36.85 169 LEU D O 1
ATOM 5667 N N . ALA D 1 191 ? 9.889 104.801 26.716 1.00 37.21 170 ALA D N 1
ATOM 5668 C CA . ALA D 1 191 ? 9.622 105.659 25.565 1.00 42.34 170 ALA D CA 1
ATOM 5669 C C . ALA D 1 191 ? 8.268 105.349 24.941 1.00 41.68 170 ALA D C 1
ATOM 5670 O O . ALA D 1 191 ? 7.579 106.259 24.466 1.00 36.84 170 ALA D O 1
ATOM 5672 N N . GLU D 1 192 ? 7.870 104.075 24.943 1.00 43.22 171 GLU D N 1
ATOM 5673 C CA . GLU D 1 192 ? 6.554 103.704 24.433 1.00 40.74 171 GLU D CA 1
ATOM 5674 C C . GLU D 1 192 ? 5.447 104.405 25.212 1.00 41.97 171 GLU D C 1
ATOM 5675 O O . GLU D 1 192 ? 4.543 105.009 24.623 1.00 52.08 171 GLU D O 1
ATOM 5681 N N . LYS D 1 193 ? 5.508 104.340 26.545 1.00 43.92 172 LYS D N 1
ATOM 5682 C CA . LYS D 1 193 ? 4.483 104.976 27.367 1.00 44.22 172 LYS D CA 1
ATOM 5683 C C . LYS D 1 193 ? 4.496 106.490 27.211 1.00 39.53 172 LYS D C 1
ATOM 5684 O O . LYS D 1 193 ? 3.441 107.129 27.287 1.00 43.12 172 LYS D O 1
ATOM 5690 N N . ALA D 1 194 ? 5.676 107.077 26.995 1.00 42.37 173 ALA D N 1
ATOM 5691 C CA . ALA D 1 194 ? 5.772 108.523 26.829 1.00 40.86 173 ALA D CA 1
ATOM 5692 C C . ALA D 1 194 ? 4.976 108.990 25.615 1.00 40.82 173 ALA D C 1
ATOM 5693 O O . ALA D 1 194 ? 4.131 109.888 25.718 1.00 37.11 173 ALA D O 1
ATOM 5695 N N . PHE D 1 195 ? 5.229 108.384 24.453 1.00 32.65 174 PHE D N 1
ATOM 5696 C CA . PHE D 1 195 ? 4.478 108.745 23.256 1.00 39.21 174 PHE D CA 1
ATOM 5697 C C . PHE D 1 195 ? 3.020 108.309 23.351 1.00 35.34 174 PHE D C 1
ATOM 5698 O O . PHE D 1 195 ? 2.144 108.947 22.757 1.00 38.51 174 PHE D O 1
ATOM 5706 N N . ARG D 1 196 ? 2.735 107.238 24.095 1.00 37.17 175 ARG D N 1
ATOM 5707 C CA . ARG D 1 196 ? 1.351 106.801 24.249 1.00 35.30 175 ARG D CA 1
ATOM 5708 C C . ARG D 1 196 ? 0.531 107.832 25.017 1.00 39.47 175 ARG D C 1
ATOM 5709 O O . ARG D 1 196 ? -0.583 108.186 24.609 1.00 40.47 175 ARG D O 1
ATOM 5717 N N . ILE D 1 197 ? 1.072 108.336 26.128 1.00 41.24 176 ILE D N 1
ATOM 5718 C CA . ILE D 1 197 ? 0.366 109.358 26.895 1.00 39.13 176 ILE D CA 1
ATOM 5719 C C . ILE D 1 197 ? 0.360 110.687 26.145 1.00 45.39 176 ILE D C 1
ATOM 5720 O O . ILE D 1 197 ? -0.575 111.491 26.288 1.00 41.66 176 ILE D O 1
ATOM 5725 N N . SER D 1 198 ? 1.386 110.932 25.321 1.00 44.46 177 SER D N 1
ATOM 5726 C CA . SER D 1 198 ? 1.415 112.165 24.543 1.00 46.08 177 SER D CA 1
ATOM 5727 C C . SER D 1 198 ? 0.335 112.168 23.467 1.00 38.63 177 SER D C 1
ATOM 5728 O O . SER D 1 198 ? -0.348 113.179 23.266 1.00 39.75 177 SER D O 1
ATOM 5731 N N . GLY D 1 199 ? 0.159 111.042 22.775 1.00 34.92 178 GLY D N 1
ATOM 5732 C CA . GLY D 1 199 ? -0.887 110.963 21.769 1.00 45.62 178 GLY D CA 1
ATOM 5733 C C . GLY D 1 199 ? -2.280 110.987 22.367 1.00 43.04 178 GLY D C 1
ATOM 5734 O O . GLY D 1 199 ? -3.171 111.675 21.860 1.00 44.23 178 GLY D O 1
ATOM 5735 N N . ALA D 1 200 ? -2.490 110.234 23.451 1.00 42.80 179 ALA D N 1
ATOM 5736 C CA . ALA D 1 200 ? -3.794 110.223 24.102 1.00 34.84 179 ALA D CA 1
ATOM 5737 C C . ALA D 1 200 ? -4.166 111.602 24.629 1.00 37.77 179 ALA D C 1
ATOM 5738 O O . ALA D 1 200 ? -5.347 111.970 24.634 1.00 41.36 179 ALA D O 1
ATOM 5740 N N . TYR D 1 201 ? -3.174 112.378 25.071 1.00 35.17 180 TYR D N 1
ATOM 5741 C CA . TYR D 1 201 ? -3.440 113.746 25.502 1.00 38.39 180 TYR D CA 1
ATOM 5742 C C . TYR D 1 201 ? -3.888 114.613 24.333 1.00 45.22 180 TYR D C 1
ATOM 5743 O O . TYR D 1 201 ? -4.850 115.382 24.456 1.00 37.22 180 TYR D O 1
ATOM 5752 N N . ASP D 1 202 ? -3.210 114.497 23.187 1.00 35.50 181 ASP D N 1
ATOM 5753 C CA . ASP D 1 202 ? -3.587 115.292 22.022 1.00 42.42 181 ASP D CA 1
ATOM 5754 C C . ASP D 1 202 ? -4.946 114.870 21.477 1.00 41.50 181 ASP D C 1
ATOM 5755 O O . ASP D 1 202 ? -5.725 115.716 21.020 1.00 44.90 181 ASP D O 1
ATOM 5760 N N . ALA D 1 203 ? -5.248 113.570 21.514 1.00 37.13 182 ALA D N 1
ATOM 5761 C CA . ALA D 1 203 ? -6.553 113.106 21.053 1.00 37.70 182 ALA D CA 1
ATOM 5762 C C . ALA D 1 203 ? -7.676 113.672 21.912 1.00 42.75 182 ALA D C 1
ATOM 5763 O O . ALA D 1 203 ? -8.750 114.010 21.399 1.00 42.30 182 ALA D O 1
ATOM 5765 N N . SER D 1 204 ? -7.448 113.790 23.224 1.00 41.51 183 SER D N 1
ATOM 5766 C CA . SER D 1 204 ? -8.474 114.353 24.096 1.00 29.47 183 SER D CA 1
ATOM 5767 C C . SER D 1 204 ? -8.609 115.859 23.901 1.00 41.59 183 SER D C 1
ATOM 5768 O O . SER D 1 204 ? -9.704 116.407 24.072 1.00 43.35 183 SER D O 1
ATOM 5771 N N . VAL D 1 205 ? -7.519 116.543 23.546 1.00 40.42 184 VAL D N 1
ATOM 5772 C CA . VAL D 1 205 ? -7.615 117.968 23.242 1.00 35.87 184 VAL D CA 1
ATOM 5773 C C . VAL D 1 205 ? -8.382 118.178 21.943 1.00 44.78 184 VAL D C 1
ATOM 5774 O O . VAL D 1 205 ? -9.196 119.102 21.826 1.00 54.74 184 VAL D O 1
ATOM 5778 N N . ALA D 1 206 ? -8.141 117.316 20.951 1.00 41.04 185 ALA D N 1
ATOM 5779 C CA . ALA D 1 206 ? -8.856 117.416 19.684 1.00 49.69 185 ALA D CA 1
ATOM 5780 C C . ALA D 1 206 ? -10.341 117.126 19.863 1.00 56.23 185 ALA D C 1
ATOM 5781 O O . ALA D 1 206 ? -11.189 117.822 19.291 1.00 55.26 185 ALA D O 1
ATOM 5783 N N . GLU D 1 207 ? -10.678 116.117 20.671 1.00 46.50 186 GLU D N 1
ATOM 5784 C CA . GLU D 1 207 ? -12.081 115.777 20.882 1.00 61.64 186 GLU D CA 1
ATOM 5785 C C . GLU D 1 207 ? -12.836 116.902 21.582 1.00 51.42 186 GLU D C 1
ATOM 5786 O O . GLU D 1 207 ? -14.046 117.056 21.375 1.00 64.68 186 GLU D O 1
ATOM 5792 N N . LEU D 1 208 ? -12.148 117.707 22.394 1.00 49.99 187 LEU D N 1
ATOM 5793 C CA . LEU D 1 208 ? -12.817 118.824 23.053 1.00 53.37 187 LEU D CA 1
ATOM 5794 C C . LEU D 1 208 ? -12.922 120.038 22.141 1.00 53.57 187 LEU D C 1
ATOM 5795 O O . LEU D 1 208 ? -13.857 120.838 22.291 1.00 58.91 187 LEU D O 1
ATOM 5800 N N . PHE D 1 209 ? -11.972 120.198 21.212 1.00 53.41 188 PHE D N 1
ATOM 5801 C CA . PHE D 1 209 ? -12.084 121.261 20.219 1.00 62.10 188 PHE D CA 1
ATOM 5802 C C . PHE D 1 209 ? -13.342 121.096 19.377 1.00 68.47 188 PHE D C 1
ATOM 5803 O O . PHE D 1 209 ? -14.005 122.086 19.035 1.00 63.74 188 PHE D O 1
ATOM 5811 N N . GLY D 1 210 ? -13.691 119.853 19.043 1.00 73.95 189 GLY D N 1
ATOM 5812 C CA . GLY D 1 210 ? -14.911 119.579 18.301 1.00 74.99 189 GLY D CA 1
ATOM 5813 C C . GLY D 1 210 ? -15.946 118.849 19.135 1.00 71.50 189 GLY D C 1
ATOM 5814 O O . GLY D 1 210 ? -16.532 119.420 20.054 1.00 72.89 189 GLY D O 1
#

CATH classification: 3.40.50.1380

InterPro domains:
  IPR002695 Bifunctional purine biosynthesis protein PurH-like [PF01808] (129-191)
  IPR002695 Bifunctional purine biosynthesis protein PurH-like [PTHR11692] (2-190)
  IPR011607 Methylglyoxal synthase-like domain [PF02142] (13-111)
  IPR011607 Methylglyoxal synthase-like domain [PS51855] (1-140)
  IPR011607 Methylglyoxal synthase-like domain [SM00851] (12-124)
  IPR036914 Methylglyoxal synthase-like domain superfamily [G3DSA:3.40.50.1380] (1-191)
  IPR036914 Methylglyoxal synthase-like domain superfamily [SSF52335] (3-189)